Protein 3OQ9 (pdb70)

InterPro domains:
  IPR000488 Death domain [PF00531] (223-306)
  IPR000488 Death domain [PS50017] (222-306)
  IPR000488 Death domain [SM00005] (212-306)
  IPR001368 TNFR/NGFR cysteine-rich region [PF00020] (81-123)
  IPR001368 TNFR/NGFR cysteine-rich region [PF00020] (125-161)
  IPR001368 TNFR/NGFR cysteine-rich region [PS50050] (80-123)
  IPR001368 TNFR/NGFR cysteine-rich region [PS50050] (124-161)
  IPR001368 TNFR/NGFR cysteine-rich region [SM00208] (44-78)
  IPR001368 TNFR/NGFR cysteine-rich region [SM00208] (81-123)
  IPR001368 TNFR/NGFR cysteine-rich region [SM00208] (125-161)
  IPR008063 Fas receptor [PR01680] (58-72)
  IPR008063 Fas receptor [PR01680] (74-84)
  IPR008063 Fas receptor [PR01680] (96-112)
  IPR008063 Fas receptor [PR01680] (114-141)
  IPR008063 Fas receptor [PR01680] (215-230)
  IPR011029 Death-like domain superfamily [G3DSA:1.10.533.10] (215-327)
  IPR011029 Death-like domain superfamily [SSF47986] (210-326)
  IPR033998 Fas receptor, death domain [cd08316] (218-309)
  IPR033999 Fas receptor, N-terminal [cd10579] (35-163)

Radius of gyration: 28.84 Å; Cα contacts (8 Å, |Δi|>4): 1071; chains: 10; bounding box: 68×74×76 Å

Foldseek 3Di:
DVLQVLLVPPFLVLLLLQLCQQPLPVVVSVCLCVVCVPDSDCSSSVSSVSVCVVDPDPPVLCCSLVSSVVSVHVPSSVVSVVVVVD/DVLQVLLVPPFLVLLLLQLCQQPLPVVVSVCLCVVCVPDSDCSSSVSSVSVCVVDPDPPVLCCSLVSSVVSVHVPSSVVSVVVVVD/DVLQVLLVPPFLVLLLLQLCQQPLPVVVSVCLCVVCVPDSDCSSSVSSVSVCVVDPDPPVLCCSLVSSVVSVHVPSSVVSVVVVVD/DVLQVLLVPPFLVLLLLQLCQQPLDVVVSVCLCVVCVPDSDCSSSVSSVSVCVVDPDPPVLCCSLVSSVVSVHVPSSVVSVVVVVD/DVLQVLLVPPFLVLLLLQLCQQPLPVVVSVCLCVVCVPDSDCSSSVSSVSVCVVDPDPPVLCCSLVSSVVSVHVPSSVVSVVVVVD/DPVLLVVLLVLCLVPPFDVLVLLLVLLVHDVVVVVVLCVPCVDDSSVSSSVSLVVSCVVCVPPSDLVVSLVSCVVSPVNVSSVVSVVVSVVD/DPVLLVVLLVLCLVPPFDVLVLLLVLLVHDVVVVVVLCVPCVDDSSVSSSVSLVVSCVVCVPPSDLVVSLVSCVVSPVNVSSVVSVVVSVVD/DPVLLVVLLVLCLVPPFDVLVLLLVLLVHDVVVVVVLCVPCVDDSSVSSSVSLVVSCVVCVPPSDLVVSLVSCVVSPVNVSSVVSVVVSVVD/DPVLLVVLLVLCLVPPFDVLVLLLVLLVHDVVVVVVLCVPCVDDSSVSSSVSLVVSCVVCVPPSDLVVSLVSCVVSPVNVSSVVSVVVSVVD/DPVLLVVLLVLCLVPPFDVLVLLLVLLVHDVVVVVVLCVPCVDDSSVSSSVSLVVSCVVCVPPSDLVVSLVSCVVSPVNVSSVVSVVVSVVD

Secondary structure (DSSP, 8-state):
-HHHHHHHHS-HHHHHHHHHTTTS-HHHHHHHHHT-TT--TTHHHHHHHHHHHHS-SSSHHHHHHHHHHHTT-SSHHHHHHHHHH-/-HHHHHHHHS-HHHHHHHHHTTTS-HHHHHHHHHT-TT--TTHHHHHHHHHHHHS-SSSHHHHHHHHHHHTT-SSHHHHHHHHHH-/-HHHHHHHHS-HHHHHHHHHTTTS-HHHHHHHHHT-TT--TTHHHHHHHHHHHHS-SSSHHHHHHHHHHHTT-SSHHHHHHHHHH-/-HHHHHHHHS-HHHHHHHHHTTTS-HHHHHHHHHT-TT--TTHHHHHHHHHHHHS-SSSHHHHHHHHHHHTT-SSHHHHHHHHHH-/-HHHHHHHHS-HHHHHHHHHTTTS-HHHHHHHHHT-TT--TTHHHHHHHHHHHHS-SSSHHHHHHHHHHHTT-SSHHHHHHHHHH-/-HHHHHHHHHHHHTT--TTHHHHHHHTT--HHHHHHHHHH-SS-HHHHHHHHHHHHHHH-TTT--HHHHHHHHHHTT-HHHHHHHHHHHHH-/-HHHHHHHHHHHHTT--TTHHHHHHHTT--HHHHHHHHHH-SS-HHHHHHHHHHHHHHH-TTT--HHHHHHHHHHTT-HHHHHHHHHHHHH-/-HHHHHHHHHHHHTT--TTHHHHHHHTT--HHHHHHHHHH-SS-HHHHHHHHHHHHHHH-TTT--HHHHHHHHHHTT-HHHHHHHHHHHHH-/-HHHHHHHHHHHHTT--TTHHHHHHHTT--HHHHHHHHHH-SS-HHHHHHHHHHHHHHH-TTT--HHHHHHHHHHTT-HHHHHHHHHHHHH-/-HHHHHHHHHHHHTT--TTHHHHHHHTT--HHHHHHHHHH-SS-HHHHHHHHHHHHHHH-TTT--HHHHHHHHHHTT-HHHHHHHHHHHHH-

Sequence (890 aa):
KYIPRIAEDMTIQEAKKFARENNIKEGKIDEIMHDSIQDTAEQKVQLLLCWYQSHGKSDAYQDLIKGLKKAECRRTLDKFQDMVQKKYIPRIAEDMTIQEAKKFARENNIKEGKIDEIMHDSIQDTAEQKVQLLLCWYQSHGKSDAYQDLIKGLKKAECRRTLDKFQDMVQKKYIPRIAEDMTIQEAKKFARENNIKEGKIDEIMHDSIQDTAEQKVQLLLCWYQSHGKSDAYQDLIKGLKKAECRRTLDKFQDMVQKKYIPRIAEDMTIQEAKKFARENNIKEGKIDEIMHDSIQDTAEQKVQLLLCWYQSHGKSDAYQDLIKGLKKAECRRTLDKFQDMVQKKYIPRIAEDMTIQEAKKFARENNIKEGKIDEIMHDSIQDTAEQKVQLLLCWYQSHGKSDAYQDLIKGLKKAECRRTLDKFQDMVQKGEEDLCAAFNVICDNVGKDWRRLARQLKVSDTKIDSIEDRYPRNLTERVRESLRIWKNTEKENATVAHLVGALRSCQMNLVADLVQEVQQARGEEDLCAAFNVICDNVGKDWRRLARQLKVSDTKIDSIEDRYPRNLTERVRESLRIWKNTEKENATVAHLVGALRSCQMNLVADLVQEVQQARGEEDLCAAFNVICDNVGKDWRRLARQLKVSDTKIDSIEDRYPRNLTERVRESLRIWKNTEKENATVAHLVGALRSCQMNLVADLVQEVQQARGEEDLCAAFNVICDNVGKDWRRLARQLKVSDTKIDSIEDRYPRNLTERVRESLRIWKNTEKENATVAHLVGALRSCQMNLVADLVQEVQQARGEEDLCAAFNVICDNVGKDWRRLARQLKVSDTKIDSIEDRYPRNLTERVRESLRIWKNTEKENATVAHLVGALRSCQMNLVADLVQEVQQAR

Nearest PDB structures (foldseek):
  3oq9-assembly1_H  TM=1.011E+00  e=4.046E-13  Homo sapiens
  3ezq-assembly1_B  TM=1.009E+00  e=6.025E-12  Homo sapiens
  6aci-assembly1_H  TM=9.779E-01  e=1.695E-11  Homo sapiens
  2yqf-assembly1_A  TM=9.120E-01  e=5.196E-04  Homo sapiens
  4o6x-assembly3_B-2  TM=9.133E-01  e=9.230E-04  Homo sapiens

GO terms:
  GO:0007623 circadian rhythm (P, IEP)
  GO:0005515 protein binding (F, IPI)
  GO:0005576 extracellular region (C, IDA)
  GO:0009897 external side of plasma membrane (C, IDA)
  GO:0009986 cell surface (C, IDA)
  GO:0043066 negative regulation of apoptotic process (P, IDA)
  GO:0042802 identical protein binding (F, IDA)
  GO:0097190 apoptotic signaling pathway (P, IDA)
  GO:0097191 extrinsic apoptotic signaling pathway (P, IDA)
  GO:0006924 activation-induced cell death of T cells (P, IDA)
  GO:0006925 inflammatory cell apoptotic process (P, IDA)
  GO:0008625 extrinsic apoptotic signaling pathway via death domain receptors (P, IDA)
  GO:0070227 lymphocyte apoptotic process (P, IDA)
  GO:0097284 hepatocyte apoptotic process (P, IGI)
  GO:0097527 necroptotic signaling pathway (P, IGI)
  GO:0008625 extrinsic apoptotic signaling pathway via death domain receptors (P, IGI)
  GO:0043029 T cell homeostasis (P, IMP)
  GO:0045060 negative thymic T cell selection (P, IMP)
  GO:0045619 regulation of lymphocyte differentiation (P, IMP)
  GO:0045637 regulation of myeloid cell differentiation (P, IMP)

Structure (mmCIF, N/CA/C/O backbone):
data_3OQ9
#
_entry.id   3OQ9
#
_cell.length_a   135.204
_cell.length_b   144.447
_cell.length_c   131.574
_cell.angle_alpha   90.000
_cell.angle_beta   90.000
_cell.angle_gamma   90.000
#
_symmetry.space_group_name_H-M   'C 2 2 21'
#
loop_
_entity.id
_entity.type
_entity.pdbx_description
1 polymer 'Tumor necrosis factor receptor superfamily member 6'
2 polymer 'Protein FADD'
#
loop_
_atom_site.group_PDB
_atom_site.id
_atom_site.type_symbol
_atom_site.label_atom_id
_atom_site.label_alt_id
_atom_site.label_comp_id
_atom_site.label_asym_id
_atom_site.label_entity_id
_atom_site.label_seq_id
_atom_site.pdbx_PDB_ins_code
_atom_site.Cartn_x
_atom_site.Cartn_y
_atom_site.Cartn_z
_atom_site.occupancy
_atom_site.B_iso_or_equiv
_atom_site.auth_seq_id
_atom_site.auth_comp_id
_atom_site.auth_asym_id
_atom_site.auth_atom_id
_atom_site.pdbx_PDB_model_num
ATOM 1 N N . LYS A 1 1 ? 43.115 4.956 58.002 1.00 452.47 223 LYS A N 1
ATOM 2 C CA . LYS A 1 1 ? 43.107 6.446 58.200 1.00 452.47 223 LYS A CA 1
ATOM 3 C C . LYS A 1 1 ? 44.465 7.108 58.150 1.00 452.47 223 LYS A C 1
ATOM 4 O O . LYS A 1 1 ? 44.557 8.323 58.044 1.00 452.47 223 LYS A O 1
ATOM 10 N N . TYR A 1 2 ? 45.518 6.316 58.315 1.00 452.47 224 TYR A N 1
ATOM 11 C CA . TYR A 1 2 ? 46.887 6.852 58.257 1.00 452.47 224 TYR A CA 1
ATOM 12 C C . TYR A 1 2 ? 47.329 6.981 56.775 1.00 452.47 224 TYR A C 1
ATOM 13 O O . TYR A 1 2 ? 48.188 7.810 56.464 1.00 452.47 224 TYR A O 1
ATOM 22 N N . ILE A 1 3 ? 46.723 6.173 55.882 1.00 452.47 225 ILE A N 1
ATOM 23 C CA . ILE A 1 3 ? 46.996 6.178 54.449 1.00 452.47 225 ILE A CA 1
ATOM 24 C C . ILE A 1 3 ? 47.014 7.614 53.925 1.00 452.47 225 ILE A C 1
ATOM 25 O O . ILE A 1 3 ? 47.751 7.932 52.997 1.00 452.47 225 ILE A O 1
ATOM 30 N N . PRO A 1 4 ? 46.202 8.523 54.525 1.00 452.47 226 PRO A N 1
ATOM 31 C CA . PRO A 1 4 ? 46.151 9.924 54.094 1.00 452.47 226 PRO A CA 1
ATOM 32 C C . PRO A 1 4 ? 47.318 10.713 54.648 1.00 452.47 226 PRO A C 1
ATOM 33 O O . PRO A 1 4 ? 48.099 11.293 53.908 1.00 452.47 226 PRO A O 1
ATOM 37 N N . ARG A 1 5 ? 47.425 10.727 55.966 1.00 452.47 227 ARG A N 1
ATOM 38 C CA . ARG A 1 5 ? 48.498 11.424 56.638 1.00 452.47 227 ARG A CA 1
ATOM 39 C C . ARG A 1 5 ? 49.869 10.917 56.160 1.00 452.47 227 ARG A C 1
ATOM 40 O O . ARG A 1 5 ? 50.855 11.635 56.214 1.00 452.47 227 ARG A O 1
ATOM 48 N N . ILE A 1 6 ? 49.925 9.695 55.649 1.00 452.47 228 ILE A N 1
ATOM 49 C CA . ILE A 1 6 ? 51.199 9.130 55.206 1.00 452.47 228 ILE A CA 1
ATOM 50 C C . ILE A 1 6 ? 51.624 9.711 53.856 1.00 452.47 228 ILE A C 1
ATOM 51 O O . ILE A 1 6 ? 52.758 10.164 53.702 1.00 452.47 228 ILE A O 1
ATOM 56 N N . ALA A 1 7 ? 50.726 9.644 52.874 1.00 452.47 229 ALA A N 1
ATOM 57 C CA . ALA A 1 7 ? 51.013 10.165 51.549 1.00 452.47 229 ALA A CA 1
ATOM 58 C C . ALA A 1 7 ? 51.601 11.547 51.718 1.00 452.47 229 ALA A C 1
ATOM 59 O O . ALA A 1 7 ? 52.496 11.962 50.980 1.00 452.47 229 ALA A O 1
ATOM 61 N N . GLU A 1 8 ? 51.073 12.258 52.702 1.00 452.47 230 GLU A N 1
ATOM 62 C CA . GLU A 1 8 ? 51.521 13.599 52.993 1.00 452.47 230 GLU A CA 1
ATOM 63 C C . GLU A 1 8 ? 53.032 13.724 52.864 1.00 452.47 230 GLU A C 1
ATOM 64 O O . GLU A 1 8 ? 53.524 14.463 52.010 1.00 452.47 230 GLU A O 1
ATOM 70 N N . ASP A 1 9 ? 53.773 12.978 53.674 1.00 452.47 231 ASP A N 1
ATOM 71 C CA . ASP A 1 9 ? 55.230 13.040 53.614 1.00 452.47 231 ASP A CA 1
ATOM 72 C C . ASP A 1 9 ? 55.833 12.322 52.413 1.00 452.47 231 ASP A C 1
ATOM 73 O O . ASP A 1 9 ? 56.980 12.562 52.054 1.00 452.47 231 ASP A O 1
ATOM 78 N N . MET A 1 10 ? 55.062 11.451 51.782 1.00 452.47 232 MET A N 1
ATOM 79 C CA . MET A 1 10 ? 55.577 10.711 50.643 1.00 452.47 232 MET A CA 1
ATOM 80 C C . MET A 1 10 ? 55.661 11.497 49.339 1.00 452.47 232 MET A C 1
ATOM 81 O O . MET A 1 10 ? 55.444 12.718 49.313 1.00 452.47 232 MET A O 1
ATOM 86 N N . THR A 1 11 ? 55.985 10.764 48.269 1.00 452.47 233 THR A N 1
ATOM 87 C CA . THR A 1 11 ? 56.138 11.304 46.917 1.00 452.47 233 THR A CA 1
ATOM 88 C C . THR A 1 11 ? 55.377 10.483 45.915 1.00 452.47 233 THR A C 1
ATOM 89 O O . THR A 1 11 ? 55.235 9.265 46.057 1.00 452.47 233 THR A O 1
ATOM 93 N N . ILE A 1 12 ? 54.933 11.163 44.865 1.00 452.47 234 ILE A N 1
ATOM 94 C CA . ILE A 1 12 ? 54.080 10.516 43.873 1.00 452.47 234 ILE A CA 1
ATOM 95 C C . ILE A 1 12 ? 54.802 9.349 43.214 1.00 452.47 234 ILE A C 1
ATOM 96 O O . ILE A 1 12 ? 54.212 8.296 42.975 1.00 452.47 234 ILE A O 1
ATOM 101 N N . GLN A 1 13 ? 56.128 9.423 43.095 1.00 452.47 235 GLN A N 1
ATOM 102 C CA . GLN A 1 13 ? 56.948 8.329 42.506 1.00 452.47 235 GLN A CA 1
ATOM 103 C C . GLN A 1 13 ? 57.411 7.165 43.387 1.00 452.47 235 GLN A C 1
ATOM 104 O O . GLN A 1 13 ? 57.561 6.037 42.925 1.00 452.47 235 GLN A O 1
ATOM 110 N N . GLU A 1 14 ? 57.717 7.447 44.636 1.00 452.47 236 GLU A N 1
ATOM 111 C CA . GLU A 1 14 ? 58.176 6.412 45.547 1.00 452.47 236 GLU A CA 1
ATOM 112 C C . GLU A 1 14 ? 56.991 5.563 45.788 1.00 452.47 236 GLU A C 1
ATOM 113 O O . GLU A 1 14 ? 56.977 4.371 45.533 1.00 452.47 236 GLU A O 1
ATOM 119 N N . ALA A 1 15 ? 55.991 6.226 46.329 1.00 452.47 237 ALA A N 1
ATOM 120 C CA . ALA A 1 15 ? 54.741 5.574 46.587 1.00 452.47 237 ALA A CA 1
ATOM 121 C C . ALA A 1 15 ? 54.384 4.837 45.294 1.00 452.47 237 ALA A C 1
ATOM 122 O O . ALA A 1 15 ? 53.864 3.714 45.322 1.00 452.47 237 ALA A O 1
ATOM 124 N N . LYS A 1 16 ? 54.683 5.472 44.155 1.00 452.47 238 LYS A N 1
ATOM 125 C CA . LYS A 1 16 ? 54.391 4.871 42.833 1.00 452.47 238 LYS A CA 1
ATOM 126 C C . LYS A 1 16 ? 54.873 3.442 42.866 1.00 452.47 238 LYS A C 1
ATOM 127 O O . LYS A 1 16 ? 54.088 2.491 42.862 1.00 452.47 238 LYS A O 1
ATOM 133 N N . LYS A 1 17 ? 56.196 3.312 42.885 1.00 452.47 239 LYS A N 1
ATOM 134 C CA . LYS A 1 17 ? 56.856 2.019 42.916 1.00 452.47 239 LYS A CA 1
ATOM 135 C C . LYS A 1 17 ? 56.340 1.190 44.078 1.00 452.47 239 LYS A C 1
ATOM 136 O O . LYS A 1 17 ? 56.255 -0.034 43.980 1.00 452.47 239 LYS A O 1
ATOM 142 N N . PHE A 1 18 ? 55.991 1.847 45.181 1.00 452.47 240 PHE A N 1
ATOM 143 C CA . PHE A 1 18 ? 55.468 1.104 46.299 1.00 452.47 240 PHE A CA 1
ATOM 144 C C . PHE A 1 18 ? 54.310 0.204 45.855 1.00 452.47 240 PHE A C 1
ATOM 145 O O . PHE A 1 18 ? 54.525 -0.945 45.500 1.00 452.47 240 PHE A O 1
ATOM 153 N N . ALA A 1 19 ? 53.091 0.737 45.853 1.00 452.47 241 ALA A N 1
ATOM 154 C CA . ALA A 1 19 ? 51.890 -0.019 45.464 1.00 452.47 241 ALA A CA 1
ATOM 155 C C . ALA A 1 19 ? 52.062 -1.009 44.309 1.00 452.47 241 ALA A C 1
ATOM 156 O O . ALA A 1 19 ? 51.804 -2.214 44.457 1.00 452.47 241 ALA A O 1
ATOM 158 N N . ARG A 1 20 ? 52.456 -0.489 43.149 1.00 452.47 242 ARG A N 1
ATOM 159 C CA . ARG A 1 20 ? 52.663 -1.325 41.975 1.00 452.47 242 ARG A CA 1
ATOM 160 C C . ARG A 1 20 ? 53.500 -2.527 42.396 1.00 452.47 242 ARG A C 1
ATOM 161 O O . ARG A 1 20 ? 53.333 -3.624 41.866 1.00 452.47 242 ARG A O 1
ATOM 169 N N . GLU A 1 21 ? 54.399 -2.297 43.352 1.00 452.47 243 GLU A N 1
ATOM 170 C CA . GLU A 1 21 ? 55.283 -3.336 43.858 1.00 452.47 243 GLU A CA 1
ATOM 171 C C . GLU A 1 21 ? 54.680 -4.004 45.096 1.00 452.47 243 GLU A C 1
ATOM 172 O O . GLU A 1 21 ? 55.388 -4.297 46.055 1.00 452.47 243 GLU A O 1
ATOM 178 N N . ASN A 1 22 ? 53.372 -4.230 45.092 1.00 452.47 244 ASN A N 1
ATOM 179 C CA . ASN A 1 22 ? 52.736 -4.862 46.235 1.00 452.47 244 ASN A CA 1
ATOM 180 C C . ASN A 1 22 ? 51.466 -5.596 45.872 1.00 452.47 244 ASN A C 1
ATOM 181 O O . ASN A 1 22 ? 50.540 -5.699 46.675 1.00 452.47 244 ASN A O 1
ATOM 186 N N . ASN A 1 23 ? 51.437 -6.108 44.648 1.00 452.47 245 ASN A N 1
ATOM 187 C CA . ASN A 1 23 ? 50.294 -6.856 44.169 1.00 452.47 245 ASN A CA 1
ATOM 188 C C . ASN A 1 23 ? 49.036 -6.029 44.043 1.00 452.47 245 ASN A C 1
ATOM 189 O O . ASN A 1 23 ? 47.952 -6.499 44.368 1.00 452.47 245 ASN A O 1
ATOM 194 N N . ILE A 1 24 ? 49.196 -4.782 43.614 1.00 452.47 246 ILE A N 1
ATOM 195 C CA . ILE A 1 24 ? 48.063 -3.886 43.392 1.00 452.47 246 ILE A CA 1
ATOM 196 C C . ILE A 1 24 ? 47.747 -3.769 41.914 1.00 452.47 246 ILE A C 1
ATOM 197 O O . ILE A 1 24 ? 47.183 -2.775 41.461 1.00 452.47 246 ILE A O 1
ATOM 202 N N . LYS A 1 25 ? 48.044 -4.818 41.148 1.00 452.47 247 LYS A N 1
ATOM 203 C CA . LYS A 1 25 ? 47.797 -4.846 39.704 1.00 452.47 247 LYS A CA 1
ATOM 204 C C . LYS A 1 25 ? 48.624 -3.736 39.068 1.00 452.47 247 LYS A C 1
ATOM 205 O O . LYS A 1 25 ? 48.558 -2.594 39.509 1.00 452.47 247 LYS A O 1
ATOM 211 N N . GLU A 1 26 ? 49.392 -4.039 38.030 1.00 452.47 248 GLU A N 1
ATOM 212 C CA . GLU A 1 26 ? 50.172 -2.983 37.390 1.00 452.47 248 GLU A CA 1
ATOM 213 C C . GLU A 1 26 ? 49.250 -2.133 36.509 1.00 452.47 248 GLU A C 1
ATOM 214 O O . GLU A 1 26 ? 49.451 -0.921 36.391 1.00 452.47 248 GLU A O 1
ATOM 220 N N . GLY A 1 27 ? 48.230 -2.776 35.929 1.00 452.47 249 GLY A N 1
ATOM 221 C CA . GLY A 1 27 ? 47.270 -2.099 35.066 1.00 452.47 249 GLY A CA 1
ATOM 222 C C . GLY A 1 27 ? 46.488 -0.988 35.746 1.00 452.47 249 GLY A C 1
ATOM 223 O O . GLY A 1 27 ? 46.200 0.045 35.132 1.00 452.47 249 GLY A O 1
ATOM 224 N N . LYS A 1 28 ? 46.127 -1.213 37.006 1.00 452.47 250 LYS A N 1
ATOM 225 C CA . LYS A 1 28 ? 45.411 -0.227 37.799 1.00 452.47 250 LYS A CA 1
ATOM 226 C C . LYS A 1 28 ? 46.384 0.961 37.955 1.00 452.47 250 LYS A C 1
ATOM 227 O O . LYS A 1 28 ? 46.007 2.093 37.639 1.00 452.47 250 LYS A O 1
ATOM 233 N N . ILE A 1 29 ? 47.643 0.725 38.369 1.00 452.47 251 ILE A N 1
ATOM 234 C CA . ILE A 1 29 ? 48.527 1.868 38.553 1.00 452.47 251 ILE A CA 1
ATOM 235 C C . ILE A 1 29 ? 48.739 2.597 37.233 1.00 452.47 251 ILE A C 1
ATOM 236 O O . ILE A 1 29 ? 48.826 3.822 37.209 1.00 452.47 251 ILE A O 1
ATOM 241 N N . ASP A 1 30 ? 48.724 1.903 36.099 1.00 452.47 252 ASP A N 1
ATOM 242 C CA . ASP A 1 30 ? 48.882 2.639 34.839 1.00 452.47 252 ASP A CA 1
ATOM 243 C C . ASP A 1 30 ? 47.811 3.711 34.618 1.00 452.47 252 ASP A C 1
ATOM 244 O O . ASP A 1 30 ? 48.064 4.746 34.003 1.00 452.47 252 ASP A O 1
ATOM 249 N N . GLU A 1 31 ? 46.605 3.448 35.082 1.00 452.47 253 GLU A N 1
ATOM 250 C CA . GLU A 1 31 ? 45.571 4.432 34.942 1.00 452.47 253 GLU A CA 1
ATOM 251 C C . GLU A 1 31 ? 45.953 5.589 35.850 1.00 452.47 253 GLU A C 1
ATOM 252 O O . GLU A 1 31 ? 45.909 6.756 35.460 1.00 452.47 253 GLU A O 1
ATOM 258 N N . ILE A 1 32 ? 46.317 5.242 37.083 1.00 452.47 254 ILE A N 1
ATOM 259 C CA . ILE A 1 32 ? 46.633 6.252 38.063 1.00 452.47 254 ILE A CA 1
ATOM 260 C C . ILE A 1 32 ? 47.971 6.938 37.807 1.00 452.47 254 ILE A C 1
ATOM 261 O O . ILE A 1 32 ? 48.284 7.928 38.458 1.00 452.47 254 ILE A O 1
ATOM 266 N N . MET A 1 33 ? 48.759 6.408 36.874 1.00 452.47 255 MET A N 1
ATOM 267 C CA . MET A 1 33 ? 50.053 6.990 36.517 1.00 452.47 255 MET A CA 1
ATOM 268 C C . MET A 1 33 ? 49.808 8.135 35.511 1.00 452.47 255 MET A C 1
ATOM 269 O O . MET A 1 33 ? 50.106 9.295 35.802 1.00 452.47 255 MET A O 1
ATOM 274 N N . HIS A 1 34 ? 49.084 7.820 34.434 1.00 452.47 256 HIS A N 1
ATOM 275 C CA . HIS A 1 34 ? 48.655 8.750 33.402 1.00 452.47 256 HIS A CA 1
ATOM 276 C C . HIS A 1 34 ? 47.523 9.635 33.893 1.00 452.47 256 HIS A C 1
ATOM 277 O O . HIS A 1 34 ? 47.274 10.723 33.353 1.00 452.47 256 HIS A O 1
ATOM 284 N N . ASP A 1 35 ? 46.813 9.177 34.913 1.00 452.47 257 ASP A N 1
ATOM 285 C CA . ASP A 1 35 ? 45.688 9.965 35.434 1.00 452.47 257 ASP A CA 1
ATOM 286 C C . ASP A 1 35 ? 46.172 11.348 35.927 1.00 452.47 257 ASP A C 1
ATOM 287 O O . ASP A 1 35 ? 45.347 12.232 36.133 1.00 452.47 257 ASP A O 1
ATOM 292 N N . SER A 1 36 ? 47.503 11.531 36.024 1.00 452.47 258 SER A N 1
ATOM 293 C CA . SER A 1 36 ? 48.172 12.774 36.485 1.00 452.47 258 SER A CA 1
ATOM 294 C C . SER A 1 36 ? 49.761 12.754 36.583 1.00 452.47 258 SER A C 1
ATOM 295 O O . SER A 1 36 ? 50.321 12.932 37.682 1.00 452.47 258 SER A O 1
ATOM 298 N N . ILE A 1 37 ? 50.460 12.607 35.429 1.00 452.47 259 ILE A N 1
ATOM 299 C CA . ILE A 1 37 ? 51.900 12.492 35.296 1.00 452.47 259 ILE A CA 1
ATOM 300 C C . ILE A 1 37 ? 52.659 13.511 36.139 1.00 452.47 259 ILE A C 1
ATOM 301 O O . ILE A 1 37 ? 53.831 13.310 36.467 1.00 452.47 259 ILE A O 1
ATOM 306 N N . GLN A 1 38 ? 51.981 14.634 36.433 1.00 452.47 260 GLN A N 1
ATOM 307 C CA . GLN A 1 38 ? 52.482 15.802 37.218 1.00 452.47 260 GLN A CA 1
ATOM 308 C C . GLN A 1 38 ? 51.528 16.246 38.351 1.00 452.47 260 GLN A C 1
ATOM 309 O O . GLN A 1 38 ? 51.112 17.440 38.344 1.00 452.47 260 GLN A O 1
ATOM 315 N N . ASP A 1 39 ? 51.174 15.340 39.290 1.00 452.47 261 ASP A N 1
ATOM 316 C CA . ASP A 1 39 ? 50.262 15.784 40.341 1.00 452.47 261 ASP A CA 1
ATOM 317 C C . ASP A 1 39 ? 50.515 14.921 41.555 1.00 452.47 261 ASP A C 1
ATOM 318 O O . ASP A 1 39 ? 50.292 13.709 41.548 1.00 452.47 261 ASP A O 1
ATOM 323 N N . THR A 1 40 ? 51.101 15.514 42.556 1.00 452.47 262 THR A N 1
ATOM 324 C CA . THR A 1 40 ? 51.414 14.733 43.715 1.00 452.47 262 THR A CA 1
ATOM 325 C C . THR A 1 40 ? 50.451 15.210 44.771 1.00 452.47 262 THR A C 1
ATOM 326 O O . THR A 1 40 ? 50.497 14.787 45.922 1.00 452.47 262 THR A O 1
ATOM 330 N N . ALA A 1 41 ? 49.573 16.109 44.337 1.00 452.47 263 ALA A N 1
ATOM 331 C CA . ALA A 1 41 ? 48.582 16.651 45.223 1.00 452.47 263 ALA A CA 1
ATOM 332 C C . ALA A 1 41 ? 47.982 15.463 45.961 1.00 452.47 263 ALA A C 1
ATOM 333 O O . ALA A 1 41 ? 48.537 14.907 46.911 1.00 452.47 263 ALA A O 1
ATOM 335 N N . GLU A 1 42 ? 46.841 15.043 45.479 1.00 452.47 264 GLU A N 1
ATOM 336 C CA . GLU A 1 42 ? 46.113 13.932 46.067 1.00 452.47 264 GLU A CA 1
ATOM 337 C C . GLU A 1 42 ? 46.682 12.628 45.542 1.00 452.47 264 GLU A C 1
ATOM 338 O O . GLU A 1 42 ? 46.671 11.580 46.203 1.00 452.47 264 GLU A O 1
ATOM 344 N N . GLN A 1 43 ? 47.209 12.726 44.342 1.00 452.47 265 GLN A N 1
ATOM 345 C CA . GLN A 1 43 ? 47.799 11.598 43.702 1.00 452.47 265 GLN A CA 1
ATOM 346 C C . GLN A 1 43 ? 48.517 10.600 44.603 1.00 452.47 265 GLN A C 1
ATOM 347 O O . GLN A 1 43 ? 48.471 9.402 44.369 1.00 452.47 265 GLN A O 1
ATOM 353 N N . LYS A 1 44 ? 49.150 11.102 45.652 1.00 452.47 266 LYS A N 1
ATOM 354 C CA . LYS A 1 44 ? 49.863 10.259 46.608 1.00 452.47 266 LYS A CA 1
ATOM 355 C C . LYS A 1 44 ? 48.921 9.266 47.293 1.00 452.47 266 LYS A C 1
ATOM 356 O O . LYS A 1 44 ? 48.993 8.047 47.072 1.00 452.47 266 LYS A O 1
ATOM 362 N N . VAL A 1 45 ? 48.045 9.789 48.145 1.00 452.47 267 VAL A N 1
ATOM 363 C CA . VAL A 1 45 ? 47.076 8.956 48.857 1.00 452.47 267 VAL A CA 1
ATOM 364 C C . VAL A 1 45 ? 46.200 8.091 47.955 1.00 452.47 267 VAL A C 1
ATOM 365 O O . VAL A 1 45 ? 45.758 7.012 48.362 1.00 452.47 267 VAL A O 1
ATOM 369 N N . GLN A 1 46 ? 45.910 8.573 46.749 1.00 452.47 268 GLN A N 1
ATOM 370 C CA . GLN A 1 46 ? 45.112 7.775 45.826 1.00 452.47 268 GLN A CA 1
ATOM 371 C C . GLN A 1 46 ? 45.849 6.431 45.656 1.00 452.47 268 GLN A C 1
ATOM 372 O O . GLN A 1 46 ? 45.297 5.382 45.976 1.00 452.47 268 GLN A O 1
ATOM 378 N N . LEU A 1 47 ? 47.112 6.454 45.227 1.00 452.47 269 LEU A N 1
ATOM 379 C CA . LEU A 1 47 ? 47.826 5.202 45.031 1.00 452.47 269 LEU A CA 1
ATOM 380 C C . LEU A 1 47 ? 47.876 4.400 46.323 1.00 452.47 269 LEU A C 1
ATOM 381 O O . LEU A 1 47 ? 47.514 3.224 46.350 1.00 452.47 269 LEU A O 1
ATOM 386 N N . LEU A 1 48 ? 48.323 5.047 47.393 1.00 452.47 270 LEU A N 1
ATOM 387 C CA . LEU A 1 48 ? 48.419 4.405 48.696 1.00 452.47 270 LEU A CA 1
ATOM 388 C C . LEU A 1 48 ? 47.091 3.771 49.103 1.00 452.47 270 LEU A C 1
ATOM 389 O O . LEU A 1 48 ? 47.045 2.600 49.484 1.00 452.47 270 LEU A O 1
ATOM 394 N N . LEU A 1 49 ? 46.012 4.545 49.016 1.00 452.47 271 LEU A N 1
ATOM 395 C CA . LEU A 1 49 ? 44.687 4.051 49.376 1.00 452.47 271 LEU A CA 1
ATOM 396 C C . LEU A 1 49 ? 44.306 2.839 48.534 1.00 452.47 271 LEU A C 1
ATOM 397 O O . LEU A 1 49 ? 43.701 1.890 49.035 1.00 452.47 271 LEU A O 1
ATOM 402 N N . CYS A 1 50 ? 44.567 2.803 47.223 1.00 452.47 272 CYS A N 1
ATOM 403 C CA . CYS A 1 50 ? 44.109 1.614 46.467 1.00 452.47 272 CYS A CA 1
ATOM 404 C C . CYS A 1 50 ? 44.684 0.318 47.008 1.00 452.47 272 CYS A C 1
ATOM 405 O O . CYS A 1 50 ? 43.994 -0.709 47.074 1.00 452.47 272 CYS A O 1
ATOM 408 N N . TRP A 1 51 ? 45.950 0.385 47.407 1.00 452.47 273 TRP A N 1
ATOM 409 C CA . TRP A 1 51 ? 46.617 -0.752 48.018 1.00 452.47 273 TRP A CA 1
ATOM 410 C C . TRP A 1 51 ? 45.842 -1.037 49.303 1.00 452.47 273 TRP A C 1
ATOM 411 O O . TRP A 1 51 ? 45.527 -2.177 49.579 1.00 452.47 273 TRP A O 1
ATOM 422 N N . TYR A 1 52 ? 45.526 -0.005 50.091 1.00 452.47 274 TYR A N 1
ATOM 423 C CA . TYR A 1 52 ? 44.778 -0.242 51.334 1.00 452.47 274 TYR A CA 1
ATOM 424 C C . TYR A 1 52 ? 43.620 -1.171 51.031 1.00 452.47 274 TYR A C 1
ATOM 425 O O . TYR A 1 52 ? 43.481 -2.212 51.646 1.00 452.47 274 TYR A O 1
ATOM 434 N N . GLN A 1 53 ? 42.787 -0.832 50.071 1.00 452.47 275 GLN A N 1
ATOM 435 C CA . GLN A 1 53 ? 41.679 -1.721 49.805 1.00 452.47 275 GLN A CA 1
ATOM 436 C C . GLN A 1 53 ? 42.144 -3.071 49.377 1.00 452.47 275 GLN A C 1
ATOM 437 O O . GLN A 1 53 ? 41.383 -4.029 49.385 1.00 452.47 275 GLN A O 1
ATOM 443 N N . SER A 1 54 ? 43.402 -3.147 48.989 1.00 452.47 276 SER A N 1
ATOM 444 C CA . SER A 1 54 ? 43.944 -4.417 48.576 1.00 452.47 276 SER A CA 1
ATOM 445 C C . SER A 1 54 ? 43.931 -5.426 49.757 1.00 452.47 276 SER A C 1
ATOM 446 O O . SER A 1 54 ? 43.223 -6.437 49.687 1.00 452.47 276 SER A O 1
ATOM 449 N N . HIS A 1 55 ? 44.678 -5.161 50.838 1.00 452.47 277 HIS A N 1
ATOM 450 C CA . HIS A 1 55 ? 44.724 -6.075 52.016 1.00 452.47 277 HIS A CA 1
ATOM 451 C C . HIS A 1 55 ? 43.654 -5.766 53.107 1.00 452.47 277 HIS A C 1
ATOM 452 O O . HIS A 1 55 ? 42.568 -6.368 53.117 1.00 452.47 277 HIS A O 1
ATOM 459 N N . GLY A 1 56 ? 43.973 -4.855 54.032 1.00 452.47 278 GLY A N 1
ATOM 460 C CA . GLY A 1 56 ? 43.039 -4.481 55.091 1.00 452.47 278 GLY A CA 1
ATOM 461 C C . GLY A 1 56 ? 42.293 -5.628 55.743 1.00 452.47 278 GLY A C 1
ATOM 462 O O . GLY A 1 56 ? 41.167 -5.963 55.369 1.00 452.47 278 GLY A O 1
ATOM 463 N N . LYS A 1 57 ? 42.927 -6.207 56.751 1.00 452.47 279 LYS A N 1
ATOM 464 C CA . LYS A 1 57 ? 42.370 -7.333 57.463 1.00 452.47 279 LYS A CA 1
ATOM 465 C C . LYS A 1 57 ? 43.139 -7.367 58.758 1.00 452.47 279 LYS A C 1
ATOM 466 O O . LYS A 1 57 ? 42.696 -6.846 59.787 1.00 452.47 279 LYS A O 1
ATOM 472 N N . SER A 1 58 ? 44.322 -7.960 58.674 1.00 452.47 280 SER A N 1
ATOM 473 C CA . SER A 1 58 ? 45.196 -8.078 59.816 1.00 452.47 280 SER A CA 1
ATOM 474 C C . SER A 1 58 ? 46.642 -7.745 59.467 1.00 452.47 280 SER A C 1
ATOM 475 O O . SER A 1 58 ? 47.156 -8.088 58.388 1.00 452.47 280 SER A O 1
ATOM 478 N N . ASP A 1 59 ? 47.268 -7.046 60.407 1.00 452.47 281 ASP A N 1
ATOM 479 C CA . ASP A 1 59 ? 48.654 -6.629 60.312 1.00 452.47 281 ASP A CA 1
ATOM 480 C C . ASP A 1 59 ? 49.031 -5.908 58.998 1.00 452.47 281 ASP A C 1
ATOM 481 O O . ASP A 1 59 ? 50.142 -6.056 58.487 1.00 452.47 281 ASP A O 1
ATOM 486 N N . ALA A 1 60 ? 48.099 -5.113 58.473 1.00 452.47 282 ALA A N 1
ATOM 487 C CA . ALA A 1 60 ? 48.309 -4.354 57.235 1.00 452.47 282 ALA A CA 1
ATOM 488 C C . ALA A 1 60 ? 49.468 -3.357 57.292 1.00 452.47 282 ALA A C 1
ATOM 489 O O . ALA A 1 60 ? 50.151 -3.132 56.292 1.00 452.47 282 ALA A O 1
ATOM 491 N N . TYR A 1 61 ? 49.665 -2.755 58.463 1.00 452.47 283 TYR A N 1
ATOM 492 C CA . TYR A 1 61 ? 50.726 -1.775 58.695 1.00 452.47 283 TYR A CA 1
ATOM 493 C C . TYR A 1 61 ? 52.081 -2.370 58.448 1.00 452.47 283 TYR A C 1
ATOM 494 O O . TYR A 1 61 ? 52.994 -1.688 57.983 1.00 452.47 283 TYR A O 1
ATOM 503 N N . GLN A 1 62 ? 52.207 -3.650 58.777 1.00 452.47 284 GLN A N 1
ATOM 504 C CA . GLN A 1 62 ? 53.454 -4.381 58.584 1.00 452.47 284 GLN A CA 1
ATOM 505 C C . GLN A 1 62 ? 53.732 -4.479 57.113 1.00 452.47 284 GLN A C 1
ATOM 506 O O . GLN A 1 62 ? 54.861 -4.297 56.665 1.00 452.47 284 GLN A O 1
ATOM 512 N N . ASP A 1 63 ? 52.695 -4.811 56.359 1.00 452.47 285 ASP A N 1
ATOM 513 C CA . ASP A 1 63 ? 52.868 -4.930 54.928 1.00 452.47 285 ASP A CA 1
ATOM 514 C C . ASP A 1 63 ? 53.237 -3.565 54.337 1.00 452.47 285 ASP A C 1
ATOM 515 O O . ASP A 1 63 ? 54.033 -3.496 53.410 1.00 452.47 285 ASP A O 1
ATOM 520 N N . LEU A 1 64 ? 52.717 -2.478 54.910 1.00 452.47 286 LEU A N 1
ATOM 521 C CA . LEU A 1 64 ? 52.990 -1.140 54.404 1.00 452.47 286 LEU A CA 1
ATOM 522 C C . LEU A 1 64 ? 54.444 -0.769 54.659 1.00 452.47 286 LEU A C 1
ATOM 523 O O . LEU A 1 64 ? 55.093 -0.160 53.812 1.00 452.47 286 LEU A O 1
ATOM 528 N N . ILE A 1 65 ? 54.949 -1.142 55.830 1.00 452.47 287 ILE A N 1
ATOM 529 C CA . ILE A 1 65 ? 56.326 -0.848 56.204 1.00 452.47 287 ILE A CA 1
ATOM 530 C C . ILE A 1 65 ? 57.314 -1.788 55.513 1.00 452.47 287 ILE A C 1
ATOM 531 O O . ILE A 1 65 ? 58.164 -1.344 54.740 1.00 452.47 287 ILE A O 1
ATOM 536 N N . LYS A 1 66 ? 57.150 -3.095 55.776 1.00 452.47 288 LYS A N 1
ATOM 537 C CA . LYS A 1 66 ? 57.989 -4.135 55.181 1.00 452.47 288 LYS A CA 1
ATOM 538 C C . LYS A 1 66 ? 58.028 -4.025 53.662 1.00 452.47 288 LYS A C 1
ATOM 539 O O . LYS A 1 66 ? 59.096 -4.023 53.055 1.00 452.47 288 LYS A O 1
ATOM 545 N N . GLY A 1 67 ? 56.847 -3.947 53.059 1.00 452.47 289 GLY A N 1
ATOM 546 C CA . GLY A 1 67 ? 56.747 -3.845 51.618 1.00 452.47 289 GLY A CA 1
ATOM 547 C C . GLY A 1 67 ? 57.349 -2.557 51.086 1.00 452.47 289 GLY A C 1
ATOM 548 O O . GLY A 1 67 ? 57.941 -2.551 50.015 1.00 452.47 289 GLY A O 1
ATOM 549 N N . LEU A 1 68 ? 57.207 -1.466 51.837 1.00 452.47 290 LEU A N 1
ATOM 550 C CA . LEU A 1 68 ? 57.723 -0.162 51.446 1.00 452.47 290 LEU A CA 1
ATOM 551 C C . LEU A 1 68 ? 59.239 -0.194 51.299 1.00 452.47 290 LEU A C 1
ATOM 552 O O . LEU A 1 68 ? 59.826 0.598 50.557 1.00 452.47 290 LEU A O 1
ATOM 557 N N . LYS A 1 69 ? 59.843 -1.098 52.064 1.00 452.47 291 LYS A N 1
ATOM 558 C CA . LYS A 1 69 ? 61.289 -1.278 52.083 1.00 452.47 291 LYS A CA 1
ATOM 559 C C . LYS A 1 69 ? 61.725 -2.224 50.952 1.00 452.47 291 LYS A C 1
ATOM 560 O O . LYS A 1 69 ? 62.820 -2.087 50.413 1.00 452.47 291 LYS A O 1
ATOM 566 N N . LYS A 1 70 ? 60.854 -3.176 50.611 1.00 452.47 292 LYS A N 1
ATOM 567 C CA . LYS A 1 70 ? 61.111 -4.165 49.569 1.00 452.47 292 LYS A CA 1
ATOM 568 C C . LYS A 1 70 ? 60.837 -3.601 48.166 1.00 452.47 292 LYS A C 1
ATOM 569 O O . LYS A 1 70 ? 61.192 -4.210 47.156 1.00 452.47 292 LYS A O 1
ATOM 575 N N . ALA A 1 71 ? 60.207 -2.432 48.113 1.00 452.47 293 ALA A N 1
ATOM 576 C CA . ALA A 1 71 ? 59.854 -1.790 46.849 1.00 452.47 293 ALA A CA 1
ATOM 577 C C . ALA A 1 71 ? 60.882 -0.741 46.435 1.00 452.47 293 ALA A C 1
ATOM 578 O O . ALA A 1 71 ? 60.538 0.246 45.774 1.00 452.47 293 ALA A O 1
ATOM 580 N N . GLU A 1 72 ? 62.139 -0.990 46.818 1.00 452.47 294 GLU A N 1
ATOM 581 C CA . GLU A 1 72 ? 63.305 -0.120 46.574 1.00 452.47 294 GLU A CA 1
ATOM 582 C C . GLU A 1 72 ? 63.171 1.318 47.154 1.00 452.47 294 GLU A C 1
ATOM 583 O O . GLU A 1 72 ? 63.652 2.282 46.534 1.00 452.47 294 GLU A O 1
ATOM 589 N N . CYS A 1 73 ? 62.508 1.437 48.326 1.00 452.47 295 CYS A N 1
ATOM 590 C CA . CYS A 1 73 ? 62.388 2.715 49.063 1.00 452.47 295 CYS A CA 1
ATOM 591 C C . CYS A 1 73 ? 63.318 2.756 50.283 1.00 452.47 295 CYS A C 1
ATOM 592 O O . CYS A 1 73 ? 64.394 3.344 50.199 1.00 452.47 295 CYS A O 1
ATOM 595 N N . ARG A 1 74 ? 62.921 2.125 51.401 1.00 452.47 296 ARG A N 1
ATOM 596 C CA . ARG A 1 74 ? 63.723 2.135 52.656 1.00 452.47 296 ARG A CA 1
ATOM 597 C C . ARG A 1 74 ? 63.872 3.560 53.124 1.00 452.47 296 ARG A C 1
ATOM 598 O O . ARG A 1 74 ? 64.919 3.935 53.666 1.00 452.47 296 ARG A O 1
ATOM 606 N N . ARG A 1 75 ? 62.807 4.325 52.921 1.00 452.47 297 ARG A N 1
ATOM 607 C CA . ARG A 1 75 ? 62.798 5.733 53.256 1.00 452.47 297 ARG A CA 1
ATOM 608 C C . ARG A 1 75 ? 61.369 6.248 53.495 1.00 452.47 297 ARG A C 1
ATOM 609 O O . ARG A 1 75 ? 61.152 7.132 54.329 1.00 452.47 297 ARG A O 1
ATOM 617 N N . THR A 1 76 ? 60.391 5.707 52.767 1.00 452.47 298 THR A N 1
ATOM 618 C CA . THR A 1 76 ? 59.008 6.156 52.914 1.00 452.47 298 THR A CA 1
ATOM 619 C C . THR A 1 76 ? 58.420 5.554 54.183 1.00 452.47 298 THR A C 1
ATOM 620 O O . THR A 1 76 ? 57.740 6.228 54.933 1.00 452.47 298 THR A O 1
ATOM 624 N N . LEU A 1 77 ? 58.711 4.295 54.432 1.00 452.47 299 LEU A N 1
ATOM 625 C CA . LEU A 1 77 ? 58.285 3.552 55.609 1.00 452.47 299 LEU A CA 1
ATOM 626 C C . LEU A 1 77 ? 58.810 4.192 56.876 1.00 452.47 299 LEU A C 1
ATOM 627 O O . LEU A 1 77 ? 58.295 3.939 57.964 1.00 452.47 299 LEU A O 1
ATOM 632 N N . ASP A 1 78 ? 59.863 5.007 56.767 1.00 452.47 300 ASP A N 1
ATOM 633 C CA . ASP A 1 78 ? 60.467 5.690 57.928 1.00 452.47 300 ASP A CA 1
ATOM 634 C C . ASP A 1 78 ? 59.638 6.850 58.489 1.00 452.47 300 ASP A C 1
ATOM 635 O O . ASP A 1 78 ? 59.494 6.983 59.709 1.00 452.47 300 ASP A O 1
ATOM 640 N N . LYS A 1 79 ? 59.135 7.709 57.600 1.00 452.47 301 LYS A N 1
ATOM 641 C CA . LYS A 1 79 ? 58.319 8.855 58.004 1.00 452.47 301 LYS A CA 1
ATOM 642 C C . LYS A 1 79 ? 56.938 8.379 58.525 1.00 452.47 301 LYS A C 1
ATOM 643 O O . LYS A 1 79 ? 56.352 9.038 59.393 1.00 452.47 301 LYS A O 1
ATOM 649 N N . PHE A 1 80 ? 56.436 7.245 57.990 1.00 452.47 302 PHE A N 1
ATOM 650 C CA . PHE A 1 80 ? 55.140 6.604 58.392 1.00 452.47 302 PHE A CA 1
ATOM 651 C C . PHE A 1 80 ? 55.335 5.886 59.713 1.00 452.47 302 PHE A C 1
ATOM 652 O O . PHE A 1 80 ? 54.383 5.687 60.472 1.00 452.47 302 PHE A O 1
ATOM 660 N N . GLN A 1 81 ? 56.570 5.453 59.948 1.00 452.47 303 GLN A N 1
ATOM 661 C CA . GLN A 1 81 ? 56.902 4.756 61.165 1.00 452.47 303 GLN A CA 1
ATOM 662 C C . GLN A 1 81 ? 56.714 5.790 62.278 1.00 452.47 303 GLN A C 1
ATOM 663 O O . GLN A 1 81 ? 56.269 5.435 63.369 1.00 452.47 303 GLN A O 1
ATOM 669 N N . ASP A 1 82 ? 57.013 7.068 61.986 1.00 452.47 304 ASP A N 1
ATOM 670 C CA . ASP A 1 82 ? 56.865 8.171 62.962 1.00 452.47 304 ASP A CA 1
ATOM 671 C C . ASP A 1 82 ? 55.392 8.551 63.236 1.00 452.47 304 ASP A C 1
ATOM 672 O O . ASP A 1 82 ? 55.089 9.051 64.320 1.00 452.47 304 ASP A O 1
ATOM 677 N N . MET A 1 83 ? 54.507 8.334 62.247 1.00 452.47 305 MET A N 1
ATOM 678 C CA . MET A 1 83 ? 53.060 8.653 62.329 1.00 452.47 305 MET A CA 1
ATOM 679 C C . MET A 1 83 ? 52.255 7.630 63.135 1.00 452.47 305 MET A C 1
ATOM 680 O O . MET A 1 83 ? 51.442 8.014 63.976 1.00 452.47 305 MET A O 1
ATOM 685 N N . VAL A 1 84 ? 52.444 6.340 62.843 1.00 452.47 306 VAL A N 1
ATOM 686 C CA . VAL A 1 84 ? 51.767 5.287 63.592 1.00 452.47 306 VAL A CA 1
ATOM 687 C C . VAL A 1 84 ? 52.382 5.334 64.993 1.00 452.47 306 VAL A C 1
ATOM 688 O O . VAL A 1 84 ? 51.653 5.205 65.971 1.00 452.47 306 VAL A O 1
ATOM 692 N N . GLN A 1 85 ? 53.713 5.527 65.067 1.00 452.47 307 GLN A N 1
ATOM 693 C CA . GLN A 1 85 ? 54.458 5.651 66.341 1.00 452.47 307 GLN A CA 1
ATOM 694 C C . GLN A 1 85 ? 53.696 6.710 67.137 1.00 452.47 307 GLN A C 1
ATOM 695 O O . GLN A 1 85 ? 53.311 6.490 68.291 1.00 452.47 307 GLN A O 1
ATOM 701 N N . LYS A 1 86 ? 53.512 7.869 66.503 1.00 452.47 308 LYS A N 1
ATOM 702 C CA . LYS A 1 86 ? 52.801 8.980 67.108 1.00 452.47 308 LYS A CA 1
ATOM 703 C C . LYS A 1 86 ? 51.371 8.523 67.326 1.00 452.47 308 LYS A C 1
ATOM 704 O O . LYS A 1 86 ? 51.183 7.364 67.740 1.00 452.47 308 LYS A O 1
ATOM 711 N N . LYS B 1 1 ? 32.169 -11.399 26.445 1.00 452.47 223 LYS B N 1
ATOM 712 C CA . LYS B 1 1 ? 32.127 -11.206 27.923 1.00 452.47 223 LYS B CA 1
ATOM 713 C C . LYS B 1 1 ? 33.476 -11.105 28.584 1.00 452.47 223 LYS B C 1
ATOM 714 O O . LYS B 1 1 ? 33.556 -10.687 29.734 1.00 452.47 223 LYS B O 1
ATOM 720 N N . TYR B 1 2 ? 34.521 -11.549 27.897 1.00 452.47 224 TYR B N 1
ATOM 721 C CA . TYR B 1 2 ? 35.871 -11.471 28.453 1.00 452.47 224 TYR B CA 1
ATOM 722 C C . TYR B 1 2 ? 36.427 -10.045 28.206 1.00 452.47 224 TYR B C 1
ATOM 723 O O . TYR B 1 2 ? 37.298 -9.600 28.941 1.00 452.47 224 TYR B O 1
ATOM 732 N N . ILE B 1 3 ? 35.921 -9.342 27.175 1.00 452.47 225 ILE B N 1
ATOM 733 C CA . ILE B 1 3 ? 36.317 -7.984 26.819 1.00 452.47 225 ILE B CA 1
ATOM 734 C C . ILE B 1 3 ? 36.370 -7.110 28.072 1.00 452.47 225 ILE B C 1
ATOM 735 O O . ILE B 1 3 ? 37.184 -6.194 28.161 1.00 452.47 225 ILE B O 1
ATOM 740 N N . PRO B 1 4 ? 35.494 -7.391 29.079 1.00 452.47 226 PRO B N 1
ATOM 741 C CA . PRO B 1 4 ? 35.467 -6.613 30.322 1.00 452.47 226 PRO B CA 1
ATOM 742 C C . PRO B 1 4 ? 36.581 -7.032 31.265 1.00 452.47 226 PRO B C 1
ATOM 743 O O . PRO B 1 4 ? 37.431 -6.238 31.658 1.00 452.47 226 PRO B O 1
ATOM 747 N N . ARG B 1 5 ? 36.571 -8.304 31.617 1.00 452.47 227 ARG B N 1
ATOM 748 C CA . ARG B 1 5 ? 37.580 -8.851 32.492 1.00 452.47 227 ARG B CA 1
ATOM 749 C C . ARG B 1 5 ? 38.993 -8.632 31.921 1.00 452.47 227 ARG B C 1
ATOM 750 O O . ARG B 1 5 ? 39.965 -8.579 32.661 1.00 452.47 227 ARG B O 1
ATOM 758 N N . ILE B 1 6 ? 39.108 -8.469 30.609 1.00 452.47 228 ILE B N 1
ATOM 759 C CA . ILE B 1 6 ? 40.419 -8.293 29.986 1.00 452.47 228 ILE B CA 1
ATOM 760 C C . ILE B 1 6 ? 40.955 -6.878 30.212 1.00 452.47 228 ILE B C 1
ATOM 761 O O . ILE B 1 6 ? 42.095 -6.706 30.643 1.00 452.47 228 ILE B O 1
ATOM 766 N N . ALA B 1 7 ? 40.147 -5.876 29.877 1.00 452.47 229 ALA B N 1
ATOM 767 C CA . ALA B 1 7 ? 40.548 -4.490 30.049 1.00 452.47 229 ALA B CA 1
ATOM 768 C C . ALA B 1 7 ? 41.108 -4.342 31.445 1.00 452.47 229 ALA B C 1
ATOM 769 O O . ALA B 1 7 ? 42.059 -3.599 31.686 1.00 452.47 229 ALA B O 1
ATOM 771 N N . GLU B 1 8 ? 40.488 -5.062 32.365 1.00 452.47 230 GLU B N 1
ATOM 772 C CA . GLU B 1 8 ? 40.893 -5.031 33.751 1.00 452.47 230 GLU B CA 1
ATOM 773 C C . GLU B 1 8 ? 42.407 -4.997 33.886 1.00 452.47 230 GLU B C 1
ATOM 774 O O . GLU B 1 8 ? 42.967 -4.026 34.398 1.00 452.47 230 GLU B O 1
ATOM 780 N N . ASP B 1 9 ? 43.079 -6.026 33.392 1.00 452.47 231 ASP B N 1
ATOM 781 C CA . ASP B 1 9 ? 44.535 -6.069 33.483 1.00 452.47 231 ASP B CA 1
ATOM 782 C C . ASP B 1 9 ? 45.246 -5.150 32.500 1.00 452.47 231 ASP B C 1
ATOM 783 O O . ASP B 1 9 ? 46.421 -4.841 32.667 1.00 452.47 231 ASP B O 1
ATOM 788 N N . MET B 1 10 ? 44.535 -4.705 31.479 1.00 452.47 232 MET B N 1
ATOM 789 C CA . MET B 1 10 ? 45.152 -3.845 30.488 1.00 452.47 232 MET B CA 1
ATOM 790 C C . MET B 1 10 ? 45.342 -2.394 30.910 1.00 452.47 232 MET B C 1
ATOM 791 O O . MET B 1 10 ? 45.113 -2.038 32.073 1.00 452.47 232 MET B O 1
ATOM 796 N N . THR B 1 11 ? 45.765 -1.578 29.937 1.00 452.47 233 THR B N 1
ATOM 797 C CA . THR B 1 11 ? 46.030 -0.149 30.109 1.00 452.47 233 THR B CA 1
ATOM 798 C C . THR B 1 11 ? 45.366 0.661 29.033 1.00 452.47 233 THR B C 1
ATOM 799 O O . THR B 1 11 ? 45.219 0.227 27.892 1.00 452.47 233 THR B O 1
ATOM 803 N N . ILE B 1 12 ? 45.019 1.880 29.399 1.00 452.47 234 ILE B N 1
ATOM 804 C CA . ILE B 1 12 ? 44.260 2.738 28.494 1.00 452.47 234 ILE B CA 1
ATOM 805 C C . ILE B 1 12 ? 45.043 3.012 27.219 1.00 452.47 234 ILE B C 1
ATOM 806 O O . ILE B 1 12 ? 44.484 3.018 26.123 1.00 452.47 234 ILE B O 1
ATOM 811 N N . GLN B 1 13 ? 46.369 3.044 27.315 1.00 452.47 235 GLN B N 1
ATOM 812 C CA . GLN B 1 13 ? 47.244 3.259 26.131 1.00 452.47 235 GLN B CA 1
ATOM 813 C C . GLN B 1 13 ? 47.637 2.077 25.244 1.00 452.47 235 GLN B C 1
ATOM 814 O O . GLN B 1 13 ? 47.825 2.213 24.037 1.00 452.47 235 GLN B O 1
ATOM 820 N N . GLU B 1 14 ? 47.835 0.929 25.848 1.00 452.47 236 GLU B N 1
ATOM 821 C CA . GLU B 1 14 ? 48.226 -0.248 25.096 1.00 452.47 236 GLU B CA 1
ATOM 822 C C . GLU B 1 14 ? 47.029 -0.599 24.305 1.00 452.47 236 GLU B C 1
ATOM 823 O O . GLU B 1 14 ? 47.049 -0.646 23.088 1.00 452.47 236 GLU B O 1
ATOM 829 N N . ALA B 1 15 ? 45.980 -0.877 25.053 1.00 452.47 237 ALA B N 1
ATOM 830 C CA . ALA B 1 15 ? 44.718 -1.186 24.452 1.00 452.47 237 ALA B CA 1
ATOM 831 C C . ALA B 1 15 ? 44.485 -0.104 23.394 1.00 452.47 237 ALA B C 1
ATOM 832 O O . ALA B 1 15 ? 43.979 -0.379 22.304 1.00 452.47 237 ALA B O 1
ATOM 834 N N . LYS B 1 16 ? 44.874 1.130 23.723 1.00 452.47 238 LYS B N 1
ATOM 835 C CA . LYS B 1 16 ? 44.707 2.258 22.795 1.00 452.47 238 LYS B CA 1
ATOM 836 C C . LYS B 1 16 ? 45.198 1.822 21.442 1.00 452.47 238 LYS B C 1
ATOM 837 O O . LYS B 1 16 ? 44.422 1.647 20.503 1.00 452.47 238 LYS B O 1
ATOM 843 N N . LYS B 1 17 ? 46.516 1.665 21.359 1.00 452.47 239 LYS B N 1
ATOM 844 C CA . LYS B 1 17 ? 47.180 1.248 20.138 1.00 452.47 239 LYS B CA 1
ATOM 845 C C . LYS B 1 17 ? 46.569 -0.041 19.620 1.00 452.47 239 LYS B C 1
ATOM 846 O O . LYS B 1 17 ? 46.497 -0.253 18.410 1.00 452.47 239 LYS B O 1
ATOM 852 N N . PHE B 1 18 ? 46.124 -0.905 20.528 1.00 452.47 240 PHE B N 1
ATOM 853 C CA . PHE B 1 18 ? 45.503 -2.131 20.079 1.00 452.47 240 PHE B CA 1
ATOM 854 C C . PHE B 1 18 ? 44.394 -1.835 19.058 1.00 452.47 240 PHE B C 1
ATOM 855 O O . PHE B 1 18 ? 44.643 -1.805 17.858 1.00 452.47 240 PHE B O 1
ATOM 863 N N . ALA B 1 19 ? 43.175 -1.615 19.535 1.00 452.47 241 ALA B N 1
ATOM 864 C CA . ALA B 1 19 ? 42.027 -1.335 18.663 1.00 452.47 241 ALA B CA 1
ATOM 865 C C . ALA B 1 19 ? 42.305 -0.495 17.418 1.00 452.47 241 ALA B C 1
ATOM 866 O O . ALA B 1 19 ? 42.055 -0.920 16.293 1.00 452.47 241 ALA B O 1
ATOM 868 N N . ARG B 1 20 ? 42.799 0.717 17.635 1.00 452.47 242 ARG B N 1
ATOM 869 C CA . ARG B 1 20 ? 43.106 1.622 16.540 1.00 452.47 242 ARG B CA 1
ATOM 870 C C . ARG B 1 20 ? 43.915 0.840 15.516 1.00 452.47 242 ARG B C 1
ATOM 871 O O . ARG B 1 20 ? 43.801 1.074 14.313 1.00 452.47 242 ARG B O 1
ATOM 879 N N . GLU B 1 21 ? 44.724 -0.095 16.009 1.00 452.47 243 GLU B N 1
ATOM 880 C CA . GLU B 1 21 ? 45.569 -0.918 15.157 1.00 452.47 243 GLU B CA 1
ATOM 881 C C . GLU B 1 21 ? 44.867 -2.233 14.809 1.00 452.47 243 GLU B C 1
ATOM 882 O O . GLU B 1 21 ? 45.491 -3.289 14.788 1.00 452.47 243 GLU B O 1
ATOM 888 N N . ASN B 1 22 ? 43.567 -2.180 14.555 1.00 452.47 244 ASN B N 1
ATOM 889 C CA . ASN B 1 22 ? 42.844 -3.393 14.219 1.00 452.47 244 ASN B CA 1
ATOM 890 C C . ASN B 1 22 ? 41.621 -3.132 13.382 1.00 452.47 244 ASN B C 1
ATOM 891 O O . ASN B 1 22 ? 40.635 -3.860 13.460 1.00 452.47 244 ASN B O 1
ATOM 896 N N . ASN B 1 23 ? 41.704 -2.090 12.569 1.00 452.47 245 ASN B N 1
ATOM 897 C CA . ASN B 1 23 ? 40.608 -1.733 11.695 1.00 452.47 245 ASN B CA 1
ATOM 898 C C . ASN B 1 23 ? 39.348 -1.299 12.417 1.00 452.47 245 ASN B C 1
ATOM 899 O O . ASN B 1 23 ? 38.247 -1.646 12.009 1.00 452.47 245 ASN B O 1
ATOM 904 N N . ILE B 1 24 ? 39.518 -0.568 13.510 1.00 452.47 246 ILE B N 1
ATOM 905 C CA . ILE B 1 24 ? 38.402 -0.030 14.286 1.00 452.47 246 ILE B CA 1
ATOM 906 C C . ILE B 1 24 ? 38.215 1.449 14.010 1.00 452.47 246 ILE B C 1
ATOM 907 O O . ILE B 1 24 ? 37.686 2.188 14.838 1.00 452.47 246 ILE B O 1
ATOM 912 N N . LYS B 1 25 ? 38.603 1.887 12.812 1.00 452.47 247 LYS B N 1
ATOM 913 C CA . LYS B 1 25 ? 38.480 3.292 12.403 1.00 452.47 247 LYS B CA 1
ATOM 914 C C . LYS B 1 25 ? 39.349 4.125 13.335 1.00 452.47 247 LYS B C 1
ATOM 915 O O . LYS B 1 25 ? 39.238 4.004 14.549 1.00 452.47 247 LYS B O 1
ATOM 921 N N . GLU B 1 26 ? 40.210 4.979 12.800 1.00 452.47 248 GLU B N 1
ATOM 922 C CA . GLU B 1 26 ? 41.034 5.799 13.682 1.00 452.47 248 GLU B CA 1
ATOM 923 C C . GLU B 1 26 ? 40.180 6.944 14.245 1.00 452.47 248 GLU B C 1
ATOM 924 O O . GLU B 1 26 ? 40.377 7.364 15.389 1.00 452.47 248 GLU B O 1
ATOM 930 N N . GLY B 1 27 ? 39.222 7.418 13.442 1.00 452.47 249 GLY B N 1
ATOM 931 C CA . GLY B 1 27 ? 38.342 8.505 13.851 1.00 452.47 249 GLY B CA 1
ATOM 932 C C . GLY B 1 27 ? 37.492 8.200 15.075 1.00 452.47 249 GLY B C 1
ATOM 933 O O . GLY B 1 27 ? 37.249 9.077 15.911 1.00 452.47 249 GLY B O 1
ATOM 934 N N . LYS B 1 28 ? 37.019 6.961 15.165 1.00 452.47 250 LYS B N 1
ATOM 935 C CA . LYS B 1 28 ? 36.230 6.515 16.300 1.00 452.47 250 LYS B CA 1
ATOM 936 C C . LYS B 1 28 ? 37.167 6.601 17.521 1.00 452.47 250 LYS B C 1
ATOM 937 O O . LYS B 1 28 ? 36.800 7.243 18.522 1.00 452.47 250 LYS B O 1
ATOM 943 N N . ILE B 1 29 ? 38.387 6.031 17.437 1.00 452.47 251 ILE B N 1
ATOM 944 C CA . ILE B 1 29 ? 39.245 6.077 18.614 1.00 452.47 251 ILE B CA 1
ATOM 945 C C . ILE B 1 29 ? 39.565 7.518 18.985 1.00 452.47 251 ILE B C 1
ATOM 946 O O . ILE B 1 29 ? 39.646 7.852 20.165 1.00 452.47 251 ILE B O 1
ATOM 951 N N . ASP B 1 30 ? 39.649 8.430 18.015 1.00 452.47 252 ASP B N 1
ATOM 952 C CA . ASP B 1 30 ? 39.911 9.820 18.407 1.00 452.47 252 ASP B CA 1
ATOM 953 C C . ASP B 1 30 ? 38.858 10.397 19.358 1.00 452.47 252 ASP B C 1
ATOM 954 O O . ASP B 1 30 ? 39.152 11.228 20.210 1.00 452.47 252 ASP B O 1
ATOM 959 N N . GLU B 1 31 ? 37.621 9.980 19.191 1.00 452.47 253 GLU B N 1
ATOM 960 C CA . GLU B 1 31 ? 36.590 10.455 20.072 1.00 452.47 253 GLU B CA 1
ATOM 961 C C . GLU B 1 31 ? 36.877 9.849 21.433 1.00 452.47 253 GLU B C 1
ATOM 962 O O . GLU B 1 31 ? 36.859 10.526 22.454 1.00 452.47 253 GLU B O 1
ATOM 968 N N . ILE B 1 32 ? 37.148 8.545 21.432 1.00 452.47 254 ILE B N 1
ATOM 969 C CA . ILE B 1 32 ? 37.371 7.837 22.669 1.00 452.47 254 ILE B CA 1
ATOM 970 C C . ILE B 1 32 ? 38.722 8.151 23.304 1.00 452.47 254 ILE B C 1
ATOM 971 O O . ILE B 1 32 ? 38.971 7.755 24.437 1.00 452.47 254 ILE B O 1
ATOM 976 N N . MET B 1 33 ? 39.591 8.849 22.575 1.00 452.47 255 MET B N 1
ATOM 977 C CA . MET B 1 33 ? 40.907 9.236 23.083 1.00 452.47 255 MET B CA 1
ATOM 978 C C . MET B 1 33 ? 40.743 10.521 23.922 1.00 452.47 255 MET B C 1
ATOM 979 O O . MET B 1 33 ? 41.007 10.516 25.126 1.00 452.47 255 MET B O 1
ATOM 984 N N . HIS B 1 34 ? 40.109 11.530 23.316 1.00 452.47 256 HIS B N 1
ATOM 985 C CA . HIS B 1 34 ? 39.763 12.796 23.939 1.00 452.47 256 HIS B CA 1
ATOM 986 C C . HIS B 1 34 ? 38.583 12.642 24.892 1.00 452.47 256 HIS B C 1
ATOM 987 O O . HIS B 1 34 ? 38.360 13.474 25.789 1.00 452.47 256 HIS B O 1
ATOM 994 N N . ASP B 1 35 ? 37.784 11.607 24.679 1.00 452.47 257 ASP B N 1
ATOM 995 C CA . ASP B 1 35 ? 36.608 11.406 25.539 1.00 452.47 257 ASP B CA 1
ATOM 996 C C . ASP B 1 35 ? 37.033 11.252 27.020 1.00 452.47 257 ASP B C 1
ATOM 997 O O . ASP B 1 35 ? 36.191 11.345 27.905 1.00 452.47 257 ASP B O 1
ATOM 1002 N N . SER B 1 36 ? 38.348 11.096 27.262 1.00 452.47 258 SER B N 1
ATOM 1003 C CA . SER B 1 36 ? 38.973 10.919 28.607 1.00 452.47 258 SER B CA 1
ATOM 1004 C C . SER B 1 36 ? 40.560 10.688 28.663 1.00 452.47 258 SER B C 1
ATOM 1005 O O . SER B 1 36 ? 41.020 9.629 29.139 1.00 452.47 258 SER B O 1
ATOM 1008 N N . ILE B 1 37 ? 41.369 11.702 28.241 1.00 452.47 259 ILE B N 1
ATOM 1009 C CA . ILE B 1 37 ? 42.816 11.682 28.136 1.00 452.47 259 ILE B CA 1
ATOM 1010 C C . ILE B 1 37 ? 43.492 11.073 29.359 1.00 452.47 259 ILE B C 1
ATOM 1011 O O . ILE B 1 37 ? 44.634 10.609 29.283 1.00 452.47 259 ILE B O 1
ATOM 1016 N N . GLN B 1 38 ? 42.776 11.136 30.499 1.00 452.47 260 GLN B N 1
ATOM 1017 C CA . GLN B 1 38 ? 43.191 10.646 31.848 1.00 452.47 260 GLN B CA 1
ATOM 1018 C C . GLN B 1 38 ? 42.140 9.744 32.538 1.00 452.47 260 GLN B C 1
ATOM 1019 O O . GLN B 1 38 ? 41.698 10.090 33.673 1.00 452.47 260 GLN B O 1
ATOM 1025 N N . ASP B 1 39 ? 41.729 8.634 31.893 1.00 452.47 261 ASP B N 1
ATOM 1026 C CA . ASP B 1 39 ? 40.726 7.812 32.566 1.00 452.47 261 ASP B CA 1
ATOM 1027 C C . ASP B 1 39 ? 40.879 6.400 32.052 1.00 452.47 261 ASP B C 1
ATOM 1028 O O . ASP B 1 39 ? 40.666 6.111 30.873 1.00 452.47 261 ASP B O 1
ATOM 1033 N N . THR B 1 40 ? 41.358 5.544 32.906 1.00 452.47 262 THR B N 1
ATOM 1034 C CA . THR B 1 40 ? 41.572 4.203 32.457 1.00 452.47 262 THR B CA 1
ATOM 1035 C C . THR B 1 40 ? 40.517 3.385 33.167 1.00 452.47 262 THR B C 1
ATOM 1036 O O . THR B 1 40 ? 40.470 2.169 33.053 1.00 452.47 262 THR B O 1
ATOM 1040 N N . ALA B 1 41 ? 39.667 4.100 33.897 1.00 452.47 263 ALA B N 1
ATOM 1041 C CA . ALA B 1 41 ? 38.603 3.470 34.625 1.00 452.47 263 ALA B CA 1
ATOM 1042 C C . ALA B 1 41 ? 37.953 2.506 33.635 1.00 452.47 263 ALA B C 1
ATOM 1043 O O . ALA B 1 41 ? 38.436 1.400 33.361 1.00 452.47 263 ALA B O 1
ATOM 1045 N N . GLU B 1 42 ? 36.858 2.948 33.061 1.00 452.47 264 GLU B N 1
ATOM 1046 C CA . GLU B 1 42 ? 36.097 2.147 32.121 1.00 452.47 264 GLU B CA 1
ATOM 1047 C C . GLU B 1 42 ? 36.719 2.271 30.743 1.00 452.47 264 GLU B C 1
ATOM 1048 O O . GLU B 1 42 ? 36.653 1.368 29.899 1.00 452.47 264 GLU B O 1
ATOM 1054 N N . GLN B 1 43 ? 37.346 3.407 30.545 1.00 452.47 265 GLN B N 1
ATOM 1055 C CA . GLN B 1 43 ? 37.990 3.690 29.309 1.00 452.47 265 GLN B CA 1
ATOM 1056 C C . GLN B 1 43 ? 38.638 2.502 28.600 1.00 452.47 265 GLN B C 1
ATOM 1057 O O . GLN B 1 43 ? 38.620 2.418 27.375 1.00 452.47 265 GLN B O 1
ATOM 1063 N N . LYS B 1 44 ? 39.183 1.575 29.374 1.00 452.47 266 LYS B N 1
ATOM 1064 C CA . LYS B 1 44 ? 39.826 0.391 28.822 1.00 452.47 266 LYS B CA 1
ATOM 1065 C C . LYS B 1 44 ? 38.822 -0.440 28.016 1.00 452.47 266 LYS B C 1
ATOM 1066 O O . LYS B 1 44 ? 38.917 -0.546 26.787 1.00 452.47 266 LYS B O 1
ATOM 1072 N N . VAL B 1 45 ? 37.875 -1.060 28.714 1.00 452.47 267 VAL B N 1
ATOM 1073 C CA . VAL B 1 45 ? 36.856 -1.882 28.062 1.00 452.47 267 VAL B CA 1
ATOM 1074 C C . VAL B 1 45 ? 36.073 -1.167 26.966 1.00 452.47 267 VAL B C 1
ATOM 1075 O O . VAL B 1 45 ? 35.599 -1.796 26.017 1.00 452.47 267 VAL B O 1
ATOM 1079 N N . GLN B 1 46 ? 35.878 0.135 27.121 1.00 452.47 268 GLN B N 1
ATOM 1080 C CA . GLN B 1 46 ? 35.171 0.876 26.088 1.00 452.47 268 GLN B CA 1
ATOM 1081 C C . GLN B 1 46 ? 35.936 0.628 24.772 1.00 452.47 268 GLN B C 1
ATOM 1082 O O . GLN B 1 46 ? 35.372 0.092 23.825 1.00 452.47 268 GLN B O 1
ATOM 1088 N N . LEU B 1 47 ? 37.227 0.954 24.718 1.00 452.47 269 LEU B N 1
ATOM 1089 C CA . LEU B 1 47 ? 37.965 0.761 23.479 1.00 452.47 269 LEU B CA 1
ATOM 1090 C C . LEU B 1 47 ? 37.908 -0.694 23.038 1.00 452.47 269 LEU B C 1
ATOM 1091 O O . LEU B 1 47 ? 37.553 -0.994 21.898 1.00 452.47 269 LEU B O 1
ATOM 1096 N N . LEU B 1 48 ? 38.257 -1.593 23.951 1.00 452.47 270 LEU B N 1
ATOM 1097 C CA . LEU B 1 48 ? 38.244 -3.021 23.668 1.00 452.47 270 LEU B CA 1
ATOM 1098 C C . LEU B 1 48 ? 36.889 -3.468 23.122 1.00 452.47 270 LEU B C 1
ATOM 1099 O O . LEU B 1 48 ? 36.819 -4.133 22.088 1.00 452.47 270 LEU B O 1
ATOM 1104 N N . LEU B 1 49 ? 35.817 -3.096 23.817 1.00 452.47 271 LEU B N 1
ATOM 1105 C CA . LEU B 1 49 ? 34.469 -3.462 23.394 1.00 452.47 271 LEU B CA 1
ATOM 1106 C C . LEU B 1 49 ? 34.171 -2.933 21.996 1.00 452.47 271 LEU B C 1
ATOM 1107 O O . LEU B 1 49 ? 33.531 -3.611 21.191 1.00 452.47 271 LEU B O 1
ATOM 1112 N N . CYS B 1 50 ? 34.555 -1.708 21.627 1.00 452.47 272 CYS B N 1
ATOM 1113 C CA . CYS B 1 50 ? 34.176 -1.256 20.275 1.00 452.47 272 CYS B CA 1
ATOM 1114 C C . CYS B 1 50 ? 34.718 -2.161 19.183 1.00 452.47 272 CYS B C 1
ATOM 1115 O O . CYS B 1 50 ? 34.033 -2.432 18.186 1.00 452.47 272 CYS B O 1
ATOM 1118 N N . TRP B 1 51 ? 35.945 -2.629 19.385 1.00 452.47 273 TRP B N 1
ATOM 1119 C CA . TRP B 1 51 ? 36.560 -3.558 18.460 1.00 452.47 273 TRP B CA 1
ATOM 1120 C C . TRP B 1 51 ? 35.678 -4.804 18.490 1.00 452.47 273 TRP B C 1
ATOM 1121 O O . TRP B 1 51 ? 35.357 -5.349 17.449 1.00 452.47 273 TRP B O 1
ATOM 1132 N N . TYR B 1 52 ? 35.291 -5.273 19.677 1.00 452.47 274 TYR B N 1
ATOM 1133 C CA . TYR B 1 52 ? 34.448 -6.473 19.737 1.00 452.47 274 TYR B CA 1
ATOM 1134 C C . TYR B 1 52 ? 33.334 -6.324 18.725 1.00 452.47 274 TYR B C 1
ATOM 1135 O O . TYR B 1 52 ? 33.151 -7.174 17.869 1.00 452.47 274 TYR B O 1
ATOM 1144 N N . GLN B 1 53 ? 32.578 -5.247 18.793 1.00 452.47 275 GLN B N 1
ATOM 1145 C CA . GLN B 1 53 ? 31.500 -5.123 17.830 1.00 452.47 275 GLN B CA 1
ATOM 1146 C C . GLN B 1 53 ? 32.008 -5.100 16.429 1.00 452.47 275 GLN B C 1
ATOM 1147 O O . GLN B 1 53 ? 31.259 -5.298 15.482 1.00 452.47 275 GLN B O 1
ATOM 1153 N N . SER B 1 54 ? 33.297 -4.858 16.297 1.00 452.47 276 SER B N 1
ATOM 1154 C CA . SER B 1 54 ? 33.889 -4.838 14.983 1.00 452.47 276 SER B CA 1
ATOM 1155 C C . SER B 1 54 ? 33.785 -6.235 14.310 1.00 452.47 276 SER B C 1
ATOM 1156 O O . SER B 1 54 ? 33.097 -6.370 13.295 1.00 452.47 276 SER B O 1
ATOM 1159 N N . HIS B 1 55 ? 34.428 -7.266 14.871 1.00 452.47 277 HIS B N 1
ATOM 1160 C CA . HIS B 1 55 ? 34.382 -8.633 14.296 1.00 452.47 277 HIS B CA 1
ATOM 1161 C C . HIS B 1 55 ? 33.224 -9.516 14.835 1.00 452.47 277 HIS B C 1
ATOM 1162 O O . HIS B 1 55 ? 32.153 -9.597 14.222 1.00 452.47 277 HIS B O 1
ATOM 1169 N N . GLY B 1 56 ? 33.454 -10.194 15.962 1.00 452.47 278 GLY B N 1
ATOM 1170 C CA . GLY B 1 56 ? 32.433 -11.046 16.568 1.00 452.47 278 GLY B CA 1
ATOM 1171 C C . GLY B 1 56 ? 31.636 -11.901 15.601 1.00 452.47 278 GLY B C 1
ATOM 1172 O O . GLY B 1 56 ? 30.547 -11.540 15.139 1.00 452.47 278 GLY B O 1
ATOM 1173 N N . LYS B 1 57 ? 32.184 -13.070 15.323 1.00 452.47 279 LYS B N 1
ATOM 1174 C CA . LYS B 1 57 ? 31.573 -14.002 14.402 1.00 452.47 279 LYS B CA 1
ATOM 1175 C C . LYS B 1 57 ? 32.228 -15.323 14.727 1.00 452.47 279 LYS B C 1
ATOM 1176 O O . LYS B 1 57 ? 31.696 -16.145 15.474 1.00 452.47 279 LYS B O 1
ATOM 1182 N N . SER B 1 58 ? 33.416 -15.490 14.169 1.00 452.47 280 SER B N 1
ATOM 1183 C CA . SER B 1 58 ? 34.190 -16.690 14.372 1.00 452.47 280 SER B CA 1
ATOM 1184 C C . SER B 1 58 ? 35.653 -16.387 14.654 1.00 452.47 280 SER B C 1
ATOM 1185 O O . SER B 1 58 ? 36.258 -15.478 14.062 1.00 452.47 280 SER B O 1
ATOM 1188 N N . ASP B 1 59 ? 36.191 -17.167 15.588 1.00 452.47 281 ASP B N 1
ATOM 1189 C CA . ASP B 1 59 ? 37.580 -17.087 16.014 1.00 452.47 281 ASP B CA 1
ATOM 1190 C C . ASP B 1 59 ? 38.060 -15.661 16.385 1.00 452.47 281 ASP B C 1
ATOM 1191 O O . ASP B 1 59 ? 39.210 -15.302 16.148 1.00 452.47 281 ASP B O 1
ATOM 1196 N N . ALA B 1 60 ? 37.169 -14.869 16.988 1.00 452.47 282 ALA B N 1
ATOM 1197 C CA . ALA B 1 60 ? 37.472 -13.490 17.399 1.00 452.47 282 ALA B CA 1
ATOM 1198 C C . ALA B 1 60 ? 38.617 -13.386 18.416 1.00 452.47 282 ALA B C 1
ATOM 1199 O O . ALA B 1 60 ? 39.390 -12.425 18.394 1.00 452.47 282 ALA B O 1
ATOM 1201 N N . TYR B 1 61 ? 38.713 -14.377 19.300 1.00 452.47 283 TYR B N 1
ATOM 1202 C CA . TYR B 1 61 ? 39.744 -14.436 20.342 1.00 452.47 283 TYR B CA 1
ATOM 1203 C C . TYR B 1 61 ? 41.121 -14.461 19.749 1.00 452.47 283 TYR B C 1
ATOM 1204 O O . TYR B 1 61 ? 42.066 -13.911 20.316 1.00 452.47 283 TYR B O 1
ATOM 1213 N N . GLN B 1 62 ? 41.229 -15.121 18.606 1.00 452.47 284 GLN B N 1
ATOM 1214 C CA . GLN B 1 62 ? 42.491 -15.216 17.892 1.00 452.47 284 GLN B CA 1
ATOM 1215 C C . GLN B 1 62 ? 42.897 -13.845 17.427 1.00 452.47 284 GLN B C 1
ATOM 1216 O O . GLN B 1 62 ? 44.056 -13.457 17.522 1.00 452.47 284 GLN B O 1
ATOM 1222 N N . ASP B 1 63 ? 41.938 -13.126 16.867 1.00 452.47 285 ASP B N 1
ATOM 1223 C CA . ASP B 1 63 ? 42.236 -11.797 16.386 1.00 452.47 285 ASP B CA 1
ATOM 1224 C C . ASP B 1 63 ? 42.633 -10.912 17.568 1.00 452.47 285 ASP B C 1
ATOM 1225 O O . ASP B 1 63 ? 43.509 -10.072 17.430 1.00 452.47 285 ASP B O 1
ATOM 1230 N N . LEU B 1 64 ? 42.035 -11.133 18.740 1.00 452.47 286 LEU B N 1
ATOM 1231 C CA . LEU B 1 64 ? 42.341 -10.322 19.910 1.00 452.47 286 LEU B CA 1
ATOM 1232 C C . LEU B 1 64 ? 43.765 -10.591 20.376 1.00 452.47 286 LEU B C 1
ATOM 1233 O O . LEU B 1 64 ? 44.481 -9.672 20.765 1.00 452.47 286 LEU B O 1
ATOM 1238 N N . ILE B 1 65 ? 44.169 -11.856 20.331 1.00 452.47 287 ILE B N 1
ATOM 1239 C CA . ILE B 1 65 ? 45.507 -12.252 20.751 1.00 452.47 287 ILE B CA 1
ATOM 1240 C C . ILE B 1 65 ? 46.558 -11.911 19.694 1.00 452.47 287 ILE B C 1
ATOM 1241 O O . ILE B 1 65 ? 47.468 -11.122 19.948 1.00 452.47 287 ILE B O 1
ATOM 1246 N N . LYS B 1 66 ? 46.399 -12.490 18.505 1.00 452.47 288 LYS B N 1
ATOM 1247 C CA . LYS B 1 66 ? 47.301 -12.249 17.383 1.00 452.47 288 LYS B CA 1
ATOM 1248 C C . LYS B 1 66 ? 47.467 -10.765 17.103 1.00 452.47 288 LYS B C 1
ATOM 1249 O O . LYS B 1 66 ? 48.586 -10.265 16.991 1.00 452.47 288 LYS B O 1
ATOM 1255 N N . GLY B 1 67 ? 46.339 -10.077 16.976 1.00 452.47 289 GLY B N 1
ATOM 1256 C CA . GLY B 1 67 ? 46.360 -8.656 16.703 1.00 452.47 289 GLY B CA 1
ATOM 1257 C C . GLY B 1 67 ? 46.996 -7.857 17.825 1.00 452.47 289 GLY B C 1
ATOM 1258 O O . GLY B 1 67 ? 47.691 -6.879 17.581 1.00 452.47 289 GLY B O 1
ATOM 1259 N N . LEU B 1 68 ? 46.766 -8.281 19.057 1.00 452.47 290 LEU B N 1
ATOM 1260 C CA . LEU B 1 68 ? 47.306 -7.610 20.231 1.00 452.47 290 LEU B CA 1
ATOM 1261 C C . LEU B 1 68 ? 48.828 -7.601 20.206 1.00 452.47 290 LEU B C 1
ATOM 1262 O O . LEU B 1 68 ? 49.472 -6.730 20.797 1.00 452.47 290 LEU B O 1
ATOM 1267 N N . LYS B 1 69 ? 49.381 -8.623 19.565 1.00 452.47 291 LYS B N 1
ATOM 1268 C CA . LYS B 1 69 ? 50.823 -8.797 19.441 1.00 452.47 291 LYS B CA 1
ATOM 1269 C C . LYS B 1 69 ? 51.368 -7.982 18.252 1.00 452.47 291 LYS B C 1
ATOM 1270 O O . LYS B 1 69 ? 52.508 -7.510 18.287 1.00 452.47 291 LYS B O 1
ATOM 1276 N N . LYS B 1 70 ? 50.538 -7.826 17.217 1.00 452.47 292 LYS B N 1
ATOM 1277 C CA . LYS B 1 70 ? 50.904 -7.106 16.003 1.00 452.47 292 LYS B CA 1
ATOM 1278 C C . LYS B 1 70 ? 50.745 -5.589 16.184 1.00 452.47 292 LYS B C 1
ATOM 1279 O O . LYS B 1 70 ? 51.191 -4.802 15.338 1.00 452.47 292 LYS B O 1
ATOM 1285 N N . ALA B 1 71 ? 50.109 -5.186 17.281 1.00 452.47 293 ALA B N 1
ATOM 1286 C CA . ALA B 1 71 ? 49.860 -3.772 17.563 1.00 452.47 293 ALA B CA 1
ATOM 1287 C C . ALA B 1 71 ? 50.910 -3.184 18.501 1.00 452.47 293 ALA B C 1
ATOM 1288 O O . ALA B 1 71 ? 50.622 -2.257 19.274 1.00 452.47 293 ALA B O 1
ATOM 1290 N N . GLU B 1 72 ? 52.128 -3.720 18.394 1.00 452.47 294 GLU B N 1
ATOM 1291 C CA . GLU B 1 72 ? 53.296 -3.356 19.214 1.00 452.47 294 GLU B CA 1
ATOM 1292 C C . GLU B 1 72 ? 53.097 -3.525 20.747 1.00 452.47 294 GLU B C 1
ATOM 1293 O O . GLU B 1 72 ? 53.614 -2.718 21.535 1.00 452.47 294 GLU B O 1
ATOM 1299 N N . CYS B 1 73 ? 52.342 -4.571 21.138 1.00 452.47 295 CYS B N 1
ATOM 1300 C CA . CYS B 1 73 ? 52.154 -4.942 22.555 1.00 452.47 295 CYS B CA 1
ATOM 1301 C C . CYS B 1 73 ? 52.976 -6.173 22.940 1.00 452.47 295 CYS B C 1
ATOM 1302 O O . CYS B 1 73 ? 54.040 -6.024 23.532 1.00 452.47 295 CYS B O 1
ATOM 1305 N N . ARG B 1 74 ? 52.490 -7.377 22.609 1.00 452.47 296 ARG B N 1
ATOM 1306 C CA . ARG B 1 74 ? 53.171 -8.646 22.966 1.00 452.47 296 ARG B CA 1
ATOM 1307 C C . ARG B 1 74 ? 53.269 -8.747 24.475 1.00 452.47 296 ARG B C 1
ATOM 1308 O O . ARG B 1 74 ? 54.266 -9.256 25.011 1.00 452.47 296 ARG B O 1
ATOM 1316 N N . ARG B 1 75 ? 52.223 -8.266 25.134 1.00 452.47 297 ARG B N 1
ATOM 1317 C CA . ARG B 1 75 ? 52.179 -8.221 26.577 1.00 452.47 297 ARG B CA 1
ATOM 1318 C C . ARG B 1 75 ? 50.728 -8.198 27.092 1.00 452.47 297 ARG B C 1
ATOM 1319 O O . ARG B 1 75 ? 50.436 -8.752 28.161 1.00 452.47 297 ARG B O 1
ATOM 1327 N N . THR B 1 76 ? 49.817 -7.565 26.347 1.00 452.47 298 THR B N 1
ATOM 1328 C CA . THR B 1 76 ? 48.421 -7.489 26.773 1.00 452.47 298 THR B CA 1
ATOM 1329 C C . THR B 1 76 ? 47.731 -8.823 26.493 1.00 452.47 298 THR B C 1
ATOM 1330 O O . THR B 1 76 ? 46.977 -9.312 27.328 1.00 452.47 298 THR B O 1
ATOM 1334 N N . LEU B 1 77 ? 48.002 -9.412 25.332 1.00 452.47 299 LEU B N 1
ATOM 1335 C CA . LEU B 1 77 ? 47.481 -10.702 24.905 1.00 452.47 299 LEU B CA 1
ATOM 1336 C C . LEU B 1 77 ? 47.890 -11.800 25.863 1.00 452.47 299 LEU B C 1
ATOM 1337 O O . LEU B 1 77 ? 47.285 -12.870 25.884 1.00 452.47 299 LEU B O 1
ATOM 1342 N N . ASP B 1 78 ? 48.937 -11.568 26.671 1.00 452.47 300 ASP B N 1
ATOM 1343 C CA . ASP B 1 78 ? 49.439 -12.558 27.654 1.00 452.47 300 ASP B CA 1
ATOM 1344 C C . ASP B 1 78 ? 48.554 -12.731 28.902 1.00 452.47 300 ASP B C 1
ATOM 1345 O O . ASP B 1 78 ? 48.307 -13.856 29.341 1.00 452.47 300 ASP B O 1
ATOM 1350 N N . LYS B 1 79 ? 48.119 -11.615 29.492 1.00 452.47 301 LYS B N 1
ATOM 1351 C CA . LYS B 1 79 ? 47.268 -11.638 30.683 1.00 452.47 301 LYS B CA 1
ATOM 1352 C C . LYS B 1 79 ? 45.853 -12.150 30.309 1.00 452.47 301 LYS B C 1
ATOM 1353 O O . LYS B 1 79 ? 45.188 -12.767 31.155 1.00 452.47 301 LYS B O 1
ATOM 1359 N N . PHE B 1 80 ? 45.410 -11.890 29.060 1.00 452.47 302 PHE B N 1
ATOM 1360 C CA . PHE B 1 80 ? 44.089 -12.336 28.511 1.00 452.47 302 PHE B CA 1
ATOM 1361 C C . PHE B 1 80 ? 44.182 -13.806 28.163 1.00 452.47 302 PHE B C 1
ATOM 1362 O O . PHE B 1 80 ? 43.175 -14.513 28.144 1.00 452.47 302 PHE B O 1
ATOM 1370 N N . GLN B 1 81 ? 45.396 -14.240 27.836 1.00 452.47 303 GLN B N 1
ATOM 1371 C CA . GLN B 1 81 ? 45.629 -15.615 27.482 1.00 452.47 303 GLN B CA 1
ATOM 1372 C C . GLN B 1 81 ? 45.331 -16.398 28.764 1.00 452.47 303 GLN B C 1
ATOM 1373 O O . GLN B 1 81 ? 44.800 -17.502 28.692 1.00 452.47 303 GLN B O 1
ATOM 1379 N N . ASP B 1 82 ? 45.641 -15.810 29.930 1.00 452.47 304 ASP B N 1
ATOM 1380 C CA . ASP B 1 82 ? 45.398 -16.451 31.243 1.00 452.47 304 ASP B CA 1
ATOM 1381 C C . ASP B 1 82 ? 43.909 -16.501 31.639 1.00 452.47 304 ASP B C 1
ATOM 1382 O O . ASP B 1 82 ? 43.502 -17.389 32.387 1.00 452.47 304 ASP B O 1
ATOM 1387 N N . MET B 1 83 ? 43.120 -15.536 31.147 1.00 452.47 305 MET B N 1
ATOM 1388 C CA . MET B 1 83 ? 41.672 -15.416 31.428 1.00 452.47 305 MET B CA 1
ATOM 1389 C C . MET B 1 83 ? 40.809 -16.395 30.623 1.00 452.47 305 MET B C 1
ATOM 1390 O O . MET B 1 83 ? 39.922 -17.042 31.186 1.00 452.47 305 MET B O 1
ATOM 1395 N N . VAL B 1 84 ? 41.031 -16.464 29.309 1.00 452.47 306 VAL B N 1
ATOM 1396 C CA . VAL B 1 84 ? 40.301 -17.407 28.465 1.00 452.47 306 VAL B CA 1
ATOM 1397 C C . VAL B 1 84 ? 40.789 -18.796 28.888 1.00 452.47 306 VAL B C 1
ATOM 1398 O O . VAL B 1 84 ? 39.984 -19.717 28.985 1.00 452.47 306 VAL B O 1
ATOM 1402 N N . GLN B 1 85 ? 42.105 -18.923 29.133 1.00 452.47 307 GLN B N 1
ATOM 1403 C CA . GLN B 1 85 ? 42.735 -20.178 29.600 1.00 452.47 307 GLN B CA 1
ATOM 1404 C C . GLN B 1 85 ? 41.899 -20.612 30.802 1.00 452.47 307 GLN B C 1
ATOM 1405 O O . GLN B 1 85 ? 41.420 -21.753 30.884 1.00 452.47 307 GLN B O 1
ATOM 1411 N N . LYS B 1 86 ? 41.760 -19.680 31.747 1.00 452.47 308 LYS B N 1
ATOM 1412 C CA . LYS B 1 86 ? 40.996 -19.910 32.960 1.00 452.47 308 LYS B CA 1
ATOM 1413 C C . LYS B 1 86 ? 39.552 -20.129 32.539 1.00 452.47 308 LYS B C 1
ATOM 1414 O O . LYS B 1 86 ? 39.244 -21.181 31.936 1.00 452.47 308 LYS B O 1
ATOM 1421 N N . LYS C 1 1 ? 47.647 6.109 7.387 1.00 452.47 223 LYS C N 1
ATOM 1422 C CA . LYS C 1 1 ? 47.573 4.921 8.301 1.00 452.47 223 LYS C CA 1
ATOM 1423 C C . LYS C 1 1 ? 48.902 4.404 8.782 1.00 452.47 223 LYS C C 1
ATOM 1424 O O . LYS C 1 1 ? 48.955 3.628 9.728 1.00 452.47 223 LYS C O 1
ATOM 1430 N N . TYR C 1 2 ? 49.972 4.778 8.092 1.00 452.47 224 TYR C N 1
ATOM 1431 C CA . TYR C 1 2 ? 51.317 4.353 8.496 1.00 452.47 224 TYR C CA 1
ATOM 1432 C C . TYR C 1 2 ? 51.828 5.283 9.619 1.00 452.47 224 TYR C C 1
ATOM 1433 O O . TYR C 1 2 ? 52.667 4.865 10.412 1.00 452.47 224 TYR C O 1
ATOM 1442 N N . ILE C 1 3 ? 51.302 6.522 9.686 1.00 452.47 225 ILE C N 1
ATOM 1443 C CA . ILE C 1 3 ? 51.654 7.517 10.693 1.00 452.47 225 ILE C CA 1
ATOM 1444 C C . ILE C 1 3 ? 51.649 6.878 12.082 1.00 452.47 225 ILE C C 1
ATOM 1445 O O . ILE C 1 3 ? 52.425 7.266 12.951 1.00 452.47 225 ILE C O 1
ATOM 1450 N N . PRO C 1 4 ? 50.777 5.863 12.312 1.00 452.47 226 PRO C N 1
ATOM 1451 C CA . PRO C 1 4 ? 50.698 5.186 13.613 1.00 452.47 226 PRO C CA 1
ATOM 1452 C C . PRO C 1 4 ? 51.804 4.164 13.774 1.00 452.47 226 PRO C C 1
ATOM 1453 O O . PRO C 1 4 ? 52.607 4.228 14.697 1.00 452.47 226 PRO C O 1
ATOM 1457 N N . ARG C 1 5 ? 51.835 3.215 12.857 1.00 452.47 227 ARG C N 1
ATOM 1458 C CA . ARG C 1 5 ? 52.844 2.185 12.870 1.00 452.47 227 ARG C CA 1
ATOM 1459 C C . ARG C 1 5 ? 54.256 2.796 12.825 1.00 452.47 227 ARG C C 1
ATOM 1460 O O . ARG C 1 5 ? 55.215 2.195 13.277 1.00 452.47 227 ARG C O 1
ATOM 1468 N N . ILE C 1 6 ? 54.384 4.007 12.310 1.00 452.47 228 ILE C N 1
ATOM 1469 C CA . ILE C 1 6 ? 55.701 4.637 12.202 1.00 452.47 228 ILE C CA 1
ATOM 1470 C C . ILE C 1 6 ? 56.178 5.158 13.559 1.00 452.47 228 ILE C C 1
ATOM 1471 O O . ILE C 1 6 ? 57.302 4.876 13.974 1.00 452.47 228 ILE C O 1
ATOM 1476 N N . ALA C 1 7 ? 55.343 5.956 14.214 1.00 452.47 229 ALA C N 1
ATOM 1477 C CA . ALA C 1 7 ? 55.690 6.504 15.517 1.00 452.47 229 ALA C CA 1
ATOM 1478 C C . ALA C 1 7 ? 56.219 5.380 16.379 1.00 452.47 229 ALA C C 1
ATOM 1479 O O . ALA C 1 7 ? 57.133 5.552 17.179 1.00 452.47 229 ALA C O 1
ATOM 1481 N N . GLU C 1 8 ? 55.613 4.222 16.203 1.00 452.47 230 GLU C N 1
ATOM 1482 C CA . GLU C 1 8 ? 55.991 3.050 16.943 1.00 452.47 230 GLU C CA 1
ATOM 1483 C C . GLU C 1 8 ? 57.497 2.959 17.100 1.00 452.47 230 GLU C C 1
ATOM 1484 O O . GLU C 1 8 ? 58.006 3.005 18.217 1.00 452.47 230 GLU C O 1
ATOM 1490 N N . ASP C 1 9 ? 58.217 2.851 15.990 1.00 452.47 231 ASP C N 1
ATOM 1491 C CA . ASP C 1 9 ? 59.673 2.750 16.056 1.00 452.47 231 ASP C CA 1
ATOM 1492 C C . ASP C 1 9 ? 60.362 4.069 16.382 1.00 452.47 231 ASP C C 1
ATOM 1493 O O . ASP C 1 9 ? 61.515 4.084 16.790 1.00 452.47 231 ASP C O 1
ATOM 1498 N N . MET C 1 10 ? 59.658 5.178 16.217 1.00 452.47 232 MET C N 1
ATOM 1499 C CA . MET C 1 10 ? 60.259 6.476 16.487 1.00 452.47 232 MET C CA 1
ATOM 1500 C C . MET C 1 10 ? 60.385 6.844 17.961 1.00 452.47 232 MET C C 1
ATOM 1501 O O . MET C 1 10 ? 60.124 6.024 18.846 1.00 452.47 232 MET C O 1
ATOM 1506 N N . THR C 1 11 ? 60.798 8.095 18.188 1.00 452.47 233 THR C N 1
ATOM 1507 C CA . THR C 1 11 ? 61.007 8.671 19.517 1.00 452.47 233 THR C CA 1
ATOM 1508 C C . THR C 1 11 ? 60.335 10.006 19.643 1.00 452.47 233 THR C C 1
ATOM 1509 O O . THR C 1 11 ? 60.230 10.770 18.679 1.00 452.47 233 THR C O 1
ATOM 1513 N N . ILE C 1 12 ? 59.925 10.299 20.867 1.00 452.47 234 ILE C N 1
ATOM 1514 C CA . ILE C 1 12 ? 59.153 11.512 21.117 1.00 452.47 234 ILE C CA 1
ATOM 1515 C C . ILE C 1 12 ? 59.950 12.752 20.741 1.00 452.47 234 ILE C C 1
ATOM 1516 O O . ILE C 1 12 ? 59.413 13.699 20.169 1.00 452.47 234 ILE C O 1
ATOM 1521 N N . GLN C 1 13 ? 61.278 12.693 20.865 1.00 452.47 235 GLN C N 1
ATOM 1522 C CA . GLN C 1 13 ? 62.170 13.825 20.488 1.00 452.47 235 GLN C CA 1
ATOM 1523 C C . GLN C 1 13 ? 62.622 13.991 19.034 1.00 452.47 235 GLN C C 1
ATOM 1524 O O . GLN C 1 13 ? 62.832 15.102 18.553 1.00 452.47 235 GLN C O 1
ATOM 1530 N N . GLU C 1 14 ? 62.847 12.890 18.353 1.00 452.47 236 GLU C N 1
ATOM 1531 C CA . GLU C 1 14 ? 63.295 12.944 16.973 1.00 452.47 236 GLU C CA 1
ATOM 1532 C C . GLU C 1 14 ? 62.129 13.444 16.219 1.00 452.47 236 GLU C C 1
ATOM 1533 O O . GLU C 1 14 ? 62.175 14.465 15.558 1.00 452.47 236 GLU C O 1
ATOM 1539 N N . ALA C 1 15 ? 61.078 12.657 16.318 1.00 452.47 237 ALA C N 1
ATOM 1540 C CA . ALA C 1 15 ? 59.841 13.011 15.698 1.00 452.47 237 ALA C CA 1
ATOM 1541 C C . ALA C 1 15 ? 59.587 14.471 16.090 1.00 452.47 237 ALA C C 1
ATOM 1542 O O . ALA C 1 15 ? 59.109 15.269 15.280 1.00 452.47 237 ALA C O 1
ATOM 1544 N N . LYS C 1 16 ? 59.922 14.821 17.335 1.00 452.47 238 LYS C N 1
ATOM 1545 C CA . LYS C 1 16 ? 59.725 16.197 17.830 1.00 452.47 238 LYS C CA 1
ATOM 1546 C C . LYS C 1 16 ? 60.261 17.139 16.789 1.00 452.47 238 LYS C C 1
ATOM 1547 O O . LYS C 1 16 ? 59.515 17.861 16.134 1.00 452.47 238 LYS C O 1
ATOM 1553 N N . LYS C 1 17 ? 61.585 17.130 16.668 1.00 452.47 239 LYS C N 1
ATOM 1554 C CA . LYS C 1 17 ? 62.293 17.976 15.724 1.00 452.47 239 LYS C CA 1
ATOM 1555 C C . LYS C 1 17 ? 61.745 17.770 14.325 1.00 452.47 239 LYS C C 1
ATOM 1556 O O . LYS C 1 17 ? 61.707 18.706 13.526 1.00 452.47 239 LYS C O 1
ATOM 1562 N N . PHE C 1 18 ? 61.316 16.548 14.021 1.00 452.47 240 PHE C N 1
ATOM 1563 C CA . PHE C 1 18 ? 60.750 16.312 12.715 1.00 452.47 240 PHE C CA 1
ATOM 1564 C C . PHE C 1 18 ? 59.652 17.338 12.400 1.00 452.47 240 PHE C C 1
ATOM 1565 O O . PHE C 1 18 ? 59.923 18.387 11.829 1.00 452.47 240 PHE C O 1
ATOM 1573 N N . ALA C 1 19 ? 58.417 17.040 12.789 1.00 452.47 241 ALA C N 1
ATOM 1574 C CA . ALA C 1 19 ? 57.264 17.929 12.543 1.00 452.47 241 ALA C CA 1
ATOM 1575 C C . ALA C 1 19 ? 57.529 19.430 12.648 1.00 452.47 241 ALA C C 1
ATOM 1576 O O . ALA C 1 19 ? 57.315 20.185 11.696 1.00 452.47 241 ALA C O 1
ATOM 1578 N N . ARG C 1 20 ? 57.982 19.858 13.822 1.00 452.47 242 ARG C N 1
ATOM 1579 C CA . ARG C 1 20 ? 58.280 21.262 14.054 1.00 452.47 242 ARG C CA 1
ATOM 1580 C C . ARG C 1 20 ? 59.138 21.751 12.894 1.00 452.47 242 ARG C C 1
ATOM 1581 O O . ARG C 1 20 ? 59.038 22.906 12.485 1.00 452.47 242 ARG C O 1
ATOM 1589 N N . GLU C 1 21 ? 59.972 20.853 12.372 1.00 452.47 243 GLU C N 1
ATOM 1590 C CA . GLU C 1 21 ? 60.860 21.166 11.260 1.00 452.47 243 GLU C CA 1
ATOM 1591 C C . GLU C 1 21 ? 60.214 20.801 9.918 1.00 452.47 243 GLU C C 1
ATOM 1592 O O . GLU C 1 21 ? 60.877 20.292 9.027 1.00 452.47 243 GLU C O 1
ATOM 1598 N N . ASN C 1 22 ? 58.918 21.044 9.773 1.00 452.47 244 ASN C N 1
ATOM 1599 C CA . ASN C 1 22 ? 58.244 20.721 8.528 1.00 452.47 244 ASN C CA 1
ATOM 1600 C C . ASN C 1 22 ? 57.024 21.574 8.281 1.00 452.47 244 ASN C C 1
ATOM 1601 O O . ASN C 1 22 ? 56.063 21.134 7.656 1.00 452.47 244 ASN C O 1
ATOM 1606 N N . ASN C 1 23 ? 57.077 22.801 8.782 1.00 452.47 245 ASN C N 1
ATOM 1607 C CA . ASN C 1 23 ? 55.986 23.735 8.605 1.00 452.47 245 ASN C CA 1
ATOM 1608 C C . ASN C 1 23 ? 54.707 23.327 9.300 1.00 452.47 245 ASN C C 1
ATOM 1609 O O . ASN C 1 23 ? 53.629 23.507 8.757 1.00 452.47 245 ASN C O 1
ATOM 1614 N N . ILE C 1 24 ? 54.837 22.755 10.490 1.00 452.47 246 ILE C N 1
ATOM 1615 C CA . ILE C 1 24 ? 53.687 22.355 11.299 1.00 452.47 246 ILE C CA 1
ATOM 1616 C C . ILE C 1 24 ? 53.450 23.341 12.425 1.00 452.47 246 ILE C C 1
ATOM 1617 O O . ILE C 1 24 ? 52.877 23.000 13.458 1.00 452.47 246 ILE C O 1
ATOM 1622 N N . LYS C 1 25 ? 53.835 24.599 12.207 1.00 452.47 247 LYS C N 1
ATOM 1623 C CA . LYS C 1 25 ? 53.669 25.662 13.200 1.00 452.47 247 LYS C CA 1
ATOM 1624 C C . LYS C 1 25 ? 54.486 25.282 14.424 1.00 452.47 247 LYS C C 1
ATOM 1625 O O . LYS C 1 25 ? 54.363 24.171 14.928 1.00 452.47 247 LYS C O 1
ATOM 1631 N N . GLU C 1 26 ? 55.319 26.181 14.927 1.00 452.47 248 GLU C N 1
ATOM 1632 C CA . GLU C 1 26 ? 56.093 25.841 16.116 1.00 452.47 248 GLU C CA 1
ATOM 1633 C C . GLU C 1 26 ? 55.194 25.924 17.354 1.00 452.47 248 GLU C C 1
ATOM 1634 O O . GLU C 1 26 ? 55.357 25.152 18.302 1.00 452.47 248 GLU C O 1
ATOM 1640 N N . GLY C 1 27 ? 54.239 26.855 17.318 1.00 452.47 249 GLY C N 1
ATOM 1641 C CA . GLY C 1 27 ? 53.299 27.049 18.419 1.00 452.47 249 GLY C CA 1
ATOM 1642 C C . GLY C 1 27 ? 52.436 25.839 18.750 1.00 452.47 249 GLY C C 1
ATOM 1643 O O . GLY C 1 27 ? 52.139 25.562 19.918 1.00 452.47 249 GLY C O 1
ATOM 1644 N N . LYS C 1 28 ? 52.019 25.125 17.710 1.00 452.47 250 LYS C N 1
ATOM 1645 C CA . LYS C 1 28 ? 51.224 23.921 17.867 1.00 452.47 250 LYS C CA 1
ATOM 1646 C C . LYS C 1 28 ? 52.134 22.911 18.595 1.00 452.47 250 LYS C C 1
ATOM 1647 O O . LYS C 1 28 ? 51.728 22.374 19.641 1.00 452.47 250 LYS C O 1
ATOM 1653 N N . ILE C 1 29 ? 53.381 22.705 18.114 1.00 452.47 251 ILE C N 1
ATOM 1654 C CA . ILE C 1 29 ? 54.214 21.714 18.786 1.00 452.47 251 ILE C CA 1
ATOM 1655 C C . ILE C 1 29 ? 54.472 22.124 20.228 1.00 452.47 251 ILE C C 1
ATOM 1656 O O . ILE C 1 29 ? 54.517 21.276 21.116 1.00 452.47 251 ILE C O 1
ATOM 1661 N N . ASP C 1 30 ? 54.540 23.418 20.528 1.00 452.47 252 ASP C N 1
ATOM 1662 C CA . ASP C 1 30 ? 54.743 23.783 21.937 1.00 452.47 252 ASP C CA 1
ATOM 1663 C C . ASP C 1 30 ? 53.655 23.252 22.867 1.00 452.47 252 ASP C C 1
ATOM 1664 O O . ASP C 1 30 ? 53.895 22.934 24.015 1.00 452.47 252 ASP C O 1
ATOM 1669 N N . GLU C 1 31 ? 52.441 23.190 22.374 1.00 452.47 253 GLU C N 1
ATOM 1670 C CA . GLU C 1 31 ? 51.378 22.665 23.178 1.00 452.47 253 GLU C CA 1
ATOM 1671 C C . GLU C 1 31 ? 51.663 21.187 23.356 1.00 452.47 253 GLU C C 1
ATOM 1672 O O . GLU C 1 31 ? 51.603 20.649 24.450 1.00 452.47 253 GLU C O 1
ATOM 1678 N N . ILE C 1 32 ? 51.970 20.529 22.248 1.00 452.47 254 ILE C N 1
ATOM 1679 C CA . ILE C 1 32 ? 52.194 19.104 22.273 1.00 452.47 254 ILE C CA 1
ATOM 1680 C C . ILE C 1 32 ? 53.520 18.718 22.921 1.00 452.47 254 ILE C C 1
ATOM 1681 O O . ILE C 1 32 ? 53.761 17.540 23.164 1.00 452.47 254 ILE C O 1
ATOM 1686 N N . MET C 1 33 ? 54.376 19.696 23.196 1.00 452.47 255 MET C N 1
ATOM 1687 C CA . MET C 1 33 ? 55.637 19.420 23.874 1.00 452.47 255 MET C CA 1
ATOM 1688 C C . MET C 1 33 ? 55.394 19.363 25.377 1.00 452.47 255 MET C C 1
ATOM 1689 O O . MET C 1 33 ? 55.742 18.390 26.046 1.00 452.47 255 MET C O 1
ATOM 1694 N N . HIS C 1 34 ? 54.784 20.424 25.889 1.00 452.47 256 HIS C N 1
ATOM 1695 C CA . HIS C 1 34 ? 54.380 20.523 27.281 1.00 452.47 256 HIS C CA 1
ATOM 1696 C C . HIS C 1 34 ? 53.197 19.612 27.578 1.00 452.47 256 HIS C C 1
ATOM 1697 O O . HIS C 1 34 ? 52.932 19.262 28.738 1.00 452.47 256 HIS C O 1
ATOM 1704 N N . ASP C 1 35 ? 52.435 19.278 26.545 1.00 452.47 257 ASP C N 1
ATOM 1705 C CA . ASP C 1 35 ? 51.261 18.432 26.756 1.00 452.47 257 ASP C CA 1
ATOM 1706 C C . ASP C 1 35 ? 51.673 17.089 27.387 1.00 452.47 257 ASP C C 1
ATOM 1707 O O . ASP C 1 35 ? 50.810 16.366 27.861 1.00 452.47 257 ASP C O 1
ATOM 1712 N N . SER C 1 36 ? 52.988 16.804 27.437 1.00 452.47 258 SER C N 1
ATOM 1713 C CA . SER C 1 36 ? 53.579 15.551 27.999 1.00 452.47 258 SER C CA 1
ATOM 1714 C C . SER C 1 36 ? 55.165 15.386 27.897 1.00 452.47 258 SER C C 1
ATOM 1715 O O . SER C 1 36 ? 55.662 14.445 27.249 1.00 452.47 258 SER C O 1
ATOM 1718 N N . ILE C 1 37 ? 55.933 16.261 28.590 1.00 452.47 259 ILE C N 1
ATOM 1719 C CA . ILE C 1 37 ? 57.381 16.344 28.582 1.00 452.47 259 ILE C CA 1
ATOM 1720 C C . ILE C 1 37 ? 58.055 14.983 28.704 1.00 452.47 259 ILE C C 1
ATOM 1721 O O . ILE C 1 37 ? 59.214 14.815 28.314 1.00 452.47 259 ILE C O 1
ATOM 1726 N N . GLN C 1 38 ? 57.320 14.032 29.302 1.00 452.47 260 GLN C N 1
ATOM 1727 C CA . GLN C 1 38 ? 57.735 12.629 29.576 1.00 452.47 260 GLN C CA 1
ATOM 1728 C C . GLN C 1 38 ? 56.701 11.578 29.106 1.00 452.47 260 GLN C C 1
ATOM 1729 O O . GLN C 1 38 ? 56.234 10.777 29.960 1.00 452.47 260 GLN C O 1
ATOM 1735 N N . ASP C 1 39 ? 56.335 11.559 27.808 1.00 452.47 261 ASP C N 1
ATOM 1736 C CA . ASP C 1 39 ? 55.350 10.561 27.398 1.00 452.47 261 ASP C CA 1
ATOM 1737 C C . ASP C 1 39 ? 55.566 10.290 25.928 1.00 452.47 261 ASP C C 1
ATOM 1738 O O . ASP C 1 39 ? 55.388 11.161 25.074 1.00 452.47 261 ASP C O 1
ATOM 1743 N N . THR C 1 40 ? 56.076 9.130 25.643 1.00 452.47 262 THR C N 1
ATOM 1744 C CA . THR C 1 40 ? 56.351 8.839 24.268 1.00 452.47 262 THR C CA 1
ATOM 1745 C C . THR C 1 40 ? 55.311 7.810 23.877 1.00 452.47 262 THR C C 1
ATOM 1746 O O . THR C 1 40 ? 55.315 7.285 22.766 1.00 452.47 262 THR C O 1
ATOM 1750 N N . ALA C 1 41 ? 54.420 7.541 24.829 1.00 452.47 263 ALA C N 1
ATOM 1751 C CA . ALA C 1 41 ? 53.368 6.594 24.603 1.00 452.47 263 ALA C CA 1
ATOM 1752 C C . ALA C 1 41 ? 52.775 6.951 23.244 1.00 452.47 263 ALA C C 1
ATOM 1753 O O . ALA C 1 41 ? 53.300 6.622 22.172 1.00 452.47 263 ALA C O 1
ATOM 1755 N N . GLU C 1 42 ? 51.679 7.667 23.296 1.00 452.47 264 GLU C N 1
ATOM 1756 C CA . GLU C 1 42 ? 50.960 8.075 22.101 1.00 452.47 264 GLU C CA 1
ATOM 1757 C C . GLU C 1 42 ? 51.601 9.323 21.535 1.00 452.47 264 GLU C C 1
ATOM 1758 O O . GLU C 1 42 ? 51.589 9.589 20.326 1.00 452.47 264 GLU C O 1
ATOM 1764 N N . GLN C 1 43 ? 52.190 10.069 22.441 1.00 452.47 265 GLN C N 1
ATOM 1765 C CA . GLN C 1 43 ? 52.851 11.281 22.085 1.00 452.47 265 GLN C CA 1
ATOM 1766 C C . GLN C 1 43 ? 53.556 11.296 20.730 1.00 452.47 265 GLN C C 1
ATOM 1767 O O . GLN C 1 43 ? 53.565 12.306 20.037 1.00 452.47 265 GLN C O 1
ATOM 1773 N N . LYS C 1 44 ? 54.114 10.159 20.343 1.00 452.47 266 LYS C N 1
ATOM 1774 C CA . LYS C 1 44 ? 54.811 10.031 19.066 1.00 452.47 266 LYS C CA 1
ATOM 1775 C C . LYS C 1 44 ? 53.866 10.303 17.895 1.00 452.47 266 LYS C C 1
ATOM 1776 O O . LYS C 1 44 ? 53.984 11.313 17.189 1.00 452.47 266 LYS C O 1
ATOM 1782 N N . VAL C 1 45 ? 52.925 9.391 17.683 1.00 452.47 267 VAL C N 1
ATOM 1783 C CA . VAL C 1 45 ? 51.948 9.534 16.606 1.00 452.47 267 VAL C CA 1
ATOM 1784 C C . VAL C 1 45 ? 51.158 10.835 16.634 1.00 452.47 267 VAL C C 1
ATOM 1785 O O . VAL C 1 45 ? 50.737 11.332 15.585 1.00 452.47 267 VAL C O 1
ATOM 1789 N N . GLN C 1 46 ? 50.911 11.364 17.827 1.00 452.47 268 GLN C N 1
ATOM 1790 C CA . GLN C 1 46 ? 50.195 12.626 17.911 1.00 452.47 268 GLN C CA 1
ATOM 1791 C C . GLN C 1 46 ? 50.995 13.637 17.065 1.00 452.47 268 GLN C C 1
ATOM 1792 O O . GLN C 1 46 ? 50.474 14.177 16.102 1.00 452.47 268 GLN C O 1
ATOM 1798 N N . LEU C 1 47 ? 52.269 13.853 17.372 1.00 452.47 269 LEU C N 1
ATOM 1799 C CA . LEU C 1 47 ? 53.037 14.826 16.610 1.00 452.47 269 LEU C CA 1
ATOM 1800 C C . LEU C 1 47 ? 53.044 14.470 15.131 1.00 452.47 269 LEU C C 1
ATOM 1801 O O . LEU C 1 47 ? 52.723 15.300 14.281 1.00 452.47 269 LEU C O 1
ATOM 1806 N N . LEU C 1 48 ? 53.408 13.228 14.832 1.00 452.47 270 LEU C N 1
ATOM 1807 C CA . LEU C 1 48 ? 53.455 12.749 13.458 1.00 452.47 270 LEU C CA 1
ATOM 1808 C C . LEU C 1 48 ? 52.129 12.991 12.739 1.00 452.47 270 LEU C C 1
ATOM 1809 O O . LEU C 1 48 ? 52.104 13.547 11.640 1.00 452.47 270 LEU C O 1
ATOM 1814 N N . LEU C 1 49 ? 51.030 12.579 13.365 1.00 452.47 271 LEU C N 1
ATOM 1815 C CA . LEU C 1 49 ? 49.706 12.756 12.780 1.00 452.47 271 LEU C CA 1
ATOM 1816 C C . LEU C 1 49 ? 49.415 14.228 12.516 1.00 452.47 271 LEU C C 1
ATOM 1817 O O . LEU C 1 49 ? 48.818 14.579 11.497 1.00 452.47 271 LEU C O 1
ATOM 1822 N N . CYS C 1 50 ? 49.760 15.163 13.403 1.00 452.47 272 CYS C N 1
ATOM 1823 C CA . CYS C 1 50 ? 49.392 16.561 13.090 1.00 452.47 272 CYS C CA 1
ATOM 1824 C C . CYS C 1 50 ? 49.980 17.047 11.786 1.00 452.47 272 CYS C C 1
ATOM 1825 O O . CYS C 1 50 ? 49.330 17.760 11.025 1.00 452.47 272 CYS C O 1
ATOM 1828 N N . TRP C 1 51 ? 51.215 16.634 11.539 1.00 452.47 273 TRP C N 1
ATOM 1829 C CA . TRP C 1 51 ? 51.890 16.955 10.297 1.00 452.47 273 TRP C CA 1
ATOM 1830 C C . TRP C 1 51 ? 51.055 16.298 9.199 1.00 452.47 273 TRP C C 1
ATOM 1831 O O . TRP C 1 51 ? 50.773 16.916 8.185 1.00 452.47 273 TRP C O 1
ATOM 1842 N N . TYR C 1 52 ? 50.663 15.037 9.385 1.00 452.47 274 TYR C N 1
ATOM 1843 C CA . TYR C 1 52 ? 49.861 14.377 8.347 1.00 452.47 274 TYR C CA 1
ATOM 1844 C C . TYR C 1 52 ? 48.752 15.325 7.911 1.00 452.47 274 TYR C C 1
ATOM 1845 O O . TYR C 1 52 ? 48.610 15.629 6.732 1.00 452.47 274 TYR C O 1
ATOM 1854 N N . GLN C 1 53 ? 47.954 15.816 8.839 1.00 452.47 275 GLN C N 1
ATOM 1855 C CA . GLN C 1 53 ? 46.889 16.698 8.409 1.00 452.47 275 GLN C CA 1
ATOM 1856 C C . GLN C 1 53 ? 47.425 17.917 7.744 1.00 452.47 275 GLN C C 1
ATOM 1857 O O . GLN C 1 53 ? 46.695 18.635 7.060 1.00 452.47 275 GLN C O 1
ATOM 1863 N N . SER C 1 54 ? 48.709 18.157 7.942 1.00 452.47 276 SER C N 1
ATOM 1864 C CA . SER C 1 54 ? 49.319 19.311 7.318 1.00 452.47 276 SER C CA 1
ATOM 1865 C C . SER C 1 54 ? 49.278 19.181 5.766 1.00 452.47 276 SER C C 1
ATOM 1866 O O . SER C 1 54 ? 48.611 19.982 5.103 1.00 452.47 276 SER C O 1
ATOM 1869 N N . HIS C 1 55 ? 49.955 18.180 5.190 1.00 452.47 277 HIS C N 1
ATOM 1870 C CA . HIS C 1 55 ? 49.974 17.982 3.717 1.00 452.47 277 HIS C CA 1
ATOM 1871 C C . HIS C 1 55 ? 48.833 17.066 3.187 1.00 452.47 277 HIS C C 1
ATOM 1872 O O . HIS C 1 55 ? 47.768 17.549 2.771 1.00 452.47 277 HIS C O 1
ATOM 1879 N N . GLY C 1 56 ? 49.071 15.753 3.177 1.00 452.47 278 GLY C N 1
ATOM 1880 C CA . GLY C 1 56 ? 48.064 14.797 2.717 1.00 452.47 278 GLY C CA 1
ATOM 1881 C C . GLY C 1 56 ? 47.321 15.191 1.449 1.00 452.47 278 GLY C C 1
ATOM 1882 O O . GLY C 1 56 ? 46.224 15.762 1.486 1.00 452.47 278 GLY C O 1
ATOM 1883 N N . LYS C 1 57 ? 47.915 14.836 0.319 1.00 452.47 279 LYS C N 1
ATOM 1884 C CA . LYS C 1 57 ? 47.368 15.158 -0.978 1.00 452.47 279 LYS C CA 1
ATOM 1885 C C . LYS C 1 57 ? 48.068 14.215 -1.918 1.00 452.47 279 LYS C C 1
ATOM 1886 O O . LYS C 1 57 ? 47.543 13.149 -2.263 1.00 452.47 279 LYS C O 1
ATOM 1892 N N . SER C 1 58 ? 49.276 14.614 -2.298 1.00 452.47 280 SER C N 1
ATOM 1893 C CA . SER C 1 58 ? 50.083 13.828 -3.199 1.00 452.47 280 SER C CA 1
ATOM 1894 C C . SER C 1 58 ? 51.531 13.744 -2.739 1.00 452.47 280 SER C C 1
ATOM 1895 O O . SER C 1 58 ? 52.121 14.721 -2.226 1.00 452.47 280 SER C O 1
ATOM 1898 N N . ASP C 1 59 ? 52.076 12.543 -2.909 1.00 452.47 281 ASP C N 1
ATOM 1899 C CA . ASP C 1 59 ? 53.452 12.236 -2.557 1.00 452.47 281 ASP C CA 1
ATOM 1900 C C . ASP C 1 59 ? 53.871 12.640 -1.122 1.00 452.47 281 ASP C C 1
ATOM 1901 O O . ASP C 1 59 ? 55.020 13.019 -0.891 1.00 452.47 281 ASP C O 1
ATOM 1906 N N . ALA C 1 60 ? 52.945 12.508 -0.170 1.00 452.47 282 ALA C N 1
ATOM 1907 C CA . ALA C 1 60 ? 53.193 12.848 1.230 1.00 452.47 282 ALA C CA 1
ATOM 1908 C C . ALA C 1 60 ? 54.318 12.029 1.883 1.00 452.47 282 ALA C C 1
ATOM 1909 O O . ALA C 1 60 ? 55.051 12.544 2.739 1.00 452.47 282 ALA C O 1
ATOM 1911 N N . TYR C 1 61 ? 54.434 10.761 1.487 1.00 452.47 283 TYR C N 1
ATOM 1912 C CA . TYR C 1 61 ? 55.439 9.840 2.012 1.00 452.47 283 TYR C CA 1
ATOM 1913 C C . TYR C 1 61 ? 56.827 10.348 1.744 1.00 452.47 283 TYR C C 1
ATOM 1914 O O . TYR C 1 61 ? 57.741 10.144 2.544 1.00 452.47 283 TYR C O 1
ATOM 1923 N N . GLN C 1 62 ? 56.983 10.997 0.598 1.00 452.47 284 GLN C N 1
ATOM 1924 C CA . GLN C 1 62 ? 58.265 11.569 0.202 1.00 452.47 284 GLN C CA 1
ATOM 1925 C C . GLN C 1 62 ? 58.626 12.662 1.163 1.00 452.47 284 GLN C C 1
ATOM 1926 O O . GLN C 1 62 ? 59.767 12.783 1.595 1.00 452.47 284 GLN C O 1
ATOM 1932 N N . ASP C 1 63 ? 57.646 13.501 1.460 1.00 452.47 285 ASP C N 1
ATOM 1933 C CA . ASP C 1 63 ? 57.900 14.590 2.377 1.00 452.47 285 ASP C CA 1
ATOM 1934 C C . ASP C 1 63 ? 58.243 14.025 3.758 1.00 452.47 285 ASP C C 1
ATOM 1935 O O . ASP C 1 63 ? 59.085 14.569 4.447 1.00 452.47 285 ASP C O 1
ATOM 1940 N N . LEU C 1 64 ? 57.645 12.902 4.137 1.00 452.47 286 LEU C N 1
ATOM 1941 C CA . LEU C 1 64 ? 57.898 12.304 5.441 1.00 452.47 286 LEU C CA 1
ATOM 1942 C C . LEU C 1 64 ? 59.321 11.769 5.506 1.00 452.47 286 LEU C C 1
ATOM 1943 O O . LEU C 1 64 ? 59.994 11.899 6.525 1.00 452.47 286 LEU C O 1
ATOM 1948 N N . ILE C 1 65 ? 59.773 11.168 4.410 1.00 452.47 287 ILE C N 1
ATOM 1949 C CA . ILE C 1 65 ? 61.116 10.608 4.338 1.00 452.47 287 ILE C CA 1
ATOM 1950 C C . ILE C 1 65 ? 62.174 11.694 4.141 1.00 452.47 287 ILE C C 1
ATOM 1951 O O . ILE C 1 65 ? 63.049 11.876 4.989 1.00 452.47 287 ILE C O 1
ATOM 1956 N N . LYS C 1 66 ? 62.055 12.426 3.027 1.00 452.47 288 LYS C N 1
ATOM 1957 C CA . LYS C 1 66 ? 62.964 13.521 2.696 1.00 452.47 288 LYS C CA 1
ATOM 1958 C C . LYS C 1 66 ? 63.082 14.513 3.840 1.00 452.47 288 LYS C C 1
ATOM 1959 O O . LYS C 1 66 ? 64.185 14.867 4.262 1.00 452.47 288 LYS C O 1
ATOM 1965 N N . GLY C 1 67 ? 61.932 14.967 4.326 1.00 452.47 289 GLY C N 1
ATOM 1966 C CA . GLY C 1 67 ? 61.903 15.921 5.421 1.00 452.47 289 GLY C CA 1
ATOM 1967 C C . GLY C 1 67 ? 62.489 15.366 6.709 1.00 452.47 289 GLY C C 1
ATOM 1968 O O . GLY C 1 67 ? 63.154 16.085 7.457 1.00 452.47 289 GLY C O 1
ATOM 1969 N N . LEU C 1 68 ? 62.258 14.081 6.956 1.00 452.47 290 LEU C N 1
ATOM 1970 C CA . LEU C 1 68 ? 62.749 13.409 8.151 1.00 452.47 290 LEU C CA 1
ATOM 1971 C C . LEU C 1 68 ? 64.270 13.438 8.211 1.00 452.47 290 LEU C C 1
ATOM 1972 O O . LEU C 1 68 ? 64.870 13.370 9.288 1.00 452.47 290 LEU C O 1
ATOM 1977 N N . LYS C 1 69 ? 64.875 13.479 7.026 1.00 452.47 291 LYS C N 1
ATOM 1978 C CA . LYS C 1 69 ? 66.323 13.498 6.867 1.00 452.47 291 LYS C CA 1
ATOM 1979 C C . LYS C 1 69 ? 66.855 14.938 6.985 1.00 452.47 291 LYS C C 1
ATOM 1980 O O . LYS C 1 69 ? 67.975 15.147 7.458 1.00 452.47 291 LYS C O 1
ATOM 1986 N N . LYS C 1 70 ? 66.039 15.910 6.562 1.00 452.47 292 LYS C N 1
ATOM 1987 C CA . LYS C 1 70 ? 66.394 17.326 6.587 1.00 452.47 292 LYS C CA 1
ATOM 1988 C C . LYS C 1 70 ? 66.171 17.943 7.980 1.00 452.47 292 LYS C C 1
ATOM 1989 O O . LYS C 1 70 ? 66.604 19.072 8.245 1.00 452.47 292 LYS C O 1
ATOM 1995 N N .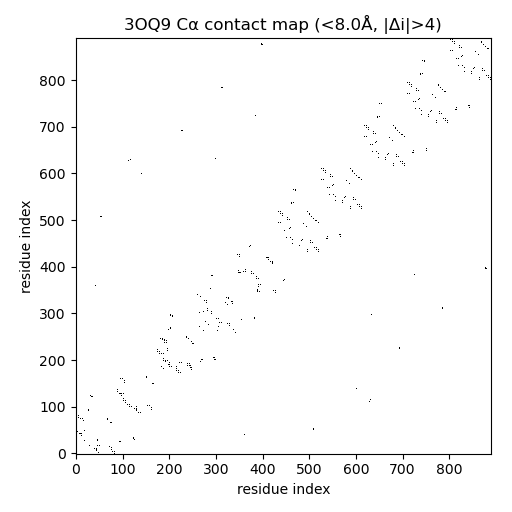 ALA C 1 71 ? 65.504 17.200 8.861 1.00 452.47 293 ALA C N 1
ATOM 1996 C CA . ALA C 1 71 ? 65.198 17.672 10.209 1.00 452.47 293 ALA C CA 1
ATOM 1997 C C . ALA C 1 71 ? 66.212 17.163 11.232 1.00 452.47 293 ALA C C 1
ATOM 1998 O O . ALA C 1 71 ? 65.872 16.961 12.407 1.00 452.47 293 ALA C O 1
ATOM 2000 N N . GLU C 1 72 ? 67.452 16.980 10.767 1.00 452.47 294 GLU C N 1
ATOM 2001 C CA . GLU C 1 72 ? 68.595 16.465 11.545 1.00 452.47 294 GLU C CA 1
ATOM 2002 C C . GLU C 1 72 ? 68.376 15.057 12.161 1.00 452.47 294 GLU C C 1
ATOM 2003 O O . GLU C 1 72 ? 68.857 14.790 13.273 1.00 452.47 294 GLU C O 1
ATOM 2009 N N . CYS C 1 73 ? 67.653 14.183 11.427 1.00 452.47 295 CYS C N 1
ATOM 2010 C CA . CYS C 1 73 ? 67.448 12.774 11.821 1.00 452.47 295 CYS C CA 1
ATOM 2011 C C . CYS C 1 73 ? 68.307 11.822 10.981 1.00 452.47 295 CYS C C 1
ATOM 2012 O O . CYS C 1 73 ? 69.359 11.399 11.449 1.00 452.47 295 CYS C O 1
ATOM 2015 N N . ARG C 1 74 ? 67.873 11.497 9.752 1.00 452.47 296 ARG C N 1
ATOM 2016 C CA . ARG C 1 74 ? 68.595 10.548 8.865 1.00 452.47 296 ARG C CA 1
ATOM 2017 C C . ARG C 1 74 ? 68.666 9.199 9.550 1.00 452.47 296 ARG C C 1
ATOM 2018 O O . ARG C 1 74 ? 69.662 8.485 9.428 1.00 452.47 296 ARG C O 1
ATOM 2026 N N . ARG C 1 75 ? 67.592 8.870 10.255 1.00 452.47 297 ARG C N 1
ATOM 2027 C CA . ARG C 1 75 ? 67.514 7.645 11.027 1.00 452.47 297 ARG C CA 1
ATOM 2028 C C . ARG C 1 75 ? 66.058 7.203 11.249 1.00 452.47 297 ARG C C 1
ATOM 2029 O O . ARG C 1 75 ? 65.772 6.000 11.291 1.00 452.47 297 ARG C O 1
ATOM 2037 N N . THR C 1 76 ? 65.136 8.163 11.376 1.00 452.47 298 THR C N 1
ATOM 2038 C CA . THR C 1 76 ? 63.727 7.841 11.602 1.00 452.47 298 THR C CA 1
ATOM 2039 C C . THR C 1 76 ? 63.092 7.403 10.286 1.00 452.47 298 THR C C 1
ATOM 2040 O O . THR C 1 76 ? 62.344 6.438 10.253 1.00 452.47 298 THR C O 1
ATOM 2044 N N . LEU C 1 77 ? 63.411 8.099 9.207 1.00 452.47 299 LEU C N 1
ATOM 2045 C CA . LEU C 1 77 ? 62.947 7.813 7.857 1.00 452.47 299 LEU C CA 1
ATOM 2046 C C . LEU C 1 77 ? 63.378 6.432 7.414 1.00 452.47 299 LEU C C 1
ATOM 2047 O O . LEU C 1 77 ? 62.814 5.871 6.476 1.00 452.47 299 LEU C O 1
ATOM 2052 N N . ASP C 1 78 ? 64.400 5.859 8.069 1.00 452.47 300 ASP C N 1
ATOM 2053 C CA . ASP C 1 78 ? 64.922 4.513 7.734 1.00 452.47 300 ASP C CA 1
ATOM 2054 C C . ASP C 1 78 ? 64.022 3.352 8.177 1.00 452.47 300 ASP C C 1
ATOM 2055 O O . ASP C 1 78 ? 63.809 2.404 7.420 1.00 452.47 300 ASP C O 1
ATOM 2060 N N . LYS C 1 79 ? 63.538 3.410 9.419 1.00 452.47 301 LYS C N 1
ATOM 2061 C CA . LYS C 1 79 ? 62.661 2.372 9.960 1.00 452.47 301 LYS C CA 1
ATOM 2062 C C . LYS C 1 79 ? 61.273 2.429 9.274 1.00 452.47 301 LYS C C 1
ATOM 2063 O O . LYS C 1 79 ? 60.614 1.386 9.144 1.00 452.47 301 LYS C O 1
ATOM 2069 N N . PHE C 1 80 ? 60.845 3.637 8.848 1.00 452.47 302 PHE C N 1
ATOM 2070 C CA . PHE C 1 80 ? 59.551 3.884 8.128 1.00 452.47 302 PHE C CA 1
ATOM 2071 C C . PHE C 1 80 ? 59.699 3.437 6.685 1.00 452.47 302 PHE C C 1
ATOM 2072 O O . PHE C 1 80 ? 58.719 3.090 6.024 1.00 452.47 302 PHE C O 1
ATOM 2080 N N . GLN C 1 81 ? 60.934 3.494 6.195 1.00 452.47 303 GLN C N 1
ATOM 2081 C CA . GLN C 1 81 ? 61.227 3.103 4.834 1.00 452.47 303 GLN C CA 1
ATOM 2082 C C . GLN C 1 81 ? 60.936 1.602 4.789 1.00 452.47 303 GLN C C 1
ATOM 2083 O O . GLN C 1 81 ? 60.446 1.105 3.779 1.00 452.47 303 GLN C O 1
ATOM 2089 N N . ASP C 1 82 ? 61.198 0.898 5.901 1.00 452.47 304 ASP C N 1
ATOM 2090 C CA . ASP C 1 82 ? 60.954 -0.558 6.007 1.00 452.47 304 ASP C CA 1
ATOM 2091 C C . ASP C 1 82 ? 59.458 -0.930 6.101 1.00 452.47 304 ASP C C 1
ATOM 2092 O O . ASP C 1 82 ? 59.074 -2.030 5.695 1.00 452.47 304 ASP C O 1
ATOM 2097 N N . MET C 1 83 ? 58.642 -0.022 6.654 1.00 452.47 305 MET C N 1
ATOM 2098 C CA . MET C 1 83 ? 57.190 -0.212 6.845 1.00 452.47 305 MET C CA 1
ATOM 2099 C C . MET C 1 83 ? 56.380 -0.015 5.560 1.00 452.47 305 MET C C 1
ATOM 2100 O O . MET C 1 83 ? 55.509 -0.831 5.249 1.00 452.47 305 MET C O 1
ATOM 2105 N N . VAL C 1 84 ? 56.629 1.086 4.846 1.00 452.47 306 VAL C N 1
ATOM 2106 C CA . VAL C 1 84 ? 55.950 1.334 3.580 1.00 452.47 306 VAL C CA 1
ATOM 2107 C C . VAL C 1 84 ? 56.484 0.266 2.622 1.00 452.47 306 VAL C C 1
ATOM 2108 O O . VAL C 1 84 ? 55.714 -0.288 1.851 1.00 452.47 306 VAL C O 1
ATOM 2112 N N . GLN C 1 85 ? 57.802 0.002 2.684 1.00 452.47 307 GLN C N 1
ATOM 2113 C CA . GLN C 1 85 ? 58.468 -1.037 1.868 1.00 452.47 307 GLN C CA 1
ATOM 2114 C C . GLN C 1 85 ? 57.627 -2.298 2.069 1.00 452.47 307 GLN C C 1
ATOM 2115 O O . GLN C 1 85 ? 57.195 -2.949 1.113 1.00 452.47 307 GLN C O 1
ATOM 2121 N N . LYS C 1 86 ? 57.432 -2.644 3.341 1.00 452.47 308 LYS C N 1
ATOM 2122 C CA . LYS C 1 86 ? 56.658 -3.815 3.721 1.00 452.47 308 LYS C CA 1
ATOM 2123 C C . LYS C 1 86 ? 55.235 -3.561 3.265 1.00 452.47 308 LYS C C 1
ATOM 2124 O O . LYS C 1 86 ? 54.799 -4.196 2.282 1.00 452.47 308 LYS C O 1
ATOM 2131 N N . LYS D 1 1 ? 37.649 39.110 18.785 1.00 452.47 223 LYS D N 1
ATOM 2132 C CA . LYS D 1 1 ? 37.668 38.034 17.743 1.00 452.47 223 LYS D CA 1
ATOM 2133 C C . LYS D 1 1 ? 39.038 37.529 17.375 1.00 452.47 223 LYS D C 1
ATOM 2134 O O . LYS D 1 1 ? 39.160 36.488 16.742 1.00 452.47 223 LYS D O 1
ATOM 2140 N N . TYR D 1 2 ? 40.064 38.303 17.702 1.00 452.47 224 TYR D N 1
ATOM 2141 C CA . TYR D 1 2 ? 41.446 37.890 17.417 1.00 452.47 224 TYR D CA 1
ATOM 2142 C C . TYR D 1 2 ? 41.937 36.923 18.525 1.00 452.47 224 TYR D C 1
ATOM 2143 O O . TYR D 1 2 ? 42.821 36.102 18.274 1.00 452.47 224 TYR D O 1
ATOM 2152 N N . ILE D 1 3 ? 41.346 37.019 19.728 1.00 452.47 225 ILE D N 1
ATOM 2153 C CA . ILE D 1 3 ? 41.663 36.176 20.875 1.00 452.47 225 ILE D CA 1
ATOM 2154 C C . ILE D 1 3 ? 41.734 34.711 20.443 1.00 452.47 225 ILE D C 1
ATOM 2155 O O . ILE D 1 3 ? 42.508 33.933 20.995 1.00 452.47 225 ILE D O 1
ATOM 2160 N N . PRO D 1 4 ? 40.916 34.313 19.436 1.00 452.47 226 PRO D N 1
ATOM 2161 C CA . PRO D 1 4 ? 40.914 32.931 18.948 1.00 452.47 226 PRO D CA 1
ATOM 2162 C C . PRO D 1 4 ? 42.091 32.665 18.018 1.00 452.47 226 PRO D C 1
ATOM 2163 O O . PRO D 1 4 ? 42.917 31.792 18.255 1.00 452.47 226 PRO D O 1
ATOM 2167 N N . ARG D 1 5 ? 42.157 33.438 16.949 1.00 452.47 227 ARG D N 1
ATOM 2168 C CA . ARG D 1 5 ? 43.227 33.314 15.987 1.00 452.47 227 ARG D CA 1
ATOM 2169 C C . ARG D 1 5 ? 44.600 33.491 16.657 1.00 452.47 227 ARG D C 1
ATOM 2170 O O . ARG D 1 5 ? 45.598 32.984 16.172 1.00 452.47 227 ARG D O 1
ATOM 2178 N N . ILE D 1 6 ? 44.644 34.174 17.794 1.00 452.47 228 ILE D N 1
ATOM 2179 C CA . ILE D 1 6 ? 45.916 34.415 18.474 1.00 452.47 228 ILE D CA 1
ATOM 2180 C C . ILE D 1 6 ? 46.397 33.164 19.211 1.00 452.47 228 ILE D C 1
ATOM 2181 O O . ILE D 1 6 ? 47.547 32.752 19.055 1.00 452.47 228 ILE D O 1
ATOM 2186 N N . ALA D 1 7 ? 45.537 32.601 20.058 1.00 452.47 229 ALA D N 1
ATOM 2187 C CA . ALA D 1 7 ? 45.881 31.408 20.814 1.00 452.47 229 ALA D CA 1
ATOM 2188 C C . ALA D 1 7 ? 46.493 30.416 19.849 1.00 452.47 229 ALA D C 1
ATOM 2189 O O . ALA D 1 7 ? 47.426 29.682 20.189 1.00 452.47 229 ALA D O 1
ATOM 2191 N N . GLU D 1 8 ? 45.950 30.403 18.640 1.00 452.47 230 GLU D N 1
ATOM 2192 C CA . GLU D 1 8 ? 46.412 29.506 17.601 1.00 452.47 230 GLU D CA 1
ATOM 2193 C C . GLU D 1 8 ? 47.928 29.385 17.619 1.00 452.47 230 GLU D C 1
ATOM 2194 O O . GLU D 1 8 ? 48.467 28.304 17.868 1.00 452.47 230 GLU D O 1
ATOM 2200 N N . ASP D 1 9 ? 48.620 30.498 17.405 1.00 452.47 231 ASP D N 1
ATOM 2201 C CA . ASP D 1 9 ? 50.083 30.474 17.402 1.00 452.47 231 ASP D CA 1
ATOM 2202 C C . ASP D 1 9 ? 50.702 30.365 18.786 1.00 452.47 231 ASP D C 1
ATOM 2203 O O . ASP D 1 9 ? 51.860 30.003 18.923 1.00 452.47 231 ASP D O 1
ATOM 2208 N N . MET D 1 10 ? 49.922 30.655 19.814 1.00 452.47 232 MET D N 1
ATOM 2209 C CA . MET D 1 10 ? 50.449 30.599 21.164 1.00 452.47 232 MET D CA 1
ATOM 2210 C C . MET D 1 10 ? 50.593 29.198 21.745 1.00 452.47 232 MET D C 1
ATOM 2211 O O . MET D 1 10 ? 50.403 28.193 21.043 1.00 452.47 232 MET D O 1
ATOM 2216 N N . THR D 1 11 ? 50.937 29.167 23.037 1.00 452.47 233 THR D N 1
ATOM 2217 C CA . THR D 1 11 ? 51.147 27.940 23.802 1.00 452.47 233 THR D CA 1
ATOM 2218 C C . THR D 1 11 ? 50.398 27.980 25.104 1.00 452.47 233 THR D C 1
ATOM 2219 O O . THR D 1 11 ? 50.220 29.039 25.717 1.00 452.47 233 THR D O 1
ATOM 2223 N N . ILE D 1 12 ? 50.016 26.792 25.551 1.00 452.47 234 ILE D N 1
ATOM 2224 C CA . ILE D 1 12 ? 49.178 26.690 26.741 1.00 452.47 234 ILE D CA 1
ATOM 2225 C C . ILE D 1 12 ? 49.889 27.265 27.958 1.00 452.47 234 ILE D C 1
ATOM 2226 O O . ILE D 1 12 ? 49.280 27.947 28.781 1.00 452.47 234 ILE D O 1
ATOM 2231 N N . GLN D 1 13 ? 51.216 27.183 28.003 1.00 452.47 235 GLN D N 1
ATOM 2232 C CA . GLN D 1 13 ? 52.025 27.742 29.120 1.00 452.47 235 GLN D CA 1
ATOM 2233 C C . GLN D 1 13 ? 52.438 29.212 29.093 1.00 452.47 235 GLN D C 1
ATOM 2234 O O . GLN D 1 13 ? 52.560 29.855 30.127 1.00 452.47 235 GLN D O 1
ATOM 2240 N N . GLU D 1 14 ? 52.716 29.736 27.919 1.00 452.47 236 GLU D N 1
ATOM 2241 C CA . GLU D 1 14 ? 53.117 31.131 27.796 1.00 452.47 236 GLU D CA 1
ATOM 2242 C C . GLU D 1 14 ? 51.901 31.911 28.115 1.00 452.47 236 GLU D C 1
ATOM 2243 O O . GLU D 1 14 ? 51.867 32.713 29.030 1.00 452.47 236 GLU D O 1
ATOM 2249 N N . ALA D 1 15 ? 50.901 31.666 27.292 1.00 452.47 237 ALA D N 1
ATOM 2250 C CA . ALA D 1 15 ? 49.626 32.291 27.482 1.00 452.47 237 ALA D CA 1
ATOM 2251 C C . ALA D 1 15 ? 49.297 32.101 28.965 1.00 452.47 237 ALA D C 1
ATOM 2252 O O . ALA D 1 15 ? 48.760 33.002 29.609 1.00 452.47 237 ALA D O 1
ATOM 2254 N N . LYS D 1 16 ? 49.645 30.926 29.506 1.00 452.47 238 LYS D N 1
ATOM 2255 C CA . LYS D 1 16 ? 49.384 30.615 30.928 1.00 452.47 238 LYS D CA 1
ATOM 2256 C C . LYS D 1 16 ? 49.832 31.800 31.744 1.00 452.47 238 LYS D C 1
ATOM 2257 O O . LYS D 1 16 ? 49.026 32.531 32.321 1.00 452.47 238 LYS D O 1
ATOM 2263 N N . LYS D 1 17 ? 51.149 31.972 31.789 1.00 452.47 239 LYS D N 1
ATOM 2264 C CA . LYS D 1 17 ? 51.771 33.057 32.527 1.00 452.47 239 LYS D CA 1
ATOM 2265 C C . LYS D 1 17 ? 51.198 34.396 32.094 1.00 452.47 239 LYS D C 1
ATOM 2266 O O . LYS D 1 17 ? 51.084 35.315 32.905 1.00 452.47 239 LYS D O 1
ATOM 2272 N N . PHE D 1 18 ? 50.835 34.513 30.820 1.00 452.47 240 PHE D N 1
ATOM 2273 C CA . PHE D 1 18 ? 50.268 35.753 30.363 1.00 452.47 240 PHE D CA 1
ATOM 2274 C C . PHE D 1 18 ? 49.104 36.166 31.270 1.00 452.47 240 PHE D C 1
ATOM 2275 O O . PHE D 1 18 ? 49.299 36.889 32.240 1.00 452.47 240 PHE D O 1
ATOM 2283 N N . ALA D 1 19 ? 47.899 35.697 30.962 1.00 452.47 241 ALA D N 1
ATOM 2284 C CA . ALA D 1 19 ? 46.695 36.027 31.745 1.00 452.47 241 ALA D CA 1
ATOM 2285 C C . ALA D 1 19 ? 46.877 36.144 33.259 1.00 452.47 241 ALA D C 1
ATOM 2286 O O . ALA D 1 19 ? 46.586 37.188 33.861 1.00 452.47 241 ALA D O 1
ATOM 2288 N N . ARG D 1 20 ? 47.317 35.053 33.876 1.00 452.47 242 ARG D N 1
ATOM 2289 C CA . ARG D 1 20 ? 47.536 35.035 35.315 1.00 452.47 242 ARG D CA 1
ATOM 2290 C C . ARG D 1 20 ? 48.332 36.277 35.681 1.00 452.47 242 ARG D C 1
ATOM 2291 O O . ARG D 1 20 ? 48.152 36.838 36.757 1.00 452.47 242 ARG D O 1
ATOM 2299 N N . GLU D 1 21 ? 49.203 36.695 34.764 1.00 452.47 243 GLU D N 1
ATOM 2300 C CA . GLU D 1 21 ? 50.045 37.863 34.964 1.00 452.47 243 GLU D CA 1
ATOM 2301 C C . GLU D 1 21 ? 49.387 39.110 34.374 1.00 452.47 243 GLU D C 1
ATOM 2302 O O . GLU D 1 21 ? 50.058 39.945 33.774 1.00 452.47 243 GLU D O 1
ATOM 2308 N N . ASN D 1 22 ? 48.075 39.240 34.525 1.00 452.47 244 ASN D N 1
ATOM 2309 C CA . ASN D 1 22 ? 47.391 40.404 33.992 1.00 452.47 244 ASN D CA 1
ATOM 2310 C C . ASN D 1 22 ? 46.114 40.733 34.726 1.00 452.47 244 ASN D C 1
ATOM 2311 O O . ASN D 1 22 ? 45.163 41.259 34.152 1.00 452.47 244 ASN D O 1
ATOM 2316 N N . ASN D 1 23 ? 46.112 40.420 36.011 1.00 452.47 245 ASN D N 1
ATOM 2317 C CA . ASN D 1 23 ? 44.965 40.689 36.848 1.00 452.47 245 ASN D CA 1
ATOM 2318 C C . ASN D 1 23 ? 43.718 39.902 36.467 1.00 452.47 245 ASN D C 1
ATOM 2319 O O . ASN D 1 23 ? 42.611 40.429 36.506 1.00 452.47 245 ASN D O 1
ATOM 2324 N N . ILE D 1 24 ? 43.908 38.646 36.082 1.00 452.47 246 ILE D N 1
ATOM 2325 C CA . ILE D 1 24 ? 42.806 37.749 35.738 1.00 452.47 246 ILE D CA 1
ATOM 2326 C C . ILE D 1 24 ? 42.539 36.766 36.860 1.00 452.47 246 ILE D C 1
ATOM 2327 O O . ILE D 1 24 ? 42.015 35.675 36.639 1.00 452.47 246 ILE D O 1
ATOM 2332 N N . LYS D 1 25 ? 42.851 37.171 38.094 1.00 452.47 247 LYS D N 1
ATOM 2333 C CA . LYS D 1 25 ? 42.638 36.327 39.281 1.00 452.47 247 LYS D CA 1
ATOM 2334 C C . LYS D 1 25 ? 43.510 35.089 39.125 1.00 452.47 247 LYS D C 1
ATOM 2335 O O . LYS D 1 25 ? 43.466 34.427 38.093 1.00 452.47 247 LYS D O 1
ATOM 2341 N N . GLU D 1 26 ? 44.305 34.752 40.129 1.00 452.47 248 GLU D N 1
ATOM 2342 C CA . GLU D 1 26 ? 45.127 33.554 40.011 1.00 452.47 248 GLU D CA 1
ATOM 2343 C C . GLU D 1 26 ? 44.257 32.307 40.221 1.00 452.47 248 GLU D C 1
ATOM 2344 O O . GLU D 1 26 ? 44.485 31.268 39.595 1.00 452.47 248 GLU D O 1
ATOM 2350 N N . GLY D 1 27 ? 43.240 32.441 41.076 1.00 452.47 249 GLY D N 1
ATOM 2351 C CA . GLY D 1 27 ? 42.326 31.345 41.380 1.00 452.47 249 GLY D CA 1
ATOM 2352 C C . GLY D 1 27 ? 41.551 30.824 40.184 1.00 452.47 249 GLY D C 1
ATOM 2353 O O . GLY D 1 27 ? 41.300 29.624 40.069 1.00 452.47 249 GLY D O 1
ATOM 2354 N N . LYS D 1 28 ? 41.144 31.740 39.312 1.00 452.47 250 LYS D N 1
ATOM 2355 C CA . LYS D 1 28 ? 40.426 31.391 38.101 1.00 452.47 250 LYS D CA 1
ATOM 2356 C C . LYS D 1 28 ? 41.420 30.563 37.258 1.00 452.47 250 LYS D C 1
ATOM 2357 O O . LYS D 1 28 ? 41.082 29.448 36.854 1.00 452.47 250 LYS D O 1
ATOM 2363 N N . ILE D 1 29 ? 42.659 31.045 37.044 1.00 452.47 251 ILE D N 1
ATOM 2364 C CA . ILE D 1 29 ? 43.568 30.270 36.208 1.00 452.47 251 ILE D CA 1
ATOM 2365 C C . ILE D 1 29 ? 43.839 28.909 36.835 1.00 452.47 251 ILE D C 1
ATOM 2366 O O . ILE D 1 29 ? 43.958 27.913 36.126 1.00 452.47 251 ILE D O 1
ATOM 2371 N N . ASP D 1 30 ? 43.836 28.799 38.165 1.00 452.47 252 ASP D N 1
ATOM 2372 C CA . ASP D 1 30 ? 44.054 27.468 38.746 1.00 452.47 252 ASP D CA 1
ATOM 2373 C C . ASP D 1 30 ? 43.017 26.438 38.297 1.00 452.47 252 ASP D C 1
ATOM 2374 O O . ASP D 1 30 ? 43.311 25.254 38.168 1.00 452.47 252 ASP D O 1
ATOM 2379 N N . GLU D 1 31 ? 41.793 26.877 38.090 1.00 452.47 253 GLU D N 1
ATOM 2380 C CA . GLU D 1 31 ? 40.790 25.961 37.627 1.00 452.47 253 GLU D CA 1
ATOM 2381 C C . GLU D 1 31 ? 41.170 25.582 36.205 1.00 452.47 253 GLU D C 1
ATOM 2382 O O . GLU D 1 31 ? 41.165 24.414 35.829 1.00 452.47 253 GLU D O 1
ATOM 2388 N N . ILE D 1 32 ? 41.492 26.598 35.408 1.00 452.47 254 ILE D N 1
ATOM 2389 C CA . ILE D 1 32 ? 41.803 26.380 34.016 1.00 452.47 254 ILE D CA 1
ATOM 2390 C C . ILE D 1 32 ? 43.167 25.729 33.802 1.00 452.47 254 ILE D C 1
ATOM 2391 O O . ILE D 1 32 ? 43.485 25.331 32.687 1.00 452.47 254 ILE D O 1
ATOM 2396 N N . MET D 1 33 ? 43.969 25.632 34.860 1.00 452.47 255 MET D N 1
ATOM 2397 C CA . MET D 1 33 ? 45.288 25.003 34.789 1.00 452.47 255 MET D CA 1
ATOM 2398 C C . MET D 1 33 ? 45.104 23.476 34.921 1.00 452.47 255 MET D C 1
ATOM 2399 O O . MET D 1 33 ? 45.423 22.728 33.996 1.00 452.47 255 MET D O 1
ATOM 2404 N N . HIS D 1 34 ? 44.405 23.064 35.982 1.00 452.47 256 HIS D N 1
ATOM 2405 C CA . HIS D 1 34 ? 44.031 21.685 36.264 1.00 452.47 256 HIS D CA 1
ATOM 2406 C C . HIS D 1 34 ? 42.905 21.220 35.352 1.00 452.47 256 HIS D C 1
ATOM 2407 O O . HIS D 1 34 ? 42.700 20.020 35.141 1.00 452.47 256 HIS D O 1
ATOM 2414 N N . ASP D 1 35 ? 42.149 22.166 34.817 1.00 452.47 257 ASP D N 1
ATOM 2415 C CA . ASP D 1 35 ? 41.029 21.803 33.941 1.00 452.47 257 ASP D CA 1
ATOM 2416 C C . ASP D 1 35 ? 41.535 21.006 32.718 1.00 452.47 257 ASP D C 1
ATOM 2417 O O . ASP D 1 35 ? 40.727 20.395 32.026 1.00 452.47 257 ASP D O 1
ATOM 2422 N N . SER D 1 36 ? 42.867 20.957 32.523 1.00 452.47 258 SER D N 1
ATOM 2423 C CA . SER D 1 36 ? 43.549 20.254 31.402 1.00 452.47 258 SER D CA 1
ATOM 2424 C C . SER D 1 36 ? 45.136 20.389 31.314 1.00 452.47 258 SER D C 1
ATOM 2425 O O . SER D 1 36 ? 45.667 20.917 30.315 1.00 452.47 258 SER D O 1
ATOM 2428 N N . ILE D 1 37 ? 45.874 19.857 32.324 1.00 452.47 259 ILE D N 1
ATOM 2429 C CA . ILE D 1 37 ? 47.314 19.927 32.486 1.00 452.47 259 ILE D CA 1
ATOM 2430 C C . ILE D 1 37 ? 48.072 19.638 31.197 1.00 452.47 259 ILE D C 1
ATOM 2431 O O . ILE D 1 37 ? 49.229 20.040 31.041 1.00 452.47 259 ILE D O 1
ATOM 2436 N N . GLN D 1 38 ? 47.404 18.892 30.301 1.00 452.47 260 GLN D N 1
ATOM 2437 C CA . GLN D 1 38 ? 47.911 18.432 28.977 1.00 452.47 260 GLN D CA 1
ATOM 2438 C C . GLN D 1 38 ? 46.932 18.712 27.812 1.00 452.47 260 GLN D C 1
ATOM 2439 O O . GLN D 1 38 ? 46.538 17.741 27.106 1.00 452.47 260 GLN D O 1
ATOM 2445 N N . ASP D 1 39 ? 46.540 19.979 27.589 1.00 452.47 261 ASP D N 1
ATOM 2446 C CA . ASP D 1 39 ? 45.608 20.209 26.488 1.00 452.47 261 ASP D CA 1
ATOM 2447 C C . ASP D 1 39 ? 45.801 21.633 26.022 1.00 452.47 261 ASP D C 1
ATOM 2448 O O . ASP D 1 39 ? 45.547 22.595 26.749 1.00 452.47 261 ASP D O 1
ATOM 2453 N N . THR D 1 40 ? 46.368 21.768 24.864 1.00 452.47 262 THR D N 1
ATOM 2454 C CA . THR D 1 40 ? 46.615 23.095 24.396 1.00 452.47 262 THR D CA 1
ATOM 2455 C C . THR D 1 40 ? 45.627 23.303 23.266 1.00 452.47 262 THR D C 1
ATOM 2456 O O . THR D 1 40 ? 45.637 24.317 22.580 1.00 452.47 262 THR D O 1
ATOM 2460 N N . ALA D 1 41 ? 44.783 22.291 23.087 1.00 452.47 263 ALA D N 1
ATOM 2461 C CA . ALA D 1 41 ? 43.789 22.336 22.055 1.00 452.47 263 ALA D CA 1
ATOM 2462 C C . ALA D 1 41 ? 43.140 23.711 22.182 1.00 452.47 263 ALA D C 1
ATOM 2463 O O . ALA D 1 41 ? 43.658 24.742 21.734 1.00 452.47 263 ALA D O 1
ATOM 2465 N N . GLU D 1 42 ? 42.002 23.727 22.833 1.00 452.47 264 GLU D N 1
ATOM 2466 C CA . GLU D 1 42 ? 41.229 24.945 23.019 1.00 452.47 264 GLU D CA 1
ATOM 2467 C C . GLU D 1 42 ? 41.783 25.697 24.211 1.00 452.47 264 GLU D C 1
ATOM 2468 O O . GLU D 1 42 ? 41.715 26.930 24.303 1.00 452.47 264 GLU D O 1
ATOM 2474 N N . GLN D 1 43 ? 42.350 24.926 25.115 1.00 452.47 265 GLN D N 1
ATOM 2475 C CA . GLN D 1 43 ? 42.927 25.475 26.301 1.00 452.47 265 GLN D CA 1
ATOM 2476 C C . GLN D 1 43 ? 43.596 26.843 26.161 1.00 452.47 265 GLN D C 1
ATOM 2477 O O . GLN D 1 43 ? 43.527 27.675 27.065 1.00 452.47 265 GLN D O 1
ATOM 2483 N N . LYS D 1 44 ? 44.211 27.084 25.012 1.00 452.47 266 LYS D N 1
ATOM 2484 C CA . LYS D 1 44 ? 44.879 28.357 24.741 1.00 452.47 266 LYS D CA 1
ATOM 2485 C C . LYS D 1 44 ? 43.887 29.526 24.792 1.00 452.47 266 LYS D C 1
ATOM 2486 O O . LYS D 1 44 ? 43.934 30.376 25.690 1.00 452.47 266 LYS D O 1
ATOM 2492 N N . VAL D 1 45 ? 42.995 29.575 23.808 1.00 452.47 267 VAL D N 1
ATOM 2493 C CA . VAL D 1 45 ? 41.983 30.630 23.737 1.00 452.47 267 VAL D CA 1
ATOM 2494 C C . VAL D 1 45 ? 41.116 30.756 24.985 1.00 452.47 267 VAL D C 1
ATOM 2495 O O . VAL D 1 45 ? 40.638 31.850 25.303 1.00 452.47 267 VAL D O 1
ATOM 2499 N N . GLN D 1 46 ? 40.870 29.642 25.668 1.00 452.47 268 GLN D N 1
ATOM 2500 C CA . GLN D 1 46 ? 40.083 29.711 26.890 1.00 452.47 268 GLN D CA 1
ATOM 2501 C C . GLN D 1 46 ? 40.798 30.717 27.812 1.00 452.47 268 GLN D C 1
ATOM 2502 O O . GLN D 1 46 ? 40.219 31.727 28.188 1.00 452.47 268 GLN D O 1
ATOM 2508 N N . LEU D 1 47 ? 42.068 30.487 28.129 1.00 452.47 269 LEU D N 1
ATOM 2509 C CA . LEU D 1 47 ? 42.756 31.405 29.023 1.00 452.47 269 LEU D CA 1
ATOM 2510 C C . LEU D 1 47 ? 42.745 32.819 28.460 1.00 452.47 269 LEU D C 1
ATOM 2511 O O . LEU D 1 47 ? 42.352 33.766 29.141 1.00 452.47 269 LEU D O 1
ATOM 2516 N N . LEU D 1 48 ? 43.176 32.950 27.210 1.00 452.47 270 LEU D N 1
ATOM 2517 C CA . LEU D 1 48 ? 43.215 34.244 26.544 1.00 452.47 270 LEU D CA 1
ATOM 2518 C C . LEU D 1 48 ? 41.859 34.943 26.605 1.00 452.47 270 LEU D C 1
ATOM 2519 O O . LEU D 1 48 ? 41.771 36.108 26.994 1.00 452.47 270 LEU D O 1
ATOM 2524 N N . LEU D 1 49 ? 40.804 34.227 26.225 1.00 452.47 271 LEU D N 1
ATOM 2525 C CA . LEU D 1 49 ? 39.456 34.786 26.241 1.00 452.47 271 LEU D CA 1
ATOM 2526 C C . LEU D 1 49 ? 39.070 35.245 27.642 1.00 452.47 271 LEU D C 1
ATOM 2527 O O . LEU D 1 49 ? 38.425 36.282 27.808 1.00 452.47 271 LEU D O 1
ATOM 2532 N N . CYS D 1 50 ? 39.373 34.510 28.717 1.00 452.47 272 CYS D N 1
ATOM 2533 C CA . CYS D 1 50 ? 38.918 35.010 30.033 1.00 452.47 272 CYS D CA 1
ATOM 2534 C C . CYS D 1 50 ? 39.438 36.391 30.362 1.00 452.47 272 CYS D C 1
ATOM 2535 O O . CYS D 1 50 ? 38.728 37.219 30.935 1.00 452.47 272 CYS D O 1
ATOM 2538 N N . TRP D 1 51 ? 40.687 36.623 29.987 1.00 452.47 273 TRP D N 1
ATOM 2539 C CA . TRP D 1 51 ? 41.305 37.917 30.169 1.00 452.47 273 TRP D CA 1
ATOM 2540 C C . TRP D 1 51 ? 40.488 38.879 29.319 1.00 452.47 273 TRP D C 1
ATOM 2541 O O . TRP D 1 51 ? 40.142 39.954 29.778 1.00 452.47 273 TRP D O 1
ATOM 2552 N N . TYR D 1 52 ? 40.185 38.508 28.074 1.00 452.47 274 TYR D N 1
ATOM 2553 C CA . TYR D 1 52 ? 39.392 39.412 27.231 1.00 452.47 274 TYR D CA 1
ATOM 2554 C C . TYR D 1 52 ? 38.217 39.939 28.038 1.00 452.47 274 TYR D C 1
ATOM 2555 O O . TYR D 1 52 ? 38.032 41.140 28.165 1.00 452.47 274 TYR D O 1
ATOM 2564 N N . GLN D 1 53 ? 37.419 39.060 28.611 1.00 452.47 275 GLN D N 1
ATOM 2565 C CA . GLN D 1 53 ? 36.296 39.567 29.369 1.00 452.47 275 GLN D CA 1
ATOM 2566 C C . GLN D 1 53 ? 36.743 40.418 30.509 1.00 452.47 275 GLN D C 1
ATOM 2567 O O . GLN D 1 53 ? 35.960 41.161 31.076 1.00 452.47 275 GLN D O 1
ATOM 2573 N N . SER D 1 54 ? 38.012 40.308 30.851 1.00 452.47 276 SER D N 1
ATOM 2574 C CA . SER D 1 54 ? 38.535 41.107 31.931 1.00 452.47 276 SER D CA 1
ATOM 2575 C C . SER D 1 54 ? 38.468 42.614 31.579 1.00 452.47 276 SER D C 1
ATOM 2576 O O . SER D 1 54 ? 37.737 43.354 32.239 1.00 452.47 276 SER D O 1
ATOM 2579 N N . HIS D 1 55 ? 39.178 43.066 30.537 1.00 452.47 277 HIS D N 1
ATOM 2580 C CA . HIS D 1 55 ? 39.165 44.500 30.127 1.00 452.47 277 HIS D CA 1
ATOM 2581 C C . HIS D 1 55 ? 38.075 44.860 29.078 1.00 452.47 277 HIS D C 1
ATOM 2582 O O . HIS D 1 55 ? 36.979 45.310 29.438 1.00 452.47 277 HIS D O 1
ATOM 2589 N N . GLY D 1 56 ? 38.394 44.695 27.791 1.00 452.47 278 GLY D N 1
ATOM 2590 C CA . GLY D 1 56 ? 37.440 44.979 26.724 1.00 452.47 278 GLY D CA 1
ATOM 2591 C C . GLY D 1 56 ? 36.644 46.256 26.893 1.00 452.47 278 GLY D C 1
ATOM 2592 O O . GLY D 1 56 ? 35.522 46.263 27.400 1.00 452.47 278 GLY D O 1
ATOM 2593 N N . LYS D 1 57 ? 37.231 47.341 26.422 1.00 452.47 279 LYS D N 1
ATOM 2594 C CA . LYS D 1 57 ? 36.626 48.647 26.524 1.00 452.47 279 LYS D CA 1
ATOM 2595 C C . LYS D 1 57 ? 37.355 49.468 25.494 1.00 452.47 279 LYS D C 1
ATOM 2596 O O . LYS D 1 57 ? 36.897 49.642 24.364 1.00 452.47 279 LYS D O 1
ATOM 2602 N N . SER D 1 58 ? 38.522 49.942 25.902 1.00 452.47 280 SER D N 1
ATOM 2603 C CA . SER D 1 58 ? 39.352 50.753 25.047 1.00 452.47 280 SER D CA 1
ATOM 2604 C C . SER D 1 58 ? 40.810 50.334 25.110 1.00 452.47 280 SER D C 1
ATOM 2605 O O . SER D 1 58 ? 41.349 49.983 26.176 1.00 452.47 280 SER D O 1
ATOM 2608 N N . ASP D 1 59 ? 41.421 50.353 23.928 1.00 452.47 281 ASP D N 1
ATOM 2609 C CA . ASP D 1 59 ? 42.824 50.017 23.736 1.00 452.47 281 ASP D CA 1
ATOM 2610 C C . ASP D 1 59 ? 43.257 48.670 24.363 1.00 452.47 281 ASP D C 1
ATOM 2611 O O . ASP D 1 59 ? 44.381 48.531 24.843 1.00 452.47 281 ASP D O 1
ATOM 2616 N N . ALA D 1 60 ? 42.361 47.682 24.326 1.00 452.47 282 ALA D N 1
ATOM 2617 C CA . ALA D 1 60 ? 42.620 46.350 24.881 1.00 452.47 282 ALA D CA 1
ATOM 2618 C C . ALA D 1 60 ? 43.808 45.627 24.225 1.00 452.47 282 ALA D C 1
ATOM 2619 O O . ALA D 1 60 ? 44.534 44.883 24.887 1.00 452.47 282 ALA D O 1
ATOM 2621 N N . TYR D 1 61 ? 43.991 45.851 22.924 1.00 452.47 283 TYR D N 1
ATOM 2622 C CA . TYR D 1 61 ? 45.069 45.237 22.139 1.00 452.47 283 TYR D CA 1
ATOM 2623 C C . TYR D 1 61 ? 46.419 45.616 22.679 1.00 452.47 283 TYR D C 1
ATOM 2624 O O . TYR D 1 61 ? 47.366 44.822 22.648 1.00 452.47 283 TYR D O 1
ATOM 2633 N N . GLN D 1 62 ? 46.504 46.847 23.163 1.00 452.47 284 GLN D N 1
ATOM 2634 C CA . GLN D 1 62 ? 47.735 47.356 23.750 1.00 452.47 284 GLN D CA 1
ATOM 2635 C C . GLN D 1 62 ? 48.059 46.573 24.992 1.00 452.47 284 GLN D C 1
ATOM 2636 O O . GLN D 1 62 ? 49.202 46.201 25.232 1.00 452.47 284 GLN 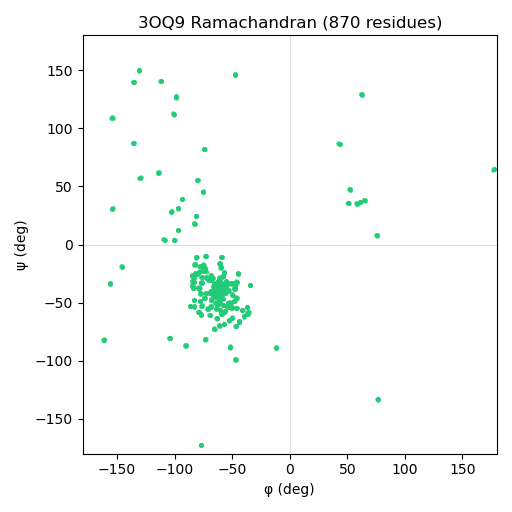D O 1
ATOM 2642 N N . ASP D 1 63 ? 47.043 46.360 25.811 1.00 452.47 285 ASP D N 1
ATOM 2643 C CA . ASP D 1 63 ? 47.260 45.625 27.031 1.00 452.47 285 ASP D CA 1
ATOM 2644 C C . ASP D 1 63 ? 47.669 44.192 26.683 1.00 452.47 285 ASP D C 1
ATOM 2645 O O . ASP D 1 63 ? 48.496 43.619 27.367 1.00 452.47 285 ASP D O 1
ATOM 2650 N N . LEU D 1 64 ? 47.141 43.633 25.594 1.00 452.47 286 LEU D N 1
ATOM 2651 C CA . LEU D 1 64 ? 47.464 42.267 25.204 1.00 452.47 286 LEU D CA 1
ATOM 2652 C C . LEU D 1 64 ? 48.918 42.176 24.765 1.00 452.47 286 LEU D C 1
ATOM 2653 O O . LEU D 1 64 ? 49.609 41.210 25.078 1.00 452.47 286 LEU D O 1
ATOM 2658 N N . ILE D 1 65 ? 49.377 43.191 24.040 1.00 452.47 287 ILE D N 1
ATOM 2659 C CA . ILE D 1 65 ? 50.749 43.230 23.551 1.00 452.47 287 ILE D CA 1
ATOM 2660 C C . ILE D 1 65 ? 51.734 43.615 24.657 1.00 452.47 287 ILE D C 1
ATOM 2661 O O . ILE D 1 65 ? 52.618 42.833 25.007 1.00 452.47 287 ILE D O 1
ATOM 2666 N N . LYS D 1 66 ? 51.540 44.811 25.220 1.00 452.47 288 LYS D N 1
ATOM 2667 C CA . LYS D 1 66 ? 52.376 45.325 26.299 1.00 452.47 288 LYS D CA 1
ATOM 2668 C C . LYS D 1 66 ? 52.462 44.337 27.451 1.00 452.47 288 LYS D C 1
ATOM 2669 O O . LYS D 1 66 ? 53.552 44.011 27.928 1.00 452.47 288 LYS D O 1
ATOM 2675 N N . GLY D 1 67 ? 51.299 43.883 27.905 1.00 452.47 289 GLY D N 1
ATOM 2676 C CA . GLY D 1 67 ? 51.247 42.935 29.003 1.00 452.47 289 GLY D CA 1
ATOM 2677 C C . GLY D 1 67 ? 51.901 41.605 28.670 1.00 452.47 289 GLY D C 1
ATOM 2678 O O . GLY D 1 67 ? 52.534 40.981 29.523 1.00 452.47 289 GLY D O 1
ATOM 2679 N N . LEU D 1 68 ? 51.747 41.171 27.423 1.00 452.47 290 LEU D N 1
ATOM 2680 C CA . LEU D 1 68 ? 52.309 39.911 26.959 1.00 452.47 290 LEU D CA 1
ATOM 2681 C C . LEU D 1 68 ? 53.827 39.908 27.082 1.00 452.47 290 LEU D C 1
ATOM 2682 O O . LEU D 1 68 ? 54.457 38.855 27.203 1.00 452.47 290 LEU D O 1
ATOM 2687 N N . LYS D 1 69 ? 54.388 41.107 26.988 1.00 452.47 291 LYS D N 1
ATOM 2688 C CA . LYS D 1 69 ? 55.826 41.316 27.070 1.00 452.47 291 LYS D CA 1
ATOM 2689 C C . LYS D 1 69 ? 56.277 41.415 28.539 1.00 452.47 291 LYS D C 1
ATOM 2690 O O . LYS D 1 69 ? 57.392 41.022 28.881 1.00 452.47 291 LYS D O 1
ATOM 2696 N N . LYS D 1 70 ? 55.395 41.947 29.387 1.00 452.47 292 LYS D N 1
ATOM 2697 C CA . LYS D 1 70 ? 55.664 42.132 30.809 1.00 452.47 292 LYS D CA 1
ATOM 2698 C C . LYS D 1 70 ? 55.446 40.837 31.607 1.00 452.47 292 LYS D C 1
ATOM 2699 O O . LYS D 1 70 ? 55.815 40.747 32.781 1.00 452.47 292 LYS D O 1
ATOM 2705 N N . ALA D 1 71 ? 54.847 39.839 30.963 1.00 452.47 293 ALA D N 1
ATOM 2706 C CA . ALA D 1 71 ? 54.552 38.562 31.601 1.00 452.47 293 ALA D CA 1
ATOM 2707 C C . ALA D 1 71 ? 55.617 37.512 31.302 1.00 452.47 293 ALA D C 1
ATOM 2708 O O . ALA D 1 71 ? 55.318 36.314 31.248 1.00 452.47 293 ALA D O 1
ATOM 2710 N N . GLU D 1 72 ? 56.855 37.985 31.124 1.00 452.47 294 GLU D N 1
ATOM 2711 C CA . GLU D 1 72 ? 58.048 37.182 30.792 1.00 452.47 294 GLU D CA 1
ATOM 2712 C C . GLU D 1 72 ? 57.933 36.367 29.473 1.00 452.47 294 GLU D C 1
ATOM 2713 O O . GLU D 1 72 ? 58.455 35.243 29.395 1.00 452.47 294 GLU D O 1
ATOM 2719 N N . CYS D 1 73 ? 57.240 36.943 28.465 1.00 452.47 295 CYS D N 1
ATOM 2720 C CA . CYS D 1 73 ? 57.129 36.346 27.118 1.00 452.47 295 CYS D CA 1
ATOM 2721 C C . CYS D 1 73 ? 58.019 37.068 26.111 1.00 452.47 295 CYS D C 1
ATOM 2722 O O . CYS D 1 73 ? 59.106 36.576 25.819 1.00 452.47 295 CYS D O 1
ATOM 2725 N N . ARG D 1 74 ? 57.569 38.221 25.586 1.00 452.47 296 ARG D N 1
ATOM 2726 C CA . ARG D 1 74 ? 58.326 38.989 24.561 1.00 452.47 296 ARG D CA 1
ATOM 2727 C C . ARG D 1 74 ? 58.496 38.126 23.330 1.00 452.47 296 ARG D C 1
ATOM 2728 O O . ARG D 1 74 ? 59.535 38.191 22.657 1.00 452.47 296 ARG D O 1
ATOM 2736 N N . ARG D 1 75 ? 57.460 37.349 23.045 1.00 452.47 297 ARG D N 1
ATOM 2737 C CA . ARG D 1 75 ? 57.484 36.414 21.939 1.00 452.47 297 ARG D CA 1
ATOM 2738 C C . ARG D 1 75 ? 56.063 36.085 21.455 1.00 452.47 297 ARG D C 1
ATOM 2739 O O . ARG D 1 75 ? 55.847 35.861 20.256 1.00 452.47 297 ARG D O 1
ATOM 2747 N N . THR D 1 76 ? 55.093 36.055 22.372 1.00 452.47 298 THR D N 1
ATOM 2748 C CA . THR D 1 76 ? 53.715 35.737 22.003 1.00 452.47 298 THR D CA 1
ATOM 2749 C C . THR D 1 76 ? 53.078 36.962 21.347 1.00 452.47 298 THR D C 1
ATOM 2750 O O . THR D 1 76 ? 52.389 36.839 20.349 1.00 452.47 298 THR D O 1
ATOM 2754 N N . LEU D 1 77 ? 53.320 38.137 21.900 1.00 452.47 299 LEU D N 1
ATOM 2755 C CA . LEU D 1 77 ? 52.839 39.416 21.399 1.00 452.47 299 LEU D CA 1
ATOM 2756 C C . LEU D 1 77 ? 53.342 39.674 19.994 1.00 452.47 299 LEU D C 1
ATOM 2757 O O . LEU D 1 77 ? 52.788 40.502 19.274 1.00 452.47 299 LEU D O 1
ATOM 2762 N N . ASP D 1 78 ? 54.415 38.981 19.582 1.00 452.47 300 ASP D N 1
ATOM 2763 C CA . ASP D 1 78 ? 55.005 39.137 18.231 1.00 452.47 300 ASP D CA 1
ATOM 2764 C C . ASP D 1 78 ? 54.190 38.507 17.091 1.00 452.47 300 ASP D C 1
ATOM 2765 O O . ASP D 1 78 ? 54.015 39.114 16.027 1.00 452.47 300 ASP D O 1
ATOM 2770 N N . LYS D 1 79 ? 53.737 37.271 17.299 1.00 452.47 301 LYS D N 1
ATOM 2771 C CA . LYS D 1 79 ? 52.940 36.559 16.301 1.00 452.47 301 LYS D CA 1
ATOM 2772 C C . LYS D 1 79 ? 51.535 37.200 16.178 1.00 452.47 301 LYS D C 1
ATOM 2773 O O . LYS D 1 79 ? 50.942 37.162 15.095 1.00 452.47 301 LYS D O 1
ATOM 2779 N N . PHE D 1 80 ? 51.023 37.778 17.288 1.00 452.47 302 PHE D N 1
ATOM 2780 C CA . PHE D 1 80 ? 49.696 38.477 17.367 1.00 452.47 302 PHE D CA 1
ATOM 2781 C C . PHE D 1 80 ? 49.833 39.845 16.730 1.00 452.47 302 PHE D C 1
ATOM 2782 O O . PHE D 1 80 ? 48.858 40.417 16.236 1.00 452.47 302 PHE D O 1
ATOM 2790 N N . GLN D 1 81 ? 51.050 40.374 16.782 1.00 452.47 303 GLN D N 1
ATOM 2791 C CA . GLN D 1 81 ? 51.328 41.670 16.211 1.00 452.47 303 GLN D CA 1
ATOM 2792 C C . GLN D 1 81 ? 51.129 41.491 14.704 1.00 452.47 303 GLN D C 1
ATOM 2793 O O . GLN D 1 81 ? 50.640 42.404 14.042 1.00 452.47 303 GLN D O 1
ATOM 2799 N N . ASP D 1 82 ? 51.466 40.302 14.179 1.00 452.47 304 ASP D N 1
ATOM 2800 C CA . ASP D 1 82 ? 51.313 39.987 12.745 1.00 452.47 304 ASP D CA 1
ATOM 2801 C C . ASP D 1 82 ? 49.844 39.789 12.311 1.00 452.47 304 ASP D C 1
ATOM 2802 O O . ASP D 1 82 ? 49.519 40.020 11.143 1.00 452.47 304 ASP D O 1
ATOM 2807 N N . MET D 1 83 ? 48.987 39.340 13.241 1.00 452.47 305 MET D N 1
ATOM 2808 C CA . MET D 1 83 ? 47.548 39.082 12.996 1.00 452.47 305 MET D CA 1
ATOM 2809 C C . MET D 1 83 ? 46.693 40.358 12.962 1.00 452.47 305 MET D C 1
ATOM 2810 O O . MET D 1 83 ? 45.868 40.524 12.065 1.00 452.47 305 MET D O 1
ATOM 2815 N N . VAL D 1 84 ? 46.856 41.228 13.962 1.00 452.47 306 VAL D N 1
ATOM 2816 C CA . VAL D 1 84 ? 46.131 42.496 13.992 1.00 452.47 306 VAL D CA 1
ATOM 2817 C C . VAL D 1 84 ? 46.698 43.313 12.831 1.00 452.47 306 VAL D C 1
ATOM 2818 O O . VAL D 1 84 ? 45.946 43.971 12.132 1.00 452.47 306 VAL D O 1
ATOM 2822 N N . GLN D 1 85 ? 48.028 43.252 12.648 1.00 452.47 307 GLN D N 1
ATOM 2823 C CA . GLN D 1 85 ? 48.738 43.936 11.547 1.00 452.47 307 GLN D CA 1
ATOM 2824 C C . GLN D 1 85 ? 47.977 43.528 10.285 1.00 452.47 307 GLN D C 1
ATOM 2825 O O . GLN D 1 85 ? 47.552 44.368 9.486 1.00 452.47 307 GLN D O 1
ATOM 2831 N N . LYS D 1 86 ? 47.841 42.213 10.113 1.00 452.47 308 LYS D N 1
ATOM 2832 C CA . LYS D 1 86 ? 47.144 41.645 8.970 1.00 452.47 308 LYS D CA 1
ATOM 2833 C C . LYS D 1 86 ? 45.699 42.086 9.077 1.00 452.47 308 LYS D C 1
ATOM 2834 O O . LYS D 1 86 ? 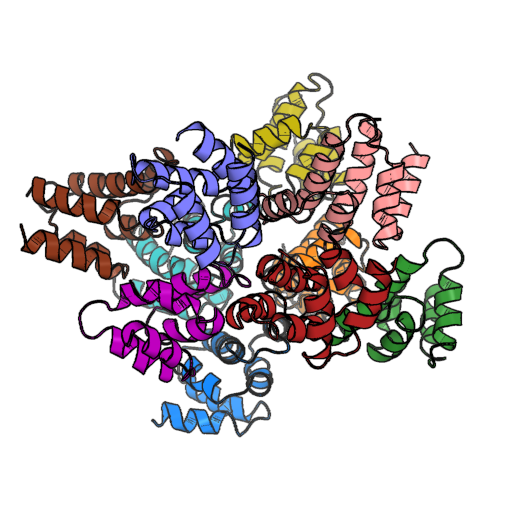45.275 42.953 8.287 1.00 452.47 308 LYS D O 1
ATOM 2841 N N . LYS E 1 1 ? 27.643 31.628 55.852 1.00 452.47 223 LYS E N 1
ATOM 2842 C CA . LYS E 1 1 ? 27.569 32.556 54.683 1.00 452.47 223 LYS E CA 1
ATOM 2843 C C . LYS E 1 1 ? 28.901 32.937 54.094 1.00 452.47 223 LYS E C 1
ATOM 2844 O O . LYS E 1 1 ? 28.950 33.472 52.992 1.00 452.47 223 LYS E O 1
ATOM 2850 N N . TYR E 1 2 ? 29.972 32.739 54.853 1.00 452.47 224 TYR E N 1
ATOM 2851 C CA . TYR E 1 2 ? 31.316 33.054 54.353 1.00 452.47 224 TYR E CA 1
ATOM 2852 C C . TYR E 1 2 ? 31.826 31.876 53.478 1.00 452.47 224 TYR E C 1
ATOM 2853 O O . TYR E 1 2 ? 32.662 32.083 52.599 1.00 452.47 224 TYR E O 1
ATOM 2862 N N . ILE E 1 3 ? 31.312 30.659 53.717 1.00 452.47 225 ILE E N 1
ATOM 2863 C CA . ILE E 1 3 ? 31.656 29.451 52.976 1.00 452.47 225 ILE E CA 1
ATOM 2864 C C . ILE E 1 3 ? 31.651 29.741 51.474 1.00 452.47 225 ILE E C 1
ATOM 2865 O O . ILE E 1 3 ? 32.422 29.153 50.722 1.00 452.47 225 ILE E O 1
ATOM 2870 N N . PRO E 1 4 ? 30.765 30.668 51.005 1.00 452.47 226 PRO E N 1
ATOM 2871 C CA . PRO E 1 4 ? 30.689 31.015 49.579 1.00 452.47 226 PRO E CA 1
ATOM 2872 C C . PRO E 1 4 ? 31.802 31.966 49.176 1.00 452.47 226 PRO E C 1
ATOM 2873 O O . PRO E 1 4 ? 32.602 31.688 48.287 1.00 452.47 226 PRO E O 1
ATOM 2877 N N . ARG E 1 5 ? 31.837 33.107 49.842 1.00 452.47 227 ARG E N 1
ATOM 2878 C CA . ARG E 1 5 ? 32.853 34.103 49.583 1.00 452.47 227 ARG E CA 1
ATOM 2879 C C . ARG E 1 5 ? 34.271 33.518 49.771 1.00 452.47 227 ARG E C 1
ATOM 2880 O O . ARG E 1 5 ? 35.228 33.993 49.175 1.00 452.47 227 ARG E O 1
ATOM 2888 N N . ILE E 1 6 ? 34.401 32.460 50.567 1.00 452.47 228 ILE E N 1
ATOM 2889 C CA . ILE E 1 6 ? 35.714 31.867 50.819 1.00 452.47 228 ILE E CA 1
ATOM 2890 C C . ILE E 1 6 ? 36.185 31.034 49.625 1.00 452.47 228 ILE E C 1
ATOM 2891 O O . ILE E 1 6 ? 37.310 31.204 49.154 1.00 452.47 228 ILE E O 1
ATOM 2896 N N . ALA E 1 7 ? 35.343 30.110 49.168 1.00 452.47 229 ALA E N 1
ATOM 2897 C CA . ALA E 1 7 ? 35.680 29.257 48.041 1.00 452.47 229 ALA E CA 1
ATOM 2898 C C . ALA E 1 7 ? 36.210 30.146 46.938 1.00 452.47 229 ALA E C 1
ATOM 2899 O O . ALA E 1 7 ? 37.131 29.789 46.207 1.00 452.47 229 ALA E O 1
ATOM 2901 N N . GLU E 1 8 ? 35.604 31.316 46.829 1.00 452.47 230 GLU E N 1
ATOM 2902 C CA . GLU E 1 8 ? 35.979 32.277 45.821 1.00 452.47 230 GLU E CA 1
ATOM 2903 C C . GLU E 1 8 ? 37.486 32.320 45.645 1.00 452.47 230 GLU E C 1
ATOM 2904 O O . GLU E 1 8 ? 37.999 31.994 44.574 1.00 452.47 230 GLU E O 1
ATOM 2910 N N . ASP E 1 9 ? 38.205 32.673 46.704 1.00 452.47 231 ASP E N 1
ATOM 2911 C CA . ASP E 1 9 ? 39.663 32.745 46.621 1.00 452.47 231 ASP E CA 1
ATOM 2912 C C . ASP E 1 9 ? 40.354 31.388 46.616 1.00 452.47 231 ASP E C 1
ATOM 2913 O O . ASP E 1 9 ? 41.505 31.266 46.218 1.00 452.47 231 ASP E O 1
ATOM 2918 N N . MET E 1 10 ? 39.640 30.359 47.031 1.00 452.47 232 MET E N 1
ATOM 2919 C CA . MET E 1 10 ? 40.242 29.041 47.080 1.00 452.47 232 MET E CA 1
ATOM 2920 C C . MET E 1 10 ? 40.367 28.332 45.736 1.00 452.47 232 MET E C 1
ATOM 2921 O O . MET E 1 10 ? 40.103 28.919 44.678 1.00 452.47 232 MET E O 1
ATOM 2926 N N . THR E 1 11 ? 40.773 27.062 45.813 1.00 452.47 233 THR E N 1
ATOM 2927 C CA . THR E 1 11 ? 40.972 26.187 44.663 1.00 452.47 233 THR E CA 1
ATOM 2928 C C . THR E 1 11 ? 40.290 24.861 44.864 1.00 452.47 233 THR E C 1
ATOM 2929 O O . THR E 1 11 ? 40.189 24.344 45.982 1.00 452.47 233 THR E O 1
ATOM 2933 N N . ILE E 1 12 ? 39.886 24.281 43.745 1.00 452.47 234 ILE E N 1
ATOM 2934 C CA . ILE E 1 12 ? 39.107 23.048 43.792 1.00 452.47 234 ILE E CA 1
ATOM 2935 C C . ILE E 1 12 ? 39.899 21.929 44.451 1.00 452.47 234 ILE E C 1
ATOM 2936 O O . ILE E 1 12 ? 39.358 21.148 45.233 1.00 452.47 234 ILE E O 1
ATOM 2941 N N . GLN E 1 13 ? 41.224 21.939 44.317 1.00 452.47 235 GLN E N 1
ATOM 2942 C CA . GLN E 1 13 ? 42.107 20.920 44.943 1.00 452.47 235 GLN E CA 1
ATOM 2943 C C . GLN E 1 13 ? 42.564 21.108 46.382 1.00 452.47 235 GLN E C 1
ATOM 2944 O O . GLN E 1 13 ? 42.767 20.150 47.114 1.00 452.47 235 GLN E O 1
ATOM 2950 N N . GLU E 1 14 ? 42.797 22.341 46.776 1.00 452.47 236 GLU E N 1
ATOM 2951 C CA . GLU E 1 14 ? 43.248 22.621 48.132 1.00 452.47 236 GLU E CA 1
ATOM 2952 C C . GLU E 1 14 ? 42.082 22.319 48.991 1.00 452.47 236 GLU E C 1
ATOM 2953 O O . GLU E 1 14 ? 42.122 21.479 49.875 1.00 452.47 236 GLU E O 1
ATOM 2959 N N . ALA E 1 15 ? 41.031 23.061 48.706 1.00 452.47 237 ALA E N 1
ATOM 2960 C CA . ALA E 1 15 ? 39.793 22.877 49.400 1.00 452.47 237 ALA E CA 1
ATOM 2961 C C . ALA E 1 15 ? 39.537 21.369 49.367 1.00 452.47 237 ALA E C 1
ATOM 2962 O O . ALA E 1 15 ? 39.068 20.789 50.353 1.00 452.47 237 ALA E O 1
ATOM 2964 N N . LYS E 1 16 ? 39.872 20.736 48.236 1.00 452.47 238 LYS E N 1
ATOM 2965 C CA . LYS E 1 16 ? 39.675 19.284 48.081 1.00 452.47 238 LYS E CA 1
ATOM 2966 C C . LYS E 1 16 ? 40.204 18.611 49.323 1.00 452.47 238 LYS E C 1
ATOM 2967 O O . LYS E 1 16 ? 39.460 18.074 50.142 1.00 452.47 238 LYS E O 1
ATOM 2973 N N . LYS E 1 17 ? 41.528 18.643 49.439 1.00 452.47 239 LYS E N 1
ATOM 2974 C CA . LYS E 1 17 ? 42.230 18.047 50.561 1.00 452.47 239 LYS E CA 1
ATOM 2975 C C . LYS E 1 17 ? 41.681 18.575 51.874 1.00 452.47 239 LYS E C 1
ATOM 2976 O O . LYS E 1 17 ? 41.636 17.850 52.868 1.00 452.47 239 LYS E O 1
ATOM 2982 N N . PHE E 1 18 ? 41.259 19.837 51.887 1.00 452.47 240 PHE E N 1
ATOM 2983 C CA . PHE E 1 18 ? 40.706 20.380 53.102 1.00 452.47 240 PHE E CA 1
ATOM 2984 C C . PHE E 1 18 ? 39.606 19.466 53.649 1.00 452.47 240 PHE E C 1
ATOM 2985 O O . PHE E 1 18 ? 39.880 18.586 54.449 1.00 452.47 240 PHE E O 1
ATOM 2993 N N . ALA E 1 19 ? 38.368 19.671 53.209 1.00 452.47 241 ALA E N 1
ATOM 2994 C CA . ALA E 1 19 ? 37.216 18.871 53.660 1.00 452.47 241 ALA E CA 1
ATOM 2995 C C . ALA E 1 19 ? 37.479 17.383 53.909 1.00 452.47 241 ALA E C 1
ATOM 2996 O O . ALA E 1 19 ? 37.257 16.876 55.016 1.00 452.47 241 ALA E O 1
ATOM 2998 N N . ARG E 1 20 ? 37.913 16.681 52.867 1.00 452.47 242 ARG E N 1
ATOM 2999 C CA . ARG E 1 20 ? 38.201 15.263 52.979 1.00 452.47 242 ARG E CA 1
ATOM 3000 C C . ARG E 1 20 ? 39.060 15.064 54.216 1.00 452.47 242 ARG E C 1
ATOM 3001 O O . ARG E 1 20 ? 38.950 14.043 54.887 1.00 452.47 242 ARG E O 1
ATOM 3009 N N . GLU E 1 21 ? 39.901 16.057 54.505 1.00 452.47 243 GLU E N 1
ATOM 3010 C CA . GLU E 1 21 ? 40.796 16.013 55.647 1.00 452.47 243 GLU E CA 1
ATOM 3011 C C . GLU E 1 21 ? 40.153 16.690 56.858 1.00 452.47 243 GLU E C 1
ATOM 3012 O O . GLU E 1 21 ? 40.821 17.395 57.600 1.00 452.47 243 GLU E O 1
ATOM 3018 N N . ASN E 1 22 ? 38.857 16.487 57.058 1.00 452.47 244 ASN E N 1
ATOM 3019 C CA . ASN E 1 22 ? 38.184 17.102 58.190 1.00 452.47 244 ASN E CA 1
ATOM 3020 C C . ASN E 1 22 ? 36.961 16.339 58.642 1.00 452.47 244 ASN E C 1
ATOM 3021 O O . ASN E 1 22 ? 35.996 16.918 59.144 1.00 452.47 244 ASN E O 1
ATOM 3026 N N . ASN E 1 23 ? 37.015 15.029 58.457 1.00 452.47 245 ASN E N 1
ATOM 3027 C CA . ASN E 1 23 ? 35.921 14.173 58.853 1.00 452.47 245 ASN E CA 1
ATOM 3028 C C . ASN E 1 23 ? 34.634 14.413 58.087 1.00 452.47 245 ASN E C 1
ATOM 3029 O O . ASN E 1 23 ? 33.552 14.379 58.663 1.00 452.47 245 ASN E O 1
ATOM 3034 N N . ILE E 1 24 ? 34.759 14.681 56.794 1.00 452.47 246 ILE E N 1
ATOM 3035 C CA . ILE E 1 24 ? 33.609 14.883 55.915 1.00 452.47 246 ILE E CA 1
ATOM 3036 C C . ILE E 1 24 ? 33.364 13.659 55.055 1.00 452.47 246 ILE E C 1
ATOM 3037 O O . ILE E 1 24 ? 32.790 13.748 53.972 1.00 452.47 246 ILE E O 1
ATOM 3042 N N . LYS E 1 25 ? 33.753 12.488 55.562 1.00 452.47 247 LYS E N 1
ATOM 3043 C CA . LYS E 1 25 ? 33.578 11.219 54.846 1.00 452.47 247 LYS E CA 1
ATOM 3044 C C . LYS E 1 25 ? 34.394 11.293 53.564 1.00 452.47 247 LYS E C 1
ATOM 3045 O O . LYS E 1 25 ? 34.269 12.253 52.812 1.00 452.47 247 LYS E O 1
ATOM 3051 N N . GLU E 1 26 ? 35.228 10.303 53.289 1.00 452.47 248 GLU E N 1
ATOM 3052 C CA . GLU E 1 26 ? 35.997 10.350 52.053 1.00 452.47 248 GLU E CA 1
ATOM 3053 C C . GLU E 1 26 ? 35.089 9.974 50.876 1.00 452.47 248 GLU E C 1
ATOM 3054 O O . GLU E 1 26 ? 35.253 10.500 49.772 1.00 452.47 248 GLU E O 1
ATOM 3060 N N . GLY E 1 27 ? 34.126 9.081 51.132 1.00 452.47 249 GLY E N 1
ATOM 3061 C CA . GLY E 1 27 ? 33.194 8.627 50.107 1.00 452.47 249 GLY E CA 1
ATOM 3062 C C . GLY E 1 27 ? 32.342 9.728 49.508 1.00 452.47 249 GLY E C 1
ATOM 3063 O O . GLY E 1 27 ? 32.054 9.717 48.306 1.00 452.47 249 GLY E O 1
ATOM 3064 N N . LYS E 1 28 ? 31.926 10.666 50.354 1.00 452.47 250 LYS E N 1
ATOM 3065 C CA . LYS E 1 28 ? 31.133 11.807 49.919 1.00 452.47 250 LYS E CA 1
ATOM 3066 C C . LYS E 1 28 ? 32.044 12.612 48.970 1.00 452.47 250 LYS E C 1
ATOM 3067 O O . LYS E 1 28 ? 31.643 12.891 47.834 1.00 452.47 250 LYS E O 1
ATOM 3073 N N . ILE E 1 29 ? 33.284 12.924 49.379 1.00 452.47 251 ILE E N 1
ATOM 3074 C CA . ILE E 1 29 ? 34.120 13.722 48.490 1.00 452.47 251 ILE E CA 1
ATOM 3075 C C . ILE E 1 29 ? 34.372 12.979 47.186 1.00 452.47 251 ILE E C 1
ATOM 3076 O O . ILE E 1 29 ? 34.419 13.592 46.122 1.00 452.47 251 ILE E O 1
ATOM 3081 N N . ASP E 1 30 ? 34.438 11.643 47.206 1.00 452.47 252 ASP E N 1
ATOM 3082 C CA . ASP E 1 30 ? 34.642 10.943 45.926 1.00 452.47 252 ASP E CA 1
ATOM 3083 C C . ASP E 1 30 ? 33.549 11.238 44.897 1.00 452.47 252 ASP E C 1
ATOM 3084 O O . ASP E 1 30 ? 33.795 11.262 43.690 1.00 452.47 252 ASP E O 1
ATOM 3089 N N . GLU E 1 31 ? 32.334 11.435 45.369 1.00 452.47 253 GLU E N 1
ATOM 3090 C CA . GLU E 1 31 ? 31.265 11.759 44.460 1.00 452.47 253 GLU E CA 1
ATOM 3091 C C . GLU E 1 31 ? 31.557 13.156 43.929 1.00 452.47 253 GLU E C 1
ATOM 3092 O O . GLU E 1 31 ? 31.498 13.415 42.730 1.00 452.47 253 GLU E O 1
ATOM 3098 N N . ILE E 1 32 ? 31.873 14.062 44.848 1.00 452.47 254 ILE E N 1
ATOM 3099 C CA . ILE E 1 32 ? 32.105 15.439 44.485 1.00 452.47 254 ILE E CA 1
ATOM 3100 C C . ILE E 1 32 ? 33.431 15.652 43.761 1.00 452.47 254 ILE E C 1
ATOM 3101 O O . ILE E 1 32 ? 33.678 16.737 43.245 1.00 452.47 254 ILE E O 1
ATOM 3106 N N . MET E 1 33 ? 34.281 14.628 43.732 1.00 452.47 255 MET E N 1
ATOM 3107 C CA . MET E 1 33 ? 35.571 14.700 43.045 1.00 452.47 255 MET E CA 1
ATOM 3108 C C . MET E 1 33 ? 35.338 14.411 41.547 1.00 452.47 255 MET E C 1
ATOM 3109 O O . MET E 1 33 ? 35.582 15.273 40.701 1.00 452.47 255 MET E O 1
ATOM 3114 N N . HIS E 1 34 ? 34.684 13.274 41.274 1.00 452.47 256 HIS E N 1
ATOM 3115 C CA . HIS E 1 34 ? 34.269 12.841 39.950 1.00 452.47 256 HIS E CA 1
ATOM 3116 C C . HIS E 1 34 ? 33.078 13.656 39.442 1.00 452.47 256 HIS E C 1
ATOM 3117 O O . HIS E 1 34 ? 32.819 13.736 38.229 1.00 452.47 256 HIS E O 1
ATOM 3124 N N . ASP E 1 35 ? 32.328 14.249 40.359 1.00 452.47 257 ASP E N 1
ATOM 3125 C CA . ASP E 1 35 ? 31.155 15.024 39.953 1.00 452.47 257 ASP E CA 1
ATOM 3126 C C . ASP E 1 35 ? 31.571 16.178 39.023 1.00 452.47 257 ASP E C 1
ATOM 3127 O O . ASP E 1 35 ? 30.703 16.753 38.376 1.00 452.47 257 ASP E O 1
ATOM 3132 N N . SER E 1 36 ? 32.889 16.438 38.906 1.00 452.47 258 SER E N 1
ATOM 3133 C CA . SER E 1 36 ? 33.490 17.516 38.070 1.00 452.47 258 SER E CA 1
ATOM 3134 C C . SER E 1 36 ? 35.073 17.695 38.130 1.00 452.47 258 SER E C 1
ATOM 3135 O O . SER E 1 36 ? 35.569 18.762 38.537 1.00 452.47 258 SER E O 1
ATOM 3138 N N . ILE E 1 37 ? 35.842 16.676 37.667 1.00 452.47 259 ILE E N 1
ATOM 3139 C CA . ILE E 1 37 ? 37.290 16.589 37.693 1.00 452.47 259 ILE E CA 1
ATOM 3140 C C . ILE E 1 37 ? 37.971 17.879 37.250 1.00 452.47 259 ILE E C 1
ATOM 3141 O O . ILE E 1 37 ? 39.132 18.127 37.587 1.00 452.47 259 ILE E O 1
ATOM 3146 N N . GLN E 1 38 ? 37.237 18.661 36.440 1.00 452.47 260 GLN E N 1
ATOM 3147 C CA . GLN E 1 38 ? 37.650 19.957 35.842 1.00 452.47 260 GLN E CA 1
ATOM 3148 C C . GLN E 1 38 ? 36.622 21.092 36.055 1.00 452.47 260 GLN E C 1
ATOM 3149 O O . GLN E 1 38 ? 36.163 21.674 35.044 1.00 452.47 260 GLN E O 1
ATOM 3155 N N . ASP E 1 39 ? 36.271 21.427 37.308 1.00 452.47 261 ASP E N 1
ATOM 3156 C CA . ASP E 1 39 ? 35.293 22.499 37.470 1.00 452.47 261 ASP E CA 1
ATOM 3157 C C . ASP E 1 39 ? 35.514 23.111 38.833 1.00 452.47 261 ASP E C 1
ATOM 3158 O O . ASP E 1 39 ? 35.333 22.470 39.870 1.00 452.47 261 ASP E O 1
ATOM 3163 N N . THR E 1 40 ? 36.022 24.300 38.827 1.00 452.47 262 THR E N 1
ATOM 3164 C CA . THR E 1 40 ? 36.299 24.903 40.092 1.00 452.47 262 THR E CA 1
ATOM 3165 C C . THR E 1 40 ? 35.264 25.998 40.227 1.00 452.47 262 THR E C 1
ATOM 3166 O O . THR E 1 40 ? 35.268 26.772 41.173 1.00 452.47 262 THR E O 1
ATOM 3170 N N . ALA E 1 41 ? 34.372 26.032 39.243 1.00 452.47 263 ALA E N 1
ATOM 3171 C CA . ALA E 1 41 ? 33.322 27.012 39.233 1.00 452.47 263 ALA E CA 1
ATOM 3172 C C . ALA E 1 41 ? 32.730 26.995 40.638 1.00 452.47 263 ALA E C 1
ATOM 3173 O O . ALA E 1 41 ? 33.257 27.571 41.600 1.00 452.47 263 ALA E O 1
ATOM 3175 N N . GLU E 1 42 ? 31.631 26.294 40.763 1.00 452.47 264 GLU E N 1
ATOM 3176 C CA . GLU E 1 42 ? 30.919 26.191 42.026 1.00 452.47 264 GLU E CA 1
ATOM 3177 C C . GLU E 1 42 ? 31.558 25.105 42.873 1.00 452.47 264 GLU E C 1
ATOM 3178 O O . GLU E 1 42 ? 31.544 25.130 44.112 1.00 452.47 264 GLU E O 1
ATOM 3184 N N . GLN E 1 43 ? 32.140 24.159 42.171 1.00 452.47 265 GLN E N 1
ATOM 3185 C CA . GLN E 1 43 ? 32.797 23.064 42.803 1.00 452.47 265 GLN E CA 1
ATOM 3186 C C . GLN E 1 43 ? 33.504 23.372 44.122 1.00 452.47 265 GLN E C 1
ATOM 3187 O O . GLN E 1 43 ? 33.511 22.549 45.035 1.00 452.47 265 GLN E O 1
ATOM 3193 N N . LYS E 1 44 ? 34.071 24.564 44.227 1.00 452.47 266 LYS E N 1
ATOM 3194 C CA . LYS E 1 44 ? 34.771 24.985 45.436 1.00 452.47 266 LYS E CA 1
ATOM 3195 C C . LYS E 1 44 ? 33.820 25.007 46.636 1.00 452.47 266 LYS E C 1
ATOM 3196 O O . LYS E 1 44 ? 33.934 24.194 47.556 1.00 452.47 266 LYS E O 1
ATOM 3202 N N . VAL E 1 45 ? 32.885 25.953 46.630 1.00 452.47 267 VAL E N 1
ATOM 3203 C CA . VAL E 1 45 ? 31.912 26.082 47.714 1.00 452.47 267 VAL E CA 1
ATOM 3204 C C . VAL E 1 45 ? 31.120 24.811 47.992 1.00 452.47 267 VAL E C 1
ATOM 3205 O O . VAL E 1 45 ? 30.697 24.579 49.126 1.00 452.47 267 VAL E O 1
ATOM 3209 N N . GLN E 1 46 ? 30.872 24.011 46.962 1.00 452.47 268 GLN E N 1
ATOM 3210 C CA . GLN E 1 46 ? 30.150 22.769 47.182 1.00 452.47 268 GLN E CA 1
ATOM 3211 C C . GLN E 1 46 ? 30.946 21.989 48.239 1.00 452.47 268 GLN E C 1
ATOM 3212 O O . GLN E 1 46 ? 30.421 21.690 49.298 1.00 452.47 268 GLN E O 1
ATOM 3218 N N . LEU E 1 47 ? 32.220 21.705 47.995 1.00 452.47 269 LEU E N 1
ATOM 3219 C CA . LEU E 1 47 ? 32.985 20.937 48.966 1.00 452.47 269 LEU E CA 1
ATOM 3220 C C . LEU E 1 47 ? 32.997 21.635 50.318 1.00 452.47 269 LEU E C 1
ATOM 3221 O O . LEU E 1 47 ? 32.675 21.032 51.341 1.00 452.47 269 LEU E O 1
ATOM 3226 N N . LEU E 1 48 ? 33.369 22.910 50.312 1.00 452.47 270 LEU E N 1
ATOM 3227 C CA . LEU E 1 48 ? 33.422 23.701 51.532 1.00 452.47 270 LEU E CA 1
ATOM 3228 C C . LEU E 1 48 ? 32.097 23.645 52.290 1.00 452.47 270 LEU E C 1
ATOM 3229 O O . LEU E 1 48 ? 32.072 23.367 53.489 1.00 452.47 270 LEU E O 1
ATOM 3234 N N . LEU E 1 49 ? 30.998 23.903 51.585 1.00 452.47 271 LEU E N 1
ATOM 3235 C CA . LEU E 1 49 ? 29.675 23.877 52.198 1.00 452.47 271 LEU E CA 1
ATOM 3236 C C . LEU E 1 49 ? 29.377 22.512 52.805 1.00 452.47 271 LEU E C 1
ATOM 3237 O O . LEU E 1 49 ? 28.780 22.418 53.878 1.00 452.47 271 LEU E O 1
ATOM 3242 N N . CYS E 1 50 ? 29.704 21.387 52.161 1.00 452.47 272 CYS E N 1
ATOM 3243 C CA . CYS E 1 50 ? 29.332 20.105 52.798 1.00 452.47 272 CYS E CA 1
ATOM 3244 C C . CYS E 1 50 ? 29.927 19.943 54.184 1.00 452.47 272 CYS E C 1
ATOM 3245 O O . CYS E 1 50 ? 29.275 19.427 55.095 1.00 452.47 272 CYS E O 1
ATOM 3248 N N . TRP E 1 51 ? 31.168 20.399 54.331 1.00 452.47 273 TRP E N 1
ATOM 3249 C CA . TRP E 1 51 ? 31.843 20.370 55.614 1.00 452.47 273 TRP E CA 1
ATOM 3250 C C . TRP E 1 51 ? 31.018 21.272 56.521 1.00 452.47 273 TRP E C 1
ATOM 3251 O O . TRP E 1 51 ? 30.743 20.910 57.653 1.00 452.47 273 TRP E O 1
ATOM 3262 N N . TYR E 1 52 ? 30.633 22.458 56.044 1.00 452.47 274 TYR E N 1
ATOM 3263 C CA . TYR E 1 52 ? 29.830 23.349 56.894 1.00 452.47 274 TYR E CA 1
ATOM 3264 C C . TYR E 1 52 ? 28.723 22.542 57.548 1.00 452.47 274 TYR E C 1
ATOM 3265 O O . TYR E 1 52 ? 28.584 22.522 58.762 1.00 452.47 274 TYR E O 1
ATOM 3274 N N . GLN E 1 53 ? 27.923 21.854 56.762 1.00 452.47 275 GLN E N 1
ATOM 3275 C CA . GLN E 1 53 ? 26.860 21.095 57.386 1.00 452.47 275 GLN E CA 1
ATOM 3276 C C . GLN E 1 53 ? 27.394 20.068 58.322 1.00 452.47 275 GLN E C 1
ATOM 3277 O O . GLN E 1 53 ? 26.669 19.541 59.149 1.00 452.47 275 GLN E O 1
ATOM 3283 N N . SER E 1 54 ? 28.675 19.779 58.187 1.00 452.47 276 SER E N 1
ATOM 3284 C CA . SER E 1 54 ? 29.285 18.811 59.064 1.00 452.47 276 SER E CA 1
ATOM 3285 C C . SER E 1 54 ? 29.251 19.303 60.533 1.00 452.47 276 SER E C 1
ATOM 3286 O O . SER E 1 54 ? 28.578 18.687 61.366 1.00 452.47 276 SER E O 1
ATOM 3289 N N . HIS E 1 55 ? 29.925 20.416 60.850 1.00 452.47 277 HIS E N 1
ATOM 3290 C CA . HIS E 1 55 ? 29.942 20.962 62.235 1.00 452.47 277 HIS E CA 1
ATOM 3291 C C . HIS E 1 55 ? 28.811 21.989 62.540 1.00 452.47 277 HIS E C 1
ATOM 3292 O O . HIS E 1 55 ? 27.749 21.625 63.074 1.00 452.47 277 HIS E O 1
ATOM 3299 N N . GLY E 1 56 ? 29.052 23.266 62.236 1.00 452.47 278 GLY E N 1
ATOM 3300 C CA . GLY E 1 56 ? 28.048 24.298 62.457 1.00 452.47 278 GLY E CA 1
ATOM 3301 C C . GLY E 1 56 ? 27.323 24.218 63.780 1.00 452.47 278 GLY E C 1
ATOM 3302 O O . GLY E 1 56 ? 26.229 23.660 63.874 1.00 452.47 278 GLY E O 1
ATOM 3303 N N . LYS E 1 57 ? 27.921 24.825 64.790 1.00 452.47 279 LYS E N 1
ATOM 3304 C CA . LYS E 1 57 ? 27.366 24.819 66.119 1.00 452.47 279 LYS E CA 1
ATOM 3305 C C . LYS E 1 57 ? 28.074 25.959 66.804 1.00 452.47 279 LYS E C 1
ATOM 3306 O O . LYS E 1 57 ? 27.568 27.077 66.888 1.00 452.47 279 LYS E O 1
ATOM 3312 N N . SER E 1 58 ? 29.272 25.654 67.273 1.00 452.47 280 SER E N 1
ATOM 3313 C CA . SER E 1 58 ? 30.090 26.626 67.962 1.00 452.47 280 SER E CA 1
ATOM 3314 C C . SER E 1 58 ? 31.536 26.593 67.494 1.00 452.47 280 SER E C 1
ATOM 3315 O O . SER E 1 58 ? 32.112 25.526 67.225 1.00 452.47 280 SER E O 1
ATOM 3318 N N . ASP E 1 59 ? 32.091 27.796 67.370 1.00 452.47 281 ASP E N 1
ATOM 3319 C CA . ASP E 1 59 ? 33.471 28.018 66.962 1.00 452.47 281 ASP E CA 1
ATOM 3320 C C . ASP E 1 59 ? 33.880 27.288 65.664 1.00 452.47 281 ASP E C 1
ATOM 3321 O O . ASP E 1 59 ? 35.020 26.853 65.525 1.00 452.47 281 ASP E O 1
ATOM 3326 N N . ALA E 1 60 ? 32.946 27.185 64.715 1.00 452.47 282 ALA E N 1
ATOM 3327 C CA . ALA E 1 60 ? 33.183 26.521 63.426 1.00 452.47 282 ALA E CA 1
ATOM 3328 C C . ALA E 1 60 ? 34.308 27.155 62.593 1.00 452.47 282 ALA E C 1
ATOM 3329 O O . ALA E 1 60 ? 35.037 26.462 61.881 1.00 452.47 282 ALA E O 1
ATOM 3331 N N . TYR E 1 61 ? 34.433 28.476 62.683 1.00 452.47 283 TYR E N 1
ATOM 3332 C CA . TYR E 1 61 ? 35.446 29.243 61.954 1.00 452.47 283 TYR E CA 1
ATOM 3333 C C . TYR E 1 61 ? 36.833 28.808 62.329 1.00 452.47 283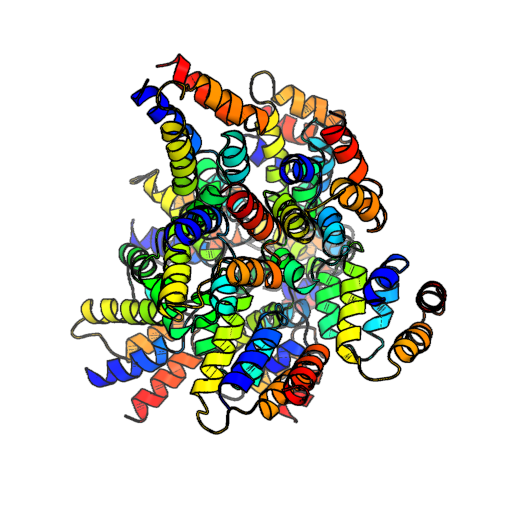 TYR E C 1
ATOM 3334 O O . TYR E 1 61 ? 37.746 28.814 61.502 1.00 452.47 283 TYR E O 1
ATOM 3343 N N . GLN E 1 62 ? 36.987 28.449 63.596 1.00 452.47 284 GLN E N 1
ATOM 3344 C CA . GLN E 1 62 ? 38.266 27.979 64.115 1.00 452.47 284 GLN E CA 1
ATOM 3345 C C . GLN E 1 62 ? 38.626 26.687 63.444 1.00 452.47 284 GLN E C 1
ATOM 3346 O O . GLN E 1 62 ? 39.770 26.464 63.050 1.00 452.47 284 GLN E O 1
ATOM 3352 N N . ASP E 1 63 ? 37.643 25.808 63.355 1.00 452.47 285 ASP E N 1
ATOM 3353 C CA . ASP E 1 63 ? 37.898 24.534 62.728 1.00 452.47 285 ASP E CA 1
ATOM 3354 C C . ASP E 1 63 ? 38.241 24.751 61.251 1.00 452.47 285 ASP E C 1
ATOM 3355 O O . ASP E 1 63 ? 39.084 24.057 60.709 1.00 452.47 285 ASP E O 1
ATOM 3360 N N . LEU E 1 64 ? 37.635 25.746 60.617 1.00 452.47 286 LEU E N 1
ATOM 3361 C CA . LEU E 1 64 ? 37.888 26.016 59.208 1.00 452.47 286 LEU E CA 1
ATOM 3362 C C . LEU E 1 64 ? 39.314 26.512 59.016 1.00 452.47 286 LEU E C 1
ATOM 3363 O O . LEU E 1 64 ? 39.983 26.139 58.056 1.00 452.47 286 LEU E O 1
ATOM 3368 N N . ILE E 1 65 ? 39.772 27.353 59.937 1.00 452.47 287 ILE E N 1
ATOM 3369 C CA . ILE E 1 65 ? 41.118 27.907 59.872 1.00 452.47 287 ILE E CA 1
ATOM 3370 C C . ILE E 1 65 ? 42.171 26.892 60.320 1.00 452.47 287 ILE E C 1
ATOM 3371 O O . ILE E 1 65 ? 43.043 26.510 59.539 1.00 452.47 287 ILE E O 1
ATOM 3376 N N . LYS E 1 66 ? 42.047 26.444 61.571 1.00 452.47 288 LYS E N 1
ATOM 3377 C CA . LYS E 1 66 ? 42.957 25.465 62.151 1.00 452.47 288 LYS E CA 1
ATOM 3378 C C . LYS E 1 66 ? 43.067 24.227 61.274 1.00 452.47 288 LYS E C 1
ATOM 3379 O O . LYS E 1 66 ? 44.169 23.772 60.953 1.00 452.47 288 LYS E O 1
ATOM 3385 N N . GLY E 1 67 ? 41.913 23.681 60.908 1.00 452.47 289 GLY E N 1
ATOM 3386 C CA . GLY E 1 67 ? 41.884 22.493 60.078 1.00 452.47 289 GLY E CA 1
ATOM 3387 C C . GLY E 1 67 ? 42.467 22.725 58.697 1.00 452.47 289 GLY E C 1
ATOM 3388 O O . GLY E 1 67 ? 43.112 21.854 58.128 1.00 452.47 289 GLY E O 1
ATOM 3389 N N . LEU E 1 68 ? 42.235 23.904 58.153 1.00 452.47 290 LEU E N 1
ATOM 3390 C CA . LEU E 1 68 ? 42.726 24.269 56.832 1.00 452.47 290 LEU E CA 1
ATOM 3391 C C . LEU E 1 68 ? 44.247 24.218 56.779 1.00 452.47 290 LEU E C 1
ATOM 3392 O O . LEU E 1 68 ? 44.844 24.025 55.717 1.00 452.47 290 LEU E O 1
ATOM 3397 N N . LYS E 1 69 ? 44.845 24.466 57.935 1.00 452.47 291 LYS E N 1
ATOM 3398 C CA . LYS E 1 69 ? 46.296 24.475 58.085 1.00 452.47 291 LYS E CA 1
ATOM 3399 C C . LYS E 1 69 ? 46.826 23.048 58.305 1.00 452.47 291 LYS E C 1
ATOM 3400 O O . LYS E 1 69 ? 47.945 22.724 57.899 1.00 452.47 291 LYS E O 1
ATOM 3406 N N . LYS E 1 70 ? 46.008 22.219 58.959 1.00 452.47 292 LYS E N 1
ATOM 3407 C CA . LYS E 1 70 ? 46.349 20.831 59.267 1.00 452.47 292 LYS E CA 1
ATOM 3408 C C . LYS E 1 70 ? 46.125 19.901 58.066 1.00 452.47 292 LYS E C 1
ATOM 3409 O O . LYS E 1 70 ? 46.555 18.750 58.071 1.00 452.47 292 LYS E O 1
ATOM 3415 N N . ALA E 1 71 ? 45.465 20.417 57.032 1.00 452.47 293 ALA E N 1
ATOM 3416 C CA . ALA E 1 71 ? 45.151 19.645 55.832 1.00 452.47 293 ALA E CA 1
ATOM 3417 C C . ALA E 1 71 ? 46.159 19.892 54.717 1.00 452.47 293 ALA E C 1
ATOM 3418 O O . ALA E 1 71 ? 45.816 19.806 53.5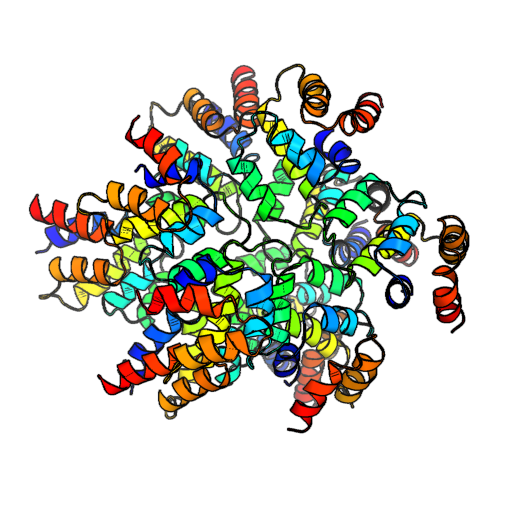29 1.00 452.47 293 ALA E O 1
ATOM 3420 N N . GLU E 1 72 ? 47.401 20.173 55.124 1.00 452.47 294 GLU E N 1
ATOM 3421 C CA . GLU E 1 72 ? 48.543 20.479 54.244 1.00 452.47 294 GLU E CA 1
ATOM 3422 C C . GLU E 1 72 ? 48.332 21.700 53.315 1.00 452.47 294 GLU E C 1
ATOM 3423 O O . GLU E 1 72 ? 48.806 21.690 52.169 1.00 452.47 294 GLU E O 1
ATOM 3429 N N . CYS E 1 73 ? 47.614 22.724 53.820 1.00 452.47 295 CYS E N 1
ATOM 3430 C CA . CYS E 1 73 ? 47.416 23.995 53.104 1.00 452.47 295 CYS E CA 1
ATOM 3431 C C . CYS E 1 73 ? 48.278 25.109 53.690 1.00 452.47 295 CYS E C 1
ATOM 3432 O O . CYS E 1 73 ? 49.328 25.407 53.130 1.00 452.47 295 CYS E O 1
ATOM 3435 N N . ARG E 1 74 ? 47.841 25.724 54.801 1.00 452.47 296 ARG E N 1
ATOM 3436 C CA . ARG E 1 74 ? 48.569 26.854 55.436 1.00 452.47 296 ARG E CA 1
ATOM 3437 C C . ARG E 1 74 ? 48.645 28.004 54.452 1.00 452.47 296 ARG E C 1
ATOM 3438 O O . ARG E 1 74 ? 49.651 28.727 54.401 1.00 452.47 296 ARG E O 1
ATOM 3446 N N . ARG E 1 75 ? 47.569 28.160 53.694 1.00 452.47 297 ARG E N 1
ATOM 3447 C CA . ARG E 1 75 ? 47.502 29.167 52.659 1.00 452.47 297 ARG E CA 1
ATOM 3448 C C . ARG E 1 75 ? 46.050 29.547 52.345 1.00 452.47 297 ARG E C 1
ATOM 3449 O O . ARG E 1 75 ? 45.767 30.706 52.017 1.00 452.47 297 ARG E O 1
ATOM 3457 N N . THR E 1 76 ? 45.126 28.588 52.449 1.00 452.47 298 THR E N 1
ATOM 3458 C CA . THR E 1 76 ? 43.722 28.865 52.148 1.00 452.47 298 THR E CA 1
ATOM 3459 C C . THR E 1 76 ? 43.095 29.604 53.329 1.00 452.47 298 THR E C 1
ATOM 3460 O O . THR E 1 76 ? 42.346 30.556 53.135 1.00 452.47 298 THR E O 1
ATOM 3464 N N . LEU E 1 77 ? 43.414 29.173 54.543 1.00 452.47 299 LEU E N 1
ATOM 3465 C CA . LEU E 1 77 ? 42.955 29.773 55.786 1.00 452.47 299 LEU E CA 1
ATOM 3466 C C . LEU E 1 77 ? 43.394 31.218 55.888 1.00 452.47 299 LEU E C 1
ATOM 3467 O O . LEU E 1 77 ? 42.835 31.989 56.666 1.00 452.47 299 LEU E O 1
ATOM 3472 N N . ASP E 1 78 ? 44.414 31.609 55.106 1.00 452.47 300 ASP E N 1
ATOM 3473 C CA . ASP E 1 78 ? 44.940 32.999 55.107 1.00 452.47 300 ASP E CA 1
ATOM 3474 C C . ASP E 1 78 ? 44.042 34.033 54.404 1.00 452.47 300 ASP E C 1
ATOM 3475 O O . ASP E 1 78 ? 43.838 35.144 54.909 1.00 452.47 300 ASP E O 1
ATOM 3480 N N . LYS E 1 79 ? 43.548 33.681 53.217 1.00 452.47 301 LYS E N 1
ATOM 3481 C CA . LYS E 1 79 ? 42.674 34.568 52.443 1.00 452.47 301 LYS E CA 1
ATOM 3482 C C . LYS E 1 79 ? 41.286 34.684 53.122 1.00 452.47 301 LYS E C 1
ATOM 3483 O O . LYS E 1 79 ? 40.628 35.722 52.994 1.00 452.47 301 LYS E O 1
ATOM 3489 N N . PHE E 1 80 ? 40.854 33.614 53.819 1.00 452.47 302 PHE E N 1
ATOM 3490 C CA . PHE E 1 80 ? 39.564 33.546 54.575 1.00 452.47 302 PHE E CA 1
ATOM 3491 C C . PHE E 1 80 ? 39.722 34.323 55.870 1.00 452.47 302 PHE E C 1
ATOM 3492 O O . PHE E 1 80 ? 38.741 34.823 56.434 1.00 452.47 302 PHE E O 1
ATOM 3500 N N . GLN E 1 81 ? 40.959 34.374 56.359 1.00 452.47 303 GLN E N 1
ATOM 3501 C CA . GLN E 1 81 ? 41.256 35.088 57.585 1.00 452.47 303 GLN E CA 1
ATOM 3502 C C . GLN E 1 81 ? 40.975 36.561 57.270 1.00 452.47 303 GLN E C 1
ATOM 3503 O O . GLN E 1 81 ? 40.498 37.287 58.134 1.00 452.47 303 GLN E O 1
ATOM 3509 N N . ASP E 1 82 ? 41.237 36.981 56.022 1.00 452.47 304 ASP E N 1
ATOM 3510 C CA . ASP E 1 82 ? 41.000 38.368 55.572 1.00 452.47 304 ASP E CA 1
ATOM 3511 C C . ASP E 1 82 ? 39.507 38.711 55.390 1.00 452.47 304 ASP E C 1
ATOM 3512 O O . ASP E 1 82 ? 39.130 39.875 55.523 1.00 452.47 304 ASP E O 1
ATOM 3517 N N . MET E 1 83 ? 38.683 37.701 55.073 1.00 452.47 305 MET E N 1
ATOM 3518 C CA . MET E 1 83 ? 37.227 37.846 54.852 1.00 452.47 305 MET E CA 1
ATOM 3519 C C . MET E 1 83 ? 36.417 37.964 56.153 1.00 452.47 305 MET E C 1
ATOM 3520 O O . MET E 1 83 ? 35.545 38.830 56.259 1.00 452.47 305 MET E O 1
ATOM 3525 N N . VAL E 1 84 ? 36.661 37.065 57.111 1.00 452.47 306 VAL E N 1
ATOM 3526 C CA . VAL E 1 84 ? 35.985 37.127 58.407 1.00 452.47 306 VAL E CA 1
ATOM 3527 C C . VAL E 1 84 ? 36.525 38.387 59.084 1.00 452.47 306 VAL E C 1
ATOM 3528 O O . VAL E 1 84 ? 35.760 39.112 59.705 1.00 452.47 306 VAL E O 1
ATOM 3532 N N . GLN E 1 85 ? 37.843 38.624 58.949 1.00 452.47 307 GLN E N 1
ATOM 3533 C CA . GLN E 1 85 ? 38.525 39.825 59.494 1.00 452.47 307 GLN E CA 1
ATOM 3534 C C . GLN E 1 85 ? 37.686 41.004 59.004 1.00 452.47 307 GLN E C 1
ATOM 3535 O O . GLN E 1 85 ? 37.251 41.859 59.778 1.00 452.47 307 GLN E O 1
ATOM 3541 N N . LYS E 1 86 ? 37.490 41.037 57.687 1.00 452.47 308 LYS E N 1
ATOM 3542 C CA . LYS E 1 86 ? 36.711 42.081 57.034 1.00 452.47 308 LYS E CA 1
ATOM 3543 C C . LYS E 1 86 ? 35.286 41.954 57.542 1.00 452.47 308 LYS E C 1
ATOM 3544 O O . LYS E 1 86 ? 34.854 42.805 58.350 1.00 452.47 308 LYS E O 1
ATOM 3551 N N . GLY F 2 1 ? 16.649 -11.440 55.607 1.00 452.47 93 GLY H N 1
ATOM 3552 C CA . GLY F 2 1 ? 15.706 -11.408 54.478 1.00 452.47 93 GLY H CA 1
ATOM 3553 C C . GLY F 2 1 ? 15.624 -10.087 53.734 1.00 452.47 93 GLY H C 1
ATOM 3554 O O . GLY F 2 1 ? 16.511 -9.754 52.943 1.00 452.47 93 GLY H O 1
ATOM 3555 N N . GLU F 2 2 ? 14.558 -9.334 54.016 1.00 452.47 94 GLU H N 1
ATOM 3556 C CA . GLU F 2 2 ? 14.266 -8.042 53.373 1.00 452.47 94 GLU H CA 1
ATOM 3557 C C . GLU F 2 2 ? 14.955 -6.752 53.906 1.00 452.47 94 GLU H C 1
ATOM 3558 O O . GLU F 2 2 ? 15.467 -5.957 53.102 1.00 452.47 94 GLU H O 1
ATOM 3564 N N . GLU F 2 3 ? 14.949 -6.533 55.232 1.00 452.47 95 GLU H N 1
ATOM 3565 C CA . GLU F 2 3 ? 15.561 -5.326 55.862 1.00 452.47 95 GLU H CA 1
ATOM 3566 C C . GLU F 2 3 ? 17.085 -5.494 55.963 1.00 452.47 95 GLU H C 1
ATOM 3567 O O . GLU F 2 3 ? 17.821 -4.498 56.079 1.00 452.47 95 GLU H O 1
ATOM 3573 N N . ASP F 2 4 ? 17.523 -6.764 55.964 1.00 452.47 96 ASP H N 1
ATOM 3574 C CA . ASP F 2 4 ? 18.941 -7.140 56.021 1.00 452.47 96 ASP H CA 1
ATOM 3575 C C . ASP F 2 4 ? 19.562 -6.587 54.720 1.00 452.47 96 ASP H C 1
ATOM 3576 O O . ASP F 2 4 ? 20.546 -5.839 54.749 1.00 452.47 96 ASP H O 1
ATOM 3581 N N . LEU F 2 5 ? 18.980 -6.959 53.578 1.00 452.47 97 LEU H N 1
ATOM 3582 C CA . LEU F 2 5 ? 19.455 -6.508 52.279 1.00 452.47 97 LEU H CA 1
ATOM 3583 C C . LEU F 2 5 ? 19.434 -4.989 52.194 1.00 452.47 97 LEU H C 1
ATOM 3584 O O . LEU F 2 5 ? 20.301 -4.387 51.564 1.00 452.47 97 LEU H O 1
ATOM 3589 N N . CYS F 2 6 ? 18.445 -4.368 52.850 1.00 452.47 98 CYS H N 1
ATOM 3590 C CA . CYS F 2 6 ? 18.274 -2.906 52.892 1.00 452.47 98 CYS H CA 1
ATOM 3591 C C . CYS F 2 6 ? 19.471 -2.254 53.568 1.00 452.47 98 CYS H C 1
ATOM 3592 O O . CYS F 2 6 ? 20.052 -1.293 53.058 1.00 452.47 98 CYS H O 1
ATOM 3595 N N . ALA F 2 7 ? 19.795 -2.765 54.752 1.00 452.47 99 ALA H N 1
ATOM 3596 C CA . ALA F 2 7 ? 20.916 -2.263 55.534 1.00 452.47 99 ALA H CA 1
ATOM 3597 C C . ALA F 2 7 ? 22.227 -2.430 54.762 1.00 452.47 99 ALA H C 1
ATOM 3598 O O . ALA F 2 7 ? 23.105 -1.569 54.811 1.00 452.47 99 ALA H O 1
ATOM 3600 N N . ALA F 2 8 ? 22.356 -3.543 54.046 1.00 452.47 100 ALA H N 1
ATOM 3601 C CA . ALA F 2 8 ? 23.567 -3.794 53.270 1.00 452.47 100 ALA H CA 1
ATOM 3602 C C . ALA F 2 8 ? 23.661 -2.840 52.081 1.00 452.47 100 ALA H C 1
ATOM 3603 O O . ALA F 2 8 ? 24.744 -2.323 51.793 1.00 452.47 100 ALA H O 1
ATOM 3605 N N . PHE F 2 9 ? 22.532 -2.600 51.401 1.00 452.47 101 PHE H N 1
ATOM 3606 C CA . PHE F 2 9 ? 22.487 -1.697 50.232 1.00 452.47 101 PHE H CA 1
ATOM 3607 C C . PHE F 2 9 ? 22.924 -0.290 50.608 1.00 452.47 101 PHE H C 1
ATOM 3608 O O . PHE F 2 9 ? 23.595 0.409 49.844 1.00 452.47 101 PHE H O 1
ATOM 3616 N N . ASN F 2 10 ? 22.534 0.113 51.808 1.00 452.47 102 ASN H N 1
ATOM 3617 C CA . ASN F 2 10 ? 22.863 1.429 52.327 1.00 452.47 102 ASN H CA 1
ATOM 3618 C C . ASN F 2 10 ? 24.356 1.614 52.565 1.00 452.47 102 ASN H C 1
ATOM 3619 O O . ASN F 2 10 ? 24.888 2.693 52.329 1.00 452.47 102 ASN H O 1
ATOM 3624 N N . VAL F 2 11 ? 25.027 0.566 53.033 1.00 452.47 103 VAL H N 1
ATOM 3625 C CA . VAL F 2 11 ? 26.458 0.635 53.282 1.00 452.47 103 VAL H CA 1
ATOM 3626 C C . VAL F 2 11 ? 27.152 0.618 51.933 1.00 452.47 103 VAL H C 1
ATOM 3627 O O . VAL F 2 11 ? 28.101 1.369 51.713 1.00 452.47 103 VAL H O 1
ATOM 3631 N N . ILE F 2 12 ? 26.670 -0.227 51.017 1.00 452.47 104 ILE H N 1
ATOM 3632 C CA . ILE F 2 12 ? 27.300 -0.316 49.706 1.00 452.47 104 ILE H CA 1
ATOM 3633 C C . ILE F 2 12 ? 27.093 0.952 48.877 1.00 452.47 104 ILE H C 1
ATOM 3634 O O . ILE F 2 12 ? 28.045 1.509 48.332 1.00 452.47 104 ILE H O 1
ATOM 3639 N N . CYS F 2 13 ? 25.831 1.346 48.754 1.00 452.47 105 CYS H N 1
ATOM 3640 C CA . CYS F 2 13 ? 25.490 2.520 47.996 1.00 452.47 105 CYS H CA 1
ATOM 3641 C C . CYS F 2 13 ? 26.321 3.702 48.476 1.00 452.47 105 CYS H C 1
ATOM 3642 O O . CYS F 2 13 ? 26.961 4.363 47.675 1.00 452.47 105 CYS H O 1
ATOM 3645 N N . ASP F 2 14 ? 26.378 3.956 49.777 1.00 452.47 106 ASP H N 1
ATOM 3646 C CA . ASP F 2 14 ? 27.195 5.088 50.232 1.00 452.47 106 ASP H CA 1
ATOM 3647 C C . ASP F 2 14 ? 28.670 4.789 50.348 1.00 452.47 106 ASP H C 1
ATOM 3648 O O . ASP F 2 14 ? 29.363 5.465 51.107 1.00 452.47 106 ASP H O 1
ATOM 3653 N N . ASN F 2 15 ? 29.183 3.808 49.619 1.00 452.47 107 ASN H N 1
ATOM 3654 C CA . ASN F 2 15 ? 30.597 3.541 49.809 1.00 452.47 107 ASN H CA 1
ATOM 3655 C C . ASN F 2 15 ? 31.397 3.090 48.608 1.00 452.47 107 ASN H C 1
ATOM 3656 O O . ASN F 2 15 ? 32.623 3.186 48.606 1.00 452.47 107 ASN H O 1
ATOM 3661 N N . VAL F 2 16 ? 30.714 2.594 47.589 1.00 452.47 108 VAL H N 1
ATOM 3662 C CA . VAL F 2 16 ? 31.404 2.125 46.398 1.00 452.47 108 VAL H CA 1
ATOM 3663 C C . VAL F 2 16 ? 31.953 3.256 45.551 1.00 452.47 108 VAL H C 1
ATOM 3664 O O . VAL F 2 16 ? 33.126 3.607 45.605 1.00 452.47 108 VAL H O 1
ATOM 3668 N N . GLY F 2 17 ? 31.065 3.819 44.751 1.00 452.47 109 GLY H N 1
ATOM 3669 C CA . GLY F 2 17 ? 31.445 4.889 43.864 1.00 452.47 109 GLY H CA 1
ATOM 3670 C C . GLY F 2 17 ? 32.192 4.355 42.655 1.00 452.47 109 GLY H C 1
ATOM 3671 O O . GLY F 2 17 ? 31.782 3.377 42.019 1.00 452.47 109 GLY H O 1
ATOM 3672 N N . LYS F 2 18 ? 33.301 5.020 42.349 1.00 452.47 110 LYS H N 1
ATOM 3673 C CA . LYS F 2 18 ? 34.152 4.689 41.218 1.00 452.47 110 LYS H CA 1
ATOM 3674 C C . LYS F 2 18 ? 33.834 3.351 40.568 1.00 452.47 110 LYS H C 1
ATOM 3675 O O . LYS F 2 18 ? 33.025 3.290 39.662 1.00 452.47 110 LYS H O 1
ATOM 3681 N N . ASP F 2 19 ? 34.427 2.264 41.027 1.00 452.47 111 ASP H N 1
ATOM 3682 C CA . ASP F 2 19 ? 34.150 0.988 40.373 1.00 452.47 111 ASP H CA 1
ATOM 3683 C C . ASP F 2 19 ? 32.839 0.297 40.616 1.00 452.47 111 ASP H C 1
ATOM 3684 O O . ASP F 2 19 ? 32.781 -0.927 40.817 1.00 452.47 111 ASP H O 1
ATOM 3689 N N . TRP F 2 20 ? 31.769 1.073 40.558 1.00 452.47 112 TRP H N 1
ATOM 3690 C CA . TRP F 2 20 ? 30.432 0.514 40.702 1.00 452.47 112 TRP H CA 1
ATOM 3691 C C . TRP F 2 20 ? 30.218 -0.506 39.563 1.00 452.47 112 TRP H C 1
ATOM 3692 O O . TRP F 2 20 ? 29.935 -1.661 39.827 1.00 452.47 112 TRP H O 1
ATOM 3703 N N . ARG F 2 21 ? 30.384 -0.070 38.312 1.00 452.47 113 ARG H N 1
ATOM 3704 C CA . ARG F 2 21 ? 30.201 -0.953 37.166 1.00 452.47 113 ARG H CA 1
ATOM 3705 C C . ARG F 2 21 ? 30.911 -2.300 37.296 1.00 452.47 113 ARG H C 1
ATOM 3706 O O . ARG F 2 21 ? 30.389 -3.321 36.842 1.00 452.47 113 ARG H O 1
ATOM 3714 N N . ARG F 2 22 ? 32.100 -2.302 37.893 1.00 452.47 114 ARG H N 1
ATOM 3715 C CA . ARG F 2 22 ? 32.837 -3.539 38.092 1.00 452.47 114 ARG H CA 1
ATOM 3716 C C . ARG F 2 22 ? 31.937 -4.440 38.904 1.00 452.47 114 ARG H C 1
ATOM 3717 O O . ARG F 2 22 ? 31.740 -5.609 38.613 1.00 452.47 114 ARG H O 1
ATOM 3725 N N . LEU F 2 23 ? 31.375 -3.860 39.935 1.00 452.47 115 LEU H N 1
ATOM 3726 C CA . LEU F 2 23 ? 30.503 -4.537 40.883 1.00 452.47 115 LEU H CA 1
ATOM 3727 C C . LEU F 2 23 ? 29.259 -5.075 40.181 1.00 452.47 115 LEU H C 1
ATOM 3728 O O . LEU F 2 23 ? 28.878 -6.232 40.368 1.00 452.47 115 LEU H O 1
ATOM 3733 N N . ALA F 2 24 ? 28.660 -4.214 39.350 1.00 452.47 116 ALA H N 1
ATOM 3734 C CA . ALA F 2 24 ? 27.472 -4.557 38.570 1.00 452.47 116 ALA H CA 1
ATOM 3735 C C . ALA F 2 24 ? 27.711 -5.856 37.827 1.00 452.47 116 ALA H C 1
ATOM 3736 O O . ALA F 2 24 ? 26.951 -6.804 37.941 1.00 452.47 116 ALA H O 1
ATOM 3738 N N . ARG F 2 25 ? 28.790 -5.898 37.070 1.00 452.47 117 ARG H N 1
ATOM 3739 C CA . ARG F 2 25 ? 29.116 -7.091 36.309 1.00 452.47 117 ARG H CA 1
ATOM 3740 C C . ARG F 2 25 ? 29.238 -8.343 37.166 1.00 452.47 117 ARG H C 1
ATOM 3741 O O . ARG F 2 25 ? 28.773 -9.411 36.766 1.00 452.47 117 ARG H O 1
ATOM 3749 N N . GLN F 2 26 ? 29.869 -8.218 38.335 1.00 452.47 118 GLN H N 1
ATOM 3750 C CA . GLN F 2 26 ? 30.029 -9.356 39.256 1.00 452.47 118 GLN H CA 1
ATOM 3751 C C . GLN F 2 26 ? 28.700 -9.929 39.735 1.00 452.47 118 GLN H C 1
ATOM 3752 O O . GLN F 2 26 ? 28.585 -11.119 40.013 1.00 452.47 118 GLN H O 1
ATOM 3758 N N . LEU F 2 27 ? 27.707 -9.060 39.856 1.00 452.47 119 LEU H N 1
ATOM 3759 C CA . LEU F 2 27 ? 26.370 -9.427 40.305 1.00 452.47 119 LEU H CA 1
ATOM 3760 C C . LEU F 2 27 ? 25.601 -9.970 39.107 1.00 452.47 119 LEU H C 1
ATOM 3761 O O . LEU F 2 27 ? 24.377 -10.089 39.138 1.00 452.47 119 LEU H O 1
ATOM 3766 N N . LYS F 2 28 ? 26.384 -10.332 38.089 1.00 452.47 120 LYS H N 1
ATOM 3767 C CA . LYS F 2 28 ? 25.868 -10.875 36.846 1.00 452.47 120 LYS H CA 1
ATOM 3768 C C . LYS F 2 28 ? 24.795 -9.968 36.275 1.00 452.47 120 LYS H C 1
ATOM 3769 O O . LYS F 2 28 ? 23.720 -10.432 35.895 1.00 452.47 120 LYS H O 1
ATOM 3775 N N . VAL F 2 29 ? 25.086 -8.670 36.225 1.00 452.47 121 VAL H N 1
ATOM 3776 C CA . VAL F 2 29 ? 24.123 -7.720 35.682 1.00 452.47 121 VAL H CA 1
ATOM 3777 C C . VAL F 2 29 ? 24.499 -7.349 34.250 1.00 452.47 121 VAL H C 1
ATOM 3778 O O . VAL F 2 29 ? 25.526 -6.705 34.019 1.00 452.47 121 VAL H O 1
ATOM 3782 N N . SER F 2 30 ? 23.670 -7.778 33.299 1.00 452.47 122 SER H N 1
ATOM 3783 C CA . SER F 2 30 ? 23.917 -7.508 31.897 1.00 452.47 122 SER H CA 1
ATOM 3784 C C . SER F 2 30 ? 24.254 -6.036 31.707 1.00 452.47 122 SER H C 1
ATOM 3785 O O . SER F 2 30 ? 23.767 -5.172 32.432 1.00 452.47 122 SER H O 1
ATOM 3788 N N . ASP F 2 31 ? 25.128 -5.753 30.748 1.00 452.47 123 ASP H N 1
ATOM 3789 C CA . ASP F 2 31 ? 25.514 -4.371 30.462 1.00 452.47 123 ASP H CA 1
ATOM 3790 C C . ASP F 2 31 ? 24.350 -3.720 29.754 1.00 452.47 123 ASP H C 1
ATOM 3791 O O . ASP F 2 31 ? 24.222 -2.489 29.741 1.00 452.47 123 ASP H O 1
ATOM 3796 N N . THR F 2 32 ? 23.498 -4.555 29.156 1.00 452.47 124 THR H N 1
ATOM 3797 C CA . THR F 2 32 ? 22.308 -4.062 28.442 1.00 452.47 124 THR H CA 1
ATOM 3798 C C . THR F 2 32 ? 21.555 -3.225 29.455 1.00 452.47 124 THR H C 1
ATOM 3799 O O . THR F 2 32 ? 20.925 -2.218 29.125 1.00 452.47 124 THR H O 1
ATOM 3803 N N . LYS F 2 33 ? 21.632 -3.657 30.705 1.00 452.47 125 LYS H N 1
ATOM 3804 C CA . LYS F 2 33 ? 21.001 -2.915 31.767 1.00 452.47 125 LYS H CA 1
ATOM 3805 C C . LYS F 2 33 ? 22.001 -1.844 32.240 1.00 452.47 125 LYS H C 1
ATOM 3806 O O . LYS F 2 33 ? 21.680 -0.643 32.236 1.00 452.47 125 LYS H O 1
ATOM 3812 N N . ILE F 2 34 ? 23.226 -2.268 32.574 1.00 452.47 126 ILE H N 1
ATOM 3813 C CA . ILE F 2 34 ? 24.203 -1.318 33.093 1.00 452.47 126 ILE H CA 1
ATOM 3814 C C . ILE F 2 34 ? 24.236 -0.067 32.210 1.00 452.47 126 ILE H C 1
ATOM 3815 O O . ILE F 2 34 ? 24.451 1.045 32.694 1.00 452.47 126 ILE H O 1
ATOM 3820 N N . ASP F 2 35 ? 24.034 -0.244 30.929 1.00 452.47 127 ASP H N 1
ATOM 3821 C CA . ASP F 2 35 ? 24.031 0.888 30.067 1.00 452.47 127 ASP H CA 1
ATOM 3822 C C . ASP F 2 35 ? 22.935 1.840 30.523 1.00 452.47 127 ASP H C 1
ATOM 3823 O O . ASP F 2 35 ? 23.191 2.995 30.866 1.00 452.47 127 ASP H O 1
ATOM 3828 N N . SER F 2 36 ? 21.714 1.311 30.528 1.00 452.47 128 SER H N 1
ATOM 3829 C CA . SER F 2 36 ? 20.515 2.030 30.937 1.00 452.47 128 SER H CA 1
ATOM 3830 C C . SER F 2 36 ? 20.725 2.768 32.245 1.00 452.47 128 SER H C 1
ATOM 3831 O O . SER F 2 36 ? 20.393 3.930 32.390 1.00 452.47 128 SER H O 1
ATOM 3834 N N . ILE F 2 37 ? 21.321 2.094 33.200 1.00 452.47 129 ILE H N 1
ATOM 3835 C CA . ILE F 2 37 ? 21.460 2.683 34.531 1.00 452.47 129 ILE H CA 1
ATOM 3836 C C . ILE F 2 37 ? 22.325 3.944 34.486 1.00 452.47 129 ILE H C 1
ATOM 3837 O O . ILE F 2 37 ? 22.076 4.904 35.221 1.00 452.47 129 ILE H O 1
ATOM 3842 N N . GLU F 2 38 ? 23.330 3.918 33.637 1.00 452.47 130 GLU H N 1
ATOM 3843 C CA . GLU F 2 38 ? 24.208 5.062 33.492 1.00 452.47 130 GLU H CA 1
ATOM 3844 C C . GLU F 2 38 ? 23.308 6.160 32.975 1.00 452.47 130 GLU H C 1
ATOM 3845 O O . GLU F 2 38 ? 23.374 7.315 33.390 1.00 452.47 130 GLU H O 1
ATOM 3851 N N . ASP F 2 39 ? 22.466 5.748 32.044 1.00 452.47 131 ASP H N 1
ATOM 3852 C CA . ASP F 2 39 ? 21.521 6.628 31.448 1.00 452.47 131 ASP H CA 1
ATOM 3853 C C . ASP F 2 39 ? 20.556 7.319 32.409 1.00 452.47 131 ASP H C 1
ATOM 3854 O O . ASP F 2 39 ? 20.607 8.525 32.552 1.00 452.47 131 ASP H O 1
ATOM 3859 N N . ARG F 2 40 ? 19.654 6.553 33.024 1.00 452.47 132 ARG H N 1
ATOM 3860 C CA . ARG F 2 40 ? 18.640 7.053 33.968 1.00 452.47 132 ARG H CA 1
ATOM 3861 C C . ARG F 2 40 ? 19.169 8.001 35.077 1.00 452.47 132 ARG H C 1
ATOM 3862 O O . ARG F 2 40 ? 18.615 9.084 35.301 1.00 452.47 132 ARG H O 1
ATOM 3870 N N . TYR F 2 41 ? 20.243 7.628 35.767 1.00 452.47 133 TYR H N 1
ATOM 3871 C CA . TYR F 2 41 ? 20.769 8.516 36.806 1.00 452.47 133 TYR H CA 1
ATOM 3872 C C . TYR F 2 41 ? 22.157 9.097 36.532 1.00 452.47 133 TYR H C 1
ATOM 3873 O O . TYR F 2 41 ? 23.107 8.866 37.280 1.00 452.47 133 TYR H O 1
ATOM 3882 N N . PRO F 2 42 ? 22.291 9.875 35.454 1.00 452.47 134 PRO H N 1
ATOM 3883 C CA . PRO F 2 42 ? 23.585 10.469 35.131 1.00 452.47 134 PRO H CA 1
ATOM 3884 C C . PRO F 2 42 ? 24.056 11.320 36.299 1.00 452.47 134 PRO H C 1
ATOM 3885 O O . PRO F 2 42 ? 25.245 11.474 36.529 1.00 452.47 134 PRO H O 1
ATOM 3889 N N . ARG F 2 43 ? 23.104 11.824 37.073 1.00 452.47 135 ARG H N 1
ATOM 3890 C CA . ARG F 2 43 ? 23.432 12.670 38.214 1.00 452.47 135 ARG H CA 1
ATOM 3891 C C . ARG F 2 43 ? 24.184 12.045 39.377 1.00 452.47 135 ARG H C 1
ATOM 3892 O O . ARG F 2 43 ? 25.369 12.329 39.567 1.00 452.47 135 ARG H O 1
ATOM 3900 N N . ASN F 2 44 ? 23.505 11.207 40.163 1.00 452.47 136 ASN H N 1
ATOM 3901 C CA . ASN F 2 44 ? 24.142 10.607 41.342 1.00 452.47 136 ASN H CA 1
ATOM 3902 C C . ASN F 2 44 ? 24.690 9.218 41.248 1.00 452.47 136 ASN H C 1
ATOM 3903 O O . ASN F 2 44 ? 23.992 8.255 40.886 1.00 452.47 136 ASN H O 1
ATOM 3908 N N . LEU F 2 45 ? 25.968 9.134 41.618 1.00 452.47 137 LEU H N 1
ATOM 3909 C CA . LEU F 2 45 ? 26.661 7.855 41.530 1.00 452.47 137 LEU H CA 1
ATOM 3910 C C . LEU F 2 45 ? 26.059 6.874 42.514 1.00 452.47 137 LEU H C 1
ATOM 3911 O O . LEU F 2 45 ? 25.905 5.689 42.223 1.00 452.47 137 LEU H O 1
ATOM 3916 N N . THR F 2 46 ? 25.526 7.428 43.612 1.00 452.47 138 THR H N 1
ATOM 3917 C CA . THR F 2 46 ? 24.892 6.646 44.676 1.00 452.47 138 THR H CA 1
ATOM 3918 C C . THR F 2 46 ? 23.615 5.950 44.266 1.00 452.47 138 THR H C 1
ATOM 3919 O O . THR F 2 46 ? 23.315 4.864 44.746 1.00 452.47 138 THR H O 1
ATOM 3923 N N . GLU F 2 47 ? 22.839 6.597 43.422 1.00 452.47 139 GLU H N 1
ATOM 3924 C CA . GLU F 2 47 ? 21.582 6.049 42.969 1.00 452.47 139 GLU H CA 1
ATOM 3925 C C . GLU F 2 47 ? 21.844 4.899 42.039 1.00 452.47 139 GLU H C 1
ATOM 3926 O O . GLU F 2 47 ? 21.372 3.780 42.270 1.00 452.47 139 GLU H O 1
ATOM 3932 N N . ARG F 2 48 ? 22.620 5.188 40.998 1.00 452.47 140 ARG H N 1
ATOM 3933 C CA . ARG F 2 48 ? 23.016 4.192 40.004 1.00 452.47 140 ARG H CA 1
ATOM 3934 C C . ARG F 2 48 ? 23.360 2.869 40.681 1.00 452.47 140 ARG H C 1
ATOM 3935 O O . ARG F 2 48 ? 22.788 1.839 40.366 1.00 452.47 140 ARG H O 1
ATOM 3943 N N . VAL F 2 49 ? 24.301 2.902 41.614 1.00 452.47 141 VAL H N 1
ATOM 3944 C CA . VAL F 2 49 ? 24.709 1.703 42.345 1.00 452.47 141 VAL H CA 1
ATOM 3945 C C . VAL F 2 49 ? 23.540 0.954 42.917 1.00 452.47 141 VAL H C 1
ATOM 3946 O O . VAL F 2 49 ? 23.333 -0.218 42.622 1.00 452.47 141 VAL H O 1
ATOM 3950 N N . ARG F 2 50 ? 22.840 1.633 43.815 1.00 452.47 142 ARG H N 1
ATOM 3951 C CA . ARG F 2 50 ? 21.697 1.052 44.443 1.00 452.47 142 ARG H CA 1
ATOM 3952 C C . ARG F 2 50 ? 20.913 0.383 43.370 1.00 452.47 142 ARG H C 1
ATOM 3953 O O . ARG F 2 50 ? 20.771 -0.829 43.371 1.00 452.47 142 ARG H O 1
ATOM 3961 N N . GLU F 2 51 ? 20.366 1.173 42.462 1.00 452.47 143 GLU H N 1
ATOM 3962 C CA . GLU F 2 51 ? 19.611 0.594 41.371 1.00 452.47 143 GLU H CA 1
ATOM 3963 C C . GLU F 2 51 ? 20.260 -0.719 40.943 1.00 452.47 143 GLU H C 1
ATOM 3964 O O . GLU F 2 51 ? 19.621 -1.777 40.947 1.00 452.47 143 GLU H O 1
ATOM 3970 N N . SER F 2 52 ? 21.533 -0.644 40.562 1.00 452.47 144 SER H N 1
ATOM 3971 C CA . SER F 2 52 ? 22.280 -1.842 40.165 1.00 452.47 144 SER H CA 1
ATOM 3972 C C . SER F 2 52 ? 21.880 -3.055 41.050 1.00 452.47 144 SER H C 1
ATOM 3973 O O . SER F 2 52 ? 21.496 -4.101 40.553 1.00 452.47 144 SER H O 1
ATOM 3976 N N . LEU F 2 53 ? 21.972 -2.879 42.366 1.00 452.47 145 LEU H N 1
ATOM 3977 C CA . LEU F 2 53 ? 21.706 -3.876 43.393 1.00 452.47 145 LEU H CA 1
ATOM 3978 C C . LEU F 2 53 ? 20.260 -4.337 43.319 1.00 452.47 145 LEU H C 1
ATOM 3979 O O . LEU F 2 53 ? 19.976 -5.525 43.456 1.00 452.47 145 LEU H O 1
ATOM 3984 N N . ARG F 2 54 ? 19.382 -3.363 43.123 1.00 452.47 146 ARG H N 1
ATOM 3985 C CA . ARG F 2 54 ? 17.991 -3.671 43.035 1.00 452.47 146 ARG H CA 1
ATOM 3986 C C . ARG F 2 54 ? 17.751 -4.716 41.972 1.00 452.47 146 ARG H C 1
ATOM 3987 O O . ARG F 2 54 ? 17.134 -5.737 42.235 1.00 452.47 146 ARG H O 1
ATOM 3995 N N . ILE F 2 55 ? 18.237 -4.457 40.770 1.00 452.47 147 ILE H N 1
ATOM 3996 C CA . ILE F 2 55 ? 18.027 -5.361 39.650 1.00 452.47 147 ILE H CA 1
ATOM 3997 C C . ILE F 2 55 ? 18.474 -6.755 40.062 1.00 452.47 147 ILE H C 1
ATOM 3998 O O . ILE F 2 55 ? 17.841 -7.753 39.719 1.00 452.47 147 ILE H O 1
ATOM 4003 N N . TRP F 2 56 ? 19.570 -6.764 40.796 1.00 452.47 148 TRP H N 1
ATOM 4004 C CA . TRP F 2 56 ? 20.138 -7.978 41.283 1.00 452.47 148 TRP H CA 1
ATOM 4005 C C . TRP F 2 56 ? 19.168 -8.659 42.226 1.00 452.47 148 TRP H C 1
ATOM 4006 O O . TRP F 2 56 ? 19.016 -9.867 42.157 1.00 452.47 148 TRP H O 1
ATOM 4017 N N . LYS F 2 57 ? 18.494 -7.913 43.099 1.00 452.47 149 LYS H N 1
ATOM 4018 C CA . LYS F 2 57 ? 17.550 -8.571 44.008 1.00 452.47 149 LYS H CA 1
ATOM 4019 C C . LYS F 2 57 ? 16.318 -9.128 43.287 1.00 452.47 149 LYS H C 1
ATOM 4020 O O . LYS F 2 57 ? 15.706 -10.081 43.772 1.00 452.47 149 LYS H O 1
ATOM 4026 N N . ASN F 2 58 ? 15.953 -8.537 42.147 1.00 452.47 150 ASN H N 1
ATOM 4027 C CA . ASN F 2 58 ? 14.788 -8.981 41.358 1.00 452.47 150 ASN H CA 1
ATOM 4028 C C . ASN F 2 58 ? 15.104 -10.167 40.436 1.00 452.47 150 ASN H C 1
ATOM 4029 O O . ASN F 2 58 ? 14.192 -10.835 39.926 1.00 452.47 150 ASN H O 1
ATOM 4034 N N . THR F 2 59 ? 16.402 -10.384 40.211 1.00 452.47 151 THR H N 1
ATOM 4035 C CA . THR F 2 59 ? 16.927 -11.458 39.361 1.00 452.47 151 THR H CA 1
ATOM 4036 C C . THR F 2 59 ? 16.853 -12.797 40.104 1.00 452.47 151 THR H C 1
ATOM 4037 O O . THR F 2 59 ? 16.667 -13.863 39.495 1.00 452.47 151 THR H O 1
ATOM 4041 N N . GLU F 2 60 ? 17.016 -12.718 41.425 1.00 452.47 152 GLU H N 1
ATOM 4042 C CA . GLU F 2 60 ? 16.942 -13.875 42.317 1.00 452.47 152 GLU H CA 1
ATOM 4043 C C . GLU F 2 60 ? 16.107 -13.501 43.570 1.00 452.47 152 GLU H C 1
ATOM 4044 O O . GLU F 2 60 ? 16.655 -13.053 44.578 1.00 452.47 152 GLU H O 1
ATOM 4050 N N . LYS F 2 61 ? 14.783 -13.677 43.485 1.00 452.47 153 LYS H N 1
ATOM 4051 C CA . LYS F 2 61 ? 13.871 -13.371 44.595 1.00 452.47 153 LYS H CA 1
ATOM 4052 C C . LYS F 2 61 ? 14.338 -14.081 45.871 1.00 452.47 153 LYS H C 1
ATOM 4053 O O . LYS F 2 61 ? 14.539 -13.444 46.917 1.00 452.47 153 LYS H O 1
ATOM 4059 N N . GLU F 2 62 ? 14.520 -15.403 45.750 1.00 452.47 154 GLU H N 1
ATOM 4060 C CA . GLU F 2 62 ? 14.940 -16.293 46.850 1.00 452.47 154 GLU H CA 1
ATOM 4061 C C . GLU F 2 62 ? 16.451 -16.404 47.168 1.00 452.47 154 GLU H C 1
ATOM 4062 O O . GLU F 2 62 ? 16.802 -16.590 48.329 1.00 452.47 154 GLU H O 1
ATOM 4068 N N . ASN F 2 63 ? 17.347 -16.295 46.188 1.00 452.47 155 ASN H N 1
ATOM 4069 C CA . ASN F 2 63 ? 18.770 -16.455 46.500 1.00 452.47 155 ASN H CA 1
ATOM 4070 C C . ASN F 2 63 ? 19.572 -15.177 46.718 1.00 452.47 155 ASN H C 1
ATOM 4071 O O . ASN F 2 63 ? 20.804 -15.186 46.786 1.00 452.47 155 ASN H O 1
ATOM 4076 N N . ALA F 2 64 ? 18.829 -14.087 46.859 1.00 452.47 156 ALA H N 1
ATOM 4077 C CA . ALA F 2 64 ? 19.383 -12.773 47.098 1.00 452.47 156 ALA H CA 1
ATOM 4078 C C . ALA F 2 64 ? 19.837 -12.749 48.552 1.00 452.47 156 ALA H C 1
ATOM 4079 O O . ALA F 2 64 ? 19.123 -12.267 49.438 1.00 452.47 156 ALA H O 1
ATOM 4081 N N . THR F 2 65 ? 21.029 -13.286 48.789 1.00 452.47 157 THR H N 1
ATOM 4082 C CA . THR F 2 65 ? 21.604 -13.342 50.127 1.00 452.47 157 THR H CA 1
ATOM 4083 C C . THR F 2 65 ? 22.812 -12.439 50.253 1.00 452.47 157 THR H C 1
ATOM 4084 O O . THR F 2 65 ? 23.639 -12.361 49.337 1.00 452.47 157 THR H O 1
ATOM 4088 N N . VAL F 2 66 ? 22.921 -11.785 51.405 1.00 452.47 158 VAL H N 1
ATOM 4089 C CA . VAL F 2 66 ? 24.056 -10.909 51.698 1.00 452.47 158 VAL H CA 1
ATOM 4090 C C . VAL F 2 66 ? 25.365 -11.659 51.424 1.00 452.47 158 VAL H C 1
ATOM 4091 O O . VAL F 2 66 ? 26.366 -11.064 51.043 1.00 452.47 158 VAL H O 1
ATOM 4095 N N . ALA F 2 67 ? 25.333 -12.970 51.671 1.00 452.47 159 ALA H N 1
ATOM 4096 C CA . ALA F 2 67 ? 26.478 -13.852 51.450 1.00 452.47 159 ALA H CA 1
ATOM 4097 C C . ALA F 2 67 ? 27.077 -13.482 50.118 1.00 452.47 159 ALA H C 1
ATOM 4098 O O . ALA F 2 67 ? 28.213 -12.990 50.021 1.00 452.47 159 ALA H O 1
ATOM 4100 N N . HIS F 2 68 ? 26.280 -13.731 49.086 1.00 452.47 160 HIS H N 1
ATOM 4101 C CA . HIS F 2 68 ? 26.677 -13.469 47.725 1.00 452.47 160 HIS H CA 1
ATOM 4102 C C . HIS F 2 68 ? 27.088 -12.026 47.545 1.00 452.47 160 HIS H C 1
ATOM 4103 O O . HIS F 2 68 ? 28.060 -11.781 46.814 1.00 452.47 160 HIS H O 1
ATOM 4110 N N . LEU F 2 69 ? 26.416 -11.076 48.231 1.00 452.47 161 LEU H N 1
ATOM 4111 C CA . LEU F 2 69 ? 26.758 -9.672 48.049 1.00 452.47 161 LEU H CA 1
ATOM 4112 C C . LEU F 2 69 ? 28.210 -9.486 48.475 1.00 452.47 161 LEU H C 1
ATOM 4113 O O . LEU F 2 69 ? 28.989 -8.816 47.797 1.00 452.47 161 LEU H O 1
ATOM 4118 N N . VAL F 2 70 ? 28.550 -10.000 49.647 1.00 452.47 162 VAL H N 1
ATOM 4119 C CA . VAL F 2 70 ? 29.900 -9.864 50.143 1.00 452.47 162 VAL H CA 1
ATOM 4120 C C . VAL F 2 70 ? 30.802 -10.597 49.167 1.00 452.47 162 VAL H C 1
ATOM 4121 O O . VAL F 2 70 ? 31.885 -10.118 48.842 1.00 452.47 162 VAL H O 1
ATOM 4125 N N . GLY F 2 71 ? 30.330 -11.735 48.666 1.00 452.47 163 GLY H N 1
ATOM 4126 C CA . GLY F 2 71 ? 31.108 -12.492 47.706 1.00 452.47 163 GLY H CA 1
ATOM 4127 C C . GLY F 2 71 ? 31.372 -11.669 46.462 1.00 452.47 163 GLY H C 1
ATOM 4128 O O . GLY F 2 71 ? 32.463 -11.736 45.902 1.00 452.47 163 GLY H O 1
ATOM 4129 N N . ALA F 2 72 ? 30.382 -10.889 46.030 1.00 452.47 164 ALA H N 1
ATOM 4130 C CA . ALA F 2 72 ? 30.539 -10.045 44.846 1.00 452.47 164 ALA H CA 1
ATOM 4131 C C . ALA F 2 72 ? 31.583 -8.950 45.096 1.00 452.47 164 ALA H C 1
ATOM 4132 O O . ALA F 2 72 ? 32.446 -8.700 44.264 1.00 452.47 164 ALA H O 1
ATOM 4134 N N . LEU F 2 73 ? 31.493 -8.314 46.254 1.00 452.47 165 LEU H N 1
ATOM 4135 C CA . LEU F 2 73 ? 32.377 -7.236 46.678 1.00 452.47 165 LEU H CA 1
ATOM 4136 C C . LEU F 2 73 ? 33.838 -7.665 46.733 1.00 452.47 165 LEU H C 1
ATOM 4137 O O . LEU F 2 73 ? 34.717 -6.969 46.225 1.00 452.47 165 LEU H O 1
ATOM 4142 N N . ARG F 2 74 ? 34.105 -8.833 47.305 1.00 452.47 166 ARG H N 1
ATOM 4143 C CA . ARG F 2 74 ? 35.476 -9.319 47.431 1.00 452.47 166 ARG H CA 1
ATOM 4144 C C . ARG F 2 74 ? 36.183 -9.837 46.171 1.00 452.47 166 ARG H C 1
ATOM 4145 O O . ARG F 2 74 ? 37.415 -9.930 46.147 1.00 452.47 166 ARG H O 1
ATOM 4153 N N . SER F 2 75 ? 35.426 -10.206 45.144 1.00 452.47 167 SER H N 1
ATOM 4154 C CA . SER F 2 75 ? 36.024 -10.684 43.897 1.00 452.47 167 SER H CA 1
ATOM 4155 C C . SER F 2 75 ? 36.541 -9.484 43.088 1.00 452.47 167 SER H C 1
ATOM 4156 O O . SER F 2 75 ? 37.378 -9.637 42.186 1.00 452.47 167 SER H O 1
ATOM 4159 N N . CYS F 2 76 ? 36.019 -8.303 43.439 1.00 452.47 168 CYS H N 1
ATOM 4160 C CA . CYS F 2 76 ? 36.361 -7.015 42.829 1.00 452.47 168 CYS H CA 1
ATOM 4161 C C . CYS F 2 76 ? 37.353 -6.231 43.706 1.00 452.47 168 CYS H C 1
ATOM 4162 O O . CYS F 2 76 ? 37.663 -5.078 43.381 1.00 452.47 168 CYS H O 1
ATOM 4165 N N . GLN F 2 77 ? 37.809 -6.832 44.817 1.00 452.47 169 GLN H N 1
ATOM 4166 C CA . GLN F 2 77 ? 38.769 -6.230 45.780 1.00 452.47 169 GLN H CA 1
ATOM 4167 C C . GLN F 2 77 ? 38.198 -5.157 46.737 1.00 452.47 169 GLN H C 1
ATOM 4168 O O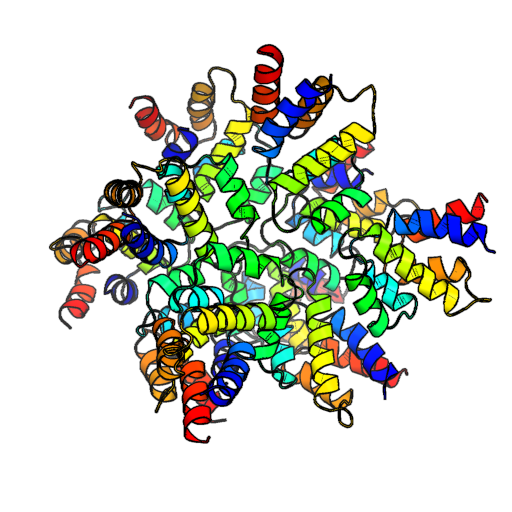 . GLN F 2 77 ? 38.949 -4.491 47.476 1.00 452.47 169 GLN H O 1
ATOM 4174 N N . MET F 2 78 ? 36.871 -4.997 46.714 1.00 452.47 170 MET H N 1
ATOM 4175 C CA . MET F 2 78 ? 36.175 -4.023 47.570 1.00 452.47 170 MET H CA 1
ATOM 4176 C C . MET F 2 78 ? 36.083 -4.697 48.906 1.00 452.47 170 MET H C 1
ATOM 4177 O O . MET F 2 78 ? 35.001 -4.871 49.458 1.00 452.47 170 MET H O 1
ATOM 4182 N N . ASN F 2 79 ? 37.231 -5.098 49.411 1.00 452.47 171 ASN H N 1
ATOM 4183 C CA . ASN F 2 79 ? 37.269 -5.766 50.672 1.00 452.47 171 ASN H CA 1
ATOM 4184 C C . ASN F 2 79 ? 36.654 -4.928 51.794 1.00 452.47 171 ASN H C 1
ATOM 4185 O O . ASN F 2 79 ? 35.672 -5.326 52.418 1.00 452.47 171 ASN H O 1
ATOM 4190 N N . LEU F 2 80 ? 37.191 -3.738 52.004 1.00 452.47 172 LEU H N 1
ATOM 4191 C CA . LEU F 2 80 ? 36.780 -2.873 53.105 1.00 452.47 172 LEU H CA 1
ATOM 4192 C C . LEU F 2 80 ? 35.262 -2.731 53.200 1.00 452.47 172 LEU H C 1
ATOM 4193 O O . LEU F 2 80 ? 34.689 -2.722 54.293 1.00 452.47 172 LEU H O 1
ATOM 4198 N N . VAL F 2 81 ? 34.591 -2.740 52.047 1.00 452.47 173 VAL H N 1
ATOM 4199 C CA . VAL F 2 81 ? 33.108 -2.656 51.985 1.00 452.47 173 VAL H CA 1
ATOM 4200 C C . VAL F 2 81 ? 32.385 -3.979 52.283 1.00 452.47 173 VAL H C 1
ATOM 4201 O O . VAL F 2 81 ? 31.299 -3.983 52.875 1.00 452.47 173 VAL H O 1
ATOM 4205 N N . ALA F 2 82 ? 32.941 -5.091 51.805 1.00 452.47 174 ALA H N 1
ATOM 4206 C CA . ALA F 2 82 ? 32.350 -6.399 52.062 1.00 452.47 174 ALA H CA 1
ATOM 4207 C C . ALA F 2 82 ? 32.493 -6.589 53.579 1.00 452.47 174 ALA H C 1
ATOM 4208 O O . ALA F 2 82 ? 31.552 -7.036 54.228 1.00 452.47 174 ALA H O 1
ATOM 4210 N N . ASP F 2 83 ? 33.656 -6.196 54.130 1.00 452.47 175 ASP H N 1
ATOM 4211 C CA . ASP F 2 83 ? 33.965 -6.245 55.593 1.00 452.47 175 ASP H CA 1
ATOM 4212 C C . ASP F 2 83 ? 32.852 -5.515 56.393 1.00 452.47 175 ASP H C 1
ATOM 4213 O O . ASP F 2 83 ? 32.166 -6.137 57.204 1.00 452.47 175 ASP H O 1
ATOM 4218 N N . LEU F 2 84 ? 32.716 -4.193 56.197 1.00 452.47 176 LEU H N 1
ATOM 4219 C CA . LEU F 2 84 ? 31.685 -3.388 56.835 1.00 452.47 176 LEU H CA 1
ATOM 4220 C C . LEU F 2 84 ? 30.292 -3.985 56.686 1.00 452.47 176 LEU H C 1
ATOM 4221 O O . LEU F 2 84 ? 29.499 -3.958 57.626 1.00 452.47 176 LEU H O 1
ATOM 4226 N N . VAL F 2 85 ? 29.998 -4.472 55.460 1.00 452.47 177 VAL H N 1
ATOM 4227 C CA . VAL F 2 85 ? 28.727 -5.116 55.071 1.00 452.47 177 VAL H CA 1
ATOM 4228 C C . VAL F 2 85 ? 28.576 -6.381 55.893 1.00 452.47 177 VAL H C 1
ATOM 4229 O O . VAL F 2 85 ? 27.465 -6.775 56.225 1.00 452.47 177 VAL H O 1
ATOM 4233 N N . GLN F 2 86 ? 29.701 -7.010 56.226 1.00 452.47 178 GLN H N 1
ATOM 4234 C CA . GLN F 2 86 ? 29.674 -8.229 57.025 1.00 452.47 178 GLN H CA 1
ATOM 4235 C C . GLN F 2 86 ? 29.487 -7.954 58.527 1.00 452.47 178 GLN H C 1
ATOM 4236 O O . GLN F 2 86 ? 28.801 -8.724 59.210 1.00 452.47 178 GLN H O 1
ATOM 4242 N N . GLU F 2 87 ? 30.095 -6.872 59.037 1.00 452.47 179 GLU H N 1
ATOM 4243 C CA . GLU F 2 87 ? 30.006 -6.491 60.466 1.00 452.47 179 GLU H CA 1
ATOM 4244 C C . GLU F 2 87 ? 28.640 -5.865 60.834 1.00 452.47 179 GLU H C 1
ATOM 4245 O O . GLU F 2 87 ? 28.272 -5.838 62.018 1.00 452.47 179 GLU H O 1
ATOM 4251 N N . VAL F 2 88 ? 27.929 -5.323 59.837 1.00 452.47 180 VAL H N 1
ATOM 4252 C CA . VAL F 2 88 ? 26.609 -4.708 60.044 1.00 452.47 180 VAL H CA 1
ATOM 4253 C C . VAL F 2 88 ? 25.580 -5.844 59.998 1.00 452.47 180 VAL H C 1
ATOM 4254 O O . VAL F 2 88 ? 24.505 -5.750 60.596 1.00 452.47 180 VAL H O 1
ATOM 4258 N N . GLN F 2 89 ? 25.932 -6.915 59.276 1.00 452.47 181 GLN H N 1
ATOM 4259 C CA . GLN F 2 89 ? 25.086 -8.115 59.118 1.00 452.47 181 GLN H CA 1
ATOM 4260 C C . GLN F 2 89 ? 25.199 -9.043 60.337 1.00 452.47 181 GLN H C 1
ATOM 4261 O O . GLN F 2 89 ? 24.289 -9.835 60.611 1.00 452.47 181 GLN H O 1
ATOM 4267 N N . GLN F 2 90 ? 26.332 -8.954 61.042 1.00 452.47 182 GLN H N 1
ATOM 4268 C CA . GLN F 2 90 ? 26.601 -9.759 62.242 1.00 452.47 182 GLN H CA 1
ATOM 4269 C C . GLN F 2 90 ? 25.966 -9.058 63.453 1.00 452.47 182 GLN H C 1
ATOM 4270 O O . GLN F 2 90 ? 25.440 -9.704 64.358 1.00 452.47 182 GLN H O 1
ATOM 4276 N N . ALA F 2 91 ? 26.026 -7.728 63.463 1.00 452.47 183 ALA H N 1
ATOM 4277 C CA . ALA F 2 91 ? 25.466 -6.932 64.553 1.00 452.47 183 ALA H CA 1
ATOM 4278 C C . ALA F 2 91 ? 23.937 -6.999 64.606 1.00 452.47 183 ALA H C 1
ATOM 4279 O O . ALA F 2 91 ? 23.349 -6.895 65.683 1.00 452.47 183 ALA H O 1
ATOM 4281 N N . ARG F 2 92 ? 23.319 -7.161 63.434 1.00 452.47 184 ARG H N 1
ATOM 4282 C CA . ARG F 2 92 ? 21.867 -7.231 63.269 1.00 452.47 184 ARG H CA 1
ATOM 4283 C C . ARG F 2 92 ? 21.304 -8.609 63.614 1.00 452.47 184 ARG H C 1
ATOM 4284 O O . ARG F 2 92 ? 20.354 -8.669 64.436 1.00 452.47 184 ARG H O 1
ATOM 4292 N N . GLY G 2 1 ? 6.576 -10.898 9.604 1.00 452.47 93 GLY I N 1
ATOM 4293 C CA . GLY G 2 1 ? 5.693 -9.716 9.490 1.00 452.47 93 GLY I CA 1
ATOM 4294 C C . GLY G 2 1 ? 5.640 -8.823 10.717 1.00 452.47 93 GLY I C 1
ATOM 4295 O O . GLY G 2 1 ? 6.564 -8.048 10.970 1.00 452.47 93 GLY I O 1
ATOM 4296 N N . GLU G 2 2 ? 4.559 -8.963 11.487 1.00 452.47 94 GLU I N 1
ATOM 4297 C CA . GLU G 2 2 ? 4.300 -8.163 12.688 1.00 452.47 94 GLU I CA 1
ATOM 4298 C C . GLU G 2 2 ? 4.949 -8.581 14.032 1.00 452.47 94 GLU I C 1
ATOM 4299 O O . GLU G 2 2 ? 5.493 -7.723 14.731 1.00 452.47 94 GLU I O 1
ATOM 4305 N N . GLU G 2 3 ? 4.869 -9.871 14.404 1.00 452.47 95 GLU I N 1
ATOM 4306 C CA . GLU G 2 3 ? 5.440 -10.389 15.682 1.00 452.47 95 GLU I CA 1
ATOM 4307 C C . GLU G 2 3 ? 6.962 -10.583 15.543 1.00 452.47 95 GLU I C 1
ATOM 4308 O O . GLU G 2 3 ? 7.685 -10.626 16.553 1.00 452.47 95 GLU I O 1
ATOM 4314 N N . ASP G 2 4 ? 7.412 -10.753 14.289 1.00 452.47 96 ASP I N 1
ATOM 4315 C CA . ASP G 2 4 ? 8.830 -10.930 13.945 1.00 452.47 96 ASP I CA 1
ATOM 4316 C C . ASP G 2 4 ? 9.517 -9.616 14.357 1.00 452.47 96 ASP I C 1
ATOM 4317 O O . ASP G 2 4 ? 10.499 -9.612 15.114 1.00 452.47 96 ASP I O 1
ATOM 4322 N N . LEU G 2 5 ? 8.987 -8.498 13.861 1.00 452.47 97 LEU I N 1
ATOM 4323 C CA . LEU G 2 5 ? 9.527 -7.181 14.165 1.00 452.47 97 LEU I CA 1
ATOM 4324 C C . LEU G 2 5 ? 9.502 -6.920 15.664 1.00 452.47 97 LEU I C 1
ATOM 4325 O O . LEU G 2 5 ? 10.397 -6.270 16.199 1.00 452.47 97 LEU I O 1
ATOM 4330 N N . CYS G 2 6 ? 8.473 -7.447 16.327 1.00 452.47 98 CYS I N 1
ATOM 4331 C CA . CYS G 2 6 ? 8.298 -7.312 17.781 1.00 452.47 98 CYS I CA 1
ATOM 4332 C C . CYS G 2 6 ? 9.459 -7.962 18.522 1.00 452.47 98 CYS I C 1
ATOM 4333 O O . CYS G 2 6 ? 10.063 -7.373 19.420 1.00 452.47 98 CYS I O 1
ATOM 4336 N N . ALA G 2 7 ? 9.724 -9.211 18.151 1.00 452.47 99 ALA I N 1
ATOM 4337 C CA . ALA G 2 7 ? 10.793 -9.990 18.756 1.00 452.47 99 ALA I CA 1
ATOM 4338 C C . ALA G 2 7 ? 12.138 -9.308 18.518 1.00 452.47 99 ALA I C 1
ATOM 4339 O O . ALA G 2 7 ? 13.000 -9.296 19.393 1.00 452.47 99 ALA I O 1
ATOM 4341 N N . ALA G 2 8 ? 12.313 -8.735 17.333 1.00 452.47 100 ALA I N 1
ATOM 4342 C CA . ALA G 2 8 ? 13.553 -8.052 17.017 1.00 452.47 100 ALA I CA 1
ATOM 4343 C C . ALA G 2 8 ? 13.702 -6.763 17.832 1.00 452.47 100 ALA I C 1
ATOM 4344 O O . ALA G 2 8 ? 14.798 -6.476 18.319 1.00 452.47 100 ALA I O 1
ATOM 4346 N N . PHE G 2 9 ? 12.615 -5.997 17.977 1.00 452.47 101 PHE I N 1
ATOM 4347 C CA . PHE G 2 9 ? 12.635 -4.739 18.725 1.00 452.47 101 PHE I CA 1
ATOM 4348 C C . PHE G 2 9 ? 13.039 -4.983 20.163 1.00 452.47 101 PHE I C 1
ATOM 4349 O O . PHE G 2 9 ? 13.742 -4.181 20.773 1.00 452.47 101 PHE I O 1
ATOM 4357 N N . ASN G 2 10 ? 12.578 -6.104 20.700 1.00 452.47 102 ASN I N 1
ATOM 4358 C CA . ASN G 2 10 ? 12.866 -6.479 22.075 1.00 452.47 102 ASN I CA 1
ATOM 4359 C C . ASN G 2 10 ? 14.348 -6.769 22.306 1.00 452.47 102 ASN I C 1
ATOM 4360 O O . ASN G 2 10 ? 14.893 -6.433 23.354 1.00 452.47 102 ASN I O 1
ATOM 4365 N N . VAL G 2 11 ? 14.998 -7.389 21.327 1.00 452.47 103 VAL I N 1
ATOM 4366 C CA . VAL G 2 11 ? 16.420 -7.697 21.438 1.00 452.47 103 VAL I CA 1
ATOM 4367 C C . VAL G 2 11 ? 17.193 -6.399 21.290 1.00 452.47 103 VAL I C 1
ATOM 4368 O O . VAL G 2 11 ? 18.158 -6.143 22.022 1.00 452.47 103 VAL I O 1
ATOM 4372 N N . ILE G 2 12 ? 16.762 -5.572 20.344 1.00 452.47 104 ILE I N 1
ATOM 4373 C CA . ILE G 2 12 ? 17.459 -4.314 20.112 1.00 452.47 104 ILE I CA 1
ATOM 4374 C C . ILE G 2 12 ? 17.288 -3.335 21.273 1.00 452.47 104 ILE I C 1
ATOM 4375 O O . ILE G 2 12 ? 18.265 -2.778 21.775 1.00 452.47 104 ILE I O 1
ATOM 4380 N N . CYS G 2 13 ? 16.032 -3.104 21.617 1.00 452.47 105 CYS I N 1
ATOM 4381 C CA . CYS G 2 13 ? 15.725 -2.206 22.702 1.00 452.47 105 CYS I CA 1
ATOM 4382 C C . CYS G 2 13 ? 16.524 -2.581 23.943 1.00 452.47 105 CYS I C 1
ATOM 4383 O O . CYS G 2 13 ? 17.202 -1.740 24.515 1.00 452.47 105 CYS I O 1
ATOM 4386 N N . ASP G 2 14 ? 16.505 -3.840 24.349 1.00 452.47 106 ASP I N 1
ATOM 4387 C CA . ASP G 2 14 ? 17.285 -4.197 25.531 1.00 452.47 106 ASP I CA 1
ATOM 4388 C C . ASP G 2 14 ? 18.748 -4.424 25.253 1.00 452.47 106 ASP I C 1
ATOM 4389 O O . ASP G 2 14 ? 19.392 -5.137 26.020 1.00 452.47 106 ASP I O 1
ATOM 4394 N N . ASN G 2 15 ? 19.308 -3.843 24.200 1.00 452.47 107 ASN I N 1
ATOM 4395 C CA . ASN G 2 15 ? 20.709 -4.144 23.979 1.00 452.47 107 ASN I CA 1
ATOM 4396 C C . ASN G 2 15 ? 21.564 -3.043 23.398 1.00 452.47 107 ASN I C 1
ATOM 4397 O O . ASN G 2 15 ? 22.783 -3.101 23.500 1.00 452.47 107 ASN I O 1
ATOM 4402 N N . VAL G 2 16 ? 20.941 -2.048 22.782 1.00 452.47 108 VAL I N 1
ATOM 4403 C CA . VAL G 2 16 ? 21.700 -0.953 22.188 1.00 452.47 108 VAL I CA 1
ATOM 4404 C C . VAL G 2 16 ? 22.286 -0.006 23.218 1.00 452.47 108 VAL I C 1
ATOM 4405 O O . VAL G 2 16 ? 23.457 -0.073 23.581 1.00 452.47 108 VAL I O 1
ATOM 4409 N N . GLY G 2 17 ? 21.436 0.899 23.674 1.00 452.47 109 GLY I N 1
ATOM 4410 C CA . GLY G 2 17 ? 21.856 1.888 24.638 1.00 452.47 109 GLY I CA 1
ATOM 4411 C C . GLY G 2 17 ? 22.676 2.987 23.983 1.00 452.47 109 GLY I C 1
ATOM 4412 O O . GLY G 2 17 ? 22.305 3.520 22.926 1.00 452.47 109 GLY I O 1
ATOM 4413 N N . LYS G 2 18 ? 23.799 3.306 24.623 1.00 452.47 110 LYS I N 1
ATOM 4414 C CA . LYS G 2 18 ? 24.711 4.342 24.178 1.00 452.47 110 LYS I CA 1
ATOM 4415 C C . LYS G 2 18 ? 24.433 4.841 22.775 1.00 452.47 110 LYS I C 1
ATOM 4416 O O . LYS G 2 18 ? 23.668 5.768 22.605 1.00 452.47 110 LYS I O 1
ATOM 4422 N N . ASP G 2 19 ? 25.006 4.227 21.755 1.00 452.47 111 ASP I N 1
ATOM 4423 C CA . ASP G 2 19 ? 24.772 4.739 20.412 1.00 452.47 111 ASP I CA 1
ATOM 4424 C C . ASP G 2 19 ? 23.453 4.486 19.746 1.00 452.47 111 ASP I C 1
ATOM 4425 O O . ASP G 2 19 ? 23.387 4.143 18.562 1.00 452.47 111 ASP I O 1
ATOM 4430 N N . TRP G 2 20 ? 22.383 4.695 20.495 1.00 452.47 112 TRP I N 1
ATOM 4431 C CA . TRP G 2 20 ? 21.043 4.557 19.939 1.00 452.47 112 TRP I CA 1
ATOM 4432 C C . TRP G 2 20 ? 20.893 5.578 18.792 1.00 452.47 112 TRP I C 1
ATOM 4433 O O . TRP G 2 20 ? 20.589 5.201 17.670 1.00 452.47 112 TRP I O 1
ATOM 4444 N N . ARG G 2 21 ? 21.117 6.861 19.087 1.00 452.47 113 ARG I N 1
ATOM 4445 C CA . ARG G 2 21 ? 21.005 7.905 18.071 1.00 452.47 113 ARG I CA 1
ATOM 4446 C C . ARG G 2 21 ? 21.716 7.590 16.751 1.00 452.47 113 ARG I C 1
ATOM 4447 O O . ARG G 2 21 ? 21.222 7.951 15.678 1.00 452.47 113 ARG I O 1
ATOM 4455 N N . ARG G 2 22 ? 22.873 6.937 16.829 1.00 452.47 114 ARG I N 1
ATOM 4456 C CA . ARG G 2 22 ? 23.607 6.562 15.630 1.00 452.47 114 ARG I CA 1
ATOM 4457 C C . ARG G 2 22 ? 22.672 5.696 14.817 1.00 452.47 114 ARG I C 1
ATOM 4458 O O . ARG G 2 22 ? 22.495 5.869 13.613 1.00 452.47 114 ARG I O 1
ATOM 4466 N N . LEU G 2 23 ? 22.059 4.760 15.514 1.00 452.47 115 LEU I N 1
ATOM 4467 C CA . LEU G 2 23 ? 21.142 3.786 14.940 1.00 452.47 115 LEU I CA 1
ATOM 4468 C C . LEU G 2 23 ? 19.940 4.484 14.310 1.00 452.47 115 LEU I C 1
ATOM 4469 O O . LEU G 2 23 ? 19.557 4.184 13.179 1.00 452.47 115 LEU I O 1
ATOM 4474 N N . ALA G 2 24 ? 19.368 5.440 15.058 1.00 452.47 116 ALA I N 1
ATOM 4475 C CA . ALA G 2 24 ? 18.227 6.234 14.610 1.00 452.47 116 ALA I CA 1
ATOM 4476 C C . ALA G 2 24 ? 18.515 6.811 13.240 1.00 452.47 116 ALA I C 1
ATOM 4477 O O . ALA G 2 24 ? 17.754 6.627 12.302 1.00 452.47 116 ALA I O 1
ATOM 4479 N N . ARG G 2 25 ? 19.635 7.501 13.123 1.00 452.47 117 ARG I N 1
ATOM 4480 C CA . ARG G 2 25 ? 20.011 8.103 11.858 1.00 452.47 117 ARG I CA 1
ATOM 4481 C C . ARG G 2 25 ? 20.094 7.103 10.716 1.00 452.47 117 ARG I C 1
ATOM 4482 O O . ARG G 2 25 ? 19.651 7.402 9.607 1.00 452.47 117 ARG I O 1
ATOM 4490 N N . GLN G 2 26 ? 20.665 5.927 10.979 1.00 452.47 118 GLN I N 1
ATOM 4491 C CA . GLN G 2 26 ? 20.782 4.874 9.960 1.00 452.47 118 GLN I CA 1
ATOM 4492 C C . GLN G 2 26 ? 19.432 4.401 9.434 1.00 452.47 118 GLN I C 1
ATOM 4493 O O . GLN G 2 26 ? 19.309 4.002 8.284 1.00 452.47 118 GLN I O 1
ATOM 4499 N N . LEU G 2 27 ? 18.430 4.425 10.297 1.00 452.47 119 LEU I N 1
ATOM 4500 C CA . LEU G 2 27 ? 17.073 4.005 9.969 1.00 452.47 119 LEU I CA 1
ATOM 4501 C C . LEU G 2 27 ? 16.371 5.170 9.282 1.00 452.47 119 LEU I C 1
ATOM 4502 O O . LEU G 2 27 ? 15.148 5.189 9.153 1.00 452.47 119 LEU I O 1
ATOM 4507 N N . LYS G 2 28 ? 17.203 6.104 8.814 1.00 452.47 120 LYS I N 1
ATOM 4508 C CA . LYS G 2 28 ? 16.756 7.300 8.124 1.00 452.47 120 LYS I CA 1
ATOM 4509 C C . LYS G 2 28 ? 15.715 8.032 8.939 1.00 452.47 120 LYS I C 1
ATOM 4510 O O . LYS G 2 28 ? 14.669 8.427 8.418 1.00 452.47 120 LYS I O 1
ATOM 4516 N N . VAL G 2 29 ? 15.998 8.211 10.225 1.00 452.47 121 VAL I N 1
ATOM 4517 C CA . VAL G 2 29 ? 15.055 8.906 11.088 1.00 452.47 121 VAL I CA 1
ATOM 4518 C C . VAL G 2 29 ? 15.505 10.347 11.291 1.00 452.47 121 VAL I C 1
ATOM 4519 O O . VAL G 2 29 ? 16.544 10.595 11.917 1.00 452.47 121 VAL I O 1
ATOM 4523 N N . SER G 2 30 ? 14.734 11.287 10.739 1.00 452.47 122 SER I N 1
ATOM 4524 C CA . SER G 2 30 ? 15.055 12.700 10.858 1.00 452.47 122 SER I CA 1
ATOM 4525 C C . SER G 2 30 ? 15.392 13.045 12.305 1.00 452.47 122 SER I C 1
ATOM 4526 O O . SER G 2 30 ? 14.857 12.450 13.238 1.00 452.47 122 SER I O 1
ATOM 4529 N N . ASP G 2 31 ? 16.308 13.990 12.489 1.00 452.47 123 ASP I N 1
ATOM 4530 C CA . ASP G 2 31 ? 16.698 14.412 13.834 1.00 452.47 123 ASP I CA 1
ATOM 4531 C C . ASP G 2 31 ? 15.564 15.250 14.389 1.00 452.47 123 ASP I C 1
ATOM 4532 O O . ASP G 2 31 ? 15.429 15.408 15.611 1.00 452.47 123 ASP I O 1
ATOM 4537 N N . THR G 2 32 ? 14.756 15.796 13.482 1.00 452.47 124 THR I N 1
ATOM 4538 C CA . THR G 2 32 ? 13.610 16.607 13.878 1.00 452.47 124 THR I CA 1
ATOM 4539 C C . THR G 2 32 ? 12.797 15.739 14.816 1.00 452.47 124 THR I C 1
ATOM 4540 O O . THR G 2 32 ? 12.186 16.217 15.771 1.00 452.47 124 THR I O 1
ATOM 4544 N N . LYS G 2 33 ? 12.804 14.446 14.534 1.00 452.47 125 LYS I N 1
ATOM 4545 C CA . LYS G 2 33 ? 12.110 13.519 15.384 1.00 452.47 125 LYS I CA 1
ATOM 4546 C C . LYS G 2 33 ? 13.085 13.119 16.512 1.00 452.47 125 LYS I C 1
ATOM 4547 O O . LYS G 2 33 ? 12.756 13.270 17.695 1.00 452.47 125 LYS I O 1
ATOM 4553 N N . ILE G 2 34 ? 14.296 12.662 16.151 1.00 452.47 126 ILE I N 1
ATOM 4554 C CA . ILE G 2 34 ? 15.239 12.208 17.167 1.00 452.47 126 ILE I CA 1
ATOM 4555 C C . ILE G 2 34 ? 15.311 13.227 18.308 1.00 452.47 126 ILE I C 1
ATOM 4556 O O . ILE G 2 34 ? 15.493 12.864 19.471 1.00 452.47 126 ILE I O 1
ATOM 4561 N N . ASP G 2 35 ? 15.169 14.484 17.973 1.00 452.47 127 ASP I N 1
ATOM 4562 C CA . ASP G 2 35 ? 15.201 15.472 18.996 1.00 452.47 127 ASP I CA 1
ATOM 4563 C C . ASP G 2 35 ? 14.076 15.184 19.981 1.00 452.47 127 ASP I C 1
ATOM 4564 O O . ASP G 2 35 ? 14.299 14.972 21.172 1.00 452.47 127 ASP I O 1
ATOM 4569 N N . SER G 2 36 ? 12.863 15.191 19.444 1.00 452.47 128 SER I N 1
ATOM 4570 C CA . SER G 2 36 ? 11.645 14.926 20.192 1.00 452.47 128 SER I CA 1
ATOM 4571 C C . SER G 2 36 ? 11.784 13.703 21.079 1.00 452.47 128 SER I C 1
ATOM 4572 O O . SER G 2 36 ? 11.428 13.710 22.242 1.00 452.47 128 SER I O 1
ATOM 4575 N N . ILE G 2 37 ? 12.336 12.643 20.534 1.00 452.47 129 ILE I N 1
ATOM 4576 C CA . ILE G 2 37 ? 12.402 11.384 21.274 1.00 452.47 129 ILE I CA 1
ATOM 4577 C C . ILE G 2 37 ? 13.260 11.531 22.532 1.00 452.47 129 ILE I C 1
ATOM 4578 O O . ILE G 2 37 ? 12.968 10.925 23.567 1.00 452.47 129 ILE I O 1
ATOM 4583 N N . GLU G 2 38 ? 14.299 12.323 22.416 1.00 452.47 130 GLU I N 1
ATOM 4584 C CA . GLU G 2 38 ? 15.178 12.550 23.548 1.00 452.47 130 GLU I CA 1
ATOM 4585 C C . GLU G 2 38 ? 14.294 13.235 24.565 1.00 452.47 130 GLU I C 1
ATOM 4586 O O . GLU G 2 38 ? 14.323 12.946 25.756 1.00 452.47 130 GLU I O 1
ATOM 4592 N N . ASP G 2 39 ? 13.504 14.154 24.036 1.00 452.47 131 ASP I N 1
ATOM 4593 C CA . ASP G 2 39 ? 12.583 14.896 24.825 1.00 452.47 131 ASP I CA 1
ATOM 4594 C C . ASP G 2 39 ? 11.567 14.070 25.608 1.00 452.47 131 ASP I C 1
ATOM 4595 O O . ASP G 2 39 ? 11.614 14.062 26.829 1.00 452.47 131 ASP I O 1
ATOM 4600 N N . ARG G 2 40 ? 10.638 13.419 24.907 1.00 452.47 132 ARG I N 1
ATOM 4601 C CA . ARG G 2 40 ? 9.580 12.597 25.504 1.00 452.47 132 ARG I CA 1
ATOM 4602 C C . ARG G 2 40 ? 10.053 11.585 26.577 1.00 452.47 132 ARG I C 1
ATOM 4603 O O . ARG G 2 40 ? 9.490 11.512 27.663 1.00 452.47 132 ARG I O 1
ATOM 4611 N N . TYR G 2 41 ? 11.090 10.805 26.299 1.00 452.47 133 TYR I N 1
ATOM 4612 C CA . TYR G 2 41 ? 11.560 9.852 27.305 1.00 452.47 133 TYR I CA 1
ATOM 4613 C C . TYR G 2 41 ? 12.952 10.117 27.865 1.00 452.47 133 TYR I C 1
ATOM 4614 O O . TYR G 2 41 ? 13.855 9.301 27.732 1.00 452.47 133 TYR I O 1
ATOM 4623 N N . PRO G 2 42 ? 13.138 11.260 28.524 1.00 452.47 134 PRO I N 1
ATOM 4624 C CA . PRO G 2 42 ? 14.440 11.582 29.093 1.00 452.47 134 PRO I CA 1
ATOM 4625 C C . PRO G 2 42 ? 14.836 10.504 30.072 1.00 452.47 134 PRO I C 1
ATOM 4626 O O . PRO G 2 42 ? 16.011 10.241 30.267 1.00 452.47 134 PRO I O 1
ATOM 4630 N N . ARG G 2 43 ? 13.843 9.853 30.657 1.00 452.47 135 ARG I N 1
ATOM 4631 C CA . ARG G 2 43 ? 14.109 8.804 31.627 1.00 452.47 135 ARG I CA 1
ATOM 4632 C C . ARG G 2 43 ? 14.803 7.537 31.148 1.00 452.47 135 ARG I C 1
ATOM 4633 O O . ARG G 2 43 ? 15.970 7.319 31.472 1.00 452.47 135 ARG I O 1
ATOM 4641 N N . ASN G 2 44 ? 14.095 6.693 30.397 1.00 452.47 136 ASN I N 1
ATOM 4642 C CA . ASN G 2 44 ? 14.675 5.421 29.945 1.00 452.47 136 ASN I CA 1
ATOM 4643 C C . ASN G 2 44 ? 15.240 5.325 28.562 1.00 452.47 136 ASN I C 1
ATOM 4644 O O . ASN G 2 44 ? 14.566 5.605 27.548 1.00 452.47 136 ASN I O 1
ATOM 4649 N N . LEU G 2 45 ? 16.497 4.869 28.551 1.00 452.47 137 LEU I N 1
ATOM 4650 C CA . LEU G 2 45 ? 17.200 4.774 27.278 1.00 452.47 137 LEU I CA 1
ATOM 4651 C C . LEU G 2 45 ? 16.553 3.715 26.410 1.00 452.47 137 LEU I C 1
ATOM 4652 O O . LEU G 2 45 ? 16.422 3.874 25.198 1.00 452.47 137 LEU I O 1
ATOM 4657 N N . THR G 2 46 ? 15.963 2.718 27.073 1.00 452.47 138 THR I N 1
ATOM 4658 C CA . THR G 2 46 ? 15.278 1.612 26.409 1.00 452.47 138 THR I CA 1
ATOM 4659 C C . THR G 2 46 ? 14.024 2.006 25.661 1.00 452.47 138 THR I C 1
ATOM 4660 O O . THR G 2 46 ? 13.704 1.418 24.637 1.00 452.47 138 THR I O 1
ATOM 4664 N N . GLU G 2 47 ? 13.285 2.958 26.193 1.00 452.47 139 GLU I N 1
ATOM 4665 C CA . GLU G 2 47 ? 12.055 3.399 25.578 1.00 452.47 139 GLU I CA 1
ATOM 4666 C C . GLU G 2 47 ? 12.378 4.179 24.340 1.00 452.47 139 GLU I C 1
ATOM 4667 O O . GLU G 2 47 ? 11.903 3.860 23.257 1.00 452.47 139 GLU I O 1
ATOM 4673 N N . ARG G 2 48 ? 13.209 5.202 24.516 1.00 452.47 140 ARG I N 1
ATOM 4674 C CA . ARG G 2 48 ? 13.658 6.063 23.419 1.00 452.47 140 ARG I CA 1
ATOM 4675 C C . ARG G 2 48 ? 13.972 5.221 22.186 1.00 452.47 140 ARG I C 1
ATOM 4676 O O . ARG G 2 48 ? 13.426 5.440 21.109 1.00 452.47 140 ARG I O 1
ATOM 4684 N N . VAL G 2 49 ? 14.868 4.257 22.340 1.00 452.47 141 VAL I N 1
ATOM 4685 C CA . VAL G 2 49 ? 15.244 3.372 21.229 1.00 452.47 141 VAL I CA 1
ATOM 4686 C C . VAL G 2 49 ? 14.048 2.780 20.526 1.00 452.47 141 VAL I C 1
ATOM 4687 O O . VAL G 2 49 ? 13.858 2.941 19.321 1.00 452.47 141 VAL I O 1
ATOM 4691 N N . ARG G 2 50 ? 13.303 1.996 21.295 1.00 452.47 142 ARG I N 1
ATOM 4692 C CA . ARG G 2 50 ? 12.124 1.356 20.779 1.00 452.47 142 ARG I CA 1
ATOM 4693 C C . ARG G 2 50 ? 11.397 2.386 19.976 1.00 452.47 142 ARG I C 1
ATOM 4694 O O . ARG G 2 50 ? 11.268 2.257 18.766 1.00 452.47 142 ARG I O 1
ATOM 4702 N N . GLU G 2 51 ? 10.894 3.404 20.650 1.00 452.47 143 GLU I N 1
ATOM 4703 C CA . GLU G 2 51 ? 10.208 4.458 19.942 1.00 452.47 143 GLU I CA 1
ATOM 4704 C C . GLU G 2 51 ? 10.892 4.695 18.596 1.00 452.47 143 GLU I C 1
ATOM 4705 O O . GLU G 2 51 ? 10.257 4.594 17.541 1.00 452.47 143 GLU I O 1
ATOM 4711 N N . SER G 2 52 ? 12.182 5.024 18.639 1.00 452.47 144 SER I N 1
ATOM 4712 C CA . SER G 2 52 ? 12.958 5.239 17.418 1.00 452.47 144 SER I CA 1
ATOM 4713 C C . SER G 2 52 ? 12.521 4.233 16.329 1.00 452.47 144 SER I C 1
ATOM 4714 O O . SER G 2 52 ? 12.178 4.619 15.240 1.00 452.47 144 SER I O 1
ATOM 4717 N N . LEU G 2 53 ? 12.536 2.942 16.657 1.00 452.47 145 LEU I N 1
ATOM 4718 C CA . LEU G 2 53 ? 12.223 1.823 15.782 1.00 452.47 145 LEU I CA 1
ATOM 4719 C C . LEU G 2 53 ? 10.785 1.917 15.299 1.00 452.47 145 LEU I C 1
ATOM 4720 O O . LEU G 2 53 ? 10.502 1.658 14.132 1.00 452.47 145 LEU I O 1
ATOM 4725 N N . ARG G 2 54 ? 9.907 2.275 16.222 1.00 452.47 146 ARG I N 1
ATOM 4726 C CA . ARG G 2 54 ? 8.525 2.392 15.885 1.00 452.47 146 ARG I CA 1
ATOM 4727 C C . ARG G 2 54 ? 8.350 3.339 14.730 1.00 452.47 146 ARG I C 1
ATOM 4728 O O . ARG G 2 54 ? 7.722 3.000 13.744 1.00 452.47 146 ARG I O 1
ATOM 4736 N N . ILE G 2 55 ? 8.899 4.535 14.863 1.00 452.47 147 ILE I N 1
ATOM 4737 C CA . ILE G 2 55 ? 8.752 5.552 13.833 1.00 452.47 147 ILE I CA 1
ATOM 4738 C C . ILE G 2 55 ? 9.186 4.959 12.502 1.00 452.47 147 ILE I C 1
ATOM 4739 O O . ILE G 2 55 ? 8.577 5.216 11.463 1.00 452.47 147 ILE I O 1
ATOM 4744 N N . TRP G 2 56 ? 10.244 4.185 12.588 1.00 452.47 148 TRP I N 1
ATOM 4745 C CA . TRP G 2 56 ? 10.789 3.533 11.438 1.00 452.47 148 TRP I CA 1
ATOM 4746 C C . TRP G 2 56 ? 9.773 2.561 10.848 1.00 452.47 148 TRP I C 1
ATOM 4747 O O . TRP G 2 56 ? 9.626 2.486 9.632 1.00 452.47 148 TRP I O 1
ATOM 4758 N N . LYS G 2 57 ? 9.052 1.820 11.687 1.00 452.47 149 LYS I N 1
ATOM 4759 C CA . LYS G 2 57 ? 8.072 0.885 11.130 1.00 452.47 149 LYS I CA 1
ATOM 4760 C C . LYS G 2 57 ? 6.887 1.602 10.475 1.00 452.47 149 LYS I C 1
ATOM 4761 O O . LYS G 2 57 ? 6.261 1.050 9.569 1.00 452.47 149 LYS I O 1
ATOM 4767 N N . ASN G 2 58 ? 6.574 2.816 10.938 1.00 452.47 150 ASN I N 1
ATOM 4768 C CA . ASN G 2 58 ? 5.459 3.617 10.390 1.00 452.47 150 ASN I CA 1
ATOM 4769 C C . ASN G 2 58 ? 5.824 4.376 9.105 1.00 452.47 150 ASN I C 1
ATOM 4770 O O . ASN G 2 58 ? 4.940 4.848 8.369 1.00 452.47 150 ASN I O 1
ATOM 4775 N N . THR G 2 59 ? 7.132 4.501 8.877 1.00 452.47 151 THR I N 1
ATOM 4776 C CA . THR G 2 59 ? 7.704 5.188 7.719 1.00 452.47 151 THR I CA 1
ATOM 4777 C C . THR G 2 59 ? 7.597 4.303 6.471 1.00 452.47 151 THR I C 1
ATOM 4778 O O . THR G 2 59 ? 7.448 4.798 5.333 1.00 452.47 151 THR I O 1
ATOM 4782 N N . GLU G 2 60 ? 7.700 2.993 6.701 1.00 452.47 152 GLU I N 1
ATOM 4783 C CA . GLU G 2 60 ? 7.593 1.984 5.647 1.00 452.47 152 GLU I CA 1
ATOM 4784 C C . GLU G 2 60 ? 6.689 0.834 6.153 1.00 452.47 152 GLU I C 1
ATOM 4785 O O . GLU G 2 60 ? 7.178 -0.148 6.719 1.00 452.47 152 GLU I O 1
ATOM 4791 N N . LYS G 2 61 ? 5.372 0.968 5.952 1.00 452.47 153 LYS I N 1
ATOM 4792 C CA . LYS G 2 61 ? 4.393 -0.052 6.370 1.00 452.47 153 LYS I CA 1
ATOM 4793 C C . LYS G 2 61 ? 4.800 -1.423 5.819 1.00 452.47 153 LYS I C 1
ATOM 4794 O O . LYS G 2 61 ? 4.944 -2.396 6.580 1.00 452.47 153 LYS I O 1
ATOM 4800 N N . GLU G 2 62 ? 5.001 -1.466 4.494 1.00 452.47 154 GLU I N 1
ATOM 4801 C CA . GLU G 2 62 ? 5.371 -2.683 3.746 1.00 452.47 154 GLU I CA 1
ATOM 4802 C C . GLU G 2 62 ? 6.863 -3.091 3.694 1.00 452.47 154 GLU I C 1
ATOM 4803 O O . GLU G 2 62 ? 7.155 -4.278 3.644 1.00 452.47 154 GLU I O 1
ATOM 4809 N N . ASN G 2 63 ? 7.805 -2.151 3.701 1.00 452.47 155 ASN I N 1
ATOM 4810 C CA . ASN G 2 63 ? 9.210 -2.546 3.596 1.00 452.47 155 ASN I CA 1
ATOM 4811 C C . ASN G 2 63 ? 9.990 -2.653 4.899 1.00 452.47 155 ASN I C 1
ATOM 4812 O O . ASN G 2 63 ? 11.221 -2.778 4.913 1.00 452.47 155 ASN I O 1
ATOM 4817 N N . ALA G 2 64 ? 9.234 -2.626 5.988 1.00 452.47 156 ALA I N 1
ATOM 4818 C CA . ALA G 2 64 ? 9.769 -2.750 7.325 1.00 452.47 156 ALA I CA 1
ATOM 4819 C C . ALA G 2 64 ? 10.147 -4.216 7.524 1.00 452.47 156 ALA I C 1
ATOM 4820 O O . ALA G 2 64 ? 9.386 -5.003 8.094 1.00 452.47 156 ALA I O 1
ATOM 4822 N N . THR G 2 65 ? 11.330 -4.573 7.038 1.00 452.47 157 THR I N 1
ATOM 4823 C CA . THR G 2 65 ? 11.835 -5.935 7.142 1.00 452.47 157 THR I CA 1
ATOM 4824 C C . THR G 2 65 ? 13.028 -6.020 8.064 1.00 452.47 157 THR I C 1
ATOM 4825 O O . THR G 2 65 ? 13.902 -5.153 8.047 1.00 452.47 157 THR I O 1
ATOM 4829 N N . VAL G 2 66 ? 13.066 -7.091 8.849 1.00 452.47 158 VAL I N 1
ATOM 4830 C CA . VAL G 2 66 ? 14.176 -7.342 9.769 1.00 452.47 158 VAL I CA 1
ATOM 4831 C C . VAL G 2 66 ? 15.501 -7.225 9.004 1.00 452.47 158 VAL I C 1
ATOM 4832 O O . VAL G 2 66 ? 16.511 -6.825 9.562 1.00 452.47 158 VAL I O 1
ATOM 4836 N N . ALA G 2 67 ? 15.466 -7.615 7.728 1.00 452.47 159 ALA I N 1
ATOM 4837 C CA . ALA G 2 67 ? 16.626 -7.561 6.842 1.00 452.47 159 ALA I CA 1
ATOM 4838 C C . ALA G 2 67 ? 17.283 -6.225 7.068 1.00 452.47 159 ALA I C 1
ATOM 4839 O O . ALA G 2 67 ? 18.420 -6.127 7.561 1.00 452.47 159 ALA I O 1
ATOM 4841 N N . HIS G 2 68 ? 16.543 -5.191 6.691 1.00 452.47 160 HIS I N 1
ATOM 4842 C CA . HIS G 2 68 ? 17.015 -3.835 6.804 1.00 452.47 160 HIS I CA 1
ATOM 4843 C C . HIS G 2 68 ? 17.424 -3.515 8.223 1.00 452.47 160 HIS I C 1
ATOM 4844 O O . HIS G 2 68 ? 18.426 -2.810 8.392 1.00 452.47 160 HIS I O 1
ATOM 4851 N N . LEU G 2 69 ? 16.716 -4.049 9.244 1.00 452.47 161 LEU I N 1
ATOM 4852 C CA . LEU G 2 69 ? 17.058 -3.724 10.622 1.00 452.47 161 LEU I CA 1
ATOM 4853 C C . LEU G 2 69 ? 18.485 -4.200 10.872 1.00 452.47 161 LEU I C 1
ATOM 4854 O O . LEU G 2 69 ? 19.295 -3.490 11.468 1.00 452.47 161 LEU I O 1
ATOM 4859 N N . VAL G 2 70 ? 18.761 -5.433 10.491 1.00 452.47 162 VAL I N 1
ATOM 4860 C CA . VAL G 2 70 ? 20.081 -5.974 10.706 1.00 452.47 162 VAL I CA 1
ATOM 4861 C C . VAL G 2 70 ? 21.041 -5.127 9.883 1.00 452.47 162 VAL I C 1
ATOM 4862 O O . VAL G 2 70 ? 22.137 -4.796 10.335 1.00 452.47 162 VAL I O 1
ATOM 4866 N N . GLY G 2 71 ? 20.606 -4.749 8.683 1.00 452.47 163 GLY I N 1
ATOM 4867 C CA . GLY G 2 71 ? 21.430 -3.914 7.826 1.00 452.47 163 GLY I CA 1
ATOM 4868 C C . GLY G 2 71 ? 21.764 -2.600 8.507 1.00 452.47 163 GLY I C 1
ATOM 4869 O O . GLY G 2 71 ? 22.883 -2.101 8.388 1.00 452.47 163 GLY I O 1
ATOM 4870 N N . ALA G 2 72 ? 20.794 -2.039 9.225 1.00 452.47 164 ALA I N 1
ATOM 4871 C CA . ALA G 2 72 ? 21.008 -0.778 9.924 1.00 452.47 164 ALA I CA 1
ATOM 4872 C C . ALA G 2 72 ? 22.027 -0.959 11.050 1.00 452.47 164 ALA I C 1
ATOM 4873 O O . ALA G 2 72 ? 22.932 -0.158 11.209 1.00 452.47 164 ALA I O 1
ATOM 4875 N N . LEU G 2 73 ? 21.873 -2.029 11.818 1.00 452.47 165 LEU I N 1
ATOM 4876 C CA . LEU G 2 73 ? 22.728 -2.370 12.949 1.00 452.47 165 LEU I CA 1
ATOM 4877 C C . LEU G 2 73 ? 24.186 -2.550 12.546 1.00 452.47 165 LEU I C 1
ATOM 4878 O O . LEU G 2 73 ? 25.086 -2.010 13.190 1.00 452.47 165 LEU I O 1
ATOM 4883 N N . ARG G 2 74 ? 24.437 -3.256 11.453 1.00 452.47 166 ARG I N 1
ATOM 4884 C CA . ARG G 2 74 ? 25.805 -3.506 11.006 1.00 452.47 166 ARG I CA 1
ATOM 4885 C C . ARG G 2 74 ? 26.573 -2.357 10.358 1.00 452.47 166 ARG I C 1
ATOM 4886 O O . ARG G 2 74 ? 27.803 -2.406 10.277 1.00 452.47 166 ARG I O 1
ATOM 4894 N N . SER G 2 75 ? 25.869 -1.345 9.862 1.00 452.47 167 SER I N 1
ATOM 4895 C CA . SER G 2 75 ? 26.535 -0.192 9.241 1.00 452.47 167 SER I CA 1
ATOM 4896 C C . SER G 2 75 ? 27.089 0.723 10.339 1.00 452.47 167 SER I C 1
ATOM 4897 O O . SER G 2 75 ? 27.969 1.555 10.104 1.00 452.47 167 SER I O 1
ATOM 4900 N N . CYS G 2 76 ? 26.544 0.528 11.542 1.00 452.47 168 CYS I N 1
ATOM 4901 C CA . CYS G 2 76 ? 26.909 1.252 12.768 1.00 452.47 168 CYS I CA 1
ATOM 4902 C C . CYS G 2 76 ? 27.844 0.428 13.666 1.00 452.47 168 CYS I C 1
ATOM 4903 O O . CYS G 2 76 ? 28.154 0.865 14.776 1.00 452.47 168 CYS I O 1
ATOM 4906 N N . GLN G 2 77 ? 28.257 -0.755 13.199 1.00 452.47 169 GLN I N 1
ATOM 4907 C CA . GLN G 2 77 ? 29.152 -1.685 13.920 1.00 452.47 169 GLN I CA 1
ATOM 4908 C C . GLN G 2 77 ? 28.516 -2.477 15.093 1.00 452.47 169 GLN I C 1
ATOM 4909 O O . GLN G 2 77 ? 29.224 -3.170 15.848 1.00 452.47 169 GLN I O 1
ATOM 4915 N N . MET G 2 78 ? 27.191 -2.377 15.235 1.00 452.47 170 MET I N 1
ATOM 4916 C CA . MET G 2 78 ? 26.456 -3.065 16.297 1.00 452.47 170 MET I CA 1
ATOM 4917 C C . MET G 2 78 ? 26.303 -4.465 15.773 1.00 452.47 170 MET I C 1
ATOM 4918 O O . MET G 2 78 ? 25.189 -4.978 15.642 1.00 452.47 170 MET I O 1
ATOM 4923 N N . ASN G 2 79 ? 27.426 -5.072 15.445 1.00 452.47 171 ASN I N 1
ATOM 4924 C CA . ASN G 2 79 ? 27.397 -6.402 14.924 1.00 452.47 171 ASN I CA 1
ATOM 4925 C C . ASN G 2 79 ? 26.715 -7.388 15.878 1.00 452.47 171 ASN I C 1
ATOM 4926 O O . ASN G 2 79 ? 25.707 -8.011 15.537 1.00 452.47 171 ASN I O 1
ATOM 4931 N N . LEU G 2 80 ? 27.236 -7.495 17.094 1.00 452.47 172 LEU I N 1
ATOM 4932 C CA . LEU G 2 80 ? 26.764 -8.466 18.075 1.00 452.47 172 LEU I CA 1
ATOM 4933 C C . LEU G 2 80 ? 25.242 -8.467 18.208 1.00 452.47 172 LEU I C 1
ATOM 4934 O O . LEU G 2 80 ? 24.613 -9.521 18.337 1.00 452.47 172 LEU I O 1
ATOM 4939 N N . VAL G 2 81 ? 24.628 -7.287 18.057 1.00 452.47 173 VAL I N 1
ATOM 4940 C CA . VAL G 2 81 ? 23.147 -7.140 18.112 1.00 452.47 173 VAL I CA 1
ATOM 4941 C C . VAL G 2 81 ? 22.416 -7.542 16.825 1.00 452.47 173 VAL I C 1
ATOM 4942 O O . VAL G 2 81 ? 21.303 -8.075 16.879 1.00 452.47 173 VAL I O 1
ATOM 4946 N N . ALA G 2 82 ? 23.007 -7.230 15.672 1.00 452.47 174 ALA I N 1
ATOM 4947 C CA . ALA G 2 82 ? 22.412 -7.608 14.395 1.00 452.47 174 ALA I CA 1
ATOM 4948 C C . ALA G 2 82 ? 22.477 -9.144 14.378 1.00 452.47 174 ALA I C 1
ATOM 4949 O O . ALA G 2 82 ? 21.502 -9.787 13.995 1.00 452.47 174 ALA I O 1
ATOM 4951 N N . ASP G 2 83 ? 23.610 -9.705 14.845 1.00 452.47 175 ASP I N 1
ATOM 4952 C CA . ASP G 2 83 ? 23.845 -11.176 14.973 1.00 452.47 175 ASP I CA 1
ATOM 4953 C C . ASP G 2 83 ? 22.687 -11.828 15.777 1.00 452.47 175 ASP I C 1
ATOM 4954 O O . ASP G 2 83 ? 21.962 -12.665 15.238 1.00 452.47 175 ASP I O 1
ATOM 4959 N N . LEU G 2 84 ? 22.552 -11.478 17.071 1.00 452.47 176 LEU I N 1
ATOM 4960 C CA . LEU G 2 84 ? 21.484 -11.966 17.932 1.00 452.47 176 LEU I CA 1
ATOM 4961 C C . LEU G 2 84 ? 20.104 -11.816 17.306 1.00 452.47 176 LEU I C 1
ATOM 4962 O O . LEU G 2 84 ? 19.263 -12.704 17.432 1.00 452.47 176 LEU I O 1
ATOM 4967 N N . VAL G 2 85 ? 19.879 -10.640 16.671 1.00 452.47 177 VAL I N 1
ATOM 4968 C CA . VAL G 2 85 ? 18.634 -10.259 15.968 1.00 452.47 177 VAL I CA 1
ATOM 4969 C C . VAL G 2 85 ? 18.440 -11.219 14.802 1.00 452.47 177 VAL I C 1
ATOM 4970 O O . VAL G 2 85 ? 17.321 -11.535 14.424 1.00 452.47 177 VAL I O 1
ATOM 4974 N N . GLN G 2 86 ? 19.548 -11.671 14.226 1.00 452.47 178 GLN I N 1
ATOM 4975 C CA . GLN G 2 86 ? 19.490 -12.606 13.106 1.00 452.47 178 GLN I CA 1
ATOM 4976 C C . GLN G 2 86 ? 19.221 -14.054 13.547 1.00 452.47 178 GLN I C 1
ATOM 4977 O O . GLN G 2 86 ? 18.512 -14.787 12.851 1.00 452.47 178 GLN I O 1
ATOM 4983 N N . GLU G 2 87 ? 19.794 -14.465 14.688 1.00 452.47 179 GLU I N 1
ATOM 4984 C CA . GLU G 2 87 ? 19.632 -15.837 15.238 1.00 452.47 179 GLU I CA 1
ATOM 4985 C C . GLU G 2 87 ? 18.246 -16.062 15.887 1.00 452.47 179 GLU I C 1
ATOM 4986 O O . GLU G 2 87 ? 17.823 -17.211 16.045 1.00 452.47 179 GLU I O 1
ATOM 4992 N N . VAL G 2 88 ? 17.577 -14.976 16.294 1.00 452.47 180 VAL I N 1
ATOM 4993 C CA . VAL G 2 88 ? 16.245 -15.035 16.911 1.00 452.47 180 VAL I CA 1
ATOM 4994 C C . VAL G 2 88 ? 15.225 -15.062 15.763 1.00 452.47 180 VAL I C 1
ATOM 4995 O O . VAL G 2 88 ? 14.121 -15.590 15.918 1.00 452.47 180 VAL I O 1
ATOM 4999 N N . GLN G 2 89 ? 15.621 -14.490 14.618 1.00 452.47 181 GLN I N 1
ATOM 5000 C CA . GLN G 2 89 ? 14.793 -14.433 13.406 1.00 452.47 181 GLN I CA 1
ATOM 5001 C C . GLN G 2 89 ? 14.849 -15.754 12.626 1.00 452.47 181 GLN I C 1
ATOM 5002 O O . GLN G 2 89 ? 13.925 -16.067 11.865 1.00 452.47 181 GLN I O 1
ATOM 5008 N N . GLN G 2 90 ? 15.944 -16.502 12.806 1.00 452.47 182 GLN I N 1
ATOM 5009 C CA . GLN G 2 90 ? 16.155 -17.793 12.148 1.00 452.47 182 GLN I CA 1
ATOM 5010 C C . GLN G 2 90 ? 15.448 -18.880 12.980 1.00 452.47 182 GLN I C 1
ATOM 5011 O O . GLN G 2 90 ? 14.873 -19.823 12.431 1.00 452.47 182 GLN I O 1
ATOM 5017 N N . ALA G 2 91 ? 15.498 -18.742 14.305 1.00 452.47 183 ALA I N 1
ATOM 5018 C CA . ALA G 2 91 ? 14.882 -19.709 15.217 1.00 452.47 183 ALA I CA 1
ATOM 5019 C C . ALA G 2 91 ? 13.351 -19.690 15.135 1.00 452.47 183 ALA I C 1
ATOM 5020 O O . ALA G 2 91 ? 12.702 -20.718 15.351 1.00 452.47 183 ALA I O 1
ATOM 5022 N N . ARG G 2 92 ? 12.799 -18.513 14.831 1.00 452.47 184 ARG I N 1
ATOM 5023 C CA . ARG G 2 92 ? 11.360 -18.284 14.725 1.00 452.47 184 ARG I CA 1
ATOM 5024 C C . ARG G 2 92 ? 10.794 -18.762 13.390 1.00 452.47 184 ARG I C 1
ATOM 5025 O O . ARG G 2 92 ? 9.806 -19.540 13.411 1.00 452.47 184 ARG I O 1
ATOM 5033 N N . GLY H 2 1 ? 22.410 19.974 -2.169 1.00 452.47 93 GLY J N 1
ATOM 5034 C CA . GLY H 2 1 ? 21.464 20.736 -1.347 1.00 452.47 93 GLY J CA 1
ATOM 5035 C C . GLY H 2 1 ? 21.330 20.268 0.089 1.00 452.47 93 GLY J C 1
ATOM 5036 O O . GLY H 2 1 ? 22.196 20.531 0.927 1.00 452.47 93 GLY J O 1
ATOM 5037 N N . GLU H 2 2 ? 20.238 19.551 0.353 1.00 452.47 94 GLU J N 1
ATOM 5038 C CA . GLU H 2 2 ? 19.894 19.045 1.691 1.00 452.47 94 GLU J CA 1
ATOM 5039 C C . GLU H 2 2 ? 20.532 17.722 2.191 1.00 452.47 94 GLU J C 1
ATOM 5040 O O . GLU H 2 2 ? 21.008 17.665 3.335 1.00 452.47 94 GLU J O 1
ATOM 5046 N N . GLU H 2 3 ? 20.519 16.666 1.360 1.00 452.47 95 GLU J N 1
ATOM 5047 C CA . GLU H 2 3 ? 21.086 15.332 1.727 1.00 452.47 95 GLU J CA 1
ATOM 5048 C C . GLU H 2 3 ? 22.619 15.349 1.591 1.00 452.47 95 GLU J C 1
ATOM 5049 O O . GLU H 2 3 ? 23.317 14.521 2.202 1.00 452.47 95 GLU J O 1
ATOM 5055 N N . ASP H 2 4 ? 23.109 16.279 0.757 1.00 452.47 96 ASP J N 1
ATOM 5056 C CA . ASP H 2 4 ? 24.543 16.470 0.501 1.00 452.47 96 ASP J CA 1
ATOM 5057 C C . ASP H 2 4 ? 25.139 16.919 1.844 1.00 452.47 96 ASP J C 1
ATOM 5058 O O . ASP H 2 4 ? 26.097 16.314 2.354 1.00 452.47 96 ASP J O 1
ATOM 5063 N N . LEU H 2 5 ? 24.568 17.990 2.404 1.00 452.47 97 LEU J N 1
ATOM 5064 C CA . LEU H 2 5 ? 25.017 18.521 3.682 1.00 452.47 97 LEU J CA 1
ATOM 5065 C C . LEU H 2 5 ? 24.933 17.460 4.769 1.00 452.47 97 LEU J C 1
ATOM 5066 O O . LEU H 2 5 ? 25.770 17.418 5.667 1.00 452.47 97 LEU J O 1
ATOM 5071 N N . CYS H 2 6 ? 23.918 16.587 4.684 1.00 452.47 98 CYS J N 1
ATOM 5072 C CA . CYS H 2 6 ? 23.689 15.484 5.640 1.00 452.47 98 CYS J CA 1
ATOM 5073 C C . CYS H 2 6 ? 24.860 14.514 5.618 1.00 452.47 98 CYS J C 1
ATOM 5074 O O . CYS H 2 6 ? 25.400 14.138 6.660 1.00 452.47 98 CYS J O 1
ATOM 5077 N N . ALA H 2 7 ? 25.211 14.084 4.408 1.00 452.47 99 ALA J N 1
ATOM 5078 C CA . ALA H 2 7 ? 26.311 13.153 4.199 1.00 452.47 99 ALA J CA 1
ATOM 5079 C C . ALA H 2 7 ? 27.622 13.762 4.695 1.00 452.47 99 ALA J C 1
ATOM 5080 O O . ALA H 2 7 ? 28.462 13.071 5.267 1.00 452.47 99 ALA J O 1
ATOM 5082 N N . ALA H 2 8 ? 27.794 15.060 4.476 1.00 452.47 100 ALA J N 1
ATOM 5083 C CA . ALA H 2 8 ? 29.005 15.734 4.923 1.00 452.47 100 ALA J CA 1
ATOM 5084 C C . ALA H 2 8 ? 29.051 15.832 6.456 1.00 452.47 100 ALA J C 1
ATOM 5085 O O . ALA H 2 8 ? 30.114 15.618 7.049 1.00 452.47 100 ALA J O 1
ATOM 5087 N N . PHE H 2 9 ? 27.912 16.151 7.089 1.00 452.47 101 PHE J N 1
ATOM 5088 C CA . PHE H 2 9 ? 27.826 16.282 8.555 1.00 452.47 101 PHE J CA 1
ATOM 5089 C C . PHE H 2 9 ? 28.207 14.980 9.234 1.00 452.47 101 PHE J C 1
ATOM 5090 O O . PHE H 2 9 ? 28.843 14.968 10.294 1.00 452.47 101 PHE J O 1
ATOM 5098 N N . ASN H 2 10 ? 27.804 13.882 8.609 1.00 452.47 102 ASN J N 1
ATOM 5099 C CA . ASN H 2 10 ? 28.085 12.553 9.127 1.00 452.47 102 ASN J CA 1
ATOM 5100 C C . ASN H 2 10 ? 29.577 12.216 9.122 1.00 452.47 102 ASN J C 1
ATOM 5101 O O . ASN H 2 10 ? 30.067 11.573 10.045 1.00 452.47 102 ASN J O 1
ATOM 5106 N N . VAL H 2 11 ? 30.292 12.647 8.084 1.00 452.47 103 VAL J N 1
ATOM 5107 C CA . VAL H 2 11 ? 31.727 12.397 7.989 1.00 452.47 103 VAL J CA 1
ATOM 5108 C C . VAL H 2 11 ? 32.416 13.300 8.995 1.00 452.47 103 VAL J C 1
ATOM 5109 O O . VAL H 2 11 ? 33.342 12.875 9.688 1.00 452.47 103 VAL J O 1
ATOM 5113 N N . ILE H 2 12 ? 31.957 14.549 9.083 1.00 452.47 104 ILE J N 1
ATOM 5114 C CA . ILE H 2 12 ? 32.582 15.483 10.010 1.00 452.47 104 ILE J CA 1
ATOM 5115 C C . ILE H 2 12 ? 32.318 15.114 11.469 1.00 452.47 104 ILE J C 1
ATOM 5116 O O . ILE H 2 12 ? 33.243 15.046 12.279 1.00 452.47 104 ILE J O 1
ATOM 5121 N N . CYS H 2 13 ? 31.041 14.943 11.793 1.00 452.47 105 CYS J N 1
ATOM 5122 C CA . CYS H 2 13 ? 30.648 14.600 13.136 1.00 452.47 105 CYS J CA 1
ATOM 5123 C C . CYS H 2 13 ? 31.434 13.390 13.605 1.00 452.47 105 CYS J C 1
ATOM 5124 O O . CYS H 2 13 ? 32.040 13.428 14.665 1.00 452.47 105 CYS J O 1
ATOM 5127 N N . ASP H 2 14 ? 31.478 12.321 12.822 1.00 452.47 106 ASP J N 1
ATOM 5128 C CA . ASP H 2 14 ? 32.256 11.157 13.276 1.00 452.47 106 ASP J CA 1
ATOM 5129 C C . ASP H 2 14 ? 33.744 11.257 13.030 1.00 452.47 106 ASP J C 1
ATOM 5130 O O . ASP H 2 14 ? 34.413 10.237 12.945 1.00 452.47 106 ASP J O 1
ATOM 5135 N N . ASN H 2 15 ? 34.290 12.457 12.913 1.00 452.47 107 ASN J N 1
ATOM 5136 C CA . ASN H 2 15 ? 35.713 12.498 12.634 1.00 452.47 107 ASN J CA 1
ATOM 5137 C C . ASN H 2 15 ? 36.523 13.622 13.235 1.00 452.47 107 ASN J C 1
ATOM 5138 O O . ASN H 2 15 ? 37.744 13.516 13.333 1.00 452.47 107 ASN J O 1
ATOM 5143 N N . VAL H 2 16 ? 35.854 14.691 13.640 1.00 452.47 108 VAL J N 1
ATOM 5144 C CA . VAL H 2 16 ? 36.557 15.821 14.228 1.00 452.47 108 VAL J CA 1
ATOM 5145 C C . VAL H 2 16 ? 37.059 15.557 15.633 1.00 452.47 108 VAL J C 1
ATOM 5146 O O . VAL H 2 16 ? 38.215 15.236 15.866 1.00 452.47 108 VAL J O 1
ATOM 5150 N N . GLY H 2 17 ? 36.145 15.705 16.574 1.00 452.47 109 GLY J N 1
ATOM 5151 C CA . GLY H 2 17 ? 36.476 15.514 17.964 1.00 452.47 109 GLY J CA 1
ATOM 5152 C C . GLY H 2 17 ? 37.237 16.700 18.521 1.00 452.47 109 GLY J C 1
ATOM 5153 O O . GLY H 2 17 ? 36.866 17.863 18.307 1.00 452.47 109 GLY J O 1
ATOM 5154 N N . LYS H 2 18 ? 38.324 16.381 19.222 1.00 452.47 110 LYS J N 1
ATOM 5155 C CA . LYS H 2 18 ? 39.190 17.359 19.868 1.00 452.47 110 LYS J CA 1
ATOM 5156 C C . LYS H 2 18 ? 38.916 18.787 19.431 1.00 452.47 110 LYS J C 1
ATOM 5157 O O . LYS H 2 18 ? 38.098 19.463 20.023 1.00 452.47 110 LYS J O 1
ATOM 5163 N N . ASP H 2 19 ? 39.547 19.256 18.370 1.00 452.47 111 ASP J N 1
ATOM 5164 C CA . ASP H 2 19 ? 39.315 20.640 17.979 1.00 452.47 111 ASP J CA 1
ATOM 5165 C C . ASP H 2 19 ? 38.033 21.016 17.291 1.00 452.47 111 ASP J C 1
ATOM 5166 O O . ASP H 2 19 ? 38.023 21.770 16.313 1.00 452.47 111 ASP J O 1
ATOM 5171 N N . TRP H 2 20 ? 36.935 20.519 17.828 1.00 452.47 112 TRP J N 1
ATOM 5172 C CA . TRP H 2 20 ? 35.631 20.869 17.306 1.00 452.47 112 TRP J CA 1
ATOM 5173 C C . TRP H 2 20 ? 35.456 22.388 17.447 1.00 452.47 112 TRP J C 1
ATOM 5174 O O . TRP H 2 20 ? 35.217 23.063 16.461 1.00 452.47 112 TRP J O 1
ATOM 5185 N N . ARG H 2 21 ? 35.592 22.905 18.672 1.00 452.47 113 ARG J N 1
ATOM 5186 C CA . ARG H 2 21 ? 35.439 24.339 18.919 1.00 452.47 113 ARG J CA 1
ATOM 5187 C C . ARG H 2 21 ? 36.199 25.230 17.937 1.00 452.47 113 ARG J C 1
ATOM 5188 O O . ARG H 2 21 ? 35.717 26.307 17.569 1.00 452.47 113 ARG J O 1
ATOM 5196 N N . ARG H 2 22 ? 37.389 24.794 17.532 1.00 452.47 114 ARG J N 1
ATOM 5197 C CA . ARG H 2 22 ? 38.179 25.555 16.574 1.00 452.47 114 ARG J CA 1
ATOM 5198 C C . ARG H 2 22 ? 37.323 25.692 15.339 1.00 452.47 114 ARG J C 1
ATOM 5199 O O . ARG H 2 22 ? 37.170 26.754 14.758 1.00 452.47 114 ARG J O 1
ATOM 5207 N N . LEU H 2 23 ? 36.748 24.584 14.956 1.00 452.47 115 LEU J N 1
ATOM 5208 C CA . LEU H 2 23 ? 35.910 24.466 13.772 1.00 452.47 115 LEU J CA 1
ATOM 5209 C C . LEU H 2 23 ? 34.686 25.371 13.887 1.00 452.47 115 LEU J C 1
ATOM 5210 O O . LEU H 2 23 ? 34.355 26.107 12.957 1.00 452.47 115 LEU J O 1
ATOM 5215 N N . ALA H 2 24 ? 34.043 25.310 15.061 1.00 452.47 116 ALA J N 1
ATOM 5216 C CA . ALA H 2 24 ? 32.868 26.126 15.366 1.00 452.47 116 ALA J CA 1
ATOM 5217 C C . ALA H 2 24 ? 33.154 27.582 15.044 1.00 452.47 116 ALA J C 1
ATOM 5218 O O . ALA H 2 24 ? 32.418 28.228 14.301 1.00 452.47 116 ALA J O 1
ATOM 5220 N N . ARG H 2 25 ? 34.229 28.102 15.612 1.00 452.47 117 ARG J N 1
ATOM 5221 C CA . ARG H 2 25 ? 34.600 29.488 15.379 1.00 452.47 117 ARG J CA 1
ATOM 5222 C C . ARG H 2 25 ? 34.776 29.830 13.907 1.00 452.47 117 ARG J C 1
ATOM 5223 O O . ARG H 2 25 ? 34.351 30.899 13.465 1.00 452.47 117 ARG J O 1
ATOM 5231 N N . GLN H 2 26 ? 35.407 28.930 13.150 1.00 452.47 118 GLN J N 1
ATOM 5232 C CA . GLN H 2 26 ? 35.618 29.134 11.703 1.00 452.47 118 GLN J CA 1
ATOM 5233 C C . GLN H 2 26 ? 34.319 29.268 10.921 1.00 452.47 118 GLN J C 1
ATOM 5234 O O . GLN H 2 26 ? 34.251 29.965 9.911 1.00 452.47 118 GLN J O 1
ATOM 5240 N N . LEU H 2 27 ? 33.300 28.569 11.389 1.00 452.47 119 LEU J N 1
ATOM 5241 C CA . LEU H 2 27 ? 31.981 28.572 10.767 1.00 452.47 119 LEU J CA 1
ATOM 5242 C C . LEU H 2 27 ? 31.229 29.802 11.259 1.00 452.47 119 LEU J C 1
ATOM 5243 O O . LEU H 2 27 ? 30.012 29.902 11.116 1.00 452.47 119 LEU J O 1
ATOM 5248 N N . LYS H 2 28 ? 32.012 30.741 11.788 1.00 452.47 120 LYS J N 1
ATOM 5249 C CA . LYS H 2 28 ? 31.503 31.990 12.316 1.00 452.47 120 LYS J CA 1
ATOM 5250 C C . LYS H 2 28 ? 30.391 31.730 13.312 1.00 452.47 120 LYS J C 1
ATOM 5251 O O . LYS H 2 28 ? 29.331 32.356 13.242 1.00 452.47 120 LYS J O 1
ATOM 5257 N N . VAL H 2 29 ? 30.630 30.804 14.238 1.00 452.47 121 VAL J N 1
ATOM 5258 C CA . VAL H 2 29 ? 29.625 30.497 15.248 1.00 452.47 121 VAL J CA 1
ATOM 5259 C C . VAL H 2 29 ? 29.984 31.182 16.568 1.00 452.47 121 VAL J C 1
ATOM 5260 O O . VAL H 2 29 ? 30.990 30.831 17.206 1.00 452.47 121 VAL J O 1
ATOM 5264 N N . SER H 2 30 ? 29.169 32.167 16.954 1.00 452.47 122 SER J N 1
ATOM 5265 C CA . SER H 2 30 ? 29.399 32.907 18.180 1.00 452.47 122 SER J CA 1
ATOM 5266 C C . SER H 2 30 ? 29.679 31.939 19.325 1.00 452.47 122 SER J C 1
ATOM 5267 O O . SER H 2 30 ? 29.159 30.823 19.357 1.00 452.47 122 SER J O 1
ATOM 5270 N N . ASP H 2 31 ? 30.535 32.355 20.252 1.00 452.47 123 ASP J N 1
ATOM 5271 C CA . ASP H 2 31 ? 30.861 31.523 21.410 1.00 452.47 123 ASP J CA 1
ATOM 5272 C C . ASP H 2 31 ? 29.664 31.553 22.335 1.00 452.47 123 ASP J C 1
ATOM 5273 O O . ASP H 2 31 ? 29.487 30.656 23.169 1.00 452.47 123 ASP J O 1
ATOM 5278 N N . THR H 2 32 ? 28.844 32.595 22.186 1.00 452.47 124 THR J N 1
ATOM 5279 C CA . THR H 2 32 ? 27.636 32.736 22.997 1.00 452.47 124 THR J CA 1
ATOM 5280 C C . THR H 2 32 ? 26.851 31.458 22.796 1.00 452.47 124 THR J C 1
ATOM 5281 O O . THR H 2 32 ? 26.186 30.958 23.699 1.00 452.47 124 THR J O 1
ATOM 5285 N N . LYS H 2 33 ? 26.952 30.927 21.588 1.00 452.47 125 LYS J N 1
ATOM 5286 C CA . LYS H 2 33 ? 26.298 29.683 21.286 1.00 452.47 125 LYS J CA 1
ATOM 5287 C C . LYS H 2 33 ? 27.256 28.549 21.688 1.00 452.47 125 LYS J C 1
ATOM 5288 O O . LYS H 2 33 ? 26.885 27.674 22.485 1.00 452.47 125 LYS J O 1
ATOM 5294 N N . ILE H 2 34 ? 28.499 28.602 21.195 1.00 452.47 126 ILE J N 1
ATOM 5295 C CA . ILE H 2 34 ? 29.438 27.525 21.485 1.00 452.47 126 ILE J CA 1
ATOM 5296 C C . ILE H 2 34 ? 29.414 27.198 22.982 1.00 452.47 126 ILE J C 1
ATOM 5297 O O . ILE H 2 34 ? 29.585 26.046 23.381 1.00 452.47 126 ILE J O 1
ATOM 5302 N N . ASP H 2 35 ? 29.215 28.203 23.796 1.00 452.47 127 ASP J N 1
ATOM 5303 C CA . ASP H 2 35 ? 29.158 27.953 25.196 1.00 452.47 127 ASP J CA 1
ATOM 5304 C C . ASP H 2 35 ? 28.029 26.967 25.466 1.00 452.47 127 ASP J C 1
ATOM 5305 O O . ASP H 2 35 ? 28.237 25.881 26.009 1.00 452.47 127 ASP J O 1
ATOM 5310 N N . SER H 2 36 ? 26.830 27.389 25.082 1.00 452.47 128 SER J N 1
ATOM 5311 C CA . SER H 2 36 ? 25.609 26.614 25.224 1.00 452.47 128 SER J CA 1
ATOM 5312 C C . SER H 2 36 ? 25.798 25.182 24.764 1.00 452.47 128 SER J C 1
ATOM 5313 O O . SER H 2 36 ? 25.414 24.239 25.432 1.00 452.47 128 SER J O 1
ATOM 5316 N N . ILE H 2 37 ? 26.417 25.016 23.615 1.00 452.47 129 ILE J N 1
ATOM 5317 C CA . ILE H 2 37 ? 26.539 23.679 23.035 1.00 452.47 129 ILE J CA 1
ATOM 5318 C C . ILE H 2 37 ? 27.350 22.757 23.948 1.00 452.47 129 ILE J C 1
ATOM 5319 O O . ILE H 2 37 ? 27.065 21.560 24.045 1.00 452.47 129 ILE J O 1
ATOM 5324 N N . GLU H 2 38 ? 28.355 23.322 24.588 1.00 452.47 130 GLU J N 1
ATOM 5325 C CA . GLU H 2 38 ? 29.190 22.555 25.496 1.00 452.47 130 GLU J CA 1
ATOM 5326 C C . GLU H 2 38 ? 28.242 22.124 26.591 1.00 452.47 130 GLU J C 1
ATOM 5327 O O . GLU H 2 38 ? 28.267 20.994 27.064 1.00 452.47 130 GLU J O 1
ATOM 5333 N N . ASP H 2 39 ? 27.409 23.076 26.977 1.00 452.47 131 ASP J N 1
ATOM 5334 C CA . ASP H 2 39 ? 26.425 22.857 27.979 1.00 452.47 131 ASP J CA 1
ATOM 5335 C C . ASP H 2 39 ? 25.441 21.729 27.705 1.00 452.47 131 ASP J C 1
ATOM 5336 O O . ASP H 2 39 ? 25.447 20.747 28.424 1.00 452.47 131 ASP J O 1
ATOM 5341 N N . ARG H 2 40 ? 24.572 21.902 26.706 1.00 452.47 132 ARG J N 1
ATOM 5342 C CA . ARG H 2 40 ? 23.545 20.922 26.320 1.00 452.47 132 ARG J CA 1
ATOM 5343 C C . ARG H 2 40 ? 24.045 19.459 26.159 1.00 452.47 132 ARG J C 1
ATOM 5344 O O . ARG H 2 40 ? 23.444 18.529 26.699 1.00 452.47 132 ARG J O 1
ATOM 5352 N N . TYR H 2 41 ? 25.138 19.238 25.432 1.00 452.47 133 TYR J N 1
ATOM 5353 C CA . TYR H 2 41 ? 25.643 17.874 25.277 1.00 452.47 133 TYR J CA 1
ATOM 5354 C C . TYR H 2 41 ? 27.001 17.593 25.914 1.00 452.47 133 TYR J C 1
ATOM 5355 O O . TYR H 2 41 ? 27.960 17.231 25.230 1.00 452.47 133 TYR J O 1
ATOM 5364 N N . PRO H 2 42 ? 27.097 17.745 27.244 1.00 452.47 134 PRO J N 1
ATOM 5365 C CA . PRO H 2 42 ? 28.361 17.485 27.922 1.00 452.47 134 PRO J CA 1
ATOM 5366 C C . PRO H 2 42 ? 28.799 16.055 27.649 1.00 452.47 134 PRO J C 1
ATOM 5367 O O . PRO H 2 42 ? 29.986 15.760 27.628 1.00 452.47 134 PRO J O 1
ATOM 5371 N N . ARG H 2 43 ? 27.835 15.181 27.399 1.00 452.47 135 ARG J N 1
ATOM 5372 C CA . ARG H 2 43 ? 28.139 13.785 27.139 1.00 452.47 135 ARG J CA 1
ATOM 5373 C C . ARG H 2 43 ? 28.917 13.443 25.877 1.00 452.47 135 ARG J C 1
ATOM 5374 O O . ARG H 2 43 ? 30.081 13.070 25.963 1.00 452.47 135 ARG J O 1
ATOM 5382 N N . ASN H 2 44 ? 28.280 13.549 24.710 1.00 452.47 136 ASN J N 1
ATOM 5383 C CA . ASN H 2 44 ? 28.943 13.182 23.457 1.00 452.47 136 ASN J CA 1
ATOM 5384 C C . ASN H 2 44 ? 29.540 14.254 22.606 1.00 452.47 136 ASN J C 1
ATOM 5385 O O . ASN H 2 44 ? 28.880 15.226 22.197 1.00 452.47 136 ASN J O 1
ATOM 5390 N N . LEU H 2 45 ? 30.813 14.017 22.306 1.00 452.47 137 LEU J N 1
ATOM 5391 C CA . LEU H 2 45 ? 31.557 15.000 21.531 1.00 452.47 137 LEU J CA 1
ATOM 5392 C C . LEU H 2 45 ? 31.002 15.075 20.124 1.00 452.47 137 LEU J C 1
ATOM 5393 O O . LEU H 2 45 ? 30.897 16.149 19.534 1.00 452.47 137 LEU J O 1
ATOM 5398 N N . THR H 2 46 ? 30.458 13.944 19.673 1.00 452.47 138 THR J N 1
ATOM 5399 C CA . THR H 2 46 ? 29.871 13.820 18.340 1.00 452.47 138 THR J CA 1
ATOM 5400 C C . THR H 2 46 ? 28.624 14.643 18.145 1.00 452.47 138 THR J C 1
ATOM 5401 O O . THR H 2 46 ? 28.371 15.126 17.051 1.00 452.47 138 THR J O 1
ATOM 5405 N N . GLU H 2 47 ? 27.813 14.757 19.180 1.00 452.47 139 GLU J N 1
ATOM 5406 C CA . GLU H 2 47 ? 26.575 15.500 19.108 1.00 452.47 139 GLU J CA 1
ATOM 5407 C C . GLU H 2 47 ? 26.880 16.962 19.032 1.00 452.47 139 GLU J C 1
ATOM 5408 O O . GLU H 2 47 ? 26.455 17.642 18.106 1.00 452.47 139 GLU J O 1
ATOM 5414 N N . ARG H 2 48 ? 27.640 17.432 20.014 1.00 452.47 140 ARG J N 1
ATOM 5415 C CA . ARG H 2 48 ? 28.064 18.829 20.092 1.00 452.47 140 ARG J CA 1
ATOM 5416 C C . ARG H 2 48 ? 28.462 19.331 18.709 1.00 452.47 140 ARG J C 1
ATOM 5417 O O . ARG H 2 48 ? 27.939 20.326 18.227 1.00 452.47 140 ARG J O 1
ATOM 5425 N N . VAL H 2 49 ? 29.410 18.649 18.077 1.00 452.47 141 VAL J N 1
ATOM 5426 C CA . VAL H 2 49 ? 29.874 19.026 16.732 1.00 452.47 141 VAL J CA 1
ATOM 5427 C C . VAL H 2 49 ? 28.738 19.232 15.758 1.00 452.47 141 VAL J C 1
ATOM 5428 O O . VAL H 2 49 ? 28.570 20.305 15.167 1.00 452.47 141 VAL J O 1
ATOM 5432 N N . ARG H 2 50 ? 28.023 18.139 15.528 1.00 452.47 142 ARG J N 1
ATOM 5433 C CA . ARG H 2 50 ? 26.901 18.178 14.636 1.00 452.47 142 ARG J CA 1
ATOM 5434 C C . ARG H 2 50 ? 26.136 19.422 14.948 1.00 452.47 142 ARG J C 1
ATOM 5435 O O . ARG H 2 50 ? 26.043 20.316 14.123 1.00 452.47 142 ARG J O 1
ATOM 5443 N N . GLU H 2 51 ? 25.554 19.467 16.136 1.00 452.47 143 GLU J N 1
ATOM 5444 C CA . GLU H 2 51 ? 24.816 20.651 16.534 1.00 452.47 143 GLU J CA 1
ATOM 5445 C C . GLU H 2 51 ? 25.515 21.893 15.982 1.00 452.47 143 GLU J C 1
ATOM 5446 O O . GLU H 2 51 ? 24.920 22.685 15.245 1.00 452.47 143 GLU J O 1
ATOM 5452 N N . SER H 2 52 ? 26.782 22.062 16.354 1.00 452.47 144 SER J N 1
ATOM 5453 C CA . SER H 2 52 ? 27.579 23.192 15.858 1.00 452.47 144 SER J CA 1
ATOM 5454 C C . SER H 2 52 ? 27.236 23.493 14.374 1.00 452.47 144 SER J C 1
ATOM 5455 O O . SER H 2 52 ? 26.891 24.607 14.030 1.00 452.47 144 SER J O 1
ATOM 5458 N N . LEU H 2 53 ? 27.325 22.474 13.521 1.00 452.47 145 LEU J N 1
ATOM 5459 C CA . LEU H 2 53 ? 27.107 22.522 12.083 1.00 452.47 145 LEU J CA 1
ATOM 5460 C C . LEU H 2 53 ? 25.681 22.951 11.781 1.00 452.47 145 LEU J C 1
ATOM 5461 O O . LEU H 2 53 ? 25.448 23.741 10.869 1.00 452.47 145 LEU J O 1
ATOM 5466 N N . ARG H 2 54 ? 24.758 22.389 12.558 1.00 452.47 146 ARG J N 1
ATOM 5467 C CA . ARG H 2 54 ? 23.375 22.709 12.379 1.00 452.47 146 ARG J CA 1
ATOM 5468 C C . ARG H 2 54 ? 23.168 24.206 12.447 1.00 452.47 146 ARG J C 1
ATOM 5469 O O . ARG H 2 54 ? 22.578 24.795 11.554 1.00 452.47 146 ARG J O 1
ATOM 5477 N N . ILE H 2 55 ? 23.651 24.815 13.514 1.00 452.47 147 ILE J N 1
ATOM 5478 C CA . ILE H 2 55 ? 23.472 26.244 13.723 1.00 452.47 147 ILE J CA 1
ATOM 5479 C C . ILE H 2 55 ? 23.980 26.980 12.494 1.00 452.47 147 ILE J C 1
ATOM 5480 O O . ILE H 2 55 ? 23.387 27.965 12.052 1.00 452.47 147 ILE J O 1
ATOM 5485 N N . TRP H 2 56 ? 25.081 26.469 12.002 1.00 452.47 148 TRP J N 1
ATOM 5486 C CA . TRP H 2 56 ? 25.695 27.016 10.835 1.00 452.47 148 TRP J CA 1
ATOM 5487 C C . TRP H 2 56 ? 24.758 26.906 9.642 1.00 452.47 148 TRP J C 1
ATOM 5488 O O . TRP H 2 56 ? 24.646 27.849 8.877 1.00 452.47 148 TRP J O 1
ATOM 5499 N N . LYS H 2 57 ? 24.057 25.784 9.479 1.00 452.47 149 LYS J N 1
ATOM 5500 C CA . LYS H 2 57 ? 23.137 25.675 8.339 1.00 452.47 149 LYS J CA 1
ATOM 5501 C C . LYS H 2 57 ? 21.927 26.600 8.457 1.00 452.47 149 LYS J C 1
ATOM 5502 O O . LYS H 2 57 ? 21.365 26.990 7.444 1.00 452.47 149 LYS J O 1
ATOM 5508 N N . ASN H 2 58 ? 21.537 26.950 9.687 1.00 452.47 150 ASN J N 1
ATOM 5509 C CA . ASN H 2 58 ? 20.386 27.838 9.945 1.00 452.47 150 ASN J CA 1
ATOM 5510 C C . ASN H 2 58 ? 20.747 29.326 9.835 1.00 452.47 150 ASN J C 1
ATOM 5511 O O . ASN H 2 58 ? 19.860 30.185 9.727 1.00 452.47 150 ASN J O 1
ATOM 5516 N N . THR H 2 59 ? 22.052 29.602 9.891 1.00 452.47 151 THR J N 1
ATOM 5517 C CA . THR H 2 59 ? 22.618 30.951 9.802 1.00 452.47 151 THR J CA 1
ATOM 5518 C C . THR H 2 59 ? 22.602 31.443 8.344 1.00 452.47 151 THR J C 1
ATOM 5519 O O . THR H 2 59 ? 22.455 32.648 8.065 1.00 452.47 151 THR J O 1
ATOM 5523 N N . GLU H 2 60 ? 22.763 30.488 7.425 1.00 452.47 152 GLU J N 1
ATOM 5524 C CA . GLU H 2 60 ? 22.743 30.744 5.982 1.00 452.47 152 GLU J CA 1
ATOM 5525 C C . GLU H 2 60 ? 21.898 29.646 5.283 1.00 452.47 152 GLU J C 1
ATOM 5526 O O . GLU H 2 60 ? 22.434 28.624 4.848 1.00 452.47 152 GLU J O 1
ATOM 5532 N N . LYS H 2 61 ? 20.580 29.867 5.186 1.00 452.47 153 LYS J N 1
ATOM 5533 C CA . LYS H 2 61 ? 19.658 28.916 4.545 1.00 452.47 153 LYS J CA 1
ATOM 5534 C C . LYS H 2 61 ? 20.165 28.562 3.143 1.00 452.47 153 LYS J C 1
ATOM 5535 O O . LYS H 2 61 ? 20.348 27.380 2.807 1.00 452.47 153 LYS J O 1
ATOM 5541 N N . GLU H 2 62 ? 20.403 29.612 2.349 1.00 452.47 154 GLU J N 1
ATOM 5542 C CA . GLU H 2 62 ? 20.870 29.508 0.956 1.00 452.47 154 GLU J CA 1
ATOM 5543 C C . GLU H 2 62 ? 22.383 29.333 0.692 1.00 452.47 154 GLU J C 1
ATOM 5544 O O . GLU H 2 62 ? 22.746 28.680 -0.275 1.00 452.47 154 GLU J O 1
ATOM 5550 N N . ASN H 2 63 ? 23.266 29.895 1.512 1.00 452.47 155 ASN J N 1
ATOM 5551 C CA . ASN H 2 63 ? 24.692 29.768 1.218 1.00 452.47 155 ASN J CA 1
ATOM 5552 C C . ASN H 2 63 ? 25.442 28.660 1.943 1.00 452.47 155 ASN J C 1
ATOM 5553 O O . ASN H 2 63 ? 26.675 28.589 1.922 1.00 452.47 155 ASN J O 1
ATOM 5558 N N . ALA H 2 64 ? 24.658 27.782 2.556 1.00 452.47 156 ALA J N 1
ATOM 5559 C CA . ALA H 2 64 ? 25.158 26.632 3.280 1.00 452.47 156 ALA J CA 1
ATOM 5560 C C . ALA H 2 64 ? 25.623 25.620 2.238 1.00 452.47 156 ALA J C 1
ATOM 5561 O O . ALA H 2 64 ? 24.894 24.691 1.885 1.00 452.47 156 ALA J O 1
ATOM 5563 N N . THR H 2 65 ? 26.838 25.826 1.735 1.00 452.47 157 THR J N 1
ATOM 5564 C CA . THR H 2 65 ? 27.430 24.950 0.734 1.00 452.47 157 THR J CA 1
ATOM 5565 C C . THR H 2 65 ? 28.601 24.166 1.289 1.00 452.47 157 THR J C 1
ATOM 5566 O O . THR H 2 65 ? 29.424 24.705 2.034 1.00 452.47 157 THR J O 1
ATOM 5570 N N . VAL H 2 66 ? 28.685 22.902 0.888 1.00 452.47 158 VAL J N 1
ATOM 5571 C CA . VAL H 2 66 ? 29.778 22.028 1.304 1.00 452.47 158 VAL J CA 1
ATOM 5572 C C . VAL H 2 66 ? 31.111 22.740 1.041 1.00 452.47 158 VAL J C 1
ATOM 5573 O O . VAL H 2 66 ? 32.077 22.535 1.758 1.00 452.47 158 VAL J O 1
ATOM 5577 N N . ALA H 2 67 ? 31.137 23.537 -0.030 1.00 452.47 159 ALA J N 1
ATOM 5578 C CA . ALA H 2 67 ? 32.312 24.301 -0.436 1.00 452.47 159 ALA J CA 1
ATOM 5579 C C . ALA H 2 67 ? 32.880 24.908 0.820 1.00 452.47 159 ALA J C 1
ATOM 5580 O O . ALA H 2 67 ? 33.996 24.580 1.270 1.00 452.47 159 ALA J O 1
ATOM 5582 N N . HIS H 2 68 ? 32.090 25.813 1.382 1.00 452.47 160 HIS J N 1
ATOM 5583 C CA . HIS H 2 68 ? 32.483 26.527 2.575 1.00 452.47 160 HIS J CA 1
ATOM 5584 C C . HIS H 2 68 ? 32.839 25.571 3.690 1.00 452.47 160 HIS J C 1
ATOM 5585 O O . HIS H 2 68 ? 33.779 25.856 4.428 1.00 452.47 160 HIS J O 1
ATOM 5592 N N . LEU H 2 69 ? 32.140 24.434 3.811 1.00 452.47 161 LEU J N 1
ATOM 5593 C CA . LEU H 2 69 ? 32.422 23.512 4.903 1.00 452.47 161 LEU J CA 1
ATOM 5594 C C . LEU H 2 69 ? 33.867 23.048 4.761 1.00 452.47 161 LEU J C 1
ATOM 5595 O O . LEU H 2 69 ? 34.614 22.991 5.737 1.00 452.47 161 LEU J O 1
ATOM 5600 N N . VAL H 2 70 ? 34.215 22.633 3.562 1.00 452.47 162 VAL J N 1
ATOM 5601 C CA . VAL H 2 70 ? 35.554 22.157 3.334 1.00 452.47 162 VAL J CA 1
ATOM 5602 C C . VAL H 2 70 ? 36.480 23.340 3.598 1.00 452.47 162 VAL J C 1
ATOM 5603 O O . VAL H 2 70 ? 37.551 23.184 4.189 1.00 452.47 162 VAL J O 1
ATOM 5607 N N . GLY H 2 71 ? 36.055 24.527 3.173 1.00 452.47 163 GLY J N 1
ATOM 5608 C CA . GLY H 2 71 ? 36.859 25.714 3.395 1.00 452.47 163 GLY J CA 1
ATOM 5609 C C . GLY H 2 71 ? 37.085 25.936 4.875 1.00 452.47 163 GLY J C 1
ATOM 5610 O O . GLY H 2 71 ? 38.168 26.344 5.277 1.00 452.47 163 GLY J O 1
ATOM 5611 N N . ALA H 2 72 ? 36.064 25.674 5.688 1.00 452.47 164 ALA J N 1
ATOM 5612 C CA . ALA H 2 72 ? 36.181 25.849 7.134 1.00 452.47 164 ALA J CA 1
ATOM 5613 C C . ALA H 2 72 ? 37.181 24.849 7.722 1.00 452.47 164 ALA J C 1
ATOM 5614 O O . ALA H 2 72 ? 38.028 25.207 8.524 1.00 452.47 164 ALA J O 1
ATOM 5616 N N . LEU H 2 73 ? 37.086 23.596 7.295 1.00 452.47 165 LEU J N 1
ATOM 5617 C CA . LEU H 2 73 ? 37.927 22.491 7.738 1.00 452.47 165 LEU J CA 1
ATOM 5618 C C . LEU H 2 73 ? 39.405 22.730 7.455 1.00 452.47 165 LEU J C 1
ATOM 5619 O O . LEU H 2 73 ? 40.251 22.537 8.328 1.00 452.47 165 LEU J O 1
ATOM 5624 N N . ARG H 2 74 ? 39.719 23.206 6.254 1.00 452.47 166 ARG J N 1
ATOM 5625 C CA . ARG H 2 74 ? 41.111 23.439 5.872 1.00 452.47 166 ARG J CA 1
ATOM 5626 C C . ARG H 2 74 ? 41.830 24.647 6.472 1.00 452.47 166 ARG J C 1
ATOM 5627 O O . ARG H 2 74 ? 43.061 24.701 6.469 1.00 452.47 166 ARG J O 1
ATOM 5635 N N . SER H 2 75 ? 41.079 25.630 6.957 1.00 452.47 167 SER J N 1
ATOM 5636 C CA . SER H 2 75 ? 41.684 26.814 7.571 1.00 452.47 167 SER J CA 1
ATOM 5637 C C . SER H 2 75 ? 42.153 26.465 8.994 1.00 452.47 167 SER J C 1
ATOM 5638 O O . SER H 2 75 ? 42.993 27.159 9.582 1.00 452.47 167 SER J O 1
ATOM 5641 N N . CYS H 2 76 ? 41.588 25.371 9.511 1.00 452.47 168 CYS J N 1
ATOM 5642 C CA . CYS H 2 76 ? 41.876 24.818 10.837 1.00 452.47 168 CYS J CA 1
ATOM 5643 C C . CYS H 2 76 ? 42.840 23.619 10.752 1.00 452.47 168 CYS J C 1
ATOM 5644 O O . CYS H 2 76 ? 43.100 22.978 11.779 1.00 452.47 168 CYS J O 1
ATOM 5647 N N . GLN H 2 77 ? 43.329 23.303 9.544 1.00 452.47 169 GLN J N 1
ATOM 5648 C CA . GLN H 2 77 ? 44.267 22.186 9.275 1.00 452.47 169 GLN J CA 1
ATOM 5649 C C . GLN H 2 77 ? 43.653 20.766 9.280 1.00 452.47 169 GLN J C 1
ATOM 5650 O O . GLN H 2 77 ? 44.386 19.756 9.215 1.00 452.47 169 GLN J O 1
ATOM 5656 N N . MET H 2 78 ? 42.319 20.696 9.368 1.00 452.47 170 MET J N 1
ATOM 5657 C CA . MET H 2 78 ? 41.596 19.421 9.382 1.00 452.47 170 MET J CA 1
ATOM 5658 C C . MET H 2 78 ? 41.541 19.017 7.935 1.00 452.47 170 MET J C 1
ATOM 5659 O O . MET H 2 78 ? 40.472 18.795 7.370 1.00 452.47 170 MET J O 1
ATOM 5664 N N . ASN H 2 79 ? 42.707 18.948 7.326 1.00 452.47 171 ASN J N 1
ATOM 5665 C CA . ASN H 2 79 ? 42.780 18.586 5.941 1.00 452.47 171 ASN J CA 1
ATOM 5666 C C . ASN H 2 79 ? 42.134 17.224 5.658 1.00 452.47 171 ASN J C 1
ATOM 5667 O O . ASN H 2 79 ? 41.170 17.121 4.892 1.00 452.47 171 ASN J O 1
ATOM 5672 N N . LEU H 2 80 ? 42.620 16.186 6.326 1.00 452.47 172 LEU J N 1
ATOM 5673 C CA . LEU H 2 80 ? 42.180 14.816 6.084 1.00 452.47 172 LEU J CA 1
ATOM 5674 C C . LEU H 2 80 ? 40.657 14.688 6.060 1.00 452.47 172 LEU J C 1
ATOM 5675 O O . LEU H 2 80 ? 40.091 13.958 5.242 1.00 452.47 172 LEU J O 1
ATOM 5680 N N . VAL H 2 81 ? 39.969 15.494 6.880 1.00 452.47 173 VAL J N 1
ATOM 5681 C CA . VAL H 2 81 ? 38.480 15.509 6.937 1.00 452.47 173 VAL J CA 1
ATOM 5682 C C . VAL H 2 81 ? 37.814 16.304 5.810 1.00 452.47 173 VAL J C 1
ATOM 5683 O O . VAL H 2 81 ? 36.738 15.924 5.336 1.00 452.47 173 VAL J O 1
ATOM 5687 N N . ALA H 2 82 ? 38.419 17.424 5.416 1.00 452.47 174 ALA J N 1
ATOM 5688 C CA . ALA H 2 82 ? 37.884 18.227 4.325 1.00 452.47 174 ALA J CA 1
ATOM 5689 C C . ALA H 2 82 ? 38.046 17.341 3.082 1.00 452.47 174 ALA J C 1
ATOM 5690 O O . ALA H 2 82 ? 37.125 17.263 2.272 1.00 452.47 174 ALA J O 1
ATOM 5692 N N . ASP H 2 83 ? 39.198 16.651 2.975 1.00 452.47 175 ASP J N 1
ATOM 5693 C CA . ASP H 2 83 ? 39.515 15.701 1.874 1.00 452.47 175 ASP J CA 1
ATOM 5694 C C . ASP H 2 83 ? 38.377 14.655 1.748 1.00 452.47 175 ASP J C 1
ATOM 5695 O O . ASP H 2 83 ? 37.725 14.582 0.707 1.00 452.47 175 ASP J O 1
ATOM 5700 N N . LEU H 2 84 ? 38.192 13.811 2.782 1.00 452.47 176 LEU J N 1
ATOM 5701 C CA . LEU H 2 84 ? 37.131 12.814 2.821 1.00 452.47 176 LEU J CA 1
ATOM 5702 C C . LEU H 2 84 ? 35.763 13.392 2.483 1.00 452.47 176 LEU J C 1
ATOM 5703 O O . LEU H 2 84 ? 34.975 12.759 1.783 1.00 452.47 176 LEU J O 1
ATOM 5708 N N . VAL H 2 85 ? 35.487 14.583 3.059 1.00 452.47 177 VAL J N 1
ATOM 5709 C CA . VAL H 2 85 ? 34.242 15.357 2.870 1.00 452.47 177 VAL J CA 1
ATOM 5710 C C . VAL H 2 85 ? 34.132 15.732 1.397 1.00 452.47 177 VAL J C 1
ATOM 5711 O O . VAL H 2 85 ? 33.042 15.831 0.840 1.00 452.47 177 VAL J O 1
ATOM 5715 N N . GLN H 2 86 ? 35.284 15.948 0.767 1.00 452.47 178 GLN J N 1
ATOM 5716 C CA . GLN H 2 86 ? 35.317 16.311 -0.650 1.00 452.47 178 GLN J CA 1
ATOM 5717 C C . GLN H 2 86 ? 35.123 15.102 -1.580 1.00 452.47 178 GLN J C 1
ATOM 5718 O O . GLN H 2 86 ? 34.472 15.225 -2.623 1.00 452.47 178 GLN J O 1
ATOM 5724 N N . GLU H 2 87 ? 35.685 13.944 -1.205 1.00 452.47 179 GLU J N 1
ATOM 5725 C CA . GLU H 2 87 ? 35.589 12.692 -1.999 1.00 452.47 179 GLU J CA 1
ATOM 5726 C C . GLU H 2 87 ? 34.198 12.015 -1.891 1.00 452.47 179 GLU J C 1
ATOM 5727 O O . GLU H 2 87 ? 33.842 11.209 -2.763 1.00 452.47 179 GLU J O 1
ATOM 5733 N N . VAL H 2 88 ? 33.449 12.313 -0.818 1.00 452.47 180 VAL J N 1
ATOM 5734 C CA . VAL H 2 88 ? 32.110 11.759 -0.596 1.00 452.47 180 VAL J CA 1
ATOM 5735 C C . VAL H 2 88 ? 31.128 12.660 -1.357 1.00 452.47 180 VAL J C 1
ATOM 5736 O O . VAL H 2 88 ? 30.057 12.208 -1.761 1.00 452.47 180 VAL J O 1
ATOM 5740 N N . GLN H 2 89 ? 31.517 13.926 -1.545 1.00 452.47 181 GLN J N 1
ATOM 5741 C CA . GLN H 2 89 ? 30.718 14.927 -2.253 1.00 452.47 181 GLN J CA 1
ATOM 5742 C C . GLN H 2 89 ? 30.881 14.780 -3.772 1.00 452.47 181 GLN J C 1
ATOM 5743 O O . GLN H 2 89 ? 29.994 15.196 -4.533 1.00 452.47 181 GLN J O 1
ATOM 5749 N N . GLN H 2 90 ? 32.021 14.221 -4.199 1.00 452.47 182 GLN J N 1
ATOM 5750 C CA . GLN H 2 90 ? 32.328 13.995 -5.616 1.00 452.47 182 GLN J CA 1
ATOM 5751 C C . GLN H 2 90 ? 31.664 12.668 -6.051 1.00 452.47 182 GLN J C 1
ATOM 5752 O O . GLN H 2 90 ? 31.159 12.539 -7.171 1.00 452.47 182 GLN J O 1
ATOM 5758 N N . ALA H 2 91 ? 31.670 11.681 -5.158 1.00 452.47 183 ALA J N 1
ATOM 5759 C CA . ALA H 2 91 ? 31.086 10.371 -5.449 1.00 452.47 183 ALA J CA 1
ATOM 5760 C C . ALA H 2 91 ? 29.559 10.428 -5.582 1.00 452.47 183 ALA J C 1
ATOM 5761 O O . ALA H 2 91 ? 28.969 9.649 -6.327 1.00 452.47 183 ALA J O 1
ATOM 5763 N N . ARG H 2 92 ? 28.944 11.355 -4.845 1.00 452.47 184 ARG J N 1
ATOM 5764 C CA . ARG H 2 92 ? 27.497 11.550 -4.811 1.00 452.47 184 ARG J CA 1
ATOM 5765 C C . ARG H 2 92 ? 27.003 12.345 -6.015 1.00 452.47 184 ARG J C 1
ATOM 5766 O O . ARG H 2 92 ? 26.069 11.863 -6.699 1.00 452.47 184 ARG J O 1
ATOM 5774 N N . GLY I 2 1 ? 11.863 50.098 32.714 1.00 452.47 93 GLY K N 1
ATOM 5775 C CA . GLY I 2 1 ? 10.929 49.299 33.536 1.00 452.47 93 GLY K CA 1
ATOM 5776 C C . GLY I 2 1 ? 10.865 47.820 33.192 1.00 452.47 93 GLY K C 1
ATOM 5777 O O . GLY I 2 1 ? 11.758 47.050 33.544 1.00 452.47 93 GLY K O 1
ATOM 5778 N N . GLU I 2 2 ? 9.799 47.443 32.483 1.00 452.47 94 GLU K N 1
ATOM 5779 C CA . GLU I 2 2 ? 9.522 46.058 32.087 1.00 452.47 94 GLU K CA 1
ATOM 5780 C C . GLU I 2 2 ? 10.204 45.476 30.824 1.00 452.47 94 GLU K C 1
ATOM 5781 O O . GLU I 2 2 ? 10.725 44.361 30.883 1.00 452.47 94 GLU K O 1
ATOM 5787 N N . GLU I 2 3 ? 10.180 46.204 29.695 1.00 452.47 95 GLU K N 1
ATOM 5788 C CA . GLU I 2 3 ? 10.793 45.747 28.417 1.00 452.47 95 GLU K CA 1
ATOM 5789 C C . GLU I 2 3 ? 12.319 45.955 28.448 1.00 452.47 95 GLU K C 1
ATOM 5790 O O . GLU I 2 3 ? 13.055 45.316 27.679 1.00 452.47 95 GLU K O 1
ATOM 5796 N N . ASP I 2 4 ? 12.753 46.895 29.302 1.00 452.47 96 ASP K N 1
ATOM 5797 C CA . ASP I 2 4 ? 14.167 47.230 29.500 1.00 452.47 96 ASP K CA 1
ATOM 5798 C C . ASP I 2 4 ? 14.803 45.959 30.090 1.00 452.47 96 ASP K C 1
ATOM 5799 O O . ASP I 2 4 ? 15.788 45.433 29.548 1.00 452.47 96 ASP K O 1
ATOM 5804 N N . LEU I 2 5 ? 14.241 45.473 31.209 1.00 452.47 97 LEU K N 1
ATOM 5805 C CA . LEU I 2 5 ? 14.733 44.267 31.858 1.00 452.47 97 LEU K CA 1
ATOM 5806 C C . LEU I 2 5 ? 14.716 43.089 30.895 1.00 452.47 97 LEU K C 1
ATOM 5807 O O . LEU I 2 5 ? 15.592 42.229 30.947 1.00 452.47 97 LEU K O 1
ATOM 5812 N N . CYS I 2 6 ? 13.726 43.058 29.984 1.00 452.47 98 CYS K N 1
ATOM 5813 C CA . CYS I 2 6 ? 13.558 41.995 28.960 1.00 452.47 98 CYS K CA 1
ATOM 5814 C C . CYS I 2 6 ? 14.748 41.973 28.008 1.00 452.47 98 CYS K C 1
ATOM 5815 O O . CYS I 2 6 ? 15.340 40.929 27.737 1.00 452.47 98 CYS K O 1
ATOM 5818 N N . ALA I 2 7 ? 15.058 43.153 27.478 1.00 452.47 99 ALA K N 1
ATOM 5819 C CA . ALA I 2 7 ? 16.166 43.327 26.548 1.00 452.47 99 ALA K CA 1
ATOM 5820 C C . ALA I 2 7 ? 17.480 42.947 27.225 1.00 452.47 99 ALA K C 1
ATOM 5821 O O . ALA I 2 7 ? 18.355 42.352 26.598 1.00 452.47 99 ALA K O 1
ATOM 5823 N N . ALA I 2 8 ? 17.613 43.282 28.507 1.00 452.47 100 ALA K N 1
ATOM 5824 C CA . ALA I 2 8 ? 18.826 42.951 29.244 1.00 452.47 100 ALA K CA 1
ATOM 5825 C C . ALA I 2 8 ? 18.938 41.441 29.483 1.00 452.47 100 ALA K C 1
ATOM 5826 O O . ALA I 2 8 ? 20.027 40.885 29.348 1.00 452.47 100 ALA K O 1
ATOM 5828 N N . PHE I 2 9 ? 17.824 40.788 29.840 1.00 452.47 101 PHE K N 1
ATOM 5829 C CA . PHE I 2 9 ? 17.802 39.343 30.100 1.00 452.47 101 PHE K CA 1
ATOM 5830 C C . PHE I 2 9 ? 18.234 38.577 28.868 1.00 452.47 101 PHE K C 1
ATOM 5831 O O . PHE I 2 9 ? 18.912 37.553 28.964 1.00 452.47 101 PHE K O 1
ATOM 5839 N N . ASN I 2 10 ? 17.825 39.081 27.709 1.00 452.47 102 ASN K N 1
ATOM 5840 C CA . ASN I 2 10 ? 18.152 38.462 26.433 1.00 452.47 102 ASN K CA 1
ATOM 5841 C C . ASN I 2 10 ? 19.653 38.501 26.123 1.00 452.47 102 ASN K C 1
ATOM 5842 O O . ASN I 2 10 ? 20.200 37.548 25.571 1.00 452.47 102 ASN K O 1
ATOM 5847 N N . VAL I 2 11 ? 20.313 39.600 26.478 1.00 452.47 103 VAL K N 1
ATOM 5848 C CA . VAL I 2 11 ? 21.748 39.733 26.247 1.00 452.47 103 VAL K CA 1
ATOM 5849 C C . VAL I 2 11 ? 22.462 38.837 27.245 1.00 452.47 103 VAL K C 1
ATOM 5850 O O . VAL I 2 11 ? 23.433 38.143 26.897 1.00 452.47 103 VAL K O 1
ATOM 5854 N N . ILE I 2 12 ? 21.976 38.854 28.492 1.00 452.47 104 ILE K N 1
ATOM 5855 C CA . ILE I 2 12 ? 22.622 38.041 29.514 1.00 452.47 104 ILE K CA 1
ATOM 5856 C C . ILE I 2 12 ? 22.428 36.544 29.271 1.00 452.47 104 ILE K C 1
ATOM 5857 O O . ILE I 2 12 ? 23.388 35.774 29.289 1.00 452.47 104 ILE K O 1
ATOM 5862 N N . CYS I 2 13 ? 21.175 36.152 29.119 1.00 452.47 105 CYS K N 1
ATOM 5863 C CA . CYS I 2 13 ? 20.857 34.766 28.873 1.00 452.47 105 CYS K CA 1
ATOM 5864 C C . CYS I 2 13 ? 21.691 34.218 27.725 1.00 452.47 105 CYS K C 1
ATOM 5865 O O . CYS I 2 13 ? 22.344 33.201 27.874 1.00 452.47 105 CYS K O 1
ATOM 5868 N N . ASP I 2 14 ? 21.731 34.907 26.593 1.00 452.47 106 ASP K N 1
ATOM 5869 C CA . ASP I 2 14 ? 22.541 34.391 25.488 1.00 452.47 106 ASP K CA 1
ATOM 5870 C C . ASP I 2 14 ? 24.002 34.715 25.599 1.00 452.47 106 ASP K C 1
ATOM 5871 O O . ASP I 2 14 ? 24.681 34.734 24.583 1.00 452.47 106 ASP K O 1
ATOM 5876 N N . ASN I 2 15 ? 24.523 34.947 26.796 1.00 452.47 107 ASN K N 1
ATOM 5877 C CA . ASN I 2 15 ? 25.934 35.292 26.827 1.00 452.47 107 ASN K CA 1
ATOM 5878 C C . ASN I 2 15 ? 26.742 34.829 28.016 1.00 452.47 107 ASN K C 1
ATOM 5879 O O . ASN I 2 15 ? 27.967 34.773 27.944 1.00 452.47 107 ASN K O 1
ATOM 5884 N N . VAL I 2 16 ? 26.068 34.489 29.104 1.00 452.47 108 VAL K N 1
ATOM 5885 C CA . VAL I 2 16 ? 26.768 34.040 30.295 1.00 452.47 108 VAL K CA 1
ATOM 5886 C C . VAL I 2 16 ? 27.337 32.643 30.160 1.00 452.47 108 VAL K C 1
ATOM 5887 O O . VAL I 2 16 ? 28.511 32.436 29.877 1.00 452.47 108 VAL K O 1
ATOM 5891 N N . GLY I 2 17 ? 26.460 31.681 30.378 1.00 452.47 109 GLY K N 1
ATOM 5892 C CA . GLY I 2 17 ? 26.848 30.294 30.319 1.00 452.47 109 GLY K CA 1
ATOM 5893 C C . GLY I 2 17 ? 27.615 29.880 31.560 1.00 452.47 109 GLY K C 1
ATOM 5894 O O . GLY I 2 17 ? 27.205 30.176 32.690 1.00 452.47 109 GLY K O 1
ATOM 5895 N N . LYS I 2 18 ? 28.735 29.198 31.327 1.00 452.47 110 LYS K N 1
ATOM 5896 C CA . LYS I 2 18 ? 29.601 28.683 32.376 1.00 452.47 110 LYS K CA 1
ATOM 5897 C C . LYS I 2 18 ? 29.282 29.231 33.756 1.00 452.47 110 LYS K C 1
ATOM 5898 O O . LYS I 2 18 ? 28.475 28.661 34.465 1.00 452.47 110 LYS K O 1
ATOM 5904 N N . ASP I 2 19 ? 29.864 30.352 34.144 1.00 452.47 111 ASP K N 1
ATOM 5905 C CA . ASP I 2 19 ? 29.589 30.851 35.488 1.00 452.47 111 ASP K CA 1
ATOM 5906 C C . ASP I 2 19 ? 28.272 31.511 35.779 1.00 452.47 111 ASP K C 1
ATOM 5907 O O . ASP I 2 19 ? 28.201 32.550 36.449 1.00 452.47 111 ASP K O 1
ATOM 5912 N N . TRP I 2 20 ? 27.208 30.886 35.307 1.00 452.47 112 TRP K N 1
ATOM 5913 C CA . TRP I 2 20 ? 25.869 31.381 35.582 1.00 452.47 112 TRP K CA 1
ATOM 5914 C C . TRP I 2 20 ? 25.663 31.370 37.110 1.00 452.47 112 TRP K C 1
ATOM 5915 O O . TRP I 2 20 ? 25.367 32.399 37.696 1.00 452.47 112 TRP K O 1
ATOM 5926 N N . ARG I 2 21 ? 25.844 30.205 37.738 1.00 452.47 113 ARG K N 1
ATOM 5927 C CA . ARG I 2 21 ? 25.674 30.082 39.186 1.00 452.47 113 ARG K CA 1
ATOM 5928 C C . ARG I 2 21 ? 26.376 31.172 39.998 1.00 452.47 113 ARG K C 1
ATOM 5929 O O . ARG I 2 21 ? 25.856 31.611 41.030 1.00 452.47 113 ARG K O 1
ATOM 5937 N N . ARG I 2 22 ? 27.557 31.590 39.549 1.00 452.47 114 ARG K N 1
ATOM 5938 C CA . ARG I 2 22 ? 28.286 32.645 40.234 1.00 452.47 114 ARG K CA 1
ATOM 5939 C C . ARG I 2 22 ? 27.373 33.850 40.242 1.00 452.47 114 ARG K C 1
ATOM 5940 O O . ARG I 2 22 ? 27.167 34.521 41.249 1.00 452.47 114 ARG K O 1
ATOM 5948 N N . LEU I 2 23 ? 26.809 34.097 39.082 1.00 452.47 115 LEU K N 1
ATOM 5949 C CA . LEU I 2 23 ? 25.924 35.227 38.847 1.00 452.47 115 LEU K CA 1
ATOM 5950 C C . LEU I 2 23 ? 24.687 35.138 39.738 1.00 452.47 115 LEU K C 1
ATOM 5951 O O . LEU I 2 23 ? 24.302 36.113 40.384 1.00 452.47 115 LEU K O 1
ATOM 5956 N N . ALA I 2 24 ? 24.093 33.944 39.781 1.00 452.47 116 ALA K N 1
ATOM 5957 C CA . ALA I 2 24 ? 22.912 33.667 40.594 1.00 452.47 116 ALA K CA 1
ATOM 5958 C C . ALA I 2 24 ? 23.162 34.137 42.019 1.00 452.47 116 ALA K C 1
ATOM 5959 O O . ALA I 2 24 ? 22.396 34.913 42.580 1.00 452.47 116 ALA K O 1
ATOM 5961 N N . ARG I 2 25 ? 24.244 33.661 42.606 1.00 452.47 117 ARG K N 1
ATOM 5962 C CA . ARG I 2 25 ? 24.576 34.036 43.966 1.00 452.47 117 ARG K CA 1
ATOM 5963 C C . ARG I 2 25 ? 24.681 35.540 44.176 1.00 452.47 117 ARG K C 1
ATOM 5964 O O . ARG I 2 25 ? 24.212 36.054 45.189 1.00 452.47 117 ARG K O 1
ATOM 5972 N N . GLN I 2 26 ? 25.296 36.242 43.225 1.00 452.47 118 GLN K N 1
ATOM 5973 C CA . GLN I 2 26 ? 25.447 37.701 43.312 1.00 452.47 118 GLN K CA 1
ATOM 5974 C C . GLN I 2 26 ? 24.111 38.417 43.349 1.00 452.47 118 GLN K C 1
ATOM 5975 O O . GLN I 2 26 ? 23.977 39.473 43.943 1.00 452.47 118 GLN K O 1
ATOM 5981 N N . LEU I 2 27 ? 23.131 37.842 42.680 1.00 452.47 119 LEU K N 1
ATOM 5982 C CA . LEU I 2 27 ? 21.787 38.402 42.607 1.00 452.47 119 LEU K CA 1
ATOM 5983 C C . LEU I 2 27 ? 21.032 37.986 43.863 1.00 452.47 119 LEU K C 1
ATOM 5984 O O . LEU I 2 27 ? 19.808 38.083 43.930 1.00 452.47 119 LEU K O 1
ATOM 5989 N N . LYS I 2 28 ? 21.821 37.591 44.858 1.00 452.47 120 LYS K N 1
ATOM 5990 C CA . LYS I 2 28 ? 21.305 37.155 46.138 1.00 452.47 120 LYS K CA 1
ATOM 5991 C C . LYS I 2 28 ? 20.238 36.095 45.953 1.00 452.47 120 LYS K C 1
ATOM 5992 O O . LYS I 2 28 ? 19.160 36.174 46.550 1.00 452.47 120 LYS K O 1
ATOM 5998 N N . VAL I 2 29 ? 20.534 35.106 45.116 1.00 452.47 121 VAL K N 1
ATOM 5999 C CA . VAL I 2 29 ? 19.580 34.033 44.891 1.00 452.47 121 VAL K CA 1
ATOM 6000 C C . VAL I 2 29 ? 19.983 32.794 45.695 1.00 452.47 121 VAL K C 1
ATOM 6001 O O . VAL I 2 29 ? 21.013 32.166 45.424 1.00 452.47 121 VAL K O 1
ATOM 6005 N N . SER I 2 30 ? 19.160 32.455 46.688 1.00 452.47 122 SER K N 1
ATOM 6006 C CA . SER I 2 30 ? 19.420 31.305 47.540 1.00 452.47 122 SER K CA 1
ATOM 6007 C C . SER I 2 30 ? 19.774 30.090 46.689 1.00 452.47 122 SER K C 1
ATOM 6008 O O . SER I 2 30 ? 19.280 29.934 45.579 1.00 452.47 122 SER K O 1
ATOM 6011 N N . ASP I 2 31 ? 20.661 29.244 47.198 1.00 452.47 123 ASP K N 1
ATOM 6012 C CA . ASP I 2 31 ? 21.057 28.038 46.477 1.00 452.47 123 ASP K CA 1
ATOM 6013 C C . A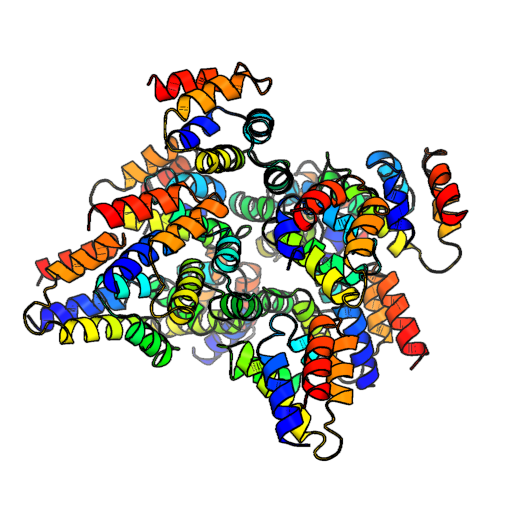SP I 2 31 ? 19.898 27.070 46.572 1.00 452.47 123 ASP K C 1
ATOM 6014 O O . ASP I 2 31 ? 19.779 26.152 45.755 1.00 452.47 123 ASP K O 1
ATOM 6019 N N . THR I 2 32 ? 19.051 27.267 47.586 1.00 452.47 124 THR K N 1
ATOM 6020 C CA . THR I 2 32 ? 17.871 26.417 47.780 1.00 452.47 124 THR K CA 1
ATOM 6021 C C . THR I 2 32 ? 17.109 26.473 46.471 1.00 452.47 124 THR K C 1
ATOM 6022 O O . THR I 2 32 ? 16.484 25.503 46.045 1.00 452.47 124 THR K O 1
ATOM 6026 N N . LYS I 2 33 ? 17.165 27.633 45.839 1.00 452.47 125 LYS K N 1
ATOM 6027 C CA . LYS I 2 33 ? 16.528 27.790 44.561 1.00 452.47 125 LYS K CA 1
ATOM 6028 C C . LYS I 2 33 ? 17.529 27.327 43.480 1.00 452.47 125 LYS K C 1
ATOM 6029 O O . LYS I 2 33 ? 17.204 26.442 42.675 1.00 452.47 125 LYS K O 1
ATOM 6035 N N . ILE I 2 34 ? 18.755 27.872 43.498 1.00 452.47 126 ILE K N 1
ATOM 6036 C CA . ILE I 2 34 ? 19.727 27.531 42.466 1.00 452.47 126 ILE K CA 1
ATOM 6037 C C . ILE I 2 34 ? 19.773 26.012 42.272 1.00 452.47 126 ILE K C 1
ATOM 6038 O O . ILE I 2 34 ? 19.984 25.521 41.162 1.00 452.47 126 ILE K O 1
ATOM 6043 N N . ASP I 2 35 ? 19.587 25.300 43.355 1.00 452.47 127 ASP K N 1
ATOM 6044 C CA . ASP I 2 35 ? 19.586 23.881 43.235 1.00 452.47 127 ASP K CA 1
ATOM 6045 C C . ASP I 2 35 ? 18.491 23.467 42.256 1.00 452.47 127 ASP K C 1
ATOM 6046 O O . ASP I 2 35 ? 18.737 22.841 41.228 1.00 452.47 127 ASP K O 1
ATOM 6051 N N . SER I 2 36 ? 17.273 23.842 42.618 1.00 452.47 128 SER K N 1
ATOM 6052 C CA . SER I 2 36 ? 16.076 23.577 41.840 1.00 452.47 128 SER K CA 1
ATOM 6053 C C . SER I 2 36 ? 16.272 23.913 40.374 1.00 452.47 128 SER K C 1
ATOM 6054 O O . SER I 2 36 ? 15.937 23.151 39.494 1.00 452.47 128 SER K O 1
ATOM 6057 N N . ILE I 2 37 ? 16.851 25.059 40.104 1.00 452.47 129 ILE K N 1
ATOM 6058 C CA . ILE I 2 37 ? 16.975 25.525 38.724 1.00 452.47 129 ILE K CA 1
ATOM 6059 C C . ILE I 2 37 ? 17.843 24.572 37.899 1.00 452.47 129 ILE K C 1
ATOM 6060 O O . ILE I 2 37 ? 17.587 24.358 36.711 1.00 452.47 129 ILE K O 1
ATOM 6065 N N . GLU I 2 38 ? 18.856 24.029 38.543 1.00 452.47 130 GLU K N 1
ATOM 6066 C CA . GLU I 2 38 ? 19.753 23.100 37.880 1.00 452.47 130 GLU K CA 1
ATOM 6067 C C . GLU I 2 38 ? 18.854 21.934 37.539 1.00 452.47 130 GLU K C 1
ATOM 6068 O O . GLU I 2 38 ? 18.914 21.370 36.448 1.00 452.47 130 GLU K O 1
ATOM 6074 N N . ASP I 2 39 ? 18.019 21.599 38.513 1.00 452.47 131 ASP K N 1
ATOM 6075 C CA . ASP I 2 39 ? 17.088 20.538 38.368 1.00 452.47 131 ASP K CA 1
ATOM 6076 C C . ASP I 2 39 ? 16.120 20.670 37.199 1.00 452.47 131 ASP K C 1
ATOM 6077 O O . ASP I 2 39 ? 16.186 19.877 36.276 1.00 452.47 131 ASP K O 1
ATOM 6082 N N . ARG I 2 40 ? 15.207 21.639 37.269 1.00 452.47 132 ARG K N 1
ATOM 6083 C CA . ARG I 2 40 ? 14.191 21.893 36.237 1.00 452.47 132 ARG K CA 1
ATOM 6084 C C . ARG I 2 40 ? 14.713 21.941 34.777 1.00 452.47 132 ARG K C 1
ATOM 6085 O O . ARG I 2 40 ? 14.172 21.287 33.887 1.00 452.47 132 ARG K O 1
ATOM 6093 N N . TYR I 2 41 ? 15.774 22.692 34.515 1.00 452.47 133 TYR K N 1
ATOM 6094 C CA . TYR I 2 41 ? 16.295 22.742 33.150 1.00 452.47 133 TYR K CA 1
ATOM 6095 C C . TYR I 2 41 ? 17.682 22.143 32.953 1.00 452.47 133 TYR K C 1
ATOM 6096 O O . TYR I 2 41 ? 18.620 22.830 32.557 1.00 452.47 133 TYR K O 1
ATOM 6105 N N . PRO I 2 42 ? 17.827 20.843 33.215 1.00 452.47 134 PRO K N 1
ATOM 6106 C CA . PRO I 2 42 ? 19.125 20.202 33.043 1.00 452.47 134 PRO K CA 1
ATOM 6107 C C . PRO I 2 42 ? 19.589 20.367 31.609 1.00 452.47 134 PRO K C 1
ATOM 6108 O O . PRO I 2 42 ? 20.778 20.413 31.325 1.00 452.47 134 PRO K O 1
ATOM 6112 N N . ARG I 2 43 ? 18.630 20.491 30.705 1.00 452.47 135 ARG K N 1
ATOM 6113 C CA . ARG I 2 43 ? 18.949 20.642 29.287 1.00 452.47 135 ARG K CA 1
ATOM 6114 C C . ARG I 2 43 ? 19.686 21.897 28.839 1.00 452.47 135 ARG K C 1
ATOM 6115 O O . ARG I 2 43 ? 20.865 21.830 28.493 1.00 452.47 135 ARG K O 1
ATOM 6123 N N . ASN I 2 44 ? 18.997 23.037 28.829 1.00 452.47 136 ASN K N 1
ATOM 6124 C CA . ASN I 2 44 ? 19.617 24.284 28.361 1.00 452.47 136 ASN K CA 1
ATOM 6125 C C . ASN I 2 44 ? 20.155 25.256 29.359 1.00 452.47 136 ASN K C 1
ATOM 6126 O O . ASN I 2 44 ? 19.460 25.725 30.277 1.00 452.47 136 ASN K O 1
ATOM 6131 N N . LEU I 2 45 ? 21.410 25.597 29.107 1.00 452.47 137 LEU K N 1
ATOM 6132 C CA . LEU I 2 45 ? 22.101 26.487 30.031 1.00 452.47 137 LEU K CA 1
ATOM 6133 C C . LEU I 2 45 ? 21.485 27.869 29.972 1.00 452.47 137 LEU K C 1
ATOM 6134 O O . LEU I 2 45 ? 21.332 28.545 30.988 1.00 452.47 137 LEU K O 1
ATOM 6139 N N . THR I 2 46 ? 20.961 28.189 28.796 1.00 452.47 138 THR K N 1
ATOM 6140 C CA . THR I 2 46 ? 20.311 29.465 28.555 1.00 452.47 138 THR K CA 1
ATOM 6141 C C . THR I 2 46 ? 19.035 29.688 29.337 1.00 452.47 138 THR K C 1
ATOM 6142 O O . THR I 2 46 ? 18.722 30.810 29.710 1.00 452.47 138 THR K O 1
ATOM 6146 N N . GLU I 2 47 ? 18.265 28.637 29.524 1.00 452.47 139 GLU K N 1
ATOM 6147 C CA . GLU I 2 47 ? 17.016 28.727 30.237 1.00 452.47 139 GLU K CA 1
ATOM 6148 C C . GLU I 2 47 ? 17.290 28.946 31.694 1.00 452.47 139 GLU K C 1
ATOM 6149 O O . GLU I 2 47 ? 16.809 29.909 32.283 1.00 452.47 139 GLU K O 1
ATOM 6155 N N . ARG I 2 48 ? 18.079 28.041 32.268 1.00 452.47 140 ARG K N 1
ATOM 6156 C CA . ARG I 2 48 ? 18.478 28.105 33.678 1.00 452.47 140 ARG K CA 1
ATOM 6157 C C . ARG I 2 48 ? 18.809 29.541 34.067 1.00 452.47 140 ARG K C 1
ATOM 6158 O O . ARG I 2 48 ? 18.242 30.089 35.000 1.00 452.47 140 ARG K O 1
ATOM 6166 N N . VAL I 2 49 ? 19.738 30.154 33.346 1.00 452.47 141 VAL K N 1
ATOM 6167 C CA . VAL I 2 49 ? 20.135 31.542 33.612 1.00 452.47 141 VAL K CA 1
ATOM 6168 C C . VAL I 2 49 ? 18.953 32.473 33.706 1.00 452.47 141 VAL K C 1
ATOM 6169 O O . VAL I 2 49 ? 18.741 33.140 34.717 1.00 452.47 141 VAL K O 1
ATOM 6173 N N . ARG I 2 50 ? 18.247 32.574 32.587 1.00 452.47 142 ARG K N 1
ATOM 6174 C CA . ARG I 2 50 ? 17.090 33.417 32.519 1.00 452.47 142 ARG K CA 1
ATOM 6175 C C . ARG I 2 50 ? 16.316 33.179 33.770 1.00 452.47 142 ARG K C 1
ATOM 6176 O O . ARG I 2 50 ? 16.171 34.072 34.587 1.00 452.47 142 ARG K O 1
ATOM 6184 N N . GLU I 2 51 ? 15.782 31.978 33.911 1.00 452.47 143 GLU K N 1
ATOM 6185 C CA . GLU I 2 51 ? 15.042 31.660 35.113 1.00 452.47 143 GLU K CA 1
ATOM 6186 C C . GLU I 2 51 ? 15.693 32.350 36.309 1.00 452.47 143 GLU K C 1
ATOM 6187 O O . GLU I 2 51 ? 15.050 33.125 37.020 1.00 452.47 143 GLU K O 1
ATOM 6193 N N . SER I 2 52 ? 16.968 32.046 36.536 1.00 452.47 144 SER K N 1
ATOM 6194 C CA . SER I 2 52 ? 17.717 32.673 37.626 1.00 452.47 144 SER K CA 1
ATOM 6195 C C . SER I 2 52 ? 17.302 34.158 37.784 1.00 452.47 144 SER K C 1
ATOM 6196 O O . SER I 2 52 ? 16.922 34.587 38.853 1.00 452.47 144 SER K O 1
ATOM 6199 N N . LEU I 2 53 ? 17.379 34.923 36.699 1.00 452.47 145 LEU K N 1
ATOM 6200 C CA . LEU I 2 53 ? 17.098 36.348 36.617 1.00 452.47 145 LEU K CA 1
ATOM 6201 C C . LEU I 2 53 ? 15.652 36.623 36.994 1.00 452.47 145 LEU K C 1
ATOM 6202 O O . LEU I 2 53 ? 15.364 37.590 37.697 1.00 452.47 145 LEU K O 1
ATOM 6207 N N . ARG I 2 54 ? 14.778 35.762 36.483 1.00 452.47 146 ARG K N 1
ATOM 6208 C CA . ARG I 2 54 ? 13.384 35.912 36.761 1.00 452.47 146 ARG K CA 1
ATOM 6209 C C . ARG I 2 54 ? 13.152 35.964 38.255 1.00 452.47 146 ARG K C 1
ATOM 6210 O O . ARG I 2 54 ? 12.511 36.880 38.750 1.00 452.47 146 ARG K O 1
ATOM 6218 N N . ILE I 2 55 ? 13.660 34.971 38.970 1.00 452.47 147 ILE K N 1
ATOM 6219 C CA . ILE I 2 55 ? 13.462 34.880 40.408 1.00 452.47 147 ILE K CA 1
ATOM 6220 C C . ILE I 2 55 ? 13.901 36.190 41.041 1.00 452.47 147 ILE K C 1
ATOM 6221 O O . ILE I 2 55 ? 13.270 36.689 41.974 1.00 452.47 147 ILE K O 1
ATOM 6226 N N . TRP I 2 56 ? 14.977 36.704 40.493 1.00 452.47 148 TRP K N 1
ATOM 6227 C CA . TRP I 2 56 ? 15.530 37.938 40.949 1.00 452.47 148 TRP K CA 1
ATOM 6228 C C . TRP I 2 56 ? 14.547 39.073 40.718 1.00 452.47 148 TRP K C 1
ATOM 6229 O O . TRP I 2 56 ? 14.397 39.925 41.581 1.00 452.47 148 TRP K O 1
ATOM 6240 N N . LYS I 2 57 ? 13.868 39.105 39.573 1.00 452.47 149 LYS K N 1
ATOM 6241 C CA . LYS I 2 57 ? 12.912 40.194 39.347 1.00 452.47 149 LYS K CA 1
ATOM 6242 C C . LYS I 2 57 ? 11.689 40.107 40.260 1.00 452.47 149 LYS K C 1
ATOM 6243 O O . LYS I 2 57 ? 11.071 41.130 40.551 1.00 452.47 149 LYS K O 1
ATOM 6249 N N . ASN I 2 58 ? 11.339 38.893 40.694 1.00 452.47 150 ASN K N 1
ATOM 6250 C CA . ASN I 2 58 ? 10.187 38.664 41.590 1.00 452.47 150 ASN K CA 1
ATOM 6251 C C . ASN I 2 58 ? 10.509 38.921 43.068 1.00 452.47 150 ASN K C 1
ATOM 6252 O O . ASN I 2 58 ? 9.601 39.069 43.896 1.00 452.47 150 ASN K O 1
ATOM 6257 N N . THR I 2 59 ? 11.810 38.957 43.372 1.00 452.47 151 THR K N 1
ATOM 6258 C CA . THR I 2 59 ? 12.341 39.182 44.720 1.00 452.47 151 THR K CA 1
ATOM 6259 C C . THR I 2 59 ? 12.254 40.672 45.072 1.00 452.47 151 THR K C 1
ATOM 6260 O O . THR I 2 59 ? 12.071 41.050 46.244 1.00 452.47 151 THR K O 1
ATOM 6264 N N . GLU I 2 60 ? 12.400 41.507 44.041 1.00 452.47 152 GLU K N 1
ATOM 6265 C CA . GLU I 2 60 ? 12.309 42.965 44.166 1.00 452.47 152 GLU K CA 1
ATOM 6266 C C . GLU I 2 60 ? 11.454 43.521 42.995 1.00 452.47 152 GLU K C 1
ATOM 6267 O O . GLU I 2 60 ? 12.001 43.876 41.944 1.00 452.47 152 GLU K O 1
ATOM 6273 N N . LYS I 2 61 ? 10.127 43.579 43.179 1.00 452.47 153 LYS K N 1
ATOM 6274 C CA . LYS I 2 61 ? 9.205 44.089 42.159 1.00 452.47 153 LYS K CA 1
ATOM 6275 C C . LYS I 2 61 ? 9.657 45.475 41.699 1.00 452.47 153 LYS K C 1
ATOM 6276 O O . LYS I 2 61 ? 9.847 45.705 40.492 1.00 452.47 153 LYS K O 1
ATOM 6282 N N . GLU I 2 62 ? 9.838 46.375 42.677 1.00 452.47 154 GLU K N 1
ATOM 6283 C CA . GLU I 2 62 ? 10.242 47.773 42.458 1.00 452.47 154 GLU K CA 1
ATOM 6284 C C . GLU I 2 62 ? 11.746 48.084 42.292 1.00 452.47 154 GLU K C 1
ATOM 6285 O O . GLU I 2 62 ? 12.083 49.000 41.563 1.00 452.47 154 GLU K O 1
ATOM 6291 N N . ASN I 2 63 ? 12.650 47.355 42.940 1.00 452.47 155 ASN K N 1
ATOM 6292 C CA . ASN I 2 63 ? 14.069 47.696 42.816 1.00 452.47 155 ASN K CA 1
ATOM 6293 C C . ASN I 2 63 ? 14.873 46.906 41.792 1.00 452.47 155 ASN K C 1
ATOM 6294 O O . ASN I 2 63 ? 16.110 46.972 41.742 1.00 452.47 155 ASN K O 1
ATOM 6299 N N . ALA I 2 64 ? 14.134 46.181 40.961 1.00 452.47 156 ALA K N 1
ATOM 6300 C CA . ALA I 2 64 ? 14.694 45.386 39.887 1.00 452.47 156 ALA K CA 1
ATOM 6301 C C . ALA I 2 64 ? 15.136 46.356 38.787 1.00 452.47 156 ALA K C 1
ATOM 6302 O O . ALA I 2 64 ? 14.415 46.584 37.811 1.00 452.47 156 ALA K O 1
ATOM 6304 N N . THR I 2 65 ? 16.326 46.926 38.963 1.00 452.47 157 THR K N 1
ATOM 6305 C CA . THR I 2 65 ? 16.886 47.875 38.013 1.00 452.47 157 THR K CA 1
ATOM 6306 C C . THR I 2 65 ? 18.092 47.306 37.309 1.00 452.47 157 THR K C 1
ATOM 6307 O O . THR I 2 65 ? 18.928 46.643 37.922 1.00 452.47 157 THR K O 1
ATOM 6311 N N . VAL I 2 66 ? 18.183 47.598 36.018 1.00 452.47 158 VAL K N 1
ATOM 6312 C CA . VAL I 2 66 ? 19.313 47.160 35.199 1.00 452.47 158 VAL K CA 1
ATOM 6313 C C . VAL I 2 66 ? 20.622 47.547 35.901 1.00 452.47 158 VAL K C 1
ATOM 6314 O O . VAL I 2 66 ? 21.628 46.855 35.774 1.00 452.47 158 VAL K O 1
ATOM 6318 N N . ALA I 2 67 ? 20.583 48.681 36.605 1.00 452.47 159 ALA K N 1
ATOM 6319 C CA . ALA I 2 67 ? 21.724 49.194 37.355 1.00 452.47 159 ALA K CA 1
ATOM 6320 C C . ALA I 2 67 ? 22.337 48.028 38.079 1.00 452.47 159 ALA K C 1
ATOM 6321 O O . ALA I 2 67 ? 23.477 47.610 37.814 1.00 452.47 159 ALA K O 1
ATOM 6323 N N . HIS I 2 68 ? 21.555 47.517 39.019 1.00 452.47 160 HIS K N 1
ATOM 6324 C CA . HIS I 2 68 ? 21.976 46.416 39.840 1.00 452.47 160 HIS K CA 1
ATOM 6325 C C . HIS I 2 68 ? 22.402 45.239 38.999 1.00 452.47 160 HIS K C 1
ATOM 6326 O O . HIS I 2 68 ? 23.366 44.577 39.360 1.00 452.47 160 HIS K O 1
ATOM 6333 N N . LEU I 2 69 ? 21.733 44.971 37.876 1.00 452.47 161 LEU K N 1
ATOM 6334 C CA . LEU I 2 69 ? 22.080 43.816 37.059 1.00 452.47 161 LEU K CA 1
ATOM 6335 C C . LEU I 2 69 ? 23.527 43.981 36.608 1.00 452.47 161 LEU K C 1
ATOM 6336 O O . LEU I 2 69 ? 24.316 43.038 36.650 1.00 452.47 161 LEU K O 1
ATOM 6341 N N . VAL I 2 70 ? 23.838 45.155 36.076 1.00 452.47 162 VAL K N 1
ATOM 6342 C CA . VAL I 2 70 ? 25.178 45.405 35.607 1.00 452.47 162 VAL K CA 1
ATOM 6343 C C . VAL I 2 70 ? 26.093 45.299 36.813 1.00 452.47 162 VAL K C 1
ATOM 6344 O O . VAL I 2 70 ? 27.181 44.735 36.726 1.00 452.47 162 VAL K O 1
ATOM 6348 N N . GLY I 2 71 ? 25.618 45.799 37.951 1.00 452.47 163 GLY K N 1
ATOM 6349 C CA . GLY I 2 71 ? 26.403 45.723 39.170 1.00 452.47 163 GLY K CA 1
ATOM 6350 C C . GLY I 2 71 ? 26.694 44.275 39.535 1.00 452.47 163 GLY K C 1
ATOM 6351 O O . GLY I 2 71 ? 27.793 43.953 39.995 1.00 452.47 163 GLY K O 1
ATOM 6352 N N . ALA I 2 72 ? 25.714 43.396 39.329 1.00 452.47 164 ALA K N 1
ATOM 6353 C CA . ALA I 2 72 ? 25.895 41.977 39.635 1.00 452.47 164 ALA K CA 1
ATOM 6354 C C . ALA I 2 72 ? 26.941 41.345 38.713 1.00 452.47 164 ALA K C 1
ATOM 6355 O O . ALA I 2 72 ? 27.810 40.609 39.153 1.00 452.47 164 ALA K O 1
ATOM 6357 N N . LEU I 2 73 ? 26.840 41.650 37.430 1.00 452.47 165 LEU K N 1
ATOM 6358 C CA . LEU I 2 73 ? 27.721 41.150 36.383 1.00 452.47 165 LEU K CA 1
ATOM 6359 C C . LEU I 2 73 ? 29.180 41.518 36.620 1.00 452.47 165 LEU K C 1
ATOM 6360 O O . LEU I 2 73 ? 30.066 40.670 36.518 1.00 452.47 165 LEU K O 1
ATOM 6365 N N . ARG I 2 74 ? 29.435 42.770 36.983 1.00 452.47 166 ARG K N 1
ATOM 6366 C CA . ARG I 2 74 ? 30.800 43.231 37.203 1.00 452.47 166 ARG K CA 1
ATOM 6367 C C . ARG I 2 74 ? 31.515 42.772 38.479 1.00 452.47 166 ARG K C 1
ATOM 6368 O O . ARG I 2 74 ? 32.748 42.828 38.548 1.00 452.47 166 ARG K O 1
ATOM 6376 N N . SER I 2 75 ? 30.766 42.349 39.494 1.00 452.47 167 SER K N 1
ATOM 6377 C CA . SER I 2 75 ? 31.377 41.875 40.739 1.00 452.47 167 SER K CA 1
ATOM 6378 C C . SER I 2 75 ? 31.911 40.453 40.523 1.00 452.47 167 SER K C 1
ATOM 6379 O O . SER I 2 75 ? 32.767 39.970 41.279 1.00 452.47 167 SER K O 1
ATOM 6382 N N . CYS I 2 76 ? 31.393 39.819 39.466 1.00 452.47 168 CYS K N 1
ATOM 6383 C CA . CYS I 2 76 ? 31.744 38.462 39.044 1.00 452.47 168 CYS K CA 1
ATOM 6384 C C . CYS I 2 76 ? 32.727 38.488 37.866 1.00 452.47 168 CYS K C 1
ATOM 6385 O O . CYS I 2 76 ? 33.049 37.420 37.330 1.00 452.47 168 CYS K O 1
ATOM 6388 N N . GLN I 2 77 ? 33.171 39.684 37.453 1.00 452.47 169 GLN K N 1
ATOM 6389 C CA . GLN I 2 77 ? 34.121 39.893 36.331 1.00 452.47 169 GLN K CA 1
ATOM 6390 C C . GLN I 2 77 ? 33.542 39.732 34.904 1.00 452.47 169 GLN K C 1
ATOM 6391 O O . GLN I 2 77 ? 34.290 39.744 33.902 1.00 452.47 169 GLN K O 1
ATOM 6397 N N . MET I 2 78 ? 32.215 39.586 34.821 1.00 452.47 170 MET K N 1
ATOM 6398 C CA . MET I 2 78 ? 31.519 39.425 33.537 1.00 452.47 170 MET K CA 1
ATOM 6399 C C . MET I 2 78 ? 31.408 40.818 33.005 1.00 452.47 170 MET K C 1
ATOM 6400 O O . MET I 2 78 ? 30.317 41.310 32.719 1.00 452.47 170 MET K O 1
ATOM 6405 N N . ASN I 2 79 ? 32.549 41.467 32.901 1.00 452.47 171 ASN K N 1
ATOM 6406 C CA . ASN I 2 79 ? 32.567 42.811 32.413 1.00 452.47 171 ASN K CA 1
ATOM 6407 C C . ASN I 2 79 ? 31.937 42.944 31.020 1.00 452.47 171 ASN K C 1
ATOM 6408 O O . ASN I 2 79 ? 30.941 43.648 30.834 1.00 452.47 171 ASN K O 1
ATOM 6413 N N . LEU I 2 80 ? 32.476 42.214 30.056 1.00 452.47 172 LEU K N 1
ATOM 6414 C CA . LEU I 2 80 ? 32.055 42.315 28.663 1.00 452.47 172 LEU K CA 1
ATOM 6415 C C . LEU I 2 80 ? 30.535 42.260 28.508 1.00 452.47 172 LEU K C 1
ATOM 6416 O O . LEU I 2 80 ? 29.949 42.986 27.700 1.00 452.47 172 LEU K O 1
ATOM 6421 N N . VAL I 2 81 ? 29.869 41.478 29.368 1.00 452.47 173 VAL K N 1
ATOM 6422 C CA . VAL I 2 81 ? 28.386 41.358 29.366 1.00 452.47 173 VAL K CA 1
ATOM 6423 C C . VAL I 2 81 ? 27.657 42.521 30.045 1.00 452.47 173 VAL K C 1
ATOM 6424 O O . VAL I 2 81 ? 26.574 42.916 29.603 1.00 452.47 173 VAL K O 1
ATOM 6428 N N . ALA I 2 82 ? 28.221 43.035 31.139 1.00 452.47 174 ALA K N 1
ATOM 6429 C CA . ALA I 2 82 ? 27.619 44.164 31.836 1.00 452.47 174 ALA K CA 1
ATOM 6430 C C . ALA I 2 82 ? 27.744 45.326 30.844 1.00 452.47 174 ALA K C 1
ATOM 6431 O O . ALA I 2 82 ? 26.783 46.077 30.674 1.00 452.47 174 ALA K O 1
ATOM 6433 N N . ASP I 2 83 ? 28.907 45.423 30.168 1.00 452.47 175 ASP K N 1
ATOM 6434 C CA . ASP I 2 83 ? 29.199 46.450 29.123 1.00 452.47 175 ASP K CA 1
ATOM 6435 C C . ASP I 2 83 ? 28.077 46.437 28.049 1.00 452.47 175 ASP K C 1
ATOM 6436 O O . ASP I 2 83 ? 27.379 47.429 27.871 1.00 452.47 175 ASP K O 1
ATOM 6441 N N . LEU I 2 84 ? 27.950 45.337 27.305 1.00 452.47 176 LEU K N 1
ATOM 6442 C CA . LEU I 2 84 ? 26.912 45.164 26.298 1.00 452.47 176 LEU K CA 1
ATOM 6443 C C . LEU I 2 84 ? 25.520 45.490 26.822 1.00 452.47 176 LEU K C 1
ATOM 6444 O O . LEU I 2 84 ? 24.716 46.097 26.116 1.00 452.47 176 LEU K O 1
ATOM 6449 N N . VAL I 2 85 ? 25.243 45.000 28.049 1.00 452.47 177 VAL K N 1
ATOM 6450 C CA . VAL I 2 85 ? 23.978 45.199 28.777 1.00 452.47 177 VAL K CA 1
ATOM 6451 C C . VAL I 2 85 ? 23.803 46.695 29.012 1.00 452.47 177 VAL K C 1
ATOM 6452 O O . VAL I 2 85 ? 22.687 47.206 29.045 1.00 452.47 177 VAL K O 1
ATOM 6456 N N . GLN I 2 86 ? 24.918 47.393 29.200 1.00 452.47 178 GLN K N 1
ATOM 6457 C CA . GLN I 2 86 ? 24.876 48.835 29.420 1.00 452.47 178 GLN K CA 1
ATOM 6458 C C . GLN I 2 86 ? 24.667 49.642 28.128 1.00 452.47 178 GLN K C 1
ATOM 6459 O O . GLN I 2 86 ? 23.983 50.668 28.149 1.00 452.47 178 GLN K O 1
ATOM 6465 N N . GLU I 2 87 ? 25.268 49.190 27.017 1.00 452.47 179 GLU K N 1
ATOM 6466 C CA . GLU I 2 87 ? 25.169 49.870 25.701 1.00 452.47 179 GLU K CA 1
ATOM 6467 C C . GLU I 2 87 ? 23.805 49.639 25.012 1.00 452.47 179 GLU K C 1
ATOM 6468 O O . GLU I 2 87 ? 23.426 50.408 24.123 1.00 452.47 179 GLU K O 1
ATOM 6474 N N . VAL I 2 88 ? 23.105 48.562 25.388 1.00 452.47 180 VAL K N 1
ATOM 6475 C CA . VAL I 2 88 ? 21.790 48.229 24.832 1.00 452.47 180 VAL K CA 1
ATOM 6476 C C . VAL I 2 88 ? 20.757 49.021 25.643 1.00 452.47 180 VAL K C 1
ATOM 6477 O O . VAL I 2 88 ? 19.673 49.343 25.134 1.00 452.47 180 VAL K O 1
ATOM 6481 N N . GLN I 2 89 ? 21.118 49.338 26.897 1.00 452.47 181 GLN K N 1
ATOM 6482 C CA . GLN I 2 89 ? 20.269 50.111 27.821 1.00 452.47 181 GLN K CA 1
ATOM 6483 C C . GLN I 2 89 ? 20.361 51.618 27.545 1.00 452.47 181 GLN K C 1
ATOM 6484 O O . GLN I 2 89 ? 19.439 52.377 27.880 1.00 452.47 181 GLN K O 1
ATOM 6490 N N . GLN I 2 90 ? 21.487 52.037 26.960 1.00 452.47 182 GLN K N 1
ATOM 6491 C CA . GLN I 2 90 ? 21.739 53.440 26.618 1.00 452.47 182 GLN K CA 1
ATOM 6492 C C . GLN I 2 90 ? 21.089 53.730 25.249 1.00 452.47 182 GLN K C 1
ATOM 6493 O O . GLN I 2 90 ? 20.539 54.811 25.023 1.00 452.47 182 GLN K O 1
ATOM 6499 N N . ALA I 2 91 ? 21.151 52.754 24.343 1.00 452.47 183 ALA K N 1
ATOM 6500 C CA . ALA I 2 91 ? 20.586 52.897 23.001 1.00 452.47 183 ALA K CA 1
ATOM 6501 C C . ALA I 2 91 ? 19.054 52.963 23.021 1.00 452.47 183 ALA K C 1
ATOM 6502 O O . ALA I 2 91 ? 18.452 53.604 22.160 1.00 452.47 183 ALA K O 1
ATOM 6504 N N . ARG I 2 92 ? 18.451 52.291 24.005 1.00 452.47 184 ARG K N 1
ATOM 6505 C CA . ARG I 2 92 ? 17.001 52.214 24.180 1.00 452.47 184 ARG K CA 1
ATOM 6506 C C . ARG I 2 92 ? 16.434 53.459 24.859 1.00 452.47 184 ARG K C 1
ATOM 6507 O O . ARG I 2 92 ? 15.484 54.055 24.299 1.00 452.47 184 ARG K O 1
ATOM 6515 N N . GLY J 2 1 ? 2.786 19.909 68.060 1.00 452.47 93 GLY L N 1
ATOM 6516 C CA . GLY J 2 1 ? 1.854 18.994 67.372 1.00 452.47 93 GLY L CA 1
ATOM 6517 C C . GLY J 2 1 ? 1.770 19.157 65.867 1.00 452.47 93 GLY L C 1
ATOM 6518 O O . GLY J 2 1 ? 2.656 18.726 65.134 1.00 452.47 93 GLY L O 1
ATOM 6519 N N . GLU J 2 2 ? 0.697 19.808 65.422 1.00 452.47 94 GLU L N 1
ATOM 6520 C CA . GLU J 2 2 ? 0.403 20.034 64.001 1.00 452.47 94 GLU L CA 1
ATOM 6521 C C . GLU J 2 2 ? 1.070 21.228 63.266 1.00 452.47 94 GLU L C 1
ATOM 6522 O O . GLU J 2 2 ? 1.579 21.043 62.155 1.00 452.47 94 GLU L O 1
ATOM 6528 N N . GLU J 2 3 ? 1.044 22.437 63.856 1.00 452.47 95 GLU L N 1
ATOM 6529 C CA . GLU J 2 3 ? 1.639 23.663 63.240 1.00 452.47 95 GLU L CA 1
ATOM 6530 C C . GLU J 2 3 ? 3.165 23.670 63.431 1.00 452.47 95 GLU L C 1
ATOM 6531 O O . GLU J 2 3 ? 3.891 24.360 62.691 1.00 452.47 95 GLU L O 1
ATOM 6537 N N . ASP J 2 4 ? 3.616 22.934 64.458 1.00 452.47 96 ASP L N 1
ATOM 6538 C CA . ASP J 2 4 ? 5.038 22.789 64.791 1.00 452.47 96 ASP L CA 1
ATOM 6539 C C . ASP J 2 4 ? 5.668 22.062 63.585 1.00 452.47 96 ASP L C 1
ATOM 6540 O O . ASP J 2 4 ? 6.653 22.544 62.992 1.00 452.47 96 ASP L O 1
ATOM 6545 N N . LEU J 2 5 ? 5.108 20.888 63.250 1.00 452.47 97 LEU L N 1
ATOM 6546 C CA . LEU J 2 5 ? 5.593 20.106 62.123 1.00 452.47 97 LEU L CA 1
ATOM 6547 C C . LEU J 2 5 ? 5.554 20.923 60.840 1.00 452.47 97 LEU L C 1
ATOM 6548 O O . LEU J 2 5 ? 6.420 20.778 59.981 1.00 452.47 97 LEU L O 1
ATOM 6553 N N . CYS J 2 6 ? 4.550 21.810 60.720 1.00 452.47 98 CYS L N 1
ATOM 6554 C CA . CYS J 2 6 ? 4.363 22.703 59.553 1.00 452.47 98 CYS L CA 1
ATOM 6555 C C . CYS J 2 6 ? 5.544 23.654 59.407 1.00 452.47 98 CYS L C 1
ATOM 6556 O O . CYS J 2 6 ? 6.117 23.810 58.325 1.00 452.47 98 CYS L O 1
ATOM 6559 N N . ALA J 2 7 ? 5.862 24.321 60.513 1.00 452.47 99 ALA L N 1
ATOM 6560 C CA . ALA J 2 7 ? 6.961 25.275 60.558 1.00 452.47 99 ALA L CA 1
ATOM 6561 C C . ALA J 2 7 ? 8.281 24.567 60.242 1.00 452.47 99 ALA L C 1
ATOM 6562 O O . ALA J 2 7 ? 9.150 25.126 59.571 1.00 452.47 99 ALA L O 1
ATOM 6564 N N . ALA J 2 8 ? 8.431 23.337 60.728 1.00 452.47 100 ALA L N 1
ATOM 6565 C CA . ALA J 2 8 ? 9.647 22.580 60.470 1.00 452.47 100 ALA L CA 1
ATOM 6566 C C . ALA J 2 8 ? 9.746 22.170 58.999 1.00 452.47 100 ALA L C 1
ATOM 6567 O O . ALA J 2 8 ? 10.828 22.249 58.415 1.00 452.47 100 ALA L O 1
ATOM 6569 N N . PHE J 2 9 ? 8.627 21.729 58.409 1.00 452.47 101 PHE L N 1
ATOM 6570 C CA . PHE J 2 9 ? 8.590 21.305 56.997 1.00 452.47 101 PHE L CA 1
ATOM 6571 C C . PHE J 2 9 ? 9.004 22.437 56.073 1.00 452.47 101 PHE L C 1
ATOM 6572 O O . PHE J 2 9 ? 9.667 22.230 55.055 1.00 452.47 101 PHE L O 1
ATOM 6580 N N . ASN J 2 10 ? 8.593 23.642 56.443 1.00 452.47 102 ASN L N 1
ATOM 6581 C CA . ASN J 2 10 ? 8.899 24.841 55.677 1.00 452.47 102 ASN L CA 1
ATOM 6582 C C . ASN J 2 10 ? 10.391 25.170 55.663 1.00 452.47 102 ASN L C 1
ATOM 6583 O O . ASN J 2 10 ? 10.916 25.611 54.645 1.00 452.47 102 ASN L O 1
ATOM 6588 N N . VAL J 2 11 ? 11.069 24.952 56.788 1.00 452.47 103 VAL L N 1
ATOM 6589 C CA . VAL J 2 11 ? 12.502 25.206 56.878 1.00 452.47 103 VAL L CA 1
ATOM 6590 C C . VAL J 2 11 ? 13.217 24.114 56.101 1.00 452.47 103 VAL L C 1
ATOM 6591 O O . VAL J 2 11 ? 14.169 24.392 55.354 1.00 452.47 103 VAL L O 1
ATOM 6595 N N . ILE J 2 12 ? 12.740 22.873 56.261 1.00 452.47 104 ILE L N 1
ATOM 6596 C CA . ILE J 2 12 ? 13.387 21.768 55.566 1.00 452.47 104 ILE L CA 1
ATOM 6597 C C . ILE J 2 12 ? 13.173 21.832 54.054 1.00 452.47 104 ILE L C 1
ATOM 6598 O O . ILE J 2 12 ? 14.125 21.731 53.279 1.00 452.47 104 ILE L O 1
ATOM 6603 N N . CYS J 2 13 ? 11.911 21.932 53.658 1.00 452.47 105 CYS L N 1
ATOM 6604 C CA . CYS J 2 13 ? 11.571 21.999 52.259 1.00 452.47 105 CYS L CA 1
ATOM 6605 C C . CYS J 2 13 ? 12.386 23.088 51.571 1.00 452.47 105 CYS L C 1
ATOM 6606 O O . CYS J 2 13 ? 13.029 22.831 50.564 1.00 452.47 105 CYS L O 1
ATOM 6609 N N . ASP J 2 14 ? 12.426 24.295 52.118 1.00 452.47 106 ASP L N 1
ATOM 6610 C CA . ASP J 2 14 ? 13.221 25.336 51.458 1.00 452.47 106 ASP L CA 1
ATOM 6611 C C . ASP J 2 14 ? 14.695 25.279 51.773 1.00 452.47 106 ASP L C 1
ATOM 6612 O O . ASP J 2 14 ? 15.367 26.300 51.669 1.00 452.47 106 ASP L O 1
ATOM 6617 N N . ASN J 2 15 ? 15.228 24.124 52.147 1.00 452.47 107 ASN L N 1
ATOM 6618 C CA . ASN J 2 15 ? 16.640 24.145 52.477 1.00 452.47 107 ASN L CA 1
ATOM 6619 C C . ASN J 2 15 ? 17.455 22.917 52.149 1.00 452.47 107 ASN L C 1
ATOM 6620 O O . ASN J 2 15 ? 18.678 22.994 52.063 1.00 452.47 107 ASN L O 1
ATOM 6625 N N . VAL J 2 16 ? 16.790 21.791 51.947 1.00 452.47 108 VAL L N 1
ATOM 6626 C CA . VAL J 2 16 ? 17.502 20.562 51.635 1.00 452.47 108 VAL L CA 1
ATOM 6627 C C . VAL J 2 16 ? 18.052 20.535 50.227 1.00 452.47 108 VAL L C 1
ATOM 6628 O O . VAL J 2 16 ? 19.217 20.796 49.973 1.00 452.47 108 VAL L O 1
ATOM 6632 N N . GLY J 2 17 ? 17.166 20.204 49.308 1.00 452.47 109 GLY L N 1
ATOM 6633 C CA . GLY J 2 17 ? 17.541 20.103 47.920 1.00 452.47 109 GLY L CA 1
ATOM 6634 C C . GLY J 2 17 ? 18.308 18.827 47.641 1.00 452.47 109 GLY L C 1
ATOM 6635 O O . GLY J 2 17 ? 17.920 17.738 48.069 1.00 452.47 109 GLY L O 1
ATOM 6636 N N . LYS J 2 18 ? 19.416 18.987 46.923 1.00 452.47 110 LYS L N 1
ATOM 6637 C CA . LYS J 2 18 ? 20.288 17.892 46.529 1.00 452.47 110 LYS L CA 1
ATOM 6638 C C . LYS J 2 18 ? 19.990 16.582 47.236 1.00 452.47 110 LYS L C 1
ATOM 6639 O O . LYS J 2 18 ? 19.187 15.804 46.757 1.00 452.47 110 LYS L O 1
ATOM 6645 N N . ASP J 2 19 ? 20.586 16.333 48.390 1.00 452.47 111 ASP L N 1
ATOM 6646 C CA . ASP J 2 19 ? 20.332 15.054 49.049 1.00 452.47 111 ASP L CA 1
ATOM 6647 C C . ASP J 2 19 ? 19.023 14.830 49.752 1.00 452.47 111 ASP L C 1
ATOM 6648 O O . ASP J 2 19 ? 18.971 14.287 50.865 1.00 452.47 111 ASP L O 1
ATOM 6653 N N . TRP J 2 20 ? 17.946 15.216 49.084 1.00 452.47 112 TRP L N 1
ATOM 6654 C CA . TRP J 2 20 ? 16.612 14.981 49.620 1.00 452.47 112 TRP L CA 1
ATOM 6655 C C . TRP J 2 20 ? 16.420 13.458 49.789 1.00 452.47 112 TRP L C 1
ATOM 6656 O O . TRP J 2 20 ? 16.138 12.993 50.883 1.00 452.47 112 TRP L O 1
ATOM 6667 N N . ARG J 2 21 ? 16.588 12.700 48.704 1.00 452.47 113 ARG L N 1
ATOM 6668 C CA . ARG J 2 21 ? 16.430 11.251 48.758 1.00 452.47 113 ARG L CA 1
ATOM 6669 C C . ARG J 2 21 ? 17.153 10.579 49.925 1.00 452.47 113 ARG L C 1
ATOM 6670 O O . ARG J 2 21 ? 16.646 9.611 50.491 1.00 452.47 113 ARG L O 1
ATOM 6678 N N . ARG J 2 22 ? 18.338 11.080 50.271 1.00 452.47 114 ARG L N 1
ATOM 6679 C CA . ARG J 2 22 ? 19.089 10.538 51.398 1.00 452.47 114 ARG L CA 1
ATOM 6680 C C . ARG J 2 22 ? 18.195 10.658 52.611 1.00 452.47 114 ARG L C 1
ATOM 6681 O O . ARG J 2 22 ? 18.014 9.727 53.403 1.00 452.47 114 ARG L O 1
ATOM 6689 N N . LEU J 2 23 ? 17.625 11.839 52.724 1.00 452.47 115 LEU L N 1
ATOM 6690 C CA . LEU J 2 23 ? 16.750 12.198 53.830 1.00 452.47 115 LEU L CA 1
ATOM 6691 C C . LEU J 2 23 ? 15.522 11.292 53.861 1.00 452.47 115 LEU L C 1
ATOM 6692 O O . LEU J 2 23 ? 15.154 10.762 54.910 1.00 452.47 115 LEU L O 1
ATOM 6697 N N . ALA J 2 24 ? 14.907 11.101 52.685 1.00 452.47 116 ALA L N 1
ATOM 6698 C CA . ALA J 2 24 ? 13.733 10.248 52.514 1.00 452.47 116 ALA L CA 1
ATOM 6699 C C . ALA J 2 24 ? 14.002 8.892 53.140 1.00 452.47 116 ALA L C 1
ATOM 6700 O O . ALA J 2 24 ? 13.242 8.422 53.982 1.00 452.47 116 ALA L O 1
ATOM 6702 N N . ARG J 2 25 ? 15.088 8.262 52.729 1.00 452.47 117 ARG L N 1
ATOM 6703 C CA . ARG J 2 25 ? 15.440 6.962 53.261 1.00 452.47 117 ARG L CA 1
ATOM 6704 C C . ARG J 2 25 ? 15.569 6.932 54.775 1.00 452.47 117 ARG L C 1
ATOM 6705 O O . ARG J 2 25 ? 15.119 5.982 55.404 1.00 452.47 117 ARG L O 1
ATOM 6713 N N . GLN J 2 26 ? 16.182 7.964 55.354 1.00 452.47 118 GLN L N 1
ATOM 6714 C CA . GLN J 2 26 ? 16.345 8.059 56.810 1.00 452.47 118 GLN L CA 1
ATOM 6715 C C . GLN J 2 26 ? 15.021 8.096 57.550 1.00 452.47 118 GLN L C 1
ATOM 6716 O O . GLN J 2 26 ? 14.909 7.629 58.673 1.00 452.47 118 GLN L O 1
ATOM 6722 N N . LEU J 2 27 ? 14.026 8.675 56.911 1.00 452.47 119 LEU L N 1
ATOM 6723 C CA . LEU J 2 27 ? 12.688 8.802 57.476 1.00 452.47 119 LEU L CA 1
ATOM 6724 C C . LEU J 2 27 ? 11.941 7.500 57.220 1.00 452.47 119 LEU L C 1
ATOM 6725 O O . LEU J 2 27 ? 10.719 7.434 57.339 1.00 452.47 119 LEU L O 1
ATOM 6730 N N . LYS J 2 28 ? 12.725 6.470 56.928 1.00 452.47 120 LYS L N 1
ATOM 6731 C CA . LYS J 2 28 ? 12.212 5.143 56.650 1.00 452.47 120 LYS L CA 1
ATOM 6732 C C . LYS J 2 28 ? 11.137 5.189 55.585 1.00 452.47 120 LYS L C 1
ATOM 6733 O O . LYS J 2 28 ? 10.074 4.587 55.739 1.00 452.47 120 LYS L O 1
ATOM 6739 N N . VAL J 2 29 ? 11.417 5.906 54.500 1.00 452.47 121 VAL L N 1
ATOM 6740 C CA . VAL J 2 29 ? 10.452 6.002 53.414 1.00 452.47 121 VAL L CA 1
ATOM 6741 C C . VAL J 2 29 ? 10.841 5.062 52.279 1.00 452.47 121 VAL L C 1
ATOM 6742 O O . VAL J 2 29 ? 11.862 5.267 51.616 1.00 452.47 121 VAL L O 1
ATOM 6746 N N . SER J 2 30 ? 10.034 4.020 52.081 1.00 452.47 122 SER L N 1
ATOM 6747 C CA . SER J 2 30 ? 10.295 3.044 51.038 1.00 452.47 122 SER L CA 1
ATOM 6748 C C . SER J 2 30 ? 10.619 3.754 49.730 1.00 452.47 122 SER L C 1
ATOM 6749 O O . SER J 2 30 ? 10.109 4.842 49.460 1.00 452.47 122 SER L O 1
ATOM 6752 N N . ASP J 2 31 ? 11.496 3.153 48.933 1.00 452.47 123 ASP L N 1
ATOM 6753 C CA . ASP J 2 31 ? 11.866 3.734 47.650 1.00 452.47 123 ASP L CA 1
ATOM 6754 C C . ASP J 2 31 ? 10.696 3.517 46.714 1.00 452.47 123 ASP L C 1
ATOM 6755 O O . ASP J 2 31 ? 10.557 4.225 45.709 1.00 452.47 123 ASP L O 1
ATOM 6760 N N . THR J 2 32 ? 9.870 2.520 47.038 1.00 452.47 124 THR L N 1
ATOM 6761 C CA . THR J 2 32 ? 8.690 2.220 46.233 1.00 452.47 124 THR L CA 1
ATOM 6762 C C . THR J 2 32 ? 7.914 3.522 46.142 1.00 452.47 124 THR L C 1
ATOM 6763 O O . THR J 2 32 ? 7.281 3.831 45.134 1.00 452.47 124 THR L O 1
ATOM 6767 N N . LYS J 2 33 ? 7.976 4.287 47.220 1.00 452.47 125 LYS L N 1
ATOM 6768 C CA . LYS J 2 33 ? 7.326 5.572 47.238 1.00 452.47 125 LYS L CA 1
ATOM 6769 C C . LYS J 2 33 ? 8.314 6.596 46.642 1.00 452.47 125 LYS L C 1
ATOM 6770 O O . LYS J 2 33 ? 7.975 7.290 45.679 1.00 452.47 125 LYS L O 1
ATOM 6776 N N . ILE J 2 34 ? 9.545 6.652 47.162 1.00 452.47 126 ILE L N 1
ATOM 6777 C CA . ILE J 2 34 ? 10.503 7.645 46.690 1.00 452.47 126 ILE L CA 1
ATOM 6778 C C . ILE J 2 34 ? 10.530 7.659 45.159 1.00 452.47 126 ILE L C 1
ATOM 6779 O O . ILE J 2 34 ? 10.724 8.704 44.538 1.00 452.47 126 ILE L O 1
ATOM 6784 N N . ASP J 2 35 ? 10.337 6.506 44.574 1.00 452.47 127 ASP L N 1
ATOM 6785 C CA . ASP J 2 35 ? 10.326 6.458 43.149 1.00 452.47 127 ASP L CA 1
ATOM 6786 C C . ASP J 2 35 ? 9.217 7.370 42.642 1.00 452.47 127 ASP L C 1
ATOM 6787 O O . ASP J 2 35 ? 9.448 8.315 41.887 1.00 452.47 127 ASP L O 1
ATOM 6792 N N . SER J 2 36 ? 8.005 7.038 43.067 1.00 452.47 128 SER L N 1
ATOM 6793 C CA . SER J 2 36 ? 6.797 7.771 42.730 1.00 452.47 128 SER L CA 1
ATOM 6794 C C . SER J 2 36 ? 6.985 9.267 42.889 1.00 452.47 128 SER L C 1
ATOM 6795 O O . SER J 2 36 ? 6.634 10.048 42.023 1.00 452.47 128 SER L O 1
ATOM 6798 N N . ILE J 2 37 ? 7.576 9.673 43.993 1.00 452.47 129 ILE L N 1
ATOM 6799 C CA . ILE J 2 37 ? 7.691 11.100 44.292 1.00 452.47 129 ILE L CA 1
ATOM 6800 C C . ILE J 2 37 ? 8.540 11.814 43.238 1.00 452.47 129 ILE L C 1
ATOM 6801 O O . ILE J 2 37 ? 8.270 12.967 42.889 1.00 452.47 129 ILE L O 1
ATOM 6806 N N . GLU J 2 38 ? 9.553 11.115 42.760 1.00 452.47 130 GLU L N 1
ATOM 6807 C CA . GLU J 2 38 ? 10.424 11.673 41.740 1.00 452.47 130 GLU L CA 1
ATOM 6808 C C . GLU J 2 38 ? 9.513 11.875 40.550 1.00 452.47 130 GLU L C 1
ATOM 6809 O O . GLU J 2 38 ? 9.560 12.887 39.852 1.00 452.47 130 GLU L O 1
ATOM 6815 N N . ASP J 2 39 ? 8.687 10.864 40.346 1.00 452.47 131 ASP L N 1
ATOM 6816 C CA . ASP J 2 39 ? 7.739 10.878 39.290 1.00 452.47 131 ASP L CA 1
ATOM 6817 C C . ASP J 2 39 ? 6.756 12.049 39.288 1.00 452.47 131 ASP L C 1
ATOM 6818 O O . ASP J 2 39 ? 6.794 12.870 38.387 1.00 452.47 131 ASP L O 1
ATOM 6823 N N . ARG J 2 40 ? 5.854 12.086 40.269 1.00 452.47 132 ARG L N 1
ATOM 6824 C CA . ARG J 2 40 ? 4.830 13.128 40.414 1.00 452.47 132 ARG L CA 1
ATOM 6825 C C . ARG J 2 40 ? 5.342 14.587 40.289 1.00 452.47 132 ARG L C 1
ATOM 6826 O O . ARG J 2 40 ? 4.781 15.387 39.549 1.00 452.47 132 ARG L O 1
ATOM 6834 N N . TYR J 2 41 ? 6.410 14.947 40.992 1.00 452.47 133 TYR L N 1
ATOM 6835 C CA . TYR J 2 41 ? 6.917 16.315 40.881 1.00 452.47 133 TYR L CA 1
ATOM 6836 C C . TYR J 2 41 ? 8.297 16.453 40.246 1.00 452.47 133 TYR L C 1
ATOM 6837 O O . TYR J 2 41 ? 9.236 16.946 40.872 1.00 452.47 133 TYR L O 1
ATOM 6846 N N . PRO J 2 42 ? 8.434 16.031 38.980 1.00 452.47 134 PRO L N 1
ATOM 6847 C CA . PRO J 2 42 ? 9.722 16.138 38.308 1.00 452.47 134 PRO L CA 1
ATOM 6848 C C . PRO J 2 42 ? 10.164 17.587 38.294 1.00 452.47 134 PRO L C 1
ATOM 6849 O O . PRO J 2 42 ? 11.348 17.876 38.304 1.00 452.47 134 PRO L O 1
ATOM 6853 N N . ARG J 2 43 ? 9.200 18.496 38.335 1.00 452.47 135 ARG L N 1
ATOM 6854 C CA . ARG J 2 43 ? 9.507 19.920 38.312 1.00 452.47 135 ARG L CA 1
ATOM 6855 C C . ARG J 2 43 ? 10.253 20.515 39.500 1.00 452.47 135 ARG L C 1
ATOM 6856 O O . ARG J 2 43 ? 11.429 20.854 39.381 1.00 452.47 135 ARG L O 1
ATOM 6864 N N . ASN J 2 44 ? 9.581 20.652 40.642 1.00 452.47 136 ASN L N 1
ATOM 6865 C CA . ASN J 2 44 ? 10.212 21.269 41.812 1.00 452.47 136 ASN L CA 1
ATOM 6866 C C . ASN J 2 44 ? 10.771 20.391 42.881 1.00 452.47 136 ASN L C 1
ATOM 6867 O O . ASN J 2 44 ? 10.089 19.520 43.455 1.00 452.47 136 ASN L O 1
ATOM 6872 N N . LEU J 2 45 ? 12.029 20.697 43.177 1.00 452.47 137 LEU L N 1
ATOM 6873 C CA . LEU J 2 45 ? 12.739 19.890 44.161 1.00 452.47 137 LEU L CA 1
ATOM 6874 C C . LEU J 2 45 ? 12.139 20.106 45.534 1.00 452.47 137 LEU L C 1
ATOM 6875 O O . LEU J 2 45 ? 12.004 19.175 46.327 1.00 452.47 137 LEU L O 1
ATOM 6880 N N . THR J 2 46 ? 11.605 21.305 45.719 1.00 452.47 138 THR L N 1
ATOM 6881 C CA . THR J 2 46 ? 10.966 21.694 46.970 1.00 452.47 138 THR L CA 1
ATOM 6882 C C . THR J 2 46 ? 9.697 20.935 47.304 1.00 452.47 138 THR L C 1
ATOM 6883 O O . THR J 2 46 ? 9.397 20.691 48.467 1.00 452.47 138 THR L O 1
ATOM 6887 N N . GLU J 2 47 ? 8.925 20.608 46.286 1.00 452.47 139 GLU L N 1
ATOM 6888 C CA . GLU J 2 47 ? 7.676 19.898 46.467 1.00 452.47 139 GLU L CA 1
ATOM 6889 C C . GLU J 2 47 ? 7.957 18.482 46.856 1.00 452.47 139 GLU L C 1
ATOM 6890 O O . GLU J 2 47 ? 7.488 18.007 47.886 1.00 452.47 139 GLU L O 1
ATOM 6896 N N . ARG J 2 48 ? 8.746 17.819 46.017 1.00 452.47 140 ARG L N 1
ATOM 6897 C CA . ARG J 2 48 ? 9.161 16.432 46.237 1.00 452.47 140 ARG L CA 1
ATOM 6898 C C . ARG J 2 48 ? 9.509 16.219 47.707 1.00 452.47 140 ARG L C 1
ATOM 6899 O O . ARG J 2 48 ? 8.955 15.346 48.367 1.00 452.47 140 ARG L O 1
ATOM 6907 N N . VAL J 2 49 ? 10.444 17.013 48.217 1.00 452.47 141 VAL L N 1
ATOM 6908 C CA . VAL J 2 49 ? 10.859 16.919 49.625 1.00 452.47 141 VAL L CA 1
ATOM 6909 C C . VAL J 2 49 ? 9.689 16.925 50.578 1.00 452.47 141 VAL L C 1
ATOM 6910 O O . VAL J 2 49 ? 9.493 16.000 51.368 1.00 452.47 141 VAL L O 1
ATOM 6914 N N . ARG J 2 50 ? 8.977 18.045 50.553 1.00 452.47 142 ARG L N 1
ATOM 6915 C CA . ARG J 2 50 ? 7.826 18.199 51.390 1.00 452.47 142 ARG L CA 1
ATOM 6916 C C . ARG J 2 50 ? 7.058 16.922 51.314 1.00 452.47 142 ARG L C 1
ATOM 6917 O O . ARG J 2 50 ? 6.933 16.217 52.298 1.00 452.47 142 ARG L O 1
ATOM 6925 N N . GLU J 2 51 ? 6.518 16.632 50.143 1.00 452.47 143 GLU L N 1
ATOM 6926 C CA . GLU J 2 51 ? 5.785 15.398 49.977 1.00 452.47 143 GLU L CA 1
ATOM 6927 C C . GLU J 2 51 ? 6.455 14.297 50.793 1.00 452.47 143 GLU L C 1
ATOM 6928 O O . GLU J 2 51 ? 5.825 13.682 51.660 1.00 452.47 143 GLU L O 1
ATOM 6934 N N . SER J 2 52 ? 7.731 14.048 50.505 1.00 452.47 144 SER L N 1
ATOM 6935 C CA . SER J 2 52 ? 8.499 13.041 51.249 1.00 452.47 144 SER L CA 1
ATOM 6936 C C . SER J 2 52 ? 8.107 13.054 52.752 1.00 452.47 144 SER L C 1
ATOM 6937 O O . SER J 2 52 ? 7.742 12.042 53.310 1.00 452.47 144 SER L O 1
ATOM 6940 N N . LEU J 2 53 ? 8.181 14.222 53.381 1.00 452.47 145 LEU L N 1
ATOM 6941 C CA . LEU J 2 53 ? 7.916 14.468 54.790 1.00 452.47 145 LEU L CA 1
ATOM 6942 C C . LEU J 2 53 ? 6.477 14.114 55.126 1.00 452.47 145 LEU L C 1
ATOM 6943 O O . LEU J 2 53 ? 6.207 13.527 56.172 1.00 452.47 145 LEU L O 1
ATOM 6948 N N . ARG J 2 54 ? 5.578 14.509 54.226 1.00 452.47 146 ARG L N 1
ATOM 6949 C CA . ARG J 2 54 ? 4.186 14.239 54.422 1.00 452.47 146 ARG L CA 1
ATOM 6950 C C . ARG J 2 54 ? 3.971 12.764 54.646 1.00 452.47 146 ARG L C 1
ATOM 6951 O O . ARG J 2 54 ? 3.352 12.378 55.620 1.00 452.47 146 ARG L O 1
ATOM 6959 N N . ILE J 2 55 ? 4.486 11.940 53.742 1.00 452.47 147 ILE L N 1
ATOM 6960 C CA . ILE J 2 55 ? 4.302 10.499 53.823 1.00 452.47 147 ILE L CA 1
ATOM 6961 C C . ILE J 2 55 ? 4.762 10.028 55.193 1.00 452.47 147 ILE L C 1
ATOM 6962 O O . ILE J 2 55 ? 4.146 9.156 55.806 1.00 452.47 147 ILE L O 1
ATOM 6967 N N . TRP J 2 56 ? 5.839 10.649 55.615 1.00 452.47 148 TRP L N 1
ATOM 6968 C CA . TRP J 2 56 ? 6.414 10.353 56.890 1.00 452.47 148 TRP L CA 1
ATOM 6969 C C . TRP J 2 56 ? 5.437 10.704 58.007 1.00 452.47 148 TRP L C 1
ATOM 6970 O O . TRP J 2 56 ? 5.293 9.946 58.960 1.00 452.47 148 TRP L O 1
ATOM 6981 N N . LYS J 2 57 ? 4.739 11.833 57.903 1.00 452.47 149 LYS L N 1
ATOM 6982 C CA . LYS J 2 57 ? 3.792 12.179 58.973 1.00 452.47 149 LYS L CA 1
ATOM 6983 C C . LYS J 2 57 ? 2.579 11.252 59.011 1.00 452.47 149 LYS L C 1
ATOM 6984 O O . LYS J 2 57 ? 1.975 11.078 60.067 1.00 452.47 149 LYS L O 1
ATOM 6990 N N . ASN J 2 58 ? 2.222 10.670 57.863 1.00 452.47 150 ASN L N 1
ATOM 6991 C CA . ASN J 2 58 ? 1.077 9.740 57.753 1.00 452.47 150 ASN L CA 1
ATOM 6992 C C . ASN J 2 58 ? 1.408 8.299 58.180 1.00 452.47 150 ASN L C 1
ATOM 6993 O O . ASN J 2 58 ? 0.503 7.479 58.429 1.00 452.47 150 ASN L O 1
ATOM 6998 N N . THR J 2 59 ? 2.711 8.011 58.236 1.00 452.47 151 THR L N 1
ATOM 6999 C CA . THR J 2 59 ? 3.255 6.701 58.617 1.00 452.47 151 THR L CA 1
ATOM 7000 C C . THR J 2 59 ? 3.184 6.523 60.141 1.00 452.47 151 THR L C 1
ATOM 7001 O O . THR J 2 59 ? 3.024 5.401 60.655 1.00 452.47 151 THR L O 1
ATOM 7005 N N . GLU J 2 60 ? 3.340 7.646 60.847 1.00 452.47 152 GLU L N 1
ATOM 7006 C CA . GLU J 2 60 ? 3.269 7.700 62.309 1.00 452.47 152 GLU L CA 1
ATOM 7007 C C . GLU J 2 60 ? 2.412 8.920 62.734 1.00 452.47 152 GLU L C 1
ATOM 7008 O O . GLU J 2 60 ? 2.959 10.014 62.959 1.00 452.47 152 GLU L O 1
ATOM 7014 N N . LYS J 2 61 ? 1.087 8.727 62.830 1.00 452.47 153 LYS L N 1
ATOM 7015 C CA . LYS J 2 61 ? 0.168 9.796 63.224 1.00 452.47 153 LYS L CA 1
ATOM 7016 C C . LYS J 2 61 ? 0.634 10.425 64.541 1.00 452.47 153 LYS L C 1
ATOM 7017 O O . LYS J 2 61 ? 0.822 11.654 64.628 1.00 452.47 153 LYS L O 1
ATOM 7023 N N . GLU J 2 62 ? 0.830 9.560 65.547 1.00 452.47 154 GLU L N 1
ATOM 7024 C CA . GLU J 2 62 ? 1.247 9.946 66.907 1.00 452.47 154 GLU L CA 1
ATOM 7025 C C . GLU J 2 62 ? 2.753 10.162 67.177 1.00 452.47 154 GLU L C 1
ATOM 7026 O O . GLU J 2 62 ? 3.093 11.000 67.997 1.00 452.47 154 GLU L O 1
ATOM 7032 N N . ASN J 2 63 ? 3.655 9.441 66.518 1.00 452.47 155 ASN L N 1
ATOM 7033 C CA . ASN J 2 63 ? 5.074 9.619 66.827 1.00 452.47 155 ASN L CA 1
ATOM 7034 C C . ASN J 2 63 ? 5.858 10.550 65.914 1.00 452.47 155 ASN L C 1
ATOM 7035 O O . ASN J 2 63 ? 7.087 10.624 65.959 1.00 452.47 155 ASN L O 1
ATOM 7040 N N . ALA J 2 64 ? 5.104 11.287 65.111 1.00 452.47 156 ALA L N 1
ATOM 7041 C CA . ALA J 2 64 ? 5.642 12.262 64.180 1.00 452.47 156 ALA L CA 1
ATOM 7042 C C . ALA J 2 64 ? 6.083 13.468 65.008 1.00 452.47 156 ALA L C 1
ATOM 7043 O O . ALA J 2 64 ? 5.353 14.456 65.138 1.00 452.47 156 ALA L O 1
ATOM 7045 N N . THR J 2 65 ? 7.279 13.371 65.581 1.00 452.47 157 THR L N 1
ATOM 7046 C CA . THR J 2 65 ? 7.838 14.437 66.408 1.00 452.47 157 THR L CA 1
ATOM 7047 C C . THR J 2 65 ? 9.034 15.084 65.745 1.00 452.47 157 THR L C 1
ATOM 7048 O O . THR J 2 65 ? 9.870 14.402 65.142 1.00 452.47 157 THR L O 1
ATOM 7052 N N . VAL J 2 66 ? 9.117 16.402 65.878 1.00 452.47 158 VAL L N 1
ATOM 7053 C CA . VAL J 2 66 ? 10.230 17.163 65.327 1.00 452.47 158 VAL L CA 1
ATOM 7054 C C . VAL J 2 66 ? 11.548 16.518 65.778 1.00 452.47 158 VAL L C 1
ATOM 7055 O O . VAL J 2 66 ? 12.541 16.574 65.070 1.00 452.47 158 VAL L O 1
ATOM 7059 N N . ALA J 2 67 ? 11.534 15.957 66.990 1.00 452.47 159 ALA L N 1
ATOM 7060 C CA . ALA J 2 67 ? 12.695 15.290 67.585 1.00 452.47 159 ALA L CA 1
ATOM 7061 C C . ALA J 2 67 ? 13.304 14.433 66.502 1.00 452.47 159 ALA L C 1
ATOM 7062 O O . ALA J 2 67 ? 14.438 14.652 66.040 1.00 452.47 159 ALA L O 1
ATOM 7064 N N . HIS J 2 68 ? 12.520 13.438 66.108 1.00 452.47 160 HIS L N 1
ATOM 7065 C CA . HIS J 2 68 ? 12.935 12.490 65.099 1.00 452.47 160 HIS L CA 1
ATOM 7066 C C . HIS J 2 68 ? 13.338 13.191 63.824 1.00 452.47 160 HIS L C 1
ATOM 7067 O O . HIS J 2 68 ? 14.296 12.762 63.192 1.00 452.47 160 HIS L O 1
ATOM 7074 N N . LEU J 2 69 ? 12.661 14.274 63.443 1.00 452.47 161 LEU L N 1
ATOM 7075 C CA . LEU J 2 69 ? 12.986 14.952 62.195 1.00 452.47 161 LEU L CA 1
ATOM 7076 C C . LEU J 2 69 ? 14.431 15.432 62.288 1.00 452.47 161 LEU L C 1
ATOM 7077 O O . LEU J 2 69 ? 15.209 15.286 61.346 1.00 452.47 161 LEU L O 1
ATOM 7082 N N . VAL J 2 70 ? 14.748 16.092 63.386 1.00 452.47 162 VAL L N 1
ATOM 7083 C CA . VAL J 2 70 ? 16.087 16.603 63.560 1.00 452.47 162 VAL L CA 1
ATOM 7084 C C . VAL J 2 70 ? 17.008 15.395 63.575 1.00 452.47 162 VAL L C 1
ATOM 7085 O O . VAL J 2 70 ? 18.095 15.427 63.001 1.00 452.47 162 VAL L O 1
ATOM 7089 N N . GLY J 2 71 ? 16.558 14.323 64.224 1.00 452.47 163 GLY L N 1
ATOM 7090 C CA . GLY J 2 71 ? 17.348 13.107 64.273 1.00 452.47 163 GLY L CA 1
ATOM 7091 C C . GLY J 2 71 ? 17.626 12.580 62.876 1.00 452.47 163 GLY L C 1
ATOM 7092 O O . GLY J 2 71 ? 18.720 12.098 62.593 1.00 452.47 163 GLY L O 1
ATOM 7093 N N . ALA J 2 72 ? 16.633 12.677 61.993 1.00 452.47 164 ALA L N 1
ATOM 7094 C CA . ALA J 2 72 ? 16.791 12.206 60.612 1.00 452.47 164 ALA L CA 1
ATOM 7095 C C . ALA J 2 72 ? 17.819 13.057 59.860 1.00 452.47 164 ALA L C 1
ATOM 7096 O O . ALA J 2 72 ? 18.684 12.535 59.171 1.00 452.47 164 ALA L O 1
ATOM 7098 N N . LEU J 2 73 ? 17.725 14.369 60.029 1.00 452.47 165 LEU L N 1
ATOM 7099 C CA . LEU J 2 73 ? 18.590 15.358 59.398 1.00 452.47 165 LEU L CA 1
ATOM 7100 C C . LEU J 2 73 ? 20.056 15.178 59.773 1.00 452.47 165 LEU L C 1
ATOM 7101 O O . LEU J 2 73 ? 20.931 15.188 58.908 1.00 452.47 165 LEU L O 1
ATOM 7106 N N . ARG J 2 74 ? 20.328 14.964 61.055 1.00 452.47 166 ARG L N 1
ATOM 7107 C CA . ARG J 2 74 ? 21.703 14.804 61.524 1.00 452.47 166 ARG L CA 1
ATOM 7108 C C . ARG J 2 74 ? 22.430 13.488 61.213 1.00 452.47 166 ARG L C 1
ATOM 7109 O O . ARG J 2 74 ? 23.666 13.435 61.273 1.00 452.47 166 ARG L O 1
ATOM 7117 N N . SER J 2 75 ? 21.685 12.427 60.913 1.00 452.47 167 SER L N 1
ATOM 7118 C CA . SER J 2 75 ? 22.298 11.140 60.579 1.00 452.47 167 SER L CA 1
ATOM 7119 C C . SER J 2 75 ? 22.812 11.190 59.135 1.00 452.47 167 SER L C 1
ATOM 7120 O O . SER J 2 75 ? 23.660 10.387 58.731 1.00 452.47 167 SER L O 1
ATOM 7123 N N . CYS J 2 76 ? 22.269 12.151 58.384 1.00 452.47 168 CYS L N 1
ATOM 7124 C CA . CYS J 2 76 ? 22.609 12.419 56.985 1.00 452.47 168 CYS L CA 1
ATOM 7125 C C . CYS J 2 76 ? 23.585 13.602 56.853 1.00 452.47 168 CYS L C 1
ATOM 7126 O O . CYS J 2 76 ? 23.879 14.016 55.727 1.00 452.47 168 CYS L O 1
ATOM 7129 N N . GLN J 2 77 ? 24.036 14.160 57.986 1.00 452.47 169 GLN L N 1
ATOM 7130 C CA . GLN J 2 77 ? 24.975 15.307 58.055 1.00 452.47 169 GLN L CA 1
ATOM 7131 C C . GLN J 2 77 ? 24.374 16.704 57.736 1.00 452.47 169 GLN L C 1
ATOM 7132 O O . GLN J 2 77 ? 25.109 17.703 57.620 1.00 452.47 169 GLN L O 1
ATOM 7138 N N . MET J 2 78 ? 23.044 16.764 57.596 1.00 452.47 170 MET L N 1
ATOM 7139 C CA . MET J 2 78 ? 22.328 18.014 57.297 1.00 452.47 170 MET L CA 1
ATOM 7140 C C . MET J 2 78 ? 22.233 18.702 58.628 1.00 452.47 170 MET L C 1
ATOM 7141 O O . MET J 2 78 ? 21.147 19.024 59.091 1.00 452.47 170 MET L O 1
ATOM 7146 N N . ASN J 2 79 ? 23.378 18.903 59.250 1.00 452.47 171 ASN L N 1
ATOM 7147 C CA . ASN J 2 79 ? 23.409 19.534 60.530 1.00 452.47 171 ASN L CA 1
ATOM 7148 C C . ASN J 2 79 ? 22.773 20.926 60.498 1.00 452.47 171 ASN L C 1
ATOM 7149 O O . ASN J 2 79 ? 21.790 21.185 61.193 1.00 452.47 171 ASN L O 1
ATOM 7154 N N . LEU J 2 80 ? 23.293 21.807 59.651 1.00 452.47 172 LEU L N 1
ATOM 7155 C CA . LEU J 2 80 ? 22.859 23.199 59.593 1.00 452.47 172 LEU L CA 1
ATOM 7156 C C . LEU J 2 80 ? 21.337 23.333 59.539 1.00 452.47 172 LEU L C 1
ATOM 7157 O O . LEU J 2 80 ? 20.752 24.215 60.172 1.00 452.47 172 LEU L O 1
ATOM 7162 N N . VAL J 2 81 ? 20.672 22.376 58.877 1.00 452.47 173 VAL L N 1
ATOM 7163 C CA . VAL J 2 81 ? 19.185 22.348 58.769 1.00 452.47 173 VAL L CA 1
ATOM 7164 C C . VAL J 2 81 ? 18.478 21.801 60.010 1.00 452.47 173 VAL L C 1
ATOM 7165 O O . VAL J 2 81 ? 17.395 22.267 60.360 1.00 452.47 173 VAL L O 1
ATOM 7169 N N . ALA J 2 82 ? 19.060 20.782 60.641 1.00 452.47 174 ALA L N 1
ATOM 7170 C CA . ALA J 2 82 ? 18.482 20.220 61.856 1.00 452.47 174 ALA L CA 1
ATOM 7171 C C . ALA J 2 82 ? 18.612 21.341 62.897 1.00 452.47 174 ALA L C 1
ATOM 7172 O O . ALA J 2 82 ? 17.666 21.595 63.640 1.00 452.47 174 ALA L O 1
ATOM 7174 N N . ASP J 2 83 ? 19.765 22.036 62.892 1.00 452.47 175 ASP L N 1
ATOM 7175 C CA . ASP J 2 83 ? 20.057 23.200 63.787 1.00 452.47 175 ASP L CA 1
ATOM 7176 C C . ASP J 2 83 ? 18.923 24.260 63.674 1.00 452.47 175 ASP L C 1
ATOM 7177 O O . ASP J 2 83 ? 18.243 24.556 64.663 1.00 452.47 175 ASP L O 1
ATOM 7182 N N . LEU J 2 84 ? 18.775 24.867 62.485 1.00 452.47 176 LEU L N 1
ATOM 7183 C CA . LEU J 2 84 ? 17.725 25.838 62.208 1.00 452.47 176 LEU L CA 1
ATOM 7184 C C . LEU J 2 84 ? 16.342 25.344 62.610 1.00 452.47 176 LEU L C 1
ATOM 7185 O O . LEU J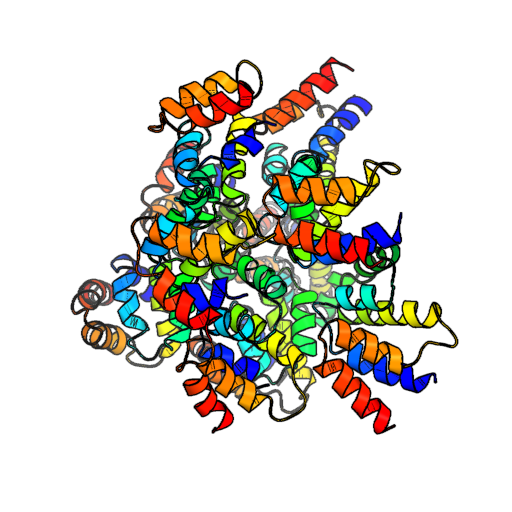 2 84 ? 15.538 26.109 63.140 1.00 452.47 176 LEU L O 1
ATOM 7190 N N . VAL J 2 85 ? 16.071 24.066 62.271 1.00 452.47 177 VAL L N 1
ATOM 7191 C CA . VAL J 2 85 ? 14.811 23.356 62.574 1.00 452.47 177 VAL L CA 1
ATOM 7192 C C . VAL J 2 85 ? 14.657 23.294 64.089 1.00 452.47 177 VAL L C 1
ATOM 7193 O O . VAL J 2 85 ? 13.549 23.309 64.609 1.00 452.47 177 VAL L O 1
ATOM 7197 N N . GLN J 2 86 ? 15.781 23.207 64.794 1.00 452.47 178 GLN L N 1
ATOM 7198 C CA . GLN J 2 86 ? 15.760 23.145 66.253 1.00 452.47 178 GLN L CA 1
ATOM 7199 C C . GLN J 2 86 ? 15.558 24.523 66.904 1.00 452.47 178 GLN L C 1
ATOM 7200 O O . GLN J 2 86 ? 14.880 24.614 67.932 1.00 452.47 178 GLN L O 1
ATOM 7206 N N . GLU J 2 87 ? 16.145 25.581 66.317 1.00 452.47 179 GLU L N 1
ATOM 7207 C CA . GLU J 2 87 ? 16.043 26.965 66.839 1.00 452.47 179 GLU L CA 1
ATOM 7208 C C . GLU J 2 87 ? 14.664 27.604 66.545 1.00 452.47 179 GLU L C 1
ATOM 7209 O O . GLU J 2 87 ? 14.284 28.573 67.215 1.00 452.47 179 GLU L O 1
ATOM 7215 N N . VAL J 2 88 ? 13.953 27.096 65.528 1.00 452.47 180 VAL L N 1
ATOM 7216 C CA . VAL J 2 88 ? 12.623 27.597 65.150 1.00 452.47 180 VAL L CA 1
ATOM 7217 C C . VAL J 2 88 ? 11.606 26.879 66.048 1.00 452.47 180 VAL L C 1
ATOM 7218 O O . VAL J 2 88 ? 10.522 27.406 66.317 1.00 452.47 180 VAL L O 1
ATOM 7222 N N . GLN J 2 89 ? 11.979 25.673 66.500 1.00 452.47 181 GLN L N 1
ATOM 7223 C CA . GLN J 2 89 ? 11.151 24.839 67.388 1.00 452.47 181 GLN L CA 1
ATOM 7224 C C . GLN J 2 89 ? 11.259 25.289 68.853 1.00 452.47 181 GLN L C 1
ATOM 7225 O O . GLN J 2 89 ? 10.349 25.039 69.657 1.00 452.47 181 GLN L O 1
ATOM 7231 N N . GLN J 2 90 ? 12.385 25.926 69.188 1.00 452.47 182 GLN L N 1
ATOM 7232 C CA . GLN J 2 90 ? 12.652 26.433 70.537 1.00 452.47 182 GLN L CA 1
ATOM 7233 C C . GLN J 2 90 ? 11.991 27.818 70.669 1.00 452.47 182 GLN L C 1
ATOM 7234 O O . GLN J 2 90 ? 11.451 28.163 71.722 1.00 452.47 182 GLN L O 1
ATOM 7240 N N . ALA J 2 91 ? 12.034 28.602 69.590 1.00 452.47 183 ALA L N 1
ATOM 7241 C CA . ALA J 2 91 ? 11.456 29.947 69.579 1.00 452.47 183 ALA L CA 1
ATOM 7242 C C . ALA J 2 91 ? 9.929 29.926 69.668 1.00 452.47 183 ALA L C 1
ATOM 7243 O O . ALA J 2 91 ? 9.330 30.855 70.211 1.00 452.47 183 ALA L O 1
ATOM 7245 N N . ARG J 2 92 ? 9.327 28.864 69.124 1.00 452.47 184 ARG L N 1
ATOM 7246 C CA . ARG J 2 92 ? 7.878 28.664 69.088 1.00 452.47 184 ARG L CA 1
ATOM 7247 C C . ARG J 2 92 ? 7.331 28.129 70.413 1.00 452.47 184 ARG L C 1
ATOM 7248 O O . ARG J 2 92 ? 6.376 28.743 70.953 1.00 452.47 184 ARG L O 1
#

Solvent-accessible surface area: 45963 Å² total; per-residue (Å²): 187,63,13,13,119,3,0,40,64,8,51,32,115,56,0,68,104,0,0,74,90,25,139,2,73,96,1,40,1,28,33,11,77,18,43,6,57,91,15,49,27,17,17,24,18,26,4,4,51,12,18,47,49,31,62,15,182,61,99,12,94,87,58,10,48,108,10,0,108,170,4,163,15,173,181,4,3,69,105,1,80,67,32,56,130,184,190,62,11,17,121,3,0,34,36,2,10,16,36,56,0,25,38,0,0,30,25,26,141,0,128,65,17,32,1,33,37,11,28,46,70,21,53,49,38,1,49,40,19,4,18,30,4,4,65,11,18,40,32,32,61,10,177,60,99,11,95,85,58,11,48,106,10,0,111,166,0,86,15,174,183,5,4,68,76,0,78,67,33,57,127,186,168,63,11,7,104,2,0,23,57,8,51,34,117,56,0,67,105,0,0,75,91,25,143,0,80,105,2,31,1,30,21,10,78,24,20,8,120,139,14,49,24,23,16,25,16,30,4,3,52,12,19,41,33,35,62,14,182,62,99,10,96,86,58,10,48,107,10,0,110,168,5,162,15,172,180,4,4,69,106,1,79,66,33,58,129,184,191,64,12,20,124,4,0,38,34,2,5,16,62,53,0,65,106,0,0,76,92,26,140,3,98,111,12,39,1,33,29,10,78,38,27,14,40,14,16,0,12,19,15,2,10,26,3,4,46,12,17,52,40,33,63,12,178,62,100,11,96,87,59,11,49,108,12,0,110,168,4,164,16,174,180,4,4,69,76,1,82,67,34,57,130,182,191,62,13,35,137,4,0,75,60,2,14,17,42,56,0,36,39,0,0,34,42,25,139,0,108,78,30,28,1,47,42,10,36,96,77,23,97,91,36,3,20,22,13,6,13,24,3,4,52,12,17,39,28,26,60,8,179,60,99,12,95,87,57,10,49,107,10,0,109,164,3,95,15,172,184,4,3,68,98,1,79,66,33,58,126,182,76,138,132,44,4,65,32,0,24,65,32,1,11,64,52,16,10,97,51,11,49,53,5,0,54,58,4,180,8,50,81,44,84,4,22,13,2,41,13,93,44,64,138,43,20,27,18,25,2,42,11,4,1,104,34,6,64,100,86,72,189,165,98,11,64,24,76,80,1,20,39,5,0,89,72,25,66,20,34,64,3,0,40,71,0,68,107,58,42,131,92,176,76,140,133,44,6,65,30,0,23,84,33,0,11,83,35,9,6,97,62,12,29,57,3,1,64,78,4,177,8,50,43,109,86,3,67,52,3,42,64,143,72,80,136,33,10,42,71,13,1,106,12,4,1,131,34,6,65,100,85,74,186,168,101,12,62,23,74,82,2,20,38,5,1,91,68,25,35,13,25,65,3,0,33,71,0,68,108,58,43,130,92,177,75,138,132,46,5,65,31,0,24,66,31,1,12,59,32,9,7,55,43,7,39,40,4,0,40,54,3,177,8,49,62,52,85,5,27,17,2,41,27,93,45,92,142,54,11,25,21,33,1,44,11,4,1,101,35,6,64,100,84,70,186,163,99,11,64,25,75,80,2,19,40,5,0,93,72,24,43,18,25,55,2,0,35,71,0,71,108,58,42,129,92,177,75,139,133,46,6,65,31,0,24,84,32,1,12,81,30,7,6,102,38,13,37,46,4,1,50,67,3,178,8,49,72,40,82,3,22,10,2,48,15,87,72,77,122,31,9,39,69,25,2,105,11,4,1,131,34,7,63,100,86,71,186,166,99,11,63,24,74,80,1,19,38,5,0,91,71,21,53,18,38,42,0,0,29,71,0,69,106,58,41,129,92,178,76,137,133,44,6,65,31,0,25,83,33,1,12,86,40,15,6,94,48,13,26,47,4,1,57,78,3,177,9,51,39,108,85,3,68,52,3,42,66,145,72,78,177,39,10,44,70,10,2,106,11,4,1,132,36,6,65,101,85,70,187,165,99,12,63,25,74,80,2,20,38,5,1,91,69,24,36,12,27,46,0,0,28,69,0,71,107,57,42,129,92,176

B-factor: mean 452.47, std 0.0, range [452.47, 452.47]

Organism: Mus musculus (NCBI:txid10090)